Protein 3R9T (pdb70)

Secondary structure (DSSP, 8-state):
--SEEEEEETTEEEEEE--GGGTT-B-HHHHHHHHHHHHHHHH-TT--EEEEEESSSSEEE--B-HHHHHTT---S-TT-GGG-GGGTTT---SS-EEEEE-SEE-THHHHHHHHSSEEEEETT-EE--GGGGTT---TTTHHHHHHHHS-HHHHHHHHHH---EEHHHHHHHTSSSEEE-TT-HHHHHHHHHHHHHTS-HHHHHHHHHHHTTEETTEEGGGHHHHHHHHHHHHHHTTSSHHHHHHHHHHTTS-------/----SEEEEEETTEEEEEE--GGGTT-B-HHHHHHHHHHHHHHHH-TT--EEEEEESSSSEEE-SB-HHHHHTT---S-TT-GGG-GGGTTT---SS-EEEEE-SEEETHHHHHHHHSSEEEEETT-EEE-GGGGTT---TTTHHHHHHHHS-HHHHHHHHHH---EEHHHHHHHTSSSEEE-TT-HHHHHHHHHHHHHTS-HHHHHHHHHHHTTEETTEEGGGHHHHHHHHHHHHHHTTSHHHHHHHHHHHTTS-------/---SEEEEEETTEEEEEE--GGGTT-B-HHHHHHHHHHHHHHHH-TT--EEEEEESSSSEEE--B-HHHHHTT---SBTTBGGG-GGGTTT---SS-EEEEE-SEEETHHHHHHHHSSEEEEETT-EEE-GGGGGT---TTTHHHHHHHHS-HHHHHHHHHH---EEHHHHHHHTSSSEEE-TT-HHHHHHHHHHHHHTS-HHHHHHHHHHHHTEETTEEGGGHHHHHHHHHHHHHHTTSSHHHHHHH---S-------

Sequence (781 aa):
APGALAERRGNVMVITINRPEARNAINAAVSIGVGDALEEEAQHDPEVRAVVLTGAGDKSFCAGADLKAIARRENLYHPDHPEWGFAGYVRHFIDKPTIAAVNGTALGGGTELALASDLVVADERAQFGLPEVKRGLIAAAGGVFRIAEQLPRKVAMRRLLLTGEPLSAAAARDWGLINEVVEAGSVLDAALALASSAITVNAPLSVQASKRIAYGVDDGVVVGDEPGWDRTMREMRALLKSEDAKEGPRAFAEKREPVWQARTDAPGALAERRGNVMVITINRPEARNAINAAVSIGVGDALEEAQHDPEVRAVVLTGAGDKSFCAGADLKAIARRENLYHPDHPEWGFAGYVRHFIDDKPTIAAVNGTALGGGTELALASDLVVADEERAQFGLPEVKRGLIAAAGGVFRIAEQLPRKVAMMRLLLLTGEPLSAAAARDWGLINEVVEAGSVLDAALALASAITVNAPLSVQASKRIAYGVDDDGVVVGDEPGWDRTMREMRALLKSEDAKEGPRAFAEKREPVWQARDAPGALAERRGNVMVITINRPEARNAINAAVSIGVGDALEEAQHDPEVRAVVLTGAGDKSSFCAGADLKAIARRENLYHPDHPEWGFAGYVRHFIDDKPTIAAVNGTALGGGTELALASDLVVVADERAQFGLPEVKRGLIAAAGGVFRIAEQLPRRKVAMMRLLLTGEPLSAAAARDWGLINEVVEAGSVLDAALALASAITVNAPLSVQASKRRIAYGVDDGVVVGDEPGWDRTMRREMRALLKSEDAKEGPRAEKREPVWQAR

Nearest PDB structures (foldseek):
  3r9t-assembly1_C  TM=1.000E+00  e=2.496E-52  Mycobacterium avium subsp. paratuberculosis
  3r9s-assembly1_C  TM=9.989E-01  e=3.662E-51  Mycobacterium avium 104
  3r9s-assembly1_B  TM=9.797E-01  e=3.156E-49  Mycobacterium avium 104
  3r0o-assembly1_B  TM=9.856E-01  e=3.819E-45  Mycobacterium avium 104
  5zai-assembly1_A  TM=7.582E-01  e=9.234E-22  Metallosphaera sedula DSM 5348

Foldseek 3Di:
DAQWDWDDDFLEIEIEGEDVVQLSAFAQSQQQRQLVSLVVLQPDVSRQEYEQAYPDQAHRYQYHRLVCVLVVHHRHHPVCCCCPHSSQLFPDGLHAYEYLTRAEQEQRRLSNLLSGPAYEYEQRYKYAHLQVLLLAASLSCLVPSQVVQFPNVVSVCRRNVRDIDGPVRCCVRRSHPYYDHRPCSVVVRVVVSVVPSVDDSVVSSVVRCVVQVADPNGSPVCVVVNVVSVVVRVVSSPDPSNVQRSVQVVVVHHGDDDVD/DPDFQWDWDDDFQEIEIEGEPVVQLSAFAQRLQQRQLVNLVVLLPDVSHQEYEQAYPDQAHRYQYHRVVCVVVVHARHNVVCCCCPHSSQQFQDGLHAYEYLTRHEQELRNLSNLLSHPAYEYEQHYKYAHQQVLQQAASLSCLVPSQVVQFPNVVSVCRRVVRDIDGPVRCCVRRSHPYYDHRPCRVVVRVVVSVVRSVDDRVVSSVVVCVVQVDDPRGSVVCVVVNVVSVVVRVVRSVDPSSVQSVVQVVVVHRGDDDPD/DDQQWDWDDDFQEIEIEGEPVVLLSAFAQRQQQRQLVNQVCLQPDPSHQEYEQAYPDQAHRYQYHRVVCVLVVHHRHHPVCCCCPHSSQLFQDGLHAYEYLTRHEQEQRRLSNLLSHPAYEYEQRYKYAHQQVQLLAASLSCLVPSQVVQFPNVVSVCRRNVRDIDGPVRCCVRRSHPYYDHRPCRVVVRVVVSVVVSVDDRVVSSVVVCVVQVDDPSGSVVCVVVNVVSVVVRVVSCPDPSNNQRSVPPVDRGDDPVD

Solvent-accessible surface area: 28769 Å² total; per-residue (Å²): 130,86,3,10,84,60,66,112,41,64,55,5,18,13,0,27,0,31,45,63,146,31,120,0,10,0,26,23,44,0,0,67,18,1,0,71,8,2,57,52,0,39,126,45,111,121,0,43,0,0,0,1,10,6,18,56,92,82,5,0,0,26,6,31,16,58,61,3,38,84,180,91,74,92,28,72,12,86,110,50,73,98,22,16,24,0,0,9,4,88,14,56,3,26,9,2,9,0,0,0,0,11,3,29,0,40,4,3,0,1,4,1,5,7,30,1,3,0,0,0,0,1,97,110,2,75,1,0,2,23,25,2,52,65,0,11,3,2,30,10,0,0,0,19,27,0,22,82,10,7,31,51,1,18,0,0,71,7,2,0,1,3,80,73,34,52,0,45,30,0,82,93,49,0,6,2,29,56,38,24,131,43,59,34,6,67,104,16,0,41,67,6,0,61,19,1,10,94,1,0,7,44,0,3,30,3,1,5,63,4,23,54,10,5,42,108,62,65,36,50,62,21,75,65,9,14,83,29,2,103,121,17,38,180,66,9,78,162,10,104,1,7,98,18,2,16,112,1,96,88,98,99,97,146,32,108,45,113,49,58,153,107,72,73,6,8,83,59,81,94,102,66,56,8,9,2,0,23,0,28,42,68,149,29,136,0,9,0,24,26,48,0,0,67,17,0,0,61,8,2,67,93,0,41,134,31,107,120,0,34,0,0,0,1,10,6,19,57,83,164,8,0,0,23,4,29,12,134,55,0,72,86,158,97,66,88,28,70,10,76,112,45,75,93,26,15,24,0,0,9,3,64,20,41,4,29,10,2,9,0,0,0,0,12,4,31,0,38,5,3,0,1,4,0,3,6,29,1,3,0,0,0,0,2,95,112,3,76,0,0,1,45,31,2,83,38,2,33,5,2,31,9,0,0,0,18,24,0,21,105,15,8,31,51,2,17,0,0,78,9,2,0,0,3,54,77,24,61,0,57,28,0,91,82,58,0,3,1,15,47,51,22,139,54,62,41,7,43,103,19,0,32,61,14,0,59,18,0,12,92,1,0,6,46,0,2,29,1,0,6,61,4,11,44,14,4,50,151,48,69,30,65,61,16,50,63,7,10,83,32,2,95,117,14,37,192,68,6,118,89,13,47,2,26,67,25,6,69,49,1,174,84,60,96,110,82,44,106,47,130,53,69,165,71,82,10,13,73,56,88,102,98,63,60,8,12,3,0,19,0,28,55,74,114,34,145,0,9,0,30,31,50,0,0,62,21,2,0,69,8,2,63,85,0,39,134,29,120,114,0,25,0,0,0,2,9,6,18,54,96,77,4,0,0,21,3,50,15,63,74,17,46,83,76,96,54,98,32,78,9,83,109,55,72,101,23,15,25,1,0,8,4,91,14,49,2,23,10,0,8,0,0,0,0,12,4,38,0,38,5,3,0,1,4,1,5,7,28,1,3,0,0,0,0,2,96,118,2,76,1,0,2,43,27,2,81,34,0,35,5,3,30,8,1,0,0,20,25,0,28,104,15,10,32,47,4,19,0,0,81,11,2,0,0,4,54,76,22,59,1,47,29,0,84,92,63,0,7,2,30,74,37,22,128,48,60,37,6,52,95,18,0,27,61,11,0,59,18,0,17,94,2,0,8,45,0,0,21,1,0,6,57,4,14,47,11,5,41,114,54,51,36,69,62,18,40,63,7,14,81,34,2,78,87,14,41,175,70,8,112,92,11,44,1,10,49,19,9,54,147,25,91,112,112,82,41,106,45,126,56,70

CATH classification: 3.90.226.10 (+1 more: 1.10.12.10)

Radius of gyration: 26.63 Å; Cα contacts (8 Å, |Δi|>4): 1963; chains: 3; bounding box: 72×53×80 Å

B-factor: mean 31.73, std 10.94, range [11.43, 74.75]

Structure (mmCIF, N/CA/C/O backbone):
data_3R9T
#
_entry.id   3R9T
#
_cell.length_a   68.092
_cell.length_b   78.274
_cell.length_c   75.552
_cell.angle_alpha   90.000
_cell.angle_beta   115.130
_cell.angle_gamma   90.000
#
_symmetry.space_group_name_H-M   'P 1 21 1'
#
loop_
_entity.id
_entity.type
_entity.pdbx_description
1 polymer EchA1_1
2 non-polymer 'BENZOIC ACID'
3 water water
#
loop_
_atom_site.group_PDB
_atom_site.id
_atom_site.type_symbol
_atom_site.label_atom_id
_atom_site.label_alt_id
_atom_site.label_comp_id
_atom_site.label_asym_id
_atom_site.label_entity_id
_atom_site.label_seq_id
_atom_site.pdbx_PDB_ins_code
_atom_site.Cartn_x
_atom_site.Cartn_y
_atom_site.Cartn_z
_atom_site.occupancy
_atom_site.B_iso_or_equiv
_atom_site.auth_seq_id
_atom_site.auth_comp_id
_atom_site.auth_asym_id
_atom_site.auth_atom_id
_atom_site.pdbx_PDB_model_num
ATOM 1 N N . ALA A 1 8 ? 67.172 47.162 27.890 1.00 46.70 4 ALA A N 1
ATOM 2 C CA . ALA A 1 8 ? 66.693 47.441 29.281 1.00 46.24 4 ALA A CA 1
ATOM 3 C C . ALA A 1 8 ? 66.016 46.188 29.829 1.00 44.98 4 ALA A C 1
ATOM 4 O O . ALA A 1 8 ? 65.288 45.521 29.089 1.00 44.73 4 ALA A O 1
ATOM 6 N N . PRO A 1 9 ? 66.232 45.867 31.121 1.00 43.97 5 PRO A N 1
ATOM 7 C CA . PRO A 1 9 ? 65.638 44.635 31.659 1.00 42.50 5 PRO A CA 1
ATOM 8 C C . PRO A 1 9 ? 64.115 44.642 31.537 1.00 40.52 5 PRO A C 1
ATOM 9 O O . PRO A 1 9 ? 63.511 45.705 31.407 1.00 40.18 5 PRO A O 1
ATOM 13 N N . GLY A 1 10 ? 63.499 43.469 31.553 1.00 38.73 6 GLY A N 1
ATOM 14 C CA . GLY A 1 10 ? 62.048 43.391 31.394 1.00 37.19 6 GLY A CA 1
ATOM 15 C C . GLY A 1 10 ? 61.284 43.781 32.645 1.00 36.35 6 GLY A C 1
ATOM 16 O O . GLY A 1 10 ? 60.093 44.107 32.576 1.00 35.14 6 GLY A O 1
ATOM 17 N N . ALA A 1 11 ? 61.960 43.722 33.790 1.00 35.96 7 ALA A N 1
ATOM 18 C CA . ALA A 1 11 ? 61.415 44.244 35.038 1.00 35.75 7 ALA A CA 1
ATOM 19 C C . ALA A 1 11 ? 62.492 44.903 35.892 1.00 36.60 7 ALA A C 1
ATOM 20 O O . ALA A 1 11 ? 63.659 44.509 35.861 1.00 36.98 7 ALA A O 1
ATOM 22 N N . LEU A 1 12 ? 62.077 45.925 36.634 1.00 37.01 8 LEU A N 1
ATOM 23 C CA . LEU A 1 12 ? 62.922 46.593 37.616 1.00 38.09 8 LEU A CA 1
ATOM 24 C C . LEU A 1 12 ? 62.465 46.214 39.009 1.00 38.17 8 LEU A C 1
ATOM 25 O O . LEU A 1 12 ? 61.283 45.922 39.235 1.00 37.20 8 LEU A O 1
ATOM 30 N N . ALA A 1 13 ? 63.407 46.238 39.943 1.00 39.19 9 ALA A N 1
ATOM 31 C CA . ALA A 1 13 ? 63.119 45.993 41.349 1.00 39.53 9 ALA A CA 1
ATOM 32 C C . ALA A 1 13 ? 63.815 47.061 42.190 1.00 40.90 9 ALA A C 1
ATOM 33 O O . ALA A 1 13 ? 64.999 47.329 41.993 1.00 41.24 9 ALA A O 1
ATOM 35 N N . GLU A 1 14 ? 63.069 47.672 43.110 1.00 41.36 10 GLU A N 1
ATOM 36 C CA . GLU A 1 14 ? 63.604 48.670 44.046 1.00 42.89 10 GLU A CA 1
ATOM 37 C C . GLU A 1 14 ? 63.079 48.347 45.432 1.00 43.40 10 GLU A C 1
ATOM 38 O O . GLU A 1 14 ? 62.120 47.588 45.564 1.00 42.35 10 GLU A O 1
ATOM 40 N N . ARG A 1 15 ? 63.687 48.929 46.462 1.00 44.88 11 ARG A N 1
ATOM 41 C CA . ARG A 1 15 ? 63.150 48.807 47.814 1.00 45.74 11 ARG A CA 1
ATOM 42 C C . ARG A 1 15 ? 62.482 50.098 48.254 1.00 45.90 11 ARG A C 1
ATOM 43 O O . ARG A 1 15 ? 62.981 51.195 47.991 1.00 46.55 11 ARG A O 1
ATOM 51 N N . ARG A 1 16 ? 61.344 49.950 48.921 1.00 44.95 12 ARG A N 1
ATOM 52 C CA . ARG A 1 16 ? 60.672 51.064 49.571 1.00 45.16 12 ARG A CA 1
ATOM 53 C C . ARG A 1 16 ? 60.473 50.622 51.006 1.00 44.99 12 ARG A C 1
ATOM 54 O O . ARG A 1 16 ? 59.460 50.010 51.352 1.00 44.20 12 ARG A O 1
ATOM 56 N N . GLY A 1 17 ? 61.469 50.916 51.838 1.00 45.22 13 GLY A N 1
ATOM 57 C CA . GLY A 1 17 ? 61.534 50.338 53.178 1.00 44.93 13 GLY A CA 1
ATOM 58 C C . GLY A 1 17 ? 61.751 48.833 53.117 1.00 43.93 13 GLY A C 1
ATOM 59 O O . GLY A 1 17 ? 62.690 48.356 52.476 1.00 43.90 13 GLY A O 1
ATOM 60 N N . ASN A 1 18 ? 60.850 48.094 53.763 1.00 43.04 14 ASN A N 1
ATOM 61 C CA . ASN A 1 18 ? 60.905 46.635 53.826 1.00 42.09 14 ASN A CA 1
ATOM 62 C C . ASN A 1 18 ? 60.032 45.991 52.737 1.00 40.59 14 ASN A C 1
ATOM 63 O O . ASN A 1 18 ? 59.694 44.811 52.822 1.00 40.00 14 ASN A O 1
ATOM 68 N N . VAL A 1 19 ? 59.678 46.780 51.721 1.00 39.63 15 VAL A N 1
ATOM 69 C CA . VAL A 1 19 ? 58.851 46.316 50.604 1.00 38.14 15 VAL A CA 1
ATOM 70 C C . VAL A 1 19 ? 59.693 46.314 49.333 1.00 37.75 15 VAL A C 1
ATOM 71 O O . VAL A 1 19 ? 60.358 47.310 49.020 1.00 38.14 15 VAL A O 1
ATOM 75 N N . MET A 1 20 ? 59.689 45.192 48.619 1.00 36.56 16 MET A N 1
ATOM 76 C CA . MET A 1 20 ? 60.259 45.163 47.283 1.00 36.24 16 MET A CA 1
ATOM 77 C C . MET A 1 20 ? 59.193 45.507 46.259 1.00 34.87 16 MET A C 1
ATOM 78 O O . MET A 1 20 ? 58.157 44.831 46.176 1.00 34.00 16 MET A O 1
ATOM 83 N N . VAL A 1 21 ? 59.457 46.549 45.475 1.00 34.08 17 VAL A N 1
ATOM 84 C CA . VAL A 1 21 ? 58.546 46.952 44.412 1.00 32.78 17 VAL A CA 1
ATOM 85 C C . VAL A 1 21 ? 59.140 46.433 43.120 1.00 32.26 17 VAL A C 1
ATOM 86 O O . VAL A 1 21 ? 60.275 46.759 42.770 1.00 32.14 17 VAL A O 1
ATOM 90 N N . ILE A 1 22 ? 58.375 45.580 42.444 1.00 30.68 18 ILE A N 1
ATOM 91 C CA . ILE A 1 22 ? 58.757 45.037 41.150 1.00 30.40 18 ILE A CA 1
ATOM 92 C C . ILE A 1 22 ? 57.920 45.729 40.082 1.00 30.22 18 ILE A C 1
ATOM 93 O O . ILE A 1 22 ? 56.696 45.763 40.180 1.00 29.49 18 ILE A O 1
ATOM 98 N N . THR A 1 23 ? 58.580 46.266 39.062 1.00 30.23 19 THR A N 1
ATOM 99 C CA . THR A 1 23 ? 57.906 47.059 38.038 1.00 30.62 19 THR A CA 1
ATOM 100 C C . THR A 1 23 ? 58.137 46.453 36.664 1.00 30.10 19 THR A C 1
ATOM 101 O O . THR A 1 23 ? 59.273 46.378 36.188 1.00 29.42 19 THR A O 1
ATOM 105 N N . ILE A 1 24 ? 57.060 46.008 36.023 1.00 29.03 20 ILE A N 1
ATOM 106 C CA . ILE A 1 24 ? 57.173 45.494 34.664 1.00 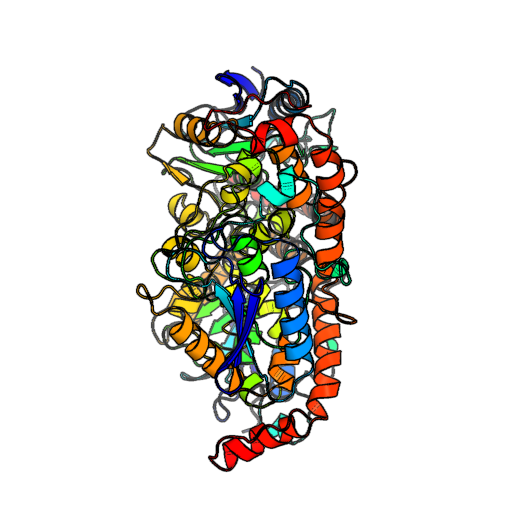28.76 20 ILE A CA 1
ATOM 107 C C . ILE A 1 24 ? 57.606 46.668 33.787 1.00 29.88 20 ILE A C 1
ATOM 108 O O . ILE A 1 24 ? 57.030 47.759 33.878 1.00 31.06 20 ILE A O 1
ATOM 113 N N . ASN A 1 25 ? 58.614 46.439 32.948 1.00 30.26 21 ASN A N 1
ATOM 114 C CA . ASN A 1 25 ? 59.338 47.534 32.281 1.00 31.47 21 ASN A CA 1
ATOM 115 C C . ASN A 1 25 ? 59.361 47.448 30.742 1.00 31.48 21 ASN A C 1
ATOM 116 O O . ASN A 1 25 ? 60.420 47.574 30.090 1.00 31.57 21 ASN A O 1
ATOM 121 N N . ARG A 1 26 ? 58.175 47.266 30.168 1.00 30.93 22 ARG A N 1
ATOM 122 C CA . ARG A 1 26 ? 57.996 47.299 28.718 1.00 31.66 22 ARG A CA 1
ATOM 123 C C . ARG A 1 26 ? 56.818 48.200 28.365 1.00 32.83 22 ARG A C 1
ATOM 124 O O . ARG A 1 26 ? 55.894 47.779 27.679 1.00 32.15 22 ARG A O 1
ATOM 132 N N . PRO A 1 27 ? 56.851 49.464 28.838 1.00 35.29 23 PRO A N 1
ATOM 133 C CA . PRO A 1 27 ? 55.719 50.361 28.649 1.00 36.51 23 PRO A CA 1
ATOM 134 C C . PRO A 1 27 ? 55.364 50.565 27.185 1.00 37.67 23 PRO A C 1
ATOM 135 O O . PRO A 1 27 ? 54.190 50.647 26.851 1.00 37.99 23 PRO A O 1
ATOM 139 N N . GLU A 1 28 ? 56.362 50.612 26.314 1.00 39.14 24 GLU A N 1
ATOM 140 C CA . GLU A 1 28 ? 56.106 50.729 24.873 1.00 39.84 24 GLU A CA 1
ATOM 141 C C . GLU A 1 28 ? 55.408 49.497 24.265 1.00 38.31 24 GLU A C 1
ATOM 142 O O . GLU A 1 28 ? 54.804 49.592 23.194 1.00 38.83 24 GLU A O 1
ATOM 148 N N . ALA A 1 29 ? 55.476 48.357 24.952 1.00 36.11 25 ALA A N 1
ATOM 149 C CA . ALA A 1 29 ? 54.753 47.153 24.540 1.00 34.37 25 ALA A CA 1
ATOM 150 C C . ALA A 1 29 ? 53.538 46.873 25.439 1.00 32.89 25 ALA A C 1
ATOM 151 O O . ALA A 1 29 ? 53.072 45.734 25.521 1.00 31.86 25 ALA A O 1
ATOM 153 N N . ARG A 1 30 ? 53.034 47.914 26.102 1.00 32.11 26 ARG A N 1
ATOM 154 C CA . ARG A 1 30 ? 51.891 47.820 27.022 1.00 31.84 26 ARG A CA 1
ATOM 155 C C . ARG A 1 30 ? 52.161 46.844 28.182 1.00 30.19 26 ARG A C 1
ATOM 156 O O . ARG A 1 30 ? 51.247 46.217 28.734 1.00 29.68 26 ARG A O 1
ATOM 164 N N . ASN A 1 31 ? 53.432 46.770 28.571 1.00 29.10 27 ASN A N 1
ATOM 165 C CA . ASN A 1 31 ? 53.915 45.860 29.602 1.00 27.82 27 ASN A CA 1
ATOM 166 C C . ASN A 1 31 ? 53.501 44.398 29.403 1.00 26.69 27 ASN A C 1
ATOM 167 O O . ASN A 1 31 ? 53.278 43.663 30.361 1.00 25.83 27 ASN A O 1
ATOM 172 N N 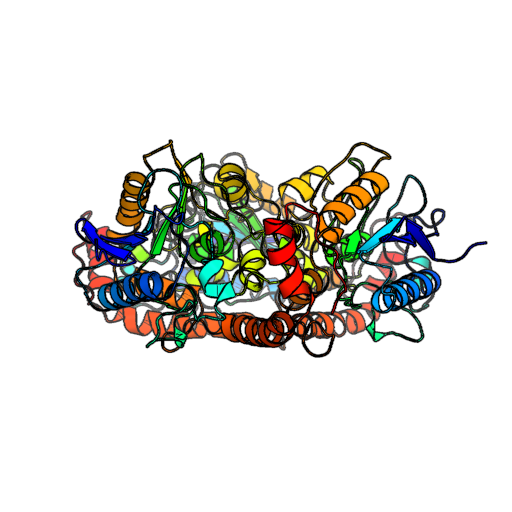. ALA A 1 32 ? 53.448 43.982 28.141 1.00 25.99 28 ALA A N 1
ATOM 173 C CA . ALA A 1 32 ? 53.165 42.590 27.791 1.00 25.00 28 ALA A CA 1
ATOM 174 C C . ALA A 1 32 ? 54.313 41.693 28.248 1.00 24.64 28 ALA A C 1
ATOM 175 O O . ALA A 1 32 ? 55.463 42.128 28.323 1.00 24.98 28 ALA A O 1
ATOM 177 N N . ILE A 1 33 ? 53.983 40.449 28.577 1.00 24.15 29 ILE A N 1
ATOM 178 C CA . ILE A 1 33 ? 54.934 39.516 29.166 1.00 24.28 29 ILE A CA 1
ATOM 179 C C . ILE A 1 33 ? 55.688 38.753 28.109 1.00 24.96 29 ILE A C 1
ATOM 180 O O . ILE A 1 33 ? 55.090 38.103 27.255 1.00 25.38 29 ILE A O 1
ATOM 185 N N . ASN A 1 34 ? 57.011 38.826 28.181 1.00 25.41 30 ASN A N 1
ATOM 186 C CA . ASN A 1 34 ? 57.875 37.922 27.428 1.00 25.78 30 ASN A CA 1
ATOM 187 C C . ASN A 1 34 ? 58.887 37.310 28.394 1.00 25.58 30 ASN A C 1
ATOM 188 O O . ASN A 1 34 ? 58.785 37.514 29.606 1.00 25.03 30 ASN A O 1
ATOM 193 N N . ALA A 1 35 ? 59.840 36.537 27.872 1.00 26.00 31 ALA A N 1
ATOM 194 C CA . ALA A 1 35 ? 60.854 35.888 28.712 1.00 26.49 31 ALA A CA 1
ATOM 195 C C . ALA A 1 35 ? 61.688 36.892 29.518 1.00 27.05 31 ALA A C 1
ATOM 196 O O . ALA A 1 35 ? 61.999 36.639 30.684 1.00 27.08 31 ALA A O 1
ATOM 198 N N . ALA A 1 36 ? 62.009 38.040 28.924 1.00 27.51 32 ALA A N 1
ATOM 199 C CA . ALA A 1 36 ? 62.716 39.111 29.652 1.00 28.13 32 ALA A CA 1
ATOM 200 C C . ALA A 1 36 ? 61.959 39.605 30.898 1.00 27.48 32 ALA A C 1
ATOM 201 O O . ALA A 1 36 ? 62.551 39.794 31.973 1.00 27.45 32 ALA A O 1
ATOM 203 N N . VAL A 1 37 ? 60.652 39.809 30.771 1.00 26.29 33 VAL A N 1
ATOM 204 C CA . VAL A 1 37 ? 59.858 40.148 31.956 1.00 25.71 33 VAL A CA 1
ATOM 205 C C . VAL A 1 37 ? 59.878 39.013 33.005 1.00 25.76 33 VAL A C 1
ATOM 206 O O . VAL A 1 37 ? 60.064 39.271 34.205 1.00 26.58 33 VAL A O 1
ATOM 210 N N . SER A 1 38 ? 59.697 37.769 32.558 1.00 25.28 34 SER A N 1
ATOM 211 C CA . SER A 1 38 ? 59.701 36.609 33.462 1.00 25.43 34 SER A CA 1
ATOM 212 C C . SER A 1 38 ? 61.002 36.492 34.236 1.00 26.12 34 SER A C 1
ATOM 213 O O . SER A 1 38 ? 61.003 36.153 35.419 1.00 26.24 34 SER A O 1
ATOM 216 N N . ILE A 1 39 ? 62.107 36.771 33.556 1.00 26.87 35 ILE A N 1
ATOM 217 C CA . ILE A 1 39 ? 63.412 36.722 34.195 1.00 27.83 35 ILE A CA 1
ATOM 218 C C . ILE A 1 39 ? 63.475 37.768 35.294 1.00 28.04 35 ILE A C 1
ATOM 219 O O . ILE A 1 39 ? 63.816 37.450 36.441 1.00 28.37 35 ILE A O 1
ATOM 224 N N . GLY A 1 40 ? 63.122 39.004 34.941 1.00 28.10 36 GLY A N 1
ATOM 225 C CA . GLY A 1 40 ? 63.148 40.129 35.883 1.00 28.75 36 GLY A CA 1
ATOM 226 C C . GLY A 1 40 ? 62.239 39.931 37.087 1.00 28.58 36 GLY A C 1
ATOM 227 O O . GLY A 1 40 ? 62.651 40.125 38.231 1.00 29.06 36 GLY A O 1
ATOM 228 N N . VAL A 1 41 ? 60.992 39.548 36.826 1.00 27.42 37 VAL A N 1
ATOM 229 C CA . VAL A 1 41 ? 60.011 39.329 37.893 1.00 26.73 37 VAL A CA 1
ATOM 230 C C . VAL A 1 41 ? 60.355 38.101 38.742 1.00 26.97 37 VAL A C 1
ATOM 231 O O . VAL A 1 41 ? 60.347 38.163 39.981 1.00 26.88 37 VAL A O 1
ATOM 235 N N . GLY A 1 42 ? 60.682 36.998 38.073 1.00 27.04 38 GLY A N 1
ATOM 236 C CA . GLY A 1 42 ? 60.957 35.744 38.767 1.00 27.82 38 GLY A CA 1
ATOM 237 C C . GLY A 1 42 ? 62.181 35.844 39.664 1.00 29.34 38 GLY A C 1
ATOM 238 O O . GLY A 1 42 ? 62.147 35.429 40.823 1.00 29.76 38 GLY A O 1
ATOM 239 N N . ASP A 1 43 ? 63.262 36.405 39.132 1.00 30.65 39 ASP A N 1
ATOM 240 C CA . ASP A 1 43 ? 64.472 36.634 39.927 1.00 32.03 39 ASP A CA 1
ATOM 241 C C . ASP A 1 43 ? 64.198 37.526 41.146 1.00 32.46 39 ASP A C 1
ATOM 242 O O . ASP A 1 43 ? 64.713 37.260 42.237 1.00 33.18 39 ASP A O 1
ATOM 247 N N . ALA A 1 44 ? 63.412 38.587 40.964 1.00 32.22 40 ALA A N 1
ATOM 248 C CA . ALA A 1 44 ? 63.099 39.500 42.074 1.00 32.66 40 ALA A CA 1
ATOM 249 C C . ALA A 1 44 ? 62.282 38.819 43.174 1.00 32.58 40 ALA A C 1
ATOM 250 O O . ALA A 1 44 ? 62.582 38.978 44.360 1.00 32.67 40 ALA A O 1
ATOM 252 N N . LEU A 1 45 ? 61.250 38.069 42.784 1.00 32.06 41 LEU A N 1
ATOM 253 C CA . LEU A 1 45 ? 60.466 37.265 43.737 1.00 32.18 41 LEU A CA 1
ATOM 254 C C . LEU A 1 45 ? 61.314 36.317 44.582 1.00 32.87 41 LEU A C 1
ATOM 255 O O . LEU A 1 45 ? 61.115 36.206 45.796 1.00 33.28 41 LEU A O 1
ATOM 260 N N . GLU A 1 46 ? 62.227 35.604 43.926 1.00 33.03 42 GLU A N 1
ATOM 261 C CA A GLU A 1 46 ? 63.064 34.648 44.643 0.50 33.84 42 GLU A CA 1
ATOM 262 C CA B GLU A 1 46 ? 63.171 34.683 44.574 0.50 33.81 42 GLU A CA 1
ATOM 263 C C . GLU A 1 46 ? 64.045 35.423 45.575 1.00 34.84 42 GLU A C 1
ATOM 264 O O . GLU A 1 46 ? 64.273 34.978 46.712 1.00 35.39 42 GLU A O 1
ATOM 275 N N . GLU A 1 47 ? 64.562 36.575 45.135 1.00 35.66 43 GLU A N 1
ATOM 276 C CA . GLU A 1 47 ? 65.380 37.457 46.001 1.00 37.03 43 GLU A CA 1
ATOM 277 C C . GLU A 1 47 ? 64.578 37.873 47.240 1.00 37.39 43 GLU A C 1
ATOM 278 O O . GLU A 1 47 ? 65.077 37.831 48.371 1.00 37.98 43 GLU A O 1
ATOM 280 N N . ALA A 1 48 ? 63.327 38.270 47.013 1.00 37.06 44 ALA A N 1
ATOM 281 C CA . ALA A 1 48 ? 62.416 38.625 48.105 1.00 37.19 44 ALA A CA 1
ATOM 282 C C . ALA A 1 48 ? 62.175 37.463 49.062 1.00 37.57 44 ALA A C 1
ATOM 283 O O . ALA A 1 48 ? 62.144 37.655 50.282 1.00 37.64 44 ALA A O 1
ATOM 285 N N . GLN A 1 49 ? 61.995 36.266 48.524 1.00 37.84 45 GLN A N 1
ATOM 286 C CA . GLN A 1 49 ? 61.759 35.110 49.375 1.00 38.70 45 GLN A CA 1
ATOM 287 C C . GLN A 1 49 ? 62.906 34.919 50.356 1.00 40.78 45 GLN A C 1
ATOM 288 O O . GLN A 1 49 ? 62.674 34.629 51.532 1.00 40.96 45 GLN A O 1
ATOM 294 N N . HIS A 1 50 ? 64.136 35.096 49.879 1.00 42.25 46 HIS A N 1
ATOM 295 C CA . HIS A 1 50 ? 65.307 34.761 50.694 1.00 44.55 46 HIS A CA 1
ATOM 296 C C . HIS A 1 50 ? 65.962 35.909 51.478 1.00 45.65 46 HIS A C 1
ATOM 297 O O . HIS A 1 50 ? 66.783 35.653 52.362 1.00 46.53 46 HIS A O 1
ATOM 304 N N . ASP A 1 51 ? 65.589 37.153 51.191 1.00 45.97 47 ASP A N 1
ATOM 305 C CA . ASP A 1 51 ? 66.123 38.305 51.923 1.00 47.33 47 ASP A CA 1
ATOM 306 C C . ASP A 1 51 ? 65.213 38.574 53.124 1.00 47.81 47 ASP A C 1
ATOM 307 O O . ASP A 1 51 ? 64.107 39.080 52.954 1.00 47.26 47 ASP A O 1
ATOM 312 N N . PRO A 1 52 ? 65.677 38.257 54.348 1.00 49.16 48 PRO A N 1
ATOM 313 C CA . PRO A 1 52 ? 64.763 38.382 55.489 1.00 49.30 48 PRO A CA 1
ATOM 314 C C . PRO A 1 52 ? 64.371 39.825 55.867 1.00 49.28 48 PRO A C 1
ATOM 315 O O . PRO A 1 52 ? 63.445 40.009 56.656 1.00 49.41 48 PRO A O 1
ATOM 319 N N . GLU A 1 53 ? 65.055 40.826 55.311 1.00 49.17 49 GLU A N 1
ATOM 320 C CA . GLU A 1 53 ? 64.649 42.233 55.466 1.00 48.94 49 GLU A CA 1
ATOM 321 C C . GLU A 1 53 ? 63.481 42.637 54.560 1.00 46.66 49 GLU A C 1
ATOM 322 O O . GLU A 1 53 ? 62.906 43.713 54.733 1.00 46.35 49 GLU A O 1
ATOM 328 N N . VAL A 1 54 ? 63.152 41.805 53.577 1.00 44.32 50 VAL A N 1
ATOM 329 C CA . VAL A 1 54 ? 62.003 42.071 52.717 1.00 42.34 50 VAL A CA 1
ATOM 330 C C . VAL A 1 54 ? 60.820 41.379 53.366 1.00 41.20 50 VAL A C 1
ATOM 331 O O . VAL A 1 54 ? 60.882 40.175 53.617 1.00 40.94 50 VAL A O 1
ATOM 335 N N . ARG A 1 55 ? 59.759 42.131 53.655 1.00 40.02 51 ARG A N 1
ATOM 336 C CA . ARG A 1 55 ? 58.578 41.570 54.316 1.00 39.23 51 ARG A CA 1
ATOM 337 C C . ARG A 1 55 ? 57.326 41.524 53.442 1.00 37.19 51 ARG A C 1
ATOM 338 O O . ARG A 1 55 ? 56.330 40.921 53.836 1.00 36.35 51 ARG A O 1
ATOM 346 N N . ALA A 1 56 ? 57.374 42.184 52.289 1.00 35.89 52 ALA A N 1
ATOM 347 C CA . ALA A 1 56 ? 56.270 42.169 51.331 1.00 34.20 52 ALA A CA 1
ATOM 348 C C . ALA A 1 56 ? 56.761 42.558 49.946 1.00 33.05 52 ALA A C 1
ATOM 349 O O . ALA A 1 56 ? 57.864 43.097 49.780 1.00 33.51 52 ALA A O 1
ATOM 351 N N . VAL A 1 57 ? 55.936 42.248 48.955 1.00 30.94 53 VAL A N 1
ATOM 352 C CA . VAL A 1 57 ? 56.251 42.507 47.569 1.00 29.90 53 VAL A CA 1
ATOM 353 C C . VAL A 1 57 ? 55.052 43.172 46.921 1.00 28.87 53 VAL A C 1
ATOM 354 O O . VAL A 1 57 ? 53.904 42.755 47.126 1.00 29.17 53 VAL A O 1
ATOM 358 N N . VAL A 1 58 ? 55.343 44.209 46.143 1.00 28.30 54 VAL A N 1
ATOM 359 C CA . VAL A 1 58 ? 54.364 44.873 45.303 1.00 27.93 54 VAL A CA 1
ATOM 360 C C . VAL A 1 58 ? 54.756 44.734 43.828 1.00 27.28 54 VAL A C 1
ATOM 361 O O . VAL A 1 58 ? 55.891 45.016 43.450 1.00 27.85 54 VAL A O 1
ATOM 365 N N . LEU A 1 59 ? 53.814 44.278 43.006 1.00 26.11 55 LEU A N 1
ATOM 366 C CA . LEU A 1 59 ? 54.012 44.155 41.558 1.00 25.93 55 LEU A CA 1
ATOM 367 C C . LEU A 1 59 ? 53.187 45.214 40.822 1.00 26.61 55 LEU A C 1
ATOM 368 O O . LEU A 1 59 ? 51.978 45.335 41.048 1.00 26.27 55 LEU A O 1
ATOM 373 N N . THR A 1 60 ? 53.833 45.993 39.963 1.00 26.95 56 THR A N 1
ATOM 374 C CA . THR A 1 60 ? 53.149 47.063 39.244 1.00 27.20 56 THR A CA 1
ATOM 375 C C . THR A 1 60 ? 53.738 47.163 37.852 1.00 26.73 56 THR A C 1
ATOM 376 O O . THR A 1 60 ? 54.708 46.474 37.534 1.00 26.66 56 THR A O 1
ATOM 380 N N . GLY A 1 61 ? 53.132 47.993 37.010 1.00 26.86 57 GLY A N 1
ATOM 381 C CA . GLY A 1 61 ? 53.634 48.217 35.654 1.00 27.43 57 GLY A CA 1
ATOM 382 C C . GLY A 1 61 ? 54.218 49.615 35.516 1.00 28.67 57 GLY A C 1
ATOM 383 O O . GLY A 1 61 ? 53.805 50.543 36.225 1.00 28.98 57 GLY A O 1
ATOM 384 N N . ALA A 1 62 ? 55.184 49.758 34.609 1.00 29.86 58 ALA A N 1
ATOM 385 C CA . ALA A 1 62 ? 55.733 51.075 34.264 1.00 31.52 58 ALA A CA 1
ATOM 386 C C . ALA A 1 62 ? 54.700 51.926 33.543 1.00 32.55 58 ALA A C 1
ATOM 387 O O . ALA A 1 62 ? 53.917 51.424 32.731 1.00 32.39 58 ALA A O 1
ATOM 389 N N . GLY A 1 63 ? 54.704 53.222 33.827 1.00 34.19 59 GLY A N 1
ATOM 390 C CA . GLY A 1 63 ? 53.831 54.134 33.115 1.00 35.25 59 GLY A CA 1
ATOM 391 C C . GLY A 1 63 ? 52.433 54.258 33.670 1.00 35.57 59 GLY A C 1
ATOM 392 O O . GLY A 1 63 ? 52.084 53.689 34.712 1.00 35.67 59 GLY A O 1
ATOM 393 N N . ASP A 1 64 ? 51.628 55.011 32.936 1.00 35.94 60 ASP A N 1
ATOM 394 C CA . ASP A 1 64 ? 50.341 55.435 33.419 1.00 35.93 60 ASP A CA 1
ATOM 395 C C . ASP A 1 64 ? 49.186 54.863 32.603 1.00 34.91 60 ASP A C 1
ATOM 396 O O . ASP A 1 64 ? 48.051 55.297 32.766 1.00 35.00 60 ASP A O 1
ATOM 401 N N . LYS A 1 65 ? 49.481 53.905 31.726 1.00 33.79 61 LYS A N 1
ATOM 402 C CA . LYS A 1 65 ? 48.496 53.388 30.774 1.00 33.17 61 LYS A CA 1
ATOM 403 C C . LYS A 1 65 ? 48.164 51.929 31.036 1.00 31.94 61 LYS A C 1
ATOM 404 O O . LYS A 1 65 ? 46.998 51.539 30.977 1.00 31.25 61 LYS A O 1
ATOM 406 N N . SER A 1 66 ? 49.197 51.131 31.307 1.00 31.13 62 SER A N 1
ATOM 407 C CA . SER A 1 66 ? 49.051 49.674 31.404 1.00 30.51 62 SER A CA 1
ATOM 408 C C . SER A 1 66 ? 49.783 49.037 32.587 1.00 29.24 62 SER A C 1
ATOM 409 O O . SER A 1 66 ? 50.944 49.317 32.857 1.00 29.46 62 SER A O 1
ATOM 412 N N . PHE A 1 67 ? 49.087 48.140 33.271 1.00 28.14 63 PHE A N 1
ATOM 413 C CA . PHE A 1 67 ? 49.716 47.264 34.256 1.00 26.93 63 PHE A CA 1
ATOM 414 C C . PHE A 1 67 ? 50.383 46.121 33.490 1.00 26.49 63 PHE A C 1
ATOM 415 O O . PHE A 1 67 ? 51.581 45.871 33.636 1.00 27.05 63 PHE A O 1
ATOM 423 N N . CYS A 1 68 ? 49.581 45.430 32.682 1.00 25.71 64 CYS A N 1
ATOM 424 C CA . CYS A 1 68 ? 50.058 44.390 31.783 1.00 25.87 64 CYS A CA 1
ATOM 425 C C . CYS A 1 68 ? 48.929 44.040 30.835 1.00 25.54 64 CYS A C 1
ATOM 426 O O . CYS A 1 68 ? 47.882 43.578 31.279 1.00 25.12 64 CYS A O 1
ATOM 429 N N . ALA A 1 69 ? 49.132 44.284 29.541 1.00 25.50 65 ALA A N 1
ATOM 430 C CA . ALA A 1 69 ? 48.087 44.029 28.539 1.00 25.78 65 ALA A CA 1
ATOM 431 C C . ALA A 1 69 ? 47.968 42.579 28.145 1.00 25.62 65 ALA A C 1
ATOM 432 O O . ALA A 1 69 ? 47.065 42.222 27.388 1.00 26.31 65 ALA A O 1
ATOM 434 N N . GLY A 1 70 ? 48.879 41.748 28.628 1.00 25.33 66 GLY A N 1
ATOM 435 C CA . GLY A 1 70 ? 48.775 40.326 28.406 1.00 25.04 66 GLY A CA 1
ATOM 436 C C . GLY A 1 70 ? 50.083 39.711 27.984 1.00 25.12 66 GLY A C 1
ATOM 437 O O . GLY A 1 70 ? 51.165 40.307 28.135 1.00 25.51 66 GLY A O 1
ATOM 438 N N . ALA A 1 71 ? 49.955 38.492 27.470 1.00 24.50 67 ALA A N 1
ATOM 439 C CA . ALA A 1 71 ? 51.055 37.735 26.877 1.00 24.95 67 ALA A CA 1
ATOM 440 C C . ALA A 1 71 ? 51.499 38.444 25.612 1.00 25.81 67 ALA A C 1
ATOM 441 O O . ALA A 1 71 ? 50.653 38.839 24.802 1.00 26.59 67 ALA A O 1
ATOM 443 N N . ASP A 1 72 ? 52.808 38.611 25.434 1.00 26.71 68 ASP A N 1
ATOM 444 C CA . ASP A 1 72 ? 53.317 39.297 24.239 1.00 28.24 68 ASP A CA 1
ATOM 445 C C . ASP A 1 72 ? 52.929 38.527 22.979 1.00 28.98 68 ASP A C 1
ATOM 446 O O . ASP A 1 72 ? 53.344 37.392 22.778 1.00 28.08 68 ASP A O 1
ATOM 451 N N . LEU A 1 73 ? 52.110 39.151 22.139 1.00 30.54 69 LEU A N 1
ATOM 452 C CA . LEU A 1 73 ? 51.531 38.458 20.986 1.00 31.53 69 LEU A CA 1
ATOM 453 C C . LEU A 1 73 ? 52.543 38.179 19.855 1.00 31.82 69 LEU A C 1
ATOM 454 O O . LEU A 1 73 ? 52.422 37.169 19.161 1.00 32.10 69 LEU A O 1
ATOM 459 N N . LYS A 1 74 ? 53.526 39.058 19.672 1.00 32.04 70 LYS A N 1
ATOM 460 C CA . LYS A 1 74 ? 54.614 38.800 18.712 1.00 32.14 70 LYS A CA 1
ATOM 461 C C . LYS A 1 74 ? 55.460 37.585 19.125 1.00 31.58 70 LYS A C 1
ATOM 462 O O . LYS A 1 74 ? 55.866 36.772 18.291 1.00 31.90 70 LYS A O 1
ATOM 464 N N . ALA A 1 75 ? 55.715 37.474 20.423 1.00 30.80 71 ALA A N 1
ATOM 465 C CA . ALA A 1 75 ? 56.437 36.345 20.987 1.00 30.33 71 ALA A CA 1
ATOM 466 C C . ALA A 1 75 ? 55.648 35.057 20.776 1.00 29.93 71 ALA A C 1
ATOM 467 O O . ALA A 1 75 ? 56.224 34.029 20.413 1.00 30.54 71 ALA A O 1
ATOM 469 N N . ILE A 1 76 ? 54.336 35.121 21.000 1.00 29.61 72 ILE A N 1
ATOM 470 C CA . ILE A 1 76 ? 53.458 33.968 20.775 1.00 29.74 72 ILE A CA 1
ATOM 471 C C . ILE A 1 76 ? 53.500 33.566 19.298 1.00 31.11 72 ILE A C 1
ATOM 472 O O . ILE A 1 76 ? 53.668 32.391 18.985 1.00 30.13 72 ILE A O 1
ATOM 477 N N . ALA A 1 77 ? 53.382 34.545 18.401 1.00 32.90 73 ALA A N 1
ATOM 478 C CA . ALA A 1 77 ? 53.452 34.289 16.946 1.00 34.19 73 ALA A CA 1
ATOM 479 C C . ALA A 1 77 ? 54.749 33.605 16.511 1.00 35.26 73 ALA A C 1
ATOM 480 O O . ALA A 1 77 ? 54.754 32.816 15.557 1.00 35.92 73 ALA A O 1
ATOM 482 N N . ARG A 1 78 ? 55.845 33.919 17.199 1.00 35.61 74 ARG A N 1
ATOM 483 C CA . ARG A 1 78 ? 57.136 33.266 16.957 1.00 36.46 74 ARG A CA 1
ATOM 484 C C . ARG A 1 78 ? 57.305 31.925 17.672 1.00 35.54 74 ARG A C 1
ATOM 485 O O . ARG A 1 78 ? 58.296 31.233 17.454 1.00 35.62 74 ARG A O 1
ATOM 493 N N . ARG A 1 79 ? 56.342 31.562 18.514 1.00 34.63 75 ARG A N 1
ATOM 494 C CA . ARG A 1 79 ? 56.439 30.358 19.341 1.00 34.18 75 ARG A CA 1
ATOM 495 C C . ARG A 1 79 ? 57.646 30.459 20.277 1.00 33.94 75 ARG A C 1
ATOM 496 O O . ARG A 1 79 ? 58.338 29.470 20.528 1.00 33.73 75 ARG A O 1
ATOM 498 N N . GLU A 1 80 ? 57.910 31.673 20.761 1.00 33.65 76 GLU A N 1
ATOM 499 C CA . GLU A 1 80 ? 58.909 31.897 21.808 1.00 33.86 76 GLU A CA 1
ATOM 500 C C . GLU A 1 80 ? 58.326 31.375 23.114 1.00 33.12 76 GLU A C 1
ATOM 501 O O . GLU A 1 80 ? 57.112 31.461 23.320 1.00 32.67 76 GLU A O 1
ATOM 507 N N . ASN A 1 81 ? 59.169 30.834 23.992 1.00 32.78 77 ASN A N 1
ATOM 508 C CA . ASN A 1 81 ? 58.757 30.596 25.380 1.00 32.59 77 ASN A CA 1
ATOM 509 C C . ASN A 1 81 ? 58.644 31.958 26.073 1.00 31.09 77 ASN A C 1
ATOM 510 O O . ASN A 1 81 ? 59.509 32.811 25.894 1.00 31.08 77 ASN A O 1
ATOM 515 N N . LEU A 1 82 ? 57.575 32.154 26.841 1.00 29.91 78 LEU A N 1
ATOM 516 C CA . LEU A 1 82 ? 57.302 33.416 27.544 1.00 29.16 78 LEU A CA 1
ATOM 517 C C . LEU A 1 82 ? 57.810 33.380 28.979 1.00 28.74 78 LEU A C 1
ATOM 518 O O . LEU A 1 82 ? 57.875 34.413 29.633 1.00 28.99 78 LEU A O 1
ATOM 523 N N . TYR A 1 83 ? 58.124 32.186 29.470 1.00 27.69 79 TYR A N 1
ATOM 524 C CA . TYR A 1 83 ? 58.522 31.994 30.852 1.00 27.55 79 TYR A CA 1
ATOM 525 C C . TYR A 1 83 ? 60.028 32.222 31.072 1.00 27.46 79 TYR A C 1
ATOM 526 O O . TYR A 1 83 ? 60.799 32.470 30.131 1.00 27.64 79 TYR A O 1
ATOM 535 N N . HIS A 1 84 ? 60.421 32.138 32.339 1.00 27.30 80 HIS A N 1
ATOM 536 C CA . HIS A 1 84 ? 61.819 32.300 32.761 1.00 28.04 80 HIS A CA 1
ATOM 537 C C . HIS A 1 84 ? 62.586 31.097 32.228 1.00 29.02 80 HIS A C 1
ATOM 538 O O . HIS A 1 84 ? 62.300 29.966 32.625 1.00 28.04 80 HIS A O 1
ATOM 545 N N . PRO A 1 85 ? 63.549 31.316 31.314 1.00 30.40 81 PRO A N 1
ATOM 546 C CA . PRO A 1 85 ? 64.234 30.163 30.727 1.00 31.41 81 PRO A CA 1
ATOM 547 C C . PRO A 1 85 ? 64.816 29.163 31.730 1.00 32.56 81 PRO A C 1
ATOM 548 O O . PRO A 1 85 ? 64.855 27.965 31.447 1.00 33.19 81 PRO A O 1
ATOM 552 N N . ASP A 1 86 ? 65.263 29.657 32.880 1.00 32.88 82 ASP A N 1
ATOM 553 C CA . ASP A 1 86 ? 65.903 28.824 33.898 1.00 34.14 82 ASP A CA 1
ATOM 554 C C . ASP A 1 86 ? 64.921 28.232 34.910 1.00 33.35 82 ASP A C 1
ATOM 555 O O . ASP A 1 86 ? 65.280 27.359 35.708 1.00 33.62 82 ASP A O 1
ATOM 560 N N . HIS A 1 87 ? 63.678 28.701 34.864 1.00 31.75 83 HIS A N 1
ATOM 561 C CA . HIS A 1 87 ? 62.686 28.338 35.861 1.00 31.47 83 HIS A CA 1
ATOM 562 C C . HIS A 1 87 ? 61.316 28.197 35.213 1.00 30.58 83 HIS A C 1
ATOM 563 O O . HIS A 1 87 ? 60.384 28.940 35.546 1.00 29.92 83 HIS A O 1
ATOM 570 N N . PRO A 1 88 ? 61.180 27.241 34.282 1.00 30.72 84 PRO A N 1
ATOM 571 C CA . PRO A 1 88 ? 59.858 27.032 33.679 1.00 29.89 84 PRO A CA 1
ATOM 572 C C . PRO A 1 88 ? 58.789 26.715 34.712 1.00 29.53 84 PRO A C 1
ATOM 573 O O . PRO A 1 88 ? 57.601 26.975 34.480 1.00 28.40 84 PRO A O 1
ATOM 577 N N . GLU A 1 89 ? 59.210 26.129 35.830 1.00 29.23 85 GLU A N 1
ATOM 578 C CA . GLU A 1 89 ? 58.277 25.725 36.876 1.00 29.27 85 GLU A CA 1
ATOM 579 C C . GLU A 1 89 ? 57.564 26.902 37.537 1.00 28.23 85 GLU A C 1
ATOM 580 O O . GLU A 1 89 ? 56.529 26.713 38.177 1.00 28.13 85 GLU A O 1
ATOM 586 N N . TRP A 1 90 ? 58.105 28.112 37.390 1.00 27.57 86 TRP A N 1
ATOM 587 C CA . TRP A 1 90 ? 57.438 29.299 37.925 1.00 26.83 86 TRP A CA 1
ATOM 588 C C . TRP A 1 90 ? 56.305 29.787 37.026 1.00 25.35 86 TRP A C 1
ATOM 589 O O . TRP A 1 90 ? 55.528 30.656 37.441 1.00 25.20 86 TRP A O 1
ATOM 600 N N . GLY A 1 91 ? 56.229 29.250 35.807 1.00 24.51 87 GLY A N 1
ATOM 601 C CA . GLY A 1 91 ? 55.176 29.616 34.862 1.00 23.54 87 GLY A CA 1
ATOM 602 C C . GLY A 1 91 ? 55.257 31.035 34.334 1.00 22.90 87 GLY A C 1
ATOM 603 O O . GLY A 1 91 ? 56.313 31.681 34.348 1.00 22.52 87 GLY A O 1
ATOM 604 N N . PHE A 1 92 ? 54.118 31.505 33.846 1.00 21.94 88 PHE A N 1
ATOM 605 C CA . PHE A 1 92 ? 54.002 32.791 33.194 1.00 21.87 88 PHE A CA 1
ATOM 606 C C . PHE A 1 92 ? 54.512 33.947 34.072 1.00 21.59 88 PHE A C 1
ATOM 607 O O . PHE A 1 92 ? 54.168 34.056 35.262 1.00 20.37 88 PHE A O 1
ATOM 615 N N . ALA A 1 93 ? 55.359 34.777 33.460 1.00 22.32 89 ALA A N 1
ATOM 616 C CA . ALA A 1 93 ? 55.930 35.979 34.083 1.00 22.51 89 ALA A CA 1
ATOM 617 C C . ALA A 1 93 ? 56.839 35.638 35.250 1.00 22.71 89 ALA A C 1
ATOM 618 O O . ALA A 1 93 ? 57.181 36.508 36.061 1.00 23.37 89 ALA A O 1
ATOM 620 N N . GLY A 1 94 ? 57.230 34.373 35.342 1.00 22.64 90 GLY A N 1
ATOM 621 C CA . GLY A 1 94 ? 57.982 33.888 36.489 1.00 22.75 90 GLY A CA 1
ATOM 622 C C . GLY A 1 94 ? 57.232 34.109 37.790 1.00 23.14 90 GLY A C 1
ATOM 623 O O . GLY A 1 94 ? 57.834 34.215 38.853 1.00 23.48 90 GLY A O 1
ATOM 624 N N . TYR A 1 95 ? 55.909 34.161 37.703 1.00 22.39 91 TYR A N 1
ATOM 625 C CA . TYR A 1 95 ? 55.069 34.659 38.796 1.00 22.06 91 TYR A CA 1
ATOM 626 C C . TYR A 1 95 ? 53.871 33.771 39.149 1.00 21.95 91 TYR A C 1
ATOM 627 O O . TYR A 1 95 ? 53.594 33.541 40.330 1.00 21.91 91 TYR A O 1
ATOM 636 N N . VAL A 1 96 ? 53.140 33.297 38.150 1.00 21.82 92 VAL A N 1
ATOM 637 C CA . VAL A 1 96 ? 51.831 32.677 38.417 1.00 21.44 92 VAL A CA 1
ATOM 638 C C . VAL A 1 96 ? 51.882 31.307 39.073 1.00 21.98 92 VAL A C 1
ATOM 639 O O . VAL A 1 96 ? 50.877 30.855 39.614 1.00 22.08 92 VAL A O 1
ATOM 643 N N . ARG A 1 97 ? 53.033 30.652 39.026 1.00 22.42 93 ARG A N 1
ATOM 644 C CA . ARG A 1 97 ? 53.235 29.389 39.724 1.00 23.54 93 ARG A CA 1
ATOM 645 C C . ARG A 1 97 ? 54.523 29.484 40.537 1.00 24.09 93 ARG A C 1
ATOM 646 O O . ARG A 1 97 ? 55.350 28.590 40.523 1.00 24.73 93 ARG A O 1
ATOM 654 N N . HIS A 1 98 ? 54.674 30.596 41.244 1.00 23.57 94 HIS A N 1
ATOM 655 C CA . HIS A 1 98 ? 55.886 30.891 41.995 1.00 24.54 94 HIS A CA 1
ATOM 656 C C . HIS A 1 98 ? 55.460 31.323 43.394 1.00 24.90 94 HIS A C 1
ATOM 657 O O . HIS A 1 98 ? 55.464 32.508 43.735 1.00 25.38 94 HIS A O 1
ATOM 664 N N . PHE A 1 99 ? 55.101 30.340 44.205 1.00 25.70 95 PHE A N 1
ATOM 665 C CA . PHE A 1 99 ? 54.650 30.620 45.556 1.00 26.19 95 PHE A CA 1
ATOM 666 C C . PHE A 1 99 ? 55.816 31.158 46.375 1.00 27.15 95 PHE A C 1
ATOM 667 O O . PHE A 1 99 ? 56.916 30.586 46.366 1.00 27.55 95 PHE A O 1
ATOM 675 N N . ILE A 1 100 ? 55.573 32.260 47.077 1.00 28.05 96 ILE A N 1
ATOM 676 C CA . ILE A 1 100 ? 56.474 32.689 48.144 1.00 29.16 96 ILE A CA 1
ATOM 677 C C . ILE A 1 100 ? 55.709 32.970 49.430 1.00 29.74 96 ILE A C 1
ATOM 678 O O . ILE A 1 100 ? 54.504 33.242 49.411 1.00 28.57 96 ILE A O 1
ATOM 683 N N . ASP A 1 101 ? 56.467 32.913 50.526 1.00 31.27 97 ASP A N 1
ATOM 684 C CA . ASP A 1 101 ? 56.000 33.066 51.911 1.00 32.72 97 ASP A CA 1
ATOM 685 C C . ASP A 1 101 ? 55.461 34.396 52.284 1.00 32.83 97 ASP A C 1
ATOM 686 O O . ASP A 1 101 ? 54.704 34.562 53.234 1.00 32.91 97 ASP A O 1
ATOM 691 N N . LYS A 1 102 ? 55.859 35.368 51.494 1.00 32.68 98 LYS A N 1
ATOM 692 C CA . LYS A 1 102 ? 55.689 36.703 51.917 1.00 32.57 98 LYS A CA 1
ATOM 693 C C . LYS A 1 102 ? 54.539 37.273 51.093 1.00 31.01 98 LYS A C 1
ATOM 694 O O . LYS A 1 102 ? 54.284 36.803 49.981 1.00 29.80 98 LYS A O 1
ATOM 700 N N . PRO A 1 103 ? 53.804 38.245 51.639 1.00 29.94 99 PRO A N 1
ATOM 701 C CA . PRO A 1 103 ? 52.637 38.746 50.922 1.00 28.68 99 PRO A CA 1
ATOM 702 C C . PRO A 1 103 ? 52.981 39.468 49.618 1.00 27.85 99 PRO A C 1
ATOM 703 O O . PRO A 1 103 ? 53.982 40.192 49.541 1.00 28.03 99 PRO A O 1
ATOM 707 N N . THR A 1 104 ? 52.146 39.227 48.609 1.00 26.32 100 THR A N 1
ATOM 708 C CA . THR A 1 104 ? 52.282 39.820 47.295 1.00 25.35 100 THR A CA 1
ATOM 709 C C . THR A 1 104 ? 51.026 40.640 47.014 1.00 24.76 100 THR A C 1
ATOM 710 O O . THR A 1 104 ? 49.879 40.189 47.254 1.00 23.76 100 THR A O 1
ATOM 714 N N . ILE A 1 105 ? 51.257 41.859 46.531 1.00 24.87 101 ILE A N 1
ATOM 715 C CA . ILE A 1 105 ? 50.205 42.826 46.252 1.00 24.98 101 ILE A CA 1
ATOM 716 C C . ILE A 1 105 ? 50.380 43.345 44.836 1.00 24.77 101 ILE A C 1
ATOM 717 O O . ILE A 1 105 ? 51.428 43.884 44.487 1.00 25.60 101 ILE A O 1
ATOM 722 N N . ALA A 1 106 ? 49.356 43.164 44.010 1.00 23.53 102 ALA A N 1
ATOM 723 C CA . ALA A 1 106 ? 49.391 43.674 42.658 1.00 23.05 102 ALA A CA 1
ATOM 724 C C . ALA A 1 106 ? 48.860 45.092 42.695 1.00 24.14 102 ALA A C 1
ATOM 725 O O . ALA A 1 106 ? 47.753 45.321 43.170 1.00 23.99 102 ALA A O 1
ATOM 727 N N . ALA A 1 107 ? 49.667 46.047 42.234 1.00 24.46 103 ALA A N 1
ATOM 728 C CA . ALA A 1 107 ? 49.266 47.438 42.179 1.00 24.77 103 ALA A CA 1
ATOM 729 C C . ALA A 1 107 ? 48.969 47.738 40.734 1.00 24.85 103 ALA A C 1
ATOM 730 O O . ALA A 1 107 ? 49.877 48.012 39.933 1.00 24.99 103 ALA A O 1
ATOM 732 N N . VAL A 1 108 ? 47.692 47.645 40.388 1.00 24.24 104 VAL A N 1
ATOM 733 C CA . VAL A 1 108 ? 47.284 47.672 38.999 1.00 23.94 104 VAL A CA 1
ATOM 734 C C . VAL A 1 108 ? 47.057 49.108 38.578 1.00 25.47 104 VAL A C 1
ATOM 735 O O . VAL A 1 108 ? 46.047 49.696 38.924 1.00 26.19 104 VAL A O 1
ATOM 739 N N . ASN A 1 109 ? 48.009 49.645 37.818 1.00 26.97 105 ASN A N 1
ATOM 740 C CA . ASN A 1 109 ? 48.037 51.055 37.423 1.00 28.45 105 ASN A CA 1
ATOM 741 C C . ASN A 1 109 ? 47.260 51.375 36.150 1.00 28.89 105 ASN A C 1
ATOM 742 O O . ASN A 1 109 ? 47.152 52.534 35.769 1.00 30.10 105 ASN A O 1
ATOM 747 N N . GLY A 1 110 ? 46.743 50.358 35.482 1.00 28.49 106 GLY A N 1
ATOM 748 C CA . GLY A 1 110 ? 45.989 50.570 34.259 1.00 28.88 106 GLY A CA 1
ATOM 749 C C . GLY A 1 110 ? 45.551 49.240 33.704 1.00 28.29 106 GLY A C 1
ATOM 750 O O . GLY A 1 110 ? 45.289 48.298 34.457 1.00 27.49 106 GLY A O 1
ATOM 751 N N . THR A 1 111 ? 45.514 49.160 32.381 1.00 28.13 107 THR A N 1
ATOM 752 C CA . THR A 1 111 ? 45.113 47.939 31.689 1.00 27.77 107 THR A CA 1
ATOM 753 C C . THR A 1 111 ? 45.723 46.661 32.276 1.00 26.22 107 THR A C 1
ATOM 754 O O . THR A 1 111 ? 46.944 46.539 32.410 1.00 25.60 107 THR A O 1
ATOM 758 N N . ALA A 1 112 ? 44.848 45.724 32.638 1.00 26.06 108 ALA A N 1
ATOM 759 C CA . ALA A 1 112 ? 45.242 44.425 33.196 1.00 25.27 108 ALA A CA 1
ATOM 760 C C . ALA A 1 112 ? 44.397 43.330 32.539 1.00 24.49 108 ALA A C 1
ATOM 761 O O . ALA A 1 112 ? 43.457 42.813 33.129 1.00 24.65 108 ALA A O 1
ATOM 763 N N . LEU A 1 113 ? 44.728 43.003 31.298 1.00 24.20 109 LEU A N 1
ATOM 764 C CA . LEU A 1 113 ? 43.912 42.076 30.495 1.00 23.83 109 LEU A CA 1
ATOM 765 C C . LEU A 1 113 ? 44.663 40.794 30.226 1.00 23.03 109 LEU A C 1
ATOM 766 O O . LEU A 1 113 ? 45.879 40.805 30.018 1.00 23.22 109 LEU A O 1
ATOM 771 N N . GLY A 1 114 ? 43.937 39.679 30.258 1.00 21.32 110 GLY A N 1
ATOM 772 C CA . GLY A 1 114 ? 44.502 38.384 29.922 1.00 20.51 110 GLY A CA 1
ATOM 773 C C . GLY A 1 114 ? 45.557 38.048 30.954 1.00 20.41 110 GLY A C 1
ATOM 774 O O . GLY A 1 114 ? 45.260 37.966 32.158 1.00 19.84 110 GLY A O 1
ATOM 775 N N . GLY A 1 115 ? 46.800 37.902 30.493 1.00 20.54 111 GLY A N 1
ATOM 776 C CA . GLY A 1 115 ? 47.938 37.700 31.387 1.00 20.53 111 GLY A CA 1
ATOM 777 C C . GLY A 1 115 ? 47.985 38.655 32.564 1.00 20.36 111 GLY A C 1
ATOM 778 O O . GLY A 1 115 ? 48.367 38.262 33.669 1.00 19.18 111 GLY A O 1
ATOM 779 N N . GLY A 1 116 ? 47.589 39.911 32.340 1.00 20.63 112 GLY A N 1
ATOM 780 C CA . GLY A 1 116 ? 47.567 40.907 33.403 1.00 20.62 112 GLY A CA 1
ATOM 781 C C . GLY A 1 116 ? 46.566 40.600 34.493 1.00 19.88 112 GLY A C 1
ATOM 782 O O . GLY A 1 116 ? 46.846 40.781 35.679 1.00 19.51 112 GLY A O 1
ATOM 783 N N . THR A 1 117 ? 45.386 40.129 34.103 1.00 19.31 113 THR A N 1
ATOM 784 C CA . THR A 1 117 ? 44.414 39.671 35.109 1.00 18.61 113 THR A CA 1
ATOM 785 C C . THR A 1 117 ? 44.929 38.407 35.803 1.00 18.04 113 THR A C 1
ATOM 786 O O . THR A 1 117 ? 44.753 38.228 37.010 1.00 17.33 113 THR A O 1
ATOM 790 N N . GLU A 1 118 ? 45.616 37.561 35.051 1.00 17.69 114 GLU A N 1
ATOM 791 C CA . GLU A 1 118 ? 46.225 36.360 35.643 1.00 17.58 114 GLU A CA 1
ATOM 792 C C . GLU A 1 118 ? 47.336 36.658 36.683 1.00 17.87 114 GLU A C 1
ATOM 793 O O . GLU A 1 118 ? 47.496 35.930 37.678 1.00 16.88 114 GLU A O 1
ATOM 799 N N . LEU A 1 119 ? 48.059 37.761 36.494 1.00 18.77 115 LEU A N 1
ATOM 800 C CA . LEU A 1 119 ? 48.991 38.219 37.521 1.00 18.56 115 LEU A CA 1
ATOM 801 C C . LEU A 1 119 ? 48.232 38.617 38.792 1.00 18.90 115 LEU A C 1
ATOM 802 O O . LEU A 1 119 ? 48.660 38.301 39.889 1.00 20.04 115 LEU A O 1
ATOM 807 N N . ALA A 1 120 ? 47.117 39.319 38.632 1.00 18.83 116 ALA A N 1
ATOM 808 C CA . ALA A 1 120 ? 46.288 39.719 39.763 1.00 18.76 116 ALA A CA 1
ATOM 809 C C . ALA A 1 120 ? 45.735 38.500 40.496 1.00 18.57 116 ALA A C 1
ATOM 810 O O . ALA A 1 120 ? 45.771 38.451 41.722 1.00 20.05 116 ALA A O 1
ATOM 812 N N . LEU A 1 121 ? 45.200 37.540 39.752 1.00 18.15 117 LEU A N 1
ATOM 813 C CA . LEU A 1 121 ? 44.717 36.276 40.322 1.00 17.32 117 LEU A CA 1
ATOM 814 C C . LEU A 1 121 ? 45.798 35.553 41.125 1.00 17.46 117 LEU A C 1
ATOM 815 O O . LEU A 1 121 ? 45.513 34.997 42.183 1.00 18.42 117 LEU A O 1
ATOM 820 N N . ALA A 1 122 ? 47.034 35.585 40.638 1.00 18.40 118 ALA A N 1
ATOM 821 C CA . ALA A 1 122 ? 48.158 34.920 41.320 1.00 18.96 118 ALA A CA 1
ATOM 822 C C . ALA A 1 122 ? 48.666 35.688 42.551 1.00 20.63 118 ALA A C 1
ATOM 823 O O . ALA A 1 122 ? 49.417 35.134 43.343 1.00 22.25 118 ALA A O 1
ATOM 825 N N . SER A 1 123 ? 48.273 36.955 42.706 1.00 20.91 119 SER A N 1
ATOM 826 C CA . SER A 1 123 ? 48.737 37.785 43.829 1.00 21.21 119 SER A CA 1
ATOM 827 C C . SER A 1 123 ? 47.855 37.531 45.046 1.00 21.34 119 SER A C 1
ATOM 828 O O . SER A 1 123 ? 46.716 37.122 44.905 1.00 20.86 119 SER A O 1
ATOM 831 N N . ASP A 1 124 ? 48.376 37.722 46.249 1.00 21.82 120 ASP A N 1
ATOM 832 C CA . ASP A 1 124 ? 47.523 37.614 47.440 1.00 22.29 120 ASP A CA 1
ATOM 833 C C . ASP A 1 124 ? 46.426 38.673 47.518 1.00 22.15 120 ASP A C 1
ATOM 834 O O . ASP A 1 124 ? 45.302 38.355 47.946 1.00 21.82 120 ASP A O 1
ATOM 839 N N . LEU A 1 125 ? 46.768 39.897 47.089 1.00 21.87 121 LEU A N 1
ATOM 840 C CA . LEU A 1 125 ? 45.938 41.106 47.222 1.00 22.05 121 LEU A CA 1
ATOM 841 C C . LEU A 1 125 ? 46.114 41.988 45.998 1.00 21.87 121 LEU A C 1
ATOM 842 O O . LEU A 1 125 ? 47.144 41.946 45.315 1.00 23.49 121 LEU A O 1
ATOM 847 N N . VAL A 1 126 ? 45.086 42.776 45.719 1.00 22.07 122 VAL A N 1
ATOM 848 C CA . VAL A 1 126 ? 45.084 43.647 44.558 1.00 22.94 122 VAL A CA 1
ATOM 849 C C . VAL A 1 126 ? 44.496 44.995 44.893 1.00 23.80 122 VAL A C 1
ATOM 850 O O . VAL A 1 126 ? 43.396 45.081 45.444 1.00 23.63 122 VAL A O 1
ATOM 854 N N . VAL A 1 127 ? 45.237 46.040 44.536 1.00 24.66 123 VAL A N 1
ATOM 855 C CA . VAL A 1 127 ? 44.772 47.407 44.607 1.00 25.82 123 VAL A CA 1
ATOM 856 C C . VAL A 1 127 ? 44.785 47.953 43.201 1.00 25.92 123 VAL A C 1
ATOM 857 O O . VAL A 1 127 ? 45.732 47.725 42.455 1.00 26.36 123 VAL A O 1
ATOM 861 N N . ALA A 1 128 ? 43.738 48.663 42.818 1.00 26.50 124 ALA A N 1
ATOM 862 C CA . ALA A 1 128 ? 43.661 49.117 41.442 1.00 27.10 124 ALA A CA 1
ATOM 863 C C . ALA A 1 128 ? 43.310 50.579 41.275 1.00 28.20 124 ALA A C 1
ATOM 864 O O . ALA A 1 128 ? 42.450 51.114 41.953 1.00 28.14 124 ALA A O 1
ATOM 866 N N . ASP A 1 129 ? 44.008 51.194 40.330 1.00 28.98 125 ASP A N 1
ATOM 867 C CA . ASP A 1 129 ? 43.664 52.486 39.764 1.00 30.00 125 ASP A CA 1
ATOM 868 C C . ASP A 1 129 ? 42.245 52.388 39.191 1.00 29.99 125 ASP A C 1
ATOM 869 O O . ASP A 1 129 ? 41.890 51.390 38.543 1.00 30.23 125 ASP A O 1
ATOM 874 N N . GLU A 1 130 ? 41.436 53.412 39.468 1.00 30.76 126 GLU A N 1
ATOM 875 C CA . GLU A 1 130 ? 40.050 53.508 38.997 1.00 31.12 126 GLU A CA 1
ATOM 876 C C . GLU A 1 130 ? 39.907 53.295 37.491 1.00 30.79 126 GLU A C 1
ATOM 877 O O . GLU A 1 130 ? 38.858 52.856 37.018 1.00 31.02 126 GLU A O 1
ATOM 883 N N . ARG A 1 131 ? 40.966 53.608 36.752 1.00 30.86 127 ARG A N 1
ATOM 884 C CA . ARG A 1 131 ? 40.976 53.462 35.305 1.00 31.00 127 ARG A CA 1
ATOM 885 C C . ARG A 1 131 ? 41.219 52.024 34.829 1.00 30.20 127 ARG A C 1
ATOM 886 O O . ARG A 1 131 ? 40.988 51.718 33.658 1.00 30.37 127 ARG A O 1
ATOM 894 N N . ALA A 1 132 ? 41.685 51.156 35.728 1.00 29.52 128 ALA A N 1
ATOM 895 C CA . ALA A 1 132 ? 42.055 49.783 35.347 1.00 29.27 128 ALA A CA 1
ATOM 896 C C . ALA A 1 132 ? 40.843 48.947 34.917 1.00 29.07 128 ALA A C 1
ATOM 897 O O . ALA A 1 132 ? 39.727 49.128 35.408 1.00 29.73 128 ALA A O 1
ATOM 899 N N . GLN A 1 133 ? 41.081 48.074 33.944 1.00 29.29 129 GLN A N 1
ATOM 900 C CA . GLN A 1 133 ? 40.107 47.120 33.448 1.00 29.55 129 GLN A CA 1
ATOM 901 C C . GLN A 1 133 ? 40.704 45.738 33.602 1.00 27.49 129 GLN A C 1
ATOM 902 O O . GLN A 1 133 ? 41.892 45.565 33.373 1.00 28.28 129 GLN A O 1
ATOM 908 N N . PHE A 1 134 ? 39.882 44.760 33.952 1.00 26.17 130 PHE A N 1
ATOM 909 C CA . PHE A 1 134 ? 40.317 43.372 34.094 1.00 23.82 130 PHE A CA 1
ATOM 910 C C . PHE A 1 134 ? 39.574 42.573 33.040 1.00 23.47 130 PHE A C 1
ATOM 911 O O . PHE A 1 134 ? 38.658 43.098 32.422 1.00 26.37 130 PHE A O 1
ATOM 919 N N . GLY A 1 135 ? 39.948 41.323 32.809 1.00 21.06 131 GLY A N 1
ATOM 920 C CA . GLY A 1 135 ? 39.254 40.508 31.809 1.00 19.79 131 GLY A CA 1
ATOM 921 C C . GLY A 1 135 ? 40.185 39.431 31.300 1.00 19.17 131 GLY A C 1
ATOM 922 O O . GLY A 1 135 ? 41.392 39.474 31.563 1.00 19.91 131 GLY A O 1
ATOM 923 N N . LEU A 1 136 ? 39.594 38.457 30.615 1.00 18.53 132 LEU A N 1
ATOM 924 C CA . LEU A 1 136 ? 40.291 37.323 30.021 1.00 18.24 132 LEU A CA 1
ATOM 925 C C . LEU A 1 136 ? 39.844 37.214 28.558 1.00 18.52 132 LEU A C 1
ATOM 926 O O . LEU A 1 136 ? 39.019 36.353 28.201 1.00 16.55 132 LEU A O 1
ATOM 931 N N . PRO A 1 137 ? 40.408 38.071 27.680 1.00 19.07 133 PRO A N 1
ATOM 932 C CA . PRO A 1 137 ? 39.956 38.102 26.275 1.00 19.98 133 PRO A CA 1
ATOM 933 C C . PRO A 1 137 ? 40.619 37.048 25.372 1.00 19.79 133 PRO A C 1
ATOM 934 O O . PRO A 1 137 ? 40.478 37.118 24.158 1.00 20.31 133 PRO A O 1
ATOM 938 N N . GLU A 1 138 ? 41.304 36.071 25.971 1.00 19.35 134 GLU A N 1
ATOM 939 C CA . GLU A 1 138 ? 42.038 35.053 25.219 1.00 19.14 134 GLU A CA 1
ATOM 940 C C . GLU A 1 138 ? 41.122 34.307 24.255 1.00 19.39 134 GLU A C 1
ATOM 941 O O . GLU A 1 138 ? 41.516 33.944 23.134 1.00 19.39 134 GLU A O 1
ATOM 947 N N . VAL A 1 139 ? 39.887 34.091 24.693 1.00 18.61 135 VAL A N 1
ATOM 948 C CA . VAL A 1 139 ? 38.891 33.416 23.851 1.00 19.00 135 VAL A CA 1
ATOM 949 C C . VAL A 1 139 ? 38.572 34.136 22.539 1.00 20.24 135 VAL A C 1
ATOM 950 O O . VAL A 1 139 ? 38.110 33.516 21.587 1.00 20.71 135 VAL A O 1
ATOM 954 N N . LYS A 1 140 ? 38.831 35.439 22.503 1.00 21.11 136 LYS A N 1
ATOM 955 C CA . LYS A 1 140 ? 38.646 36.253 21.303 1.00 23.43 136 LYS A CA 1
ATOM 956 C C . LYS A 1 140 ? 39.836 36.144 20.346 1.00 24.92 136 LYS A C 1
ATOM 957 O O . LYS A 1 140 ? 39.749 36.609 19.206 1.00 26.34 136 LYS A O 1
ATOM 963 N N . ARG A 1 141 ? 40.951 35.578 20.816 1.00 25.42 137 ARG A N 1
ATOM 964 C CA . ARG A 1 141 ? 42.163 35.443 19.992 1.00 26.44 137 ARG A CA 1
ATOM 965 C C . ARG A 1 141 ? 42.478 33.970 19.681 1.00 25.80 137 ARG A C 1
ATOM 966 O O . ARG A 1 141 ? 43.562 33.654 19.205 1.00 26.60 137 ARG A O 1
ATOM 974 N N . GLY A 1 142 ? 41.520 33.076 19.911 1.00 24.27 138 GLY A N 1
ATOM 975 C CA . GLY A 1 142 ? 41.715 31.652 19.658 1.00 23.70 138 GLY A CA 1
ATOM 976 C C . GLY A 1 142 ? 42.691 30.954 20.578 1.00 22.84 138 GLY A C 1
ATOM 977 O O . GLY A 1 142 ? 43.163 29.872 20.241 1.00 22.73 138 GLY A O 1
ATOM 978 N N . LEU A 1 143 ? 42.977 31.557 21.736 1.00 22.04 139 LEU A N 1
ATOM 979 C CA . LEU A 1 143 ? 43.822 30.949 22.779 1.00 20.71 139 LEU A CA 1
ATOM 980 C C . LEU A 1 143 ? 42.982 30.753 24.053 1.00 19.68 139 LEU A C 1
ATOM 981 O O . LEU A 1 143 ? 41.765 30.798 23.983 1.00 19.03 139 LEU A O 1
ATOM 986 N N . ILE A 1 144 ? 43.616 30.516 25.197 1.00 18.79 140 ILE A N 1
ATOM 987 C CA . ILE A 1 144 ? 42.908 30.432 26.498 1.00 18.26 140 ILE A CA 1
ATOM 988 C C . ILE A 1 144 ? 43.803 31.097 27.544 1.00 18.38 140 ILE A C 1
ATOM 989 O O . ILE A 1 144 ? 44.986 31.333 27.278 1.00 18.40 140 ILE A O 1
ATOM 994 N N . ALA A 1 145 ? 43.235 31.402 28.716 1.00 17.57 141 ALA A N 1
ATOM 995 C CA . ALA A 1 145 ? 43.966 31.947 29.854 1.00 17.22 141 ALA A CA 1
ATOM 996 C C . ALA A 1 145 ? 44.795 30.858 30.479 1.00 17.82 141 ALA A C 1
ATOM 997 O O . ALA A 1 145 ? 44.427 30.287 31.491 1.00 18.15 141 ALA A O 1
ATOM 999 N N . ALA A 1 146 ? 45.925 30.566 29.854 1.00 18.36 142 ALA A N 1
ATOM 1000 C CA . ALA A 1 146 ? 46.713 29.399 30.187 1.00 18.01 142 ALA A CA 1
ATOM 1001 C C . ALA A 1 146 ? 47.602 29.627 31.412 1.00 18.03 142 ALA A C 1
ATOM 1002 O O . ALA A 1 146 ? 48.155 28.670 31.976 1.00 20.17 142 ALA A O 1
ATOM 1004 N N . ALA A 1 147 ? 47.732 30.882 31.822 1.00 16.92 143 ALA A N 1
ATOM 1005 C CA . ALA A 1 147 ? 48.530 31.245 32.987 1.00 17.19 143 ALA A CA 1
ATOM 1006 C C . ALA A 1 147 ? 47.703 31.247 34.279 1.00 17.47 143 ALA A C 1
ATOM 1007 O O . ALA A 1 147 ? 47.870 32.134 35.156 1.00 17.91 143 ALA A O 1
ATOM 1009 N N . GLY A 1 148 ? 46.836 30.242 34.396 1.00 18.07 144 GLY A N 1
ATOM 1010 C CA . GLY A 1 148 ? 46.038 30.007 35.607 1.00 17.49 144 GLY A CA 1
ATOM 1011 C C . GLY A 1 148 ? 44.630 30.594 35.579 1.00 17.48 144 GLY A C 1
ATOM 1012 O O . GLY A 1 148 ? 43.794 30.196 36.390 1.00 16.98 144 GLY A O 1
ATOM 1013 N N . GLY A 1 149 ? 44.339 31.501 34.636 1.00 16.83 145 GLY A N 1
ATOM 1014 C CA . GLY A 1 149 ? 43.042 32.197 34.588 1.00 16.61 145 GLY A CA 1
ATOM 1015 C C . GLY A 1 149 ? 41.857 31.254 34.457 1.00 16.90 145 GLY A C 1
ATOM 1016 O O . GLY A 1 149 ? 40.844 31.447 35.140 1.00 15.71 145 GLY A O 1
ATOM 1017 N N . VAL A 1 150 ? 41.972 30.227 33.618 1.00 16.88 146 VAL A N 1
ATOM 1018 C CA . VAL A 1 150 ? 40.816 29.371 33.376 1.00 17.57 146 VAL A CA 1
ATOM 1019 C C . VAL A 1 150 ? 40.297 28.665 34.642 1.00 18.24 146 VAL A C 1
ATOM 1020 O O . VAL A 1 150 ? 39.080 28.538 34.822 1.00 19.17 146 VAL A O 1
ATOM 1024 N N . PHE A 1 151 ? 41.200 28.217 35.517 1.00 17.51 147 PHE A N 1
ATOM 1025 C CA . PHE A 1 151 ? 40.775 27.550 36.750 1.00 17.96 147 PHE A CA 1
ATOM 1026 C C . PHE A 1 151 ? 40.768 28.426 37.995 1.00 17.93 147 PHE A C 1
ATOM 1027 O O . PHE A 1 151 ? 40.122 28.069 38.999 1.00 19.63 147 PHE A O 1
ATOM 1035 N N . ARG A 1 152 ? 41.434 29.576 37.948 1.00 17.52 148 ARG A N 1
ATOM 1036 C CA . ARG A 1 152 ? 41.430 30.469 39.108 1.00 17.10 148 ARG A CA 1
ATOM 1037 C C . ARG A 1 152 ? 40.283 31.459 39.115 1.00 16.96 148 ARG A C 1
ATOM 1038 O O . ARG A 1 152 ? 39.886 31.903 40.186 1.00 18.44 148 ARG A O 1
ATOM 1046 N N . ILE A 1 153 ? 39.755 31.825 37.950 1.00 16.96 149 ILE A N 1
ATOM 1047 C CA . ILE A 1 153 ? 38.739 32.870 37.903 1.00 16.23 149 ILE A CA 1
ATOM 1048 C C . ILE A 1 153 ? 37.495 32.467 38.715 1.00 15.91 149 ILE A C 1
ATOM 1049 O O . ILE A 1 153 ? 36.986 33.306 39.486 1.00 16.71 149 ILE A O 1
ATOM 1054 N N . ALA A 1 154 ? 37.039 31.211 38.599 1.00 16.26 150 ALA A N 1
ATOM 1055 C CA . ALA A 1 154 ? 35.871 30.775 39.373 1.00 16.72 150 ALA A CA 1
ATOM 1056 C C . ALA A 1 154 ? 36.210 30.506 40.845 1.00 16.33 150 ALA A C 1
ATOM 1057 O O . ALA A 1 154 ? 35.324 30.350 41.667 1.00 17.10 150 ALA A O 1
ATOM 1059 N N . GLU A 1 155 ? 37.489 30.501 41.197 1.00 16.06 151 GLU A N 1
ATOM 1060 C CA . GLU A 1 155 ? 37.919 30.428 42.593 1.00 16.58 151 GLU A CA 1
ATOM 1061 C C . GLU A 1 155 ? 37.850 31.771 43.311 1.00 16.59 151 GLU A C 1
ATOM 1062 O O . GLU A 1 155 ? 37.858 31.818 44.537 1.00 18.40 151 GLU A O 1
ATOM 1068 N N . GLN A 1 156 ? 37.821 32.852 42.540 1.00 17.26 152 GLN A N 1
ATOM 1069 C CA . GLN A 1 156 ? 37.976 34.190 43.069 1.00 17.95 152 GLN A CA 1
ATOM 1070 C C . GLN A 1 156 ? 36.799 35.131 42.793 1.00 18.96 152 GLN A C 1
ATOM 1071 O O . GLN A 1 156 ? 36.746 36.222 43.358 1.00 21.00 152 GLN A O 1
ATOM 1077 N N . LEU A 1 157 ? 35.910 34.731 41.886 1.00 19.32 153 LEU A N 1
ATOM 1078 C CA . LEU A 1 157 ? 34.631 35.395 41.622 1.00 19.06 153 LEU A CA 1
ATOM 1079 C C . LEU A 1 157 ? 33.536 34.333 41.791 1.00 18.86 153 LEU A C 1
ATOM 1080 O O . LEU A 1 157 ? 33.825 33.129 41.664 1.00 19.23 153 LEU A O 1
ATOM 1085 N N . PRO A 1 158 ? 32.287 34.744 42.078 1.00 18.04 154 PRO A N 1
ATOM 1086 C CA . PRO A 1 158 ? 31.200 33.773 42.091 1.00 17.24 154 PRO A CA 1
ATOM 1087 C C . PRO A 1 158 ? 31.171 33.014 40.780 1.00 15.91 154 PRO A C 1
ATOM 1088 O O . PRO A 1 158 ? 31.424 33.630 39.766 1.00 15.25 154 PRO A O 1
ATOM 1092 N N . ARG A 1 159 ? 30.914 31.707 40.800 1.00 15.45 155 ARG A N 1
ATOM 1093 C CA . ARG A 1 159 ? 30.936 30.862 39.604 1.00 15.59 155 ARG A CA 1
ATOM 1094 C C . ARG A 1 159 ? 30.286 31.461 38.365 1.00 14.92 155 ARG A C 1
ATOM 1095 O O . ARG A 1 159 ? 30.927 31.536 37.322 1.00 13.78 155 ARG A O 1
ATOM 1103 N N . LYS A 1 160 ? 29.036 31.906 38.476 1.00 14.75 156 LYS A N 1
ATOM 1104 C CA . LYS A 1 160 ? 28.306 32.446 37.324 1.00 15.88 156 LYS A CA 1
ATOM 1105 C C . LYS A 1 160 ? 28.962 33.713 36.752 1.00 15.56 156 LYS A C 1
ATOM 1106 O O . LYS A 1 160 ? 29.081 33.864 35.539 1.00 15.04 156 LYS A O 1
ATOM 1112 N N . VAL A 1 161 ? 29.435 34.585 37.626 1.00 14.58 157 VAL A N 1
ATOM 1113 C CA . VAL A 1 161 ? 30.130 35.816 37.235 1.00 15.39 157 VAL A CA 1
ATOM 1114 C C . VAL A 1 161 ? 31.468 35.501 36.545 1.00 15.56 157 VAL A C 1
ATOM 1115 O O . VAL A 1 161 ? 31.786 36.058 35.478 1.00 16.04 157 VAL A O 1
ATOM 1119 N N . ALA A 1 162 ? 32.220 34.569 37.134 1.00 14.88 158 ALA A N 1
ATOM 1120 C CA . ALA A 1 162 ? 33.420 34.053 36.514 1.00 15.06 158 ALA A CA 1
ATOM 1121 C C . ALA A 1 162 ? 33.210 33.460 35.130 1.00 15.20 158 ALA A C 1
ATOM 1122 O O . ALA A 1 162 ? 34.003 33.697 34.207 1.00 15.28 158 ALA A O 1
ATOM 1124 N N . MET A 1 163 ? 32.165 32.658 34.992 1.00 15.68 159 MET A N 1
ATOM 1125 C CA . MET A 1 163 ? 31.931 31.968 33.736 1.00 16.49 159 MET A CA 1
ATOM 1126 C C . MET A 1 163 ? 31.575 32.983 32.648 1.00 16.52 159 MET A C 1
ATOM 1127 O O . MET A 1 163 ? 31.985 32.826 31.502 1.00 16.76 159 MET A O 1
ATOM 1132 N N . ARG A 1 164 ? 30.860 34.047 32.993 1.00 16.60 160 ARG A N 1
ATOM 1133 C CA A ARG A 1 164 ? 30.568 35.107 32.013 0.50 16.81 160 ARG A CA 1
ATOM 1134 C CA B ARG A 1 164 ? 30.586 35.063 31.998 0.50 16.22 160 ARG A CA 1
ATOM 1135 C C . ARG A 1 164 ? 31.871 35.745 31.523 1.00 16.19 160 ARG A C 1
ATOM 1136 O O . ARG A 1 164 ? 32.048 35.970 30.320 1.00 15.95 160 ARG A O 1
ATOM 1151 N N . LEU A 1 165 ? 32.773 36.040 32.449 1.00 16.13 161 LEU A N 1
ATOM 1152 C CA . LEU A 1 165 ? 34.056 36.643 32.093 1.00 17.14 161 LEU A CA 1
ATOM 1153 C C . LEU A 1 165 ? 34.858 35.730 31.181 1.00 15.97 161 LEU A C 1
ATOM 1154 O O . LEU A 1 165 ? 35.395 36.139 30.142 1.00 15.84 161 LEU A O 1
ATOM 1159 N N . LEU A 1 166 ? 34.912 34.464 31.569 1.00 15.90 162 LEU A N 1
ATOM 1160 C CA . LEU A 1 166 ? 35.702 33.488 30.863 1.00 16.67 162 LEU A CA 1
ATOM 1161 C C . LEU A 1 166 ? 35.195 33.226 29.451 1.00 16.50 162 LEU A C 1
ATOM 1162 O O . LEU A 1 166 ? 36.004 33.183 28.521 1.00 16.94 162 LEU A O 1
ATOM 1167 N N . LEU A 1 167 ? 33.886 33.067 29.276 1.00 15.93 163 LEU A N 1
ATOM 1168 C CA . LEU A 1 167 ? 33.337 32.637 28.010 1.00 17.14 163 LEU A CA 1
ATOM 1169 C C . LEU A 1 167 ? 33.061 33.798 27.057 1.00 18.14 163 LEU A C 1
ATOM 1170 O O . LEU A 1 167 ? 33.169 33.610 25.850 1.00 18.12 163 LEU A O 1
ATOM 1175 N N . THR A 1 168 ? 32.747 34.993 27.572 1.00 17.94 164 THR A N 1
ATOM 1176 C CA . THR A 1 168 ? 32.526 36.161 26.684 1.00 18.46 164 THR A CA 1
ATOM 1177 C C . THR A 1 168 ? 33.841 36.851 26.285 1.00 18.26 164 THR A C 1
ATOM 1178 O O . THR A 1 168 ? 33.931 37.451 25.217 1.00 19.19 164 THR A O 1
ATOM 1182 N N . GLY A 1 169 ? 34.849 36.776 27.151 1.00 18.11 165 GLY A N 1
ATOM 1183 C CA . GLY A 1 169 ? 36.086 37.520 26.977 1.00 19.01 165 GLY A CA 1
ATOM 1184 C C . GLY A 1 169 ? 35.928 39.025 27.193 1.00 20.06 165 GLY A C 1
ATOM 1185 O O . GLY A 1 169 ? 36.828 39.805 26.843 1.00 20.56 165 GLY A O 1
ATOM 1186 N N . GLU A 1 170 ? 34.786 39.451 27.743 1.00 20.97 166 GLU A N 1
ATOM 1187 C CA . GLU A 1 170 ? 34.520 40.891 27.966 1.00 22.90 166 GLU A CA 1
ATOM 1188 C C . GLU A 1 170 ? 35.054 41.385 29.306 1.00 24.08 166 GLU A C 1
ATOM 1189 O O . GLU A 1 170 ? 35.017 40.653 30.289 1.00 24.41 166 GLU A O 1
ATOM 1195 N N . PRO A 1 171 ? 35.558 42.634 29.347 1.00 26.02 167 PRO A N 1
ATOM 1196 C CA . PRO A 1 171 ? 36.186 43.113 30.567 1.00 26.59 167 PRO A CA 1
ATOM 1197 C C . PRO A 1 171 ? 35.239 43.552 31.684 1.00 27.45 167 PRO A C 1
ATOM 1198 O O . PRO A 1 171 ? 34.011 43.719 31.497 1.00 26.63 167 PRO A O 1
ATOM 1202 N N . LEU A 1 172 ? 35.871 43.747 32.836 1.00 28.46 168 LEU A N 1
ATOM 1203 C CA . LEU A 1 172 ? 35.243 44.144 34.070 1.00 29.28 168 LEU A CA 1
ATOM 1204 C C . LEU A 1 172 ? 35.949 45.409 34.544 1.00 29.39 168 LEU A C 1
ATOM 1205 O O . LEU A 1 172 ? 37.174 45.449 34.562 1.00 29.58 168 LEU A O 1
ATOM 1210 N N . SER A 1 173 ? 35.195 46.431 34.936 1.00 29.65 169 SER A N 1
ATOM 1211 C CA . SER A 1 173 ? 35.801 47.643 35.473 1.00 29.89 169 SER A CA 1
ATOM 1212 C C . SER A 1 173 ? 36.431 47.352 36.830 1.00 29.12 169 SER A C 1
ATOM 1213 O O . SER A 1 173 ? 36.045 46.388 37.514 1.00 28.25 169 SER A O 1
ATOM 1216 N N . ALA A 1 174 ? 37.377 48.201 37.226 1.00 28.28 170 ALA A N 1
ATOM 1217 C CA . ALA A 1 174 ? 37.987 48.101 38.554 1.00 26.95 170 ALA A CA 1
ATOM 1218 C C . ALA A 1 174 ? 36.916 48.169 39.635 1.00 26.52 170 ALA A C 1
ATOM 1219 O O . ALA A 1 174 ? 36.958 47.404 40.601 1.00 25.49 170 ALA A O 1
ATOM 1221 N N . ALA A 1 175 ? 35.939 49.058 39.468 1.00 26.24 171 ALA A N 1
ATOM 1222 C CA . ALA A 1 175 ? 34.882 49.185 40.472 1.00 26.49 171 ALA A CA 1
ATOM 1223 C C . ALA A 1 175 ? 34.062 47.901 40.585 1.00 25.54 171 ALA A C 1
ATOM 1224 O O . ALA A 1 175 ? 33.757 47.459 41.693 1.00 24.89 171 ALA A O 1
ATOM 1226 N N . ALA A 1 176 ? 33.721 47.288 39.453 1.00 24.90 172 ALA A N 1
ATOM 1227 C CA . ALA A 1 176 ? 32.928 46.060 39.469 1.00 24.69 172 ALA A CA 1
ATOM 1228 C C . ALA A 1 176 ? 33.707 44.901 40.094 1.00 23.38 172 ALA A C 1
ATOM 1229 O O . ALA A 1 176 ? 33.124 44.104 40.835 1.00 23.82 172 ALA A O 1
ATOM 1231 N N . ALA A 1 177 ? 35.007 44.824 39.794 1.00 23.02 173 ALA A N 1
ATOM 1232 C CA . ALA A 1 177 ? 35.892 43.799 40.360 1.00 21.73 173 ALA A CA 1
ATOM 1233 C C . ALA A 1 177 ? 35.941 43.954 41.866 1.00 22.11 173 ALA A C 1
ATOM 1234 O O . ALA A 1 177 ? 35.921 42.969 42.600 1.00 20.88 173 ALA A O 1
ATOM 1236 N N . ARG A 1 178 ? 36.005 45.199 42.327 1.00 22.11 174 ARG A N 1
ATOM 1237 C CA . ARG A 1 178 ? 36.042 45.485 43.766 1.00 23.26 174 ARG A CA 1
ATOM 1238 C C . ARG A 1 178 ? 34.689 45.127 44.401 1.00 23.30 174 ARG A C 1
ATOM 1239 O O . ARG A 1 178 ? 34.626 44.492 45.466 1.00 22.75 174 ARG A O 1
ATOM 1247 N N . ASP A 1 179 ? 33.595 45.470 43.732 1.00 23.41 175 ASP A N 1
ATOM 1248 C CA . ASP A 1 179 ? 32.274 45.115 44.258 1.00 24.26 175 ASP A CA 1
ATOM 1249 C C . ASP A 1 179 ? 32.091 43.605 44.466 1.00 23.24 175 ASP A C 1
ATOM 1250 O O . ASP A 1 179 ? 31.419 43.181 45.415 1.00 23.21 175 ASP A O 1
ATOM 1255 N N . TRP A 1 180 ? 32.676 42.791 43.590 1.00 22.02 176 TRP A N 1
ATOM 1256 C CA . TRP A 1 180 ? 32.585 41.318 43.749 1.00 21.75 176 TRP A CA 1
ATOM 1257 C C . TRP A 1 180 ? 33.598 40.716 44.719 1.00 21.80 176 TRP A C 1
ATOM 1258 O O . TRP A 1 180 ? 33.497 39.546 45.093 1.00 21.90 176 TRP A O 1
ATOM 1269 N N . GLY A 1 181 ? 34.570 41.514 45.121 1.00 22.10 177 GLY A N 1
ATOM 1270 C CA . GLY A 1 181 ? 35.639 41.038 45.967 1.00 21.90 177 GLY A CA 1
ATOM 1271 C C . GLY A 1 181 ? 36.763 40.342 45.225 1.00 21.28 177 GLY A C 1
ATOM 1272 O O . GLY A 1 181 ? 37.597 39.721 45.869 1.00 21.63 177 GLY A O 1
ATOM 1273 N N . LEU A 1 182 ? 36.843 40.495 43.903 1.00 20.34 178 LEU A N 1
ATOM 1274 C CA . LEU A 1 182 ? 38.004 40.015 43.151 1.00 20.70 178 LEU A CA 1
ATOM 1275 C C . LEU A 1 182 ? 39.277 40.810 43.455 1.00 20.97 178 LEU A C 1
ATOM 1276 O O . LEU A 1 182 ? 40.391 40.260 43.385 1.00 20.92 178 LEU A O 1
ATOM 1281 N N . ILE A 1 183 ? 39.111 42.114 43.698 1.00 20.53 179 ILE A N 1
ATOM 1282 C CA . ILE A 1 183 ? 40.193 42.957 44.177 1.00 21.58 179 ILE A CA 1
ATOM 1283 C C . ILE A 1 183 ? 39.804 43.610 45.483 1.00 22.75 179 ILE A C 1
ATOM 1284 O O . ILE A 1 183 ? 38.636 43.584 45.881 1.00 23.76 179 ILE A O 1
ATOM 1289 N N . ASN A 1 184 ? 40.809 44.164 46.158 1.00 23.60 180 ASN A N 1
ATOM 1290 C CA . ASN A 1 184 ? 40.629 44.759 47.493 1.00 24.76 180 ASN A CA 1
ATOM 1291 C C . ASN A 1 184 ? 40.206 46.211 47.527 1.00 26.58 180 ASN A C 1
ATOM 1292 O O . ASN A 1 184 ? 39.400 46.599 48.377 1.00 27.07 180 ASN A O 1
ATOM 1297 N N . GLU A 1 185 ? 40.749 47.024 46.633 1.00 27.77 181 GLU A N 1
ATOM 1298 C CA . GLU A 1 185 ? 40.384 48.430 46.636 1.00 29.48 181 GLU A CA 1
ATOM 1299 C C . GLU A 1 185 ? 40.617 49.118 45.318 1.00 28.68 181 GLU A C 1
ATOM 1300 O O . GLU A 1 185 ? 41.458 48.704 44.514 1.00 27.96 181 GLU A O 1
ATOM 1306 N N . VAL A 1 186 ? 39.837 50.168 45.111 1.00 28.94 182 VAL A N 1
ATOM 1307 C CA . VAL A 1 186 ? 39.955 51.028 43.946 1.00 29.62 182 VAL A CA 1
ATOM 1308 C C . VAL A 1 186 ? 40.367 52.407 44.440 1.00 30.81 182 VAL A C 1
ATOM 1309 O O . VAL A 1 186 ? 39.816 52.910 45.423 1.00 30.60 182 VAL A O 1
ATOM 1313 N N . VAL A 1 187 ? 41.344 53.006 43.772 1.00 31.28 183 VAL A N 1
ATOM 1314 C CA . VAL A 1 187 ? 41.912 54.267 44.234 1.00 33.19 183 VAL A CA 1
ATOM 1315 C C . VAL A 1 187 ? 41.992 55.282 43.107 1.00 34.32 183 VAL A C 1
ATOM 1316 O O . VAL A 1 187 ? 41.913 54.939 41.926 1.00 33.96 183 VAL A O 1
ATOM 1320 N N . GLU A 1 188 ? 42.143 56.541 43.505 1.00 36.55 184 GLU A N 1
ATOM 1321 C CA . GLU A 1 188 ? 42.283 57.664 42.586 1.00 38.26 184 GLU A CA 1
ATOM 1322 C C . GLU A 1 188 ? 43.412 57.447 41.578 1.00 37.81 184 GLU A C 1
ATOM 1323 O O . GLU A 1 188 ? 44.469 56.914 41.918 1.00 37.45 184 GLU A O 1
ATOM 1329 N N . ALA A 1 189 ? 43.167 57.878 40.343 1.00 37.76 185 ALA A N 1
ATOM 1330 C CA . ALA A 1 189 ? 44.142 57.783 39.265 1.00 37.43 185 ALA A CA 1
ATOM 1331 C C . ALA A 1 189 ? 45.522 58.242 39.723 1.00 37.45 185 ALA A C 1
ATOM 1332 O O . ALA A 1 189 ? 45.673 59.308 40.338 1.00 37.64 185 ALA A O 1
ATOM 1334 N N . GLY A 1 190 ? 46.520 57.417 39.427 1.00 36.50 186 GLY A N 1
ATOM 1335 C CA . GLY A 1 190 ? 47.912 57.709 39.758 1.00 36.72 186 GLY A CA 1
ATOM 1336 C C . GLY A 1 190 ? 48.412 57.299 41.133 1.00 36.47 186 GLY A C 1
ATOM 1337 O O . GLY A 1 190 ? 49.619 57.285 41.364 1.00 36.99 186 GLY A O 1
ATOM 1338 N N . SER A 1 191 ? 47.504 56.966 42.048 1.00 35.89 187 SER A N 1
ATOM 1339 C CA . SER A 1 191 ? 47.866 56.707 43.444 1.00 35.72 187 SER A CA 1
ATOM 1340 C C . SER A 1 191 ? 48.047 55.229 43.784 1.00 34.24 187 SER A C 1
ATOM 1341 O O . SER A 1 191 ? 48.236 54.889 44.952 1.00 34.44 187 SER A O 1
ATOM 1344 N N . VAL A 1 192 ? 48.014 54.346 42.786 1.00 33.17 188 VAL A N 1
ATOM 1345 C CA . VAL A 1 192 ? 47.962 52.905 43.089 1.00 31.69 188 VAL A CA 1
ATOM 1346 C C . VAL A 1 192 ? 49.205 52.396 43.826 1.00 31.53 188 VAL A C 1
ATOM 1347 O O . VAL A 1 192 ? 49.080 51.558 44.715 1.00 30.68 188 VAL A O 1
ATOM 1351 N N . LEU A 1 193 ? 50.392 52.910 43.494 1.00 32.39 189 LEU A N 1
ATOM 1352 C CA . LEU A 1 193 ? 51.602 52.462 44.187 1.00 33.12 189 LEU A CA 1
ATOM 1353 C C . LEU A 1 193 ? 51.570 52.884 45.653 1.00 34.27 189 LEU A C 1
ATOM 1354 O O . LEU A 1 193 ? 51.885 52.085 46.538 1.00 34.33 189 LEU A O 1
ATOM 1359 N N . ASP A 1 194 ? 51.193 54.133 45.913 1.00 35.38 190 ASP A N 1
ATOM 1360 C CA . ASP A 1 194 ? 51.057 54.596 47.300 1.00 36.47 190 ASP A CA 1
ATOM 1361 C C . ASP A 1 194 ? 50.026 53.777 48.075 1.00 35.58 190 ASP A C 1
ATOM 1362 O O . ASP A 1 194 ? 50.294 53.364 49.202 1.00 35.60 190 ASP A O 1
ATOM 1367 N N . ALA A 1 195 ? 48.872 53.520 47.465 1.00 34.58 191 ALA A N 1
ATOM 1368 C CA . ALA A 1 195 ? 47.862 52.639 48.068 1.00 33.75 191 ALA A CA 1
ATOM 1369 C C . ALA A 1 195 ? 48.407 51.236 48.393 1.00 32.47 191 ALA A C 1
ATOM 1370 O O . ALA A 1 195 ? 48.148 50.704 49.477 1.00 32.54 191 ALA A O 1
ATOM 1372 N N . ALA A 1 196 ? 49.143 50.640 47.455 1.00 31.49 192 ALA A N 1
ATOM 1373 C CA . ALA A 1 196 ? 49.738 49.308 47.661 1.00 30.75 192 ALA A CA 1
ATOM 1374 C C . ALA A 1 196 ? 50.746 49.288 48.801 1.00 31.26 192 ALA A C 1
ATOM 1375 O O . ALA A 1 196 ? 50.807 48.319 49.555 1.00 30.59 192 ALA A O 1
ATOM 1377 N N . LEU A 1 197 ? 51.552 50.343 48.908 1.00 32.00 193 LEU A N 1
ATOM 1378 C CA . LEU A 1 197 ? 52.540 50.436 49.981 1.00 32.69 193 LEU A CA 1
ATOM 1379 C C . LEU A 1 197 ? 51.846 50.584 51.337 1.00 32.85 193 LEU A C 1
ATOM 1380 O O . LEU A 1 197 ? 52.291 50.022 52.344 1.00 32.57 193 LEU A O 1
ATOM 1385 N N . ALA A 1 198 ? 50.740 51.319 51.349 1.00 32.90 194 ALA A N 1
ATOM 1386 C CA . ALA A 1 198 ? 49.946 51.480 52.564 1.00 33.23 194 ALA A CA 1
ATOM 1387 C C . ALA A 1 198 ? 49.377 50.138 53.033 1.00 32.59 194 ALA A C 1
ATOM 1388 O O . ALA A 1 198 ? 49.318 49.860 54.225 1.00 32.63 194 ALA A O 1
ATOM 1390 N N . LEU A 1 199 ? 48.962 49.307 52.085 1.00 31.94 195 LEU A N 1
ATOM 1391 C CA . LEU A 1 199 ? 48.392 48.005 52.412 1.00 31.44 195 LEU A CA 1
ATOM 1392 C C . LEU A 1 199 ? 49.504 47.068 52.890 1.00 31.51 195 LEU A C 1
ATOM 1393 O O . LEU A 1 199 ? 49.334 46.365 53.883 1.00 31.42 195 LEU A O 1
ATOM 1398 N N . ALA A 1 200 ? 50.649 47.094 52.209 1.00 32.02 196 ALA A N 1
ATOM 1399 C CA . ALA A 1 200 ? 51.833 46.374 52.671 1.00 32.74 196 ALA A CA 1
ATOM 1400 C C . ALA A 1 200 ? 52.136 46.689 54.134 1.00 34.26 196 ALA A C 1
ATOM 1401 O O . ALA A 1 200 ? 52.357 45.775 54.928 1.00 33.78 196 ALA A O 1
ATOM 1403 N N . SER A 1 201 ? 52.130 47.970 54.495 1.00 36.04 197 SER A N 1
ATOM 1404 C CA A SER A 1 201 ? 52.401 48.381 55.873 0.50 37.14 197 SER A CA 1
ATOM 1405 C CA B SER A 1 201 ? 52.430 48.340 55.875 0.50 37.20 197 SER A CA 1
ATOM 1406 C C . SER A 1 201 ? 51.380 47.808 56.848 1.00 37.03 197 SER A C 1
ATOM 1407 O O . SER A 1 201 ? 51.703 47.530 58.004 1.00 37.79 197 SER A O 1
ATOM 1412 N N . ALA A 1 202 ? 50.140 47.641 56.387 1.00 36.08 198 ALA A N 1
ATOM 1413 C CA . ALA A 1 202 ? 49.111 47.048 57.239 1.00 35.60 198 ALA A CA 1
ATOM 1414 C C . ALA A 1 202 ? 49.407 45.570 57.528 1.00 34.94 198 ALA A C 1
ATOM 1415 O O . ALA A 1 202 ? 48.866 45.003 58.470 1.00 35.17 198 ALA A O 1
ATOM 1417 N N . ILE A 1 203 ? 50.266 44.949 56.723 1.00 34.32 199 ILE A N 1
ATOM 1418 C CA . ILE A 1 203 ? 50.655 43.556 56.930 1.00 33.67 199 ILE A CA 1
ATOM 1419 C C . ILE A 1 203 ? 52.036 43.404 57.591 1.00 34.62 199 ILE A C 1
ATOM 1420 O O . ILE A 1 203 ? 52.213 42.552 58.455 1.00 35.07 199 ILE A O 1
ATOM 1425 N N . THR A 1 204 ? 53.010 44.215 57.186 1.00 35.17 200 THR A N 1
ATOM 1426 C CA . THR A 1 204 ? 54.407 43.974 57.584 1.00 35.78 200 THR A CA 1
ATOM 1427 C C . THR A 1 204 ? 54.680 44.284 59.054 1.00 36.91 200 THR A C 1
ATOM 1428 O O . THR A 1 204 ? 55.689 43.841 59.608 1.00 37.29 200 THR A O 1
ATOM 1432 N N . VAL A 1 205 ? 53.776 45.031 59.682 1.00 37.14 201 VAL A N 1
ATOM 1433 C CA . VAL A 1 205 ? 53.860 45.262 61.129 1.00 38.31 201 VAL A CA 1
ATOM 1434 C C . VAL A 1 205 ? 53.548 43.999 61.928 1.00 38.13 201 VAL A C 1
ATOM 1435 O O . VAL A 1 205 ? 53.844 43.936 63.119 1.00 38.85 201 VAL A O 1
ATOM 1439 N N . ASN A 1 206 ? 52.910 43.020 61.284 1.00 37.06 202 ASN A N 1
ATOM 1440 C CA . ASN A 1 206 ? 52.526 41.770 61.933 1.00 36.48 202 ASN A CA 1
ATOM 1441 C C . ASN A 1 206 ? 53.686 40.764 62.022 1.00 36.89 202 ASN A C 1
ATOM 1442 O O . ASN A 1 206 ? 54.725 40.924 61.366 1.00 37.07 202 ASN A O 1
ATOM 1447 N N . ALA A 1 207 ? 53.501 39.733 62.844 1.00 36.95 203 ALA A N 1
ATOM 1448 C CA . ALA A 1 207 ? 54.535 38.707 63.075 1.00 37.33 203 ALA A CA 1
ATOM 1449 C C . ALA A 1 207 ? 54.849 37.894 61.810 1.00 37.10 203 ALA A C 1
ATOM 1450 O O . ALA A 1 207 ? 53.956 37.224 61.274 1.00 35.72 203 ALA A O 1
ATOM 1452 N N . PRO A 1 208 ? 56.118 37.936 61.333 1.00 37.85 204 PRO A N 1
ATOM 1453 C CA . PRO A 1 208 ? 56.443 37.332 60.034 1.00 37.45 204 PRO A CA 1
ATOM 1454 C C . PRO A 1 208 ? 56.220 35.828 59.972 1.00 37.18 204 PRO A C 1
ATOM 1455 O O . PRO A 1 208 ? 55.773 35.322 58.944 1.00 36.90 204 PRO A O 1
ATOM 1459 N N . LEU A 1 209 ? 56.522 35.121 61.055 1.00 37.46 205 LEU A N 1
ATOM 1460 C CA . LEU A 1 209 ? 56.273 33.691 61.091 1.00 37.10 205 LEU A CA 1
ATOM 1461 C C . LEU A 1 209 ? 54.768 33.418 60.977 1.00 36.15 205 LEU A C 1
ATOM 1462 O O . LEU A 1 209 ? 54.366 32.505 60.270 1.00 35.70 205 LEU A O 1
ATOM 1467 N N . SER A 1 210 ? 53.948 34.228 61.644 1.00 36.00 206 SER A N 1
ATOM 1468 C CA . SER A 1 210 ? 52.486 34.079 61.590 1.00 35.36 206 SER A CA 1
ATOM 1469 C C . SER A 1 210 ? 51.931 34.302 60.191 1.00 34.52 206 SER A C 1
ATOM 1470 O O . SER A 1 210 ? 51.068 33.550 59.722 1.00 33.40 206 SER A O 1
ATOM 1473 N N . VAL A 1 211 ? 52.414 35.360 59.551 1.00 34.91 207 VAL A N 1
ATOM 1474 C CA . VAL A 1 211 ? 51.993 35.716 58.193 1.00 34.78 207 VAL A CA 1
ATOM 1475 C C . VAL A 1 211 ? 52.367 34.628 57.216 1.00 35.04 207 VAL A C 1
ATOM 1476 O O . VAL A 1 211 ? 51.556 34.210 56.389 1.00 35.19 207 VAL A O 1
ATOM 1480 N N . GLN A 1 212 ? 53.589 34.143 57.336 1.00 35.97 208 GLN A N 1
ATOM 1481 C CA . GLN A 1 212 ? 54.086 33.130 56.429 1.00 35.84 208 GLN A CA 1
ATOM 1482 C C . GLN A 1 212 ? 53.343 31.813 56.624 1.00 34.92 208 GLN A C 1
ATOM 1483 O O . GLN A 1 212 ? 52.956 31.167 55.649 1.00 34.63 208 GLN A O 1
ATOM 1489 N N . ALA A 1 213 ? 53.111 31.428 57.872 1.00 33.97 209 ALA A N 1
ATOM 1490 C CA . ALA A 1 213 ? 52.380 30.197 58.136 1.00 32.96 209 ALA A CA 1
ATOM 1491 C C . ALA A 1 213 ? 50.934 30.340 57.663 1.00 31.49 209 ALA A C 1
ATOM 1492 O O . ALA A 1 213 ? 50.360 29.405 57.096 1.00 30.54 209 ALA A O 1
ATOM 1494 N N . SER A 1 214 ? 50.351 31.516 57.867 1.00 30.46 210 SER A N 1
ATOM 1495 C CA . SER A 1 214 ? 48.955 31.737 57.469 1.00 30.38 210 SER A CA 1
ATOM 1496 C C . SER A 1 214 ? 48.808 31.552 55.949 1.00 30.21 210 SER A C 1
ATOM 1497 O O . SER A 1 214 ? 47.829 30.974 55.464 1.00 29.60 210 SER A O 1
ATOM 1500 N N . LYS A 1 215 ? 49.803 32.038 55.211 1.00 31.11 211 LYS A N 1
ATOM 1501 C CA . LYS A 1 215 ? 49.842 31.860 53.753 1.00 31.32 211 LYS A CA 1
ATOM 1502 C C . LYS A 1 215 ? 49.967 30.407 53.342 1.00 31.53 211 LYS A C 1
ATOM 1503 O O . LYS A 1 215 ? 49.228 29.949 52.479 1.00 31.72 211 LYS A O 1
ATOM 1509 N N . ARG A 1 216 ? 50.898 29.678 53.949 1.00 31.97 212 ARG A N 1
ATOM 1510 C CA . ARG A 1 216 ? 51.100 28.276 53.587 1.00 31.99 212 ARG A CA 1
ATOM 1511 C C . ARG A 1 216 ? 49.848 27.423 53.835 1.00 31.12 212 ARG A C 1
ATOM 1512 O O . ARG A 1 216 ? 49.513 26.551 53.036 1.00 31.39 212 ARG A O 1
ATOM 1520 N N . ILE A 1 217 ? 49.149 27.687 54.932 1.00 29.66 213 ILE A N 1
ATOM 1521 C CA . ILE A 1 217 ? 47.910 26.979 55.225 1.00 28.41 213 ILE A CA 1
ATOM 1522 C C . ILE A 1 217 ? 46.782 27.418 54.302 1.00 27.49 213 ILE A C 1
ATOM 1523 O O . ILE A 1 217 ? 46.061 26.574 53.779 1.00 27.11 213 ILE A O 1
ATOM 1528 N N . ALA A 1 218 ? 46.627 28.721 54.094 1.00 27.35 214 ALA A N 1
ATOM 1529 C CA . ALA A 1 218 ? 45.496 29.229 53.307 1.00 27.66 214 ALA A CA 1
ATOM 1530 C C . ALA A 1 218 ? 45.577 28.750 51.858 1.00 28.46 214 ALA A C 1
ATOM 1531 O O . ALA A 1 218 ? 44.547 28.510 51.230 1.00 28.92 214 ALA A O 1
ATOM 1533 N N . TYR A 1 219 ? 46.785 28.584 51.333 1.00 29.66 215 TYR A N 1
ATOM 1534 C CA . TYR A 1 219 ? 46.930 28.105 49.956 1.00 30.39 215 TYR A CA 1
ATOM 1535 C C . TYR A 1 219 ? 47.192 26.606 49.849 1.00 30.68 215 TYR A C 1
ATOM 1536 O O . TYR A 1 219 ? 47.338 26.089 48.743 1.00 30.95 215 TYR A O 1
ATOM 1545 N N . GLY A 1 220 ? 47.259 25.909 50.981 1.00 31.23 216 GLY A N 1
ATOM 1546 C CA . GLY A 1 220 ? 47.483 24.463 50.979 1.00 31.85 216 GLY A CA 1
ATOM 1547 C C . GLY A 1 220 ? 48.847 24.046 50.452 1.00 32.57 216 GLY A C 1
ATOM 1548 O O . GLY A 1 220 ? 48.941 23.153 49.609 1.00 32.32 216 GLY A O 1
ATOM 1549 N N . VAL A 1 221 ? 49.901 24.690 50.961 1.00 33.70 217 VAL A N 1
ATOM 1550 C CA . VAL A 1 221 ? 51.282 24.436 50.543 1.00 34.86 217 VAL A CA 1
ATOM 1551 C C . VAL A 1 221 ? 51.920 23.266 51.320 1.00 36.94 217 VAL A C 1
ATOM 1552 O O . VAL A 1 221 ? 52.005 23.293 52.554 1.00 36.95 217 VAL A O 1
ATOM 1556 N N . ASP A 1 222 ? 52.352 22.246 50.577 1.00 38.80 218 ASP A N 1
ATOM 1557 C CA . ASP A 1 222 ? 53.015 21.060 51.127 1.00 41.25 218 ASP A CA 1
ATOM 1558 C C . ASP A 1 222 ? 54.357 20.859 50.463 1.00 43.01 218 ASP A C 1
ATOM 1559 O O . ASP A 1 222 ? 54.436 20.790 49.235 1.00 43.12 218 ASP A O 1
ATOM 1564 N N . ASP A 1 223 ? 55.405 20.740 51.270 1.00 45.17 219 ASP A N 1
ATOM 1565 C CA . ASP A 1 223 ? 56.754 20.538 50.749 1.00 46.43 219 ASP A CA 1
ATOM 1566 C C . ASP A 1 223 ? 57.025 21.539 49.622 1.00 46.32 219 ASP A C 1
ATOM 1567 O O . ASP A 1 223 ? 57.545 21.172 48.567 1.00 46.67 219 ASP A O 1
ATOM 1569 N N . GLY A 1 224 ? 56.637 22.797 49.850 1.00 46.28 220 GLY A N 1
ATOM 1570 C CA . GLY A 1 224 ? 56.797 23.883 48.863 1.00 45.90 220 GLY A CA 1
ATOM 1571 C C . GLY A 1 224 ? 55.848 23.952 47.665 1.00 45.24 220 GLY A C 1
ATOM 1572 O O . GLY A 1 224 ? 55.903 24.910 46.886 1.00 44.98 220 GLY A O 1
ATOM 1573 N N . VAL A 1 225 ? 54.969 22.961 47.525 1.00 44.64 221 VAL A N 1
ATOM 1574 C CA . VAL A 1 225 ? 54.094 22.827 46.350 1.00 43.63 221 VAL A CA 1
ATOM 1575 C C . VAL A 1 225 ? 52.666 23.250 46.693 1.00 42.07 221 VAL A C 1
ATOM 1576 O O . VAL A 1 225 ? 52.118 22.779 47.689 1.00 42.08 221 VAL A O 1
ATOM 1580 N N . VAL A 1 226 ? 52.061 24.124 45.885 1.00 40.08 222 VAL A N 1
ATOM 1581 C CA . VAL A 1 226 ? 50.632 24.409 46.028 1.00 38.19 222 VAL A CA 1
ATOM 1582 C C . VAL A 1 226 ? 49.897 23.251 45.377 1.00 36.51 222 VAL A C 1
ATOM 1583 O O . VAL A 1 226 ? 49.532 23.289 44.197 1.00 35.57 222 VAL A O 1
ATOM 1587 N N . VAL A 1 227 ? 49.709 22.201 46.161 1.00 34.82 223 VAL A N 1
ATOM 1588 C CA . VAL A 1 227 ? 49.270 20.920 45.617 1.00 33.28 223 VAL A CA 1
ATOM 1589 C C . VAL A 1 227 ? 47.876 20.918 45.012 1.00 31.77 223 VAL A C 1
ATOM 1590 O O . VAL A 1 227 ? 47.642 20.203 44.042 1.00 31.42 223 VAL A O 1
ATOM 1594 N N . GLY A 1 228 ? 46.959 21.692 45.573 1.00 29.83 224 GLY A N 1
ATOM 1595 C CA . GLY A 1 228 ? 45.600 21.733 45.053 1.00 28.64 224 GLY A CA 1
ATOM 1596 C C . GLY A 1 228 ? 45.463 22.293 43.642 1.00 27.00 224 GLY A C 1
ATOM 1597 O O . GLY A 1 228 ? 44.411 22.142 43.026 1.00 26.83 224 GLY A O 1
ATOM 1598 N N . ASP A 1 229 ? 46.499 22.951 43.127 1.00 25.66 225 ASP A N 1
ATOM 1599 C CA . ASP A 1 229 ? 46.419 23.560 41.798 1.00 24.51 225 ASP A CA 1
ATOM 1600 C C . ASP A 1 229 ? 46.892 22.607 40.731 1.00 23.90 225 ASP A C 1
ATOM 1601 O O . ASP A 1 229 ? 46.744 22.889 39.555 1.00 23.50 225 ASP A O 1
ATOM 1606 N N . GLU A 1 230 ? 47.504 21.498 41.131 1.00 23.74 226 GLU A N 1
ATOM 1607 C CA . GLU A 1 230 ? 48.065 20.567 40.166 1.00 24.08 226 GLU A CA 1
ATOM 1608 C C . GLU A 1 230 ? 47.089 20.121 39.075 1.00 23.22 226 GLU A C 1
ATOM 1609 O O . GLU A 1 230 ? 47.450 20.199 37.909 1.00 22.49 226 GLU A O 1
ATOM 1615 N N . PRO A 1 231 ? 45.865 19.669 39.438 1.00 22.26 227 PRO A N 1
ATOM 1616 C CA . PRO A 1 231 ? 44.934 19.251 38.398 1.00 22.29 227 PRO A CA 1
ATOM 1617 C C . PRO A 1 231 ? 44.607 20.375 37.424 1.00 21.05 227 PRO A C 1
ATOM 1618 O O . PRO A 1 231 ? 44.564 20.130 36.222 1.00 21.04 227 PRO A O 1
ATOM 1622 N N . GLY A 1 232 ? 44.417 21.597 37.916 1.00 20.42 228 GLY A N 1
ATOM 1623 C CA . GLY A 1 232 ? 44.147 22.728 37.019 1.00 19.77 228 GLY A CA 1
ATOM 1624 C C . GLY A 1 232 ? 45.307 23.011 36.067 1.00 19.55 228 GLY A C 1
ATOM 1625 O O . GLY A 1 232 ? 45.106 23.218 34.871 1.00 19.46 228 GLY A O 1
ATOM 1626 N N . TRP A 1 233 ? 46.532 22.992 36.582 1.00 19.68 229 TRP A N 1
ATOM 1627 C CA . TRP A 1 233 ? 47.691 23.191 35.716 1.00 19.60 229 TRP A CA 1
ATOM 1628 C C . TRP A 1 233 ? 47.779 22.074 34.670 1.00 20.39 229 TRP A C 1
ATOM 1629 O O . TRP A 1 233 ? 48.051 22.326 33.494 1.00 21.13 229 TRP A O 1
ATOM 1640 N N . ASP A 1 234 ? 47.554 20.841 35.101 1.00 21.48 230 ASP A N 1
ATOM 1641 C CA . ASP A 1 234 ? 47.665 19.699 34.207 1.00 22.77 230 ASP A CA 1
ATOM 1642 C C . ASP A 1 234 ? 46.611 19.753 33.105 1.00 21.76 230 ASP A C 1
ATOM 1643 O O . ASP A 1 234 ? 46.955 19.522 31.945 1.00 22.36 230 ASP A O 1
ATOM 1648 N N . ARG A 1 235 ? 45.358 20.085 33.440 1.00 20.06 231 ARG A N 1
ATOM 1649 C CA . ARG A 1 235 ? 44.325 20.194 32.410 1.00 20.06 231 ARG A CA 1
ATOM 1650 C C . ARG A 1 235 ? 44.618 21.380 31.497 1.00 19.79 231 ARG A C 1
ATOM 1651 O O . ARG A 1 235 ? 44.477 21.278 30.280 1.00 20.34 231 ARG A O 1
ATOM 1659 N N . THR A 1 236 ? 45.052 22.495 32.077 1.00 19.26 232 THR A N 1
ATOM 1660 C CA . THR A 1 236 ? 45.382 23.669 31.283 1.00 19.58 232 THR A CA 1
ATOM 1661 C C . THR A 1 236 ? 46.480 23.361 30.264 1.00 20.52 232 THR A C 1
ATOM 1662 O O . THR A 1 236 ? 46.371 23.705 29.085 1.00 20.04 232 THR A O 1
ATOM 1666 N N . MET A 1 237 ? 47.528 22.713 30.739 1.00 22.09 233 MET A N 1
ATOM 1667 C CA . MET A 1 237 ? 48.679 22.397 29.905 1.00 24.11 233 MET A CA 1
ATOM 1668 C C . MET A 1 237 ? 48.290 21.447 28.768 1.00 24.57 233 MET A C 1
ATOM 1669 O O . MET A 1 237 ? 48.666 21.676 27.623 1.00 25.21 233 MET A O 1
ATOM 1674 N N . ARG A 1 238 ? 47.492 20.427 29.066 1.00 24.68 234 ARG A N 1
ATOM 1675 C CA . ARG A 1 238 ? 47.110 19.444 28.045 1.00 26.63 234 ARG A CA 1
ATOM 1676 C C . ARG A 1 238 ? 46.206 20.101 26.989 1.00 25.73 234 ARG A C 1
ATOM 1677 O O . ARG A 1 238 ? 46.377 19.879 25.791 1.00 25.93 234 ARG A O 1
ATOM 1685 N N . GLU A 1 239 ? 45.293 20.956 27.434 1.00 23.96 235 GLU A N 1
ATOM 1686 C CA . GLU A 1 239 ? 44.441 21.720 26.505 1.00 23.36 235 GLU A CA 1
ATOM 1687 C C . GLU A 1 239 ? 45.203 22.741 25.639 1.00 23.18 235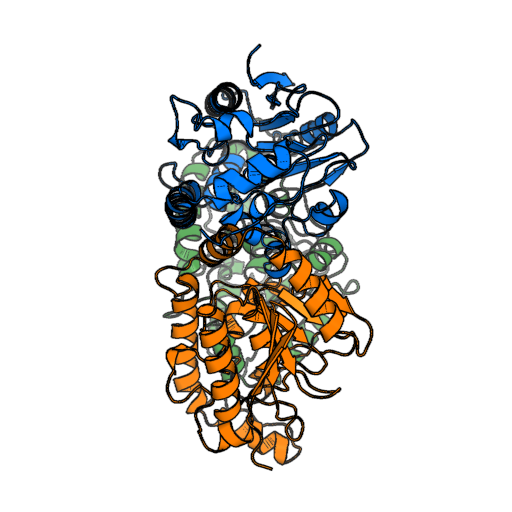 GLU A C 1
ATOM 1688 O O . GLU A 1 239 ? 44.922 22.875 24.447 1.00 24.24 235 GLU A O 1
ATOM 1694 N N . MET A 1 240 ? 46.142 23.472 26.239 1.00 22.74 236 MET A N 1
ATOM 1695 C CA . MET A 1 240 ? 46.863 24.522 25.537 1.00 23.88 236 MET A CA 1
ATOM 1696 C C . MET A 1 240 ? 47.693 23.903 24.422 1.00 25.42 236 MET A C 1
ATOM 1697 O O . MET A 1 240 ? 47.683 24.384 23.288 1.00 25.50 236 MET A O 1
ATOM 1702 N N . ARG A 1 241 ? 48.378 22.810 24.738 1.00 27.26 237 ARG A N 1
ATOM 1703 C CA . ARG A 1 241 ? 49.192 22.123 23.736 1.00 29.06 237 ARG A CA 1
ATOM 1704 C C . ARG A 1 241 ? 48.367 21.700 22.524 1.00 30.09 237 ARG A C 1
ATOM 1705 O O . ARG A 1 241 ? 48.823 21.845 21.387 1.00 31.32 237 ARG A O 1
ATOM 1713 N N . ALA A 1 242 ? 47.154 21.209 22.758 1.00 30.11 238 ALA A N 1
ATOM 1714 C CA . ALA A 1 242 ? 46.266 20.824 21.658 1.00 30.74 238 ALA A CA 1
ATOM 1715 C C . ALA A 1 242 ? 45.726 22.047 20.901 1.00 30.46 238 ALA A C 1
ATOM 1716 O O . ALA A 1 242 ? 45.587 22.018 19.672 1.00 31.41 238 ALA A O 1
ATOM 1718 N N . LEU A 1 243 ? 45.426 23.117 21.635 1.00 29.65 239 LEU A N 1
ATOM 1719 C CA . LEU A 1 243 ? 44.860 24.337 21.050 1.00 29.06 239 LEU A CA 1
ATOM 1720 C C . LEU A 1 243 ? 45.839 25.056 20.121 1.00 29.62 239 LEU A C 1
ATOM 1721 O O . LEU A 1 243 ? 45.457 25.533 19.046 1.00 29.92 239 LEU A O 1
ATOM 1726 N N . LEU A 1 244 ? 47.102 25.123 20.547 1.00 29.28 240 LEU A N 1
ATOM 1727 C CA . LEU A 1 244 ? 48.146 25.848 19.818 1.00 30.31 240 LEU A CA 1
ATOM 1728 C C . LEU A 1 244 ? 48.401 25.266 18.427 1.00 31.31 240 LEU A C 1
ATOM 1729 O O . LEU A 1 244 ? 48.967 25.944 17.577 1.00 32.16 240 LEU A O 1
ATOM 1734 N N . LYS A 1 245 ? 47.979 24.022 18.203 1.00 31.90 241 LYS A N 1
ATOM 1735 C CA . LYS A 1 245 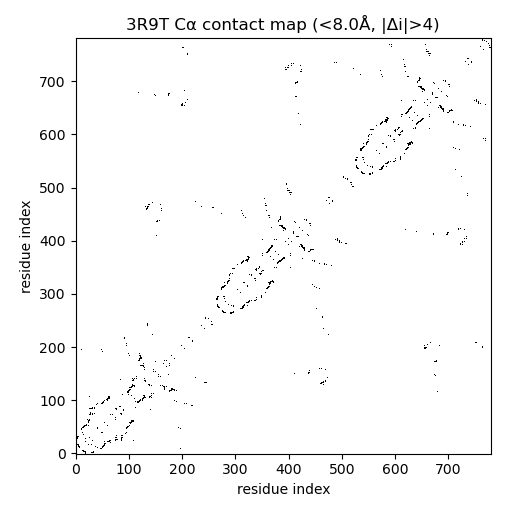? 48.110 23.360 16.893 1.00 32.95 241 LYS A CA 1
ATOM 1736 C C . LYS A 1 245 ? 46.994 23.683 15.896 1.00 32.17 241 LYS A C 1
ATOM 1737 O O . LYS A 1 245 ? 47.106 23.364 14.706 1.00 33.08 241 LYS A O 1
ATOM 1743 N N . SER A 1 246 ? 45.909 24.275 16.386 1.00 30.34 242 SER A N 1
ATOM 1744 C CA . SER A 1 246 ? 44.763 24.633 15.548 1.00 29.58 242 SER A CA 1
ATOM 1745 C C . SER A 1 246 ? 45.043 25.850 14.655 1.00 29.45 242 SER A C 1
ATOM 1746 O O . SER A 1 246 ? 45.822 26.718 15.015 1.00 29.58 242 SER A O 1
ATOM 1749 N N . GLU A 1 247 ? 44.389 25.917 13.499 1.00 29.65 243 GLU A N 1
ATOM 1750 C CA . GLU A 1 247 ? 44.435 27.124 12.659 1.00 29.95 243 GLU A CA 1
ATOM 1751 C C . GLU A 1 247 ? 43.819 28.330 13.365 1.00 28.91 243 GLU A C 1
ATOM 1752 O O . GLU A 1 247 ? 44.318 29.434 13.230 1.00 27.95 243 GLU A O 1
ATOM 1758 N N . ASP A 1 248 ? 42.751 28.116 14.130 1.00 28.20 244 ASP A N 1
ATOM 1759 C CA . ASP A 1 248 ? 42.096 29.205 14.854 1.00 27.87 244 ASP A CA 1
ATOM 1760 C C . ASP A 1 248 ? 43.047 29.945 15.810 1.00 27.53 244 ASP A C 1
ATOM 1761 O O . ASP A 1 248 ? 42.949 31.165 15.959 1.00 26.61 244 ASP A O 1
ATOM 1766 N N . ALA A 1 249 ? 43.970 29.213 16.433 1.00 27.93 245 ALA A N 1
ATOM 1767 C CA . ALA A 1 249 ? 44.956 29.809 17.346 1.00 28.62 245 ALA A CA 1
ATOM 1768 C C . ALA A 1 249 ? 45.959 30.721 16.639 1.00 29.78 245 ALA A C 1
ATOM 1769 O O . ALA A 1 249 ? 46.603 31.546 17.290 1.00 29.57 245 ALA A O 1
ATOM 1771 N N . LYS A 1 250 ? 46.106 30.549 15.322 1.00 30.92 246 LYS A N 1
ATOM 1772 C CA . LYS A 1 250 ? 46.915 31.456 14.500 1.00 32.14 246 LYS A CA 1
ATOM 1773 C C . LYS A 1 250 ? 46.073 32.574 13.874 1.00 32.13 246 LYS A C 1
ATOM 1774 O O . LYS A 1 250 ? 46.529 33.710 13.774 1.00 31.98 246 LYS A O 1
ATOM 1780 N N . GLU A 1 251 ? 44.855 32.244 13.455 1.00 32.17 247 GLU A N 1
ATOM 1781 C CA . GLU A 1 251 ? 43.904 33.223 12.912 1.00 33.08 247 GLU A CA 1
ATOM 1782 C C . GLU A 1 251 ? 43.545 34.318 13.927 1.00 33.22 247 GLU A C 1
ATOM 1783 O O . GLU A 1 251 ? 43.510 35.503 13.594 1.00 32.73 247 GLU A O 1
ATOM 1789 N N . GLY A 1 252 ? 43.293 33.930 15.168 1.00 33.48 248 GLY A N 1
ATOM 1790 C CA . GLY A 1 252 ? 42.900 34.901 16.177 1.00 34.19 248 GLY A CA 1
ATOM 1791 C C . GLY A 1 252 ? 43.884 36.048 16.319 1.00 35.21 248 GLY A C 1
ATOM 1792 O O . GLY A 1 252 ? 43.498 37.201 16.148 1.00 36.10 248 GLY A O 1
ATOM 1793 N N . PRO A 1 253 ? 45.159 35.742 16.631 1.00 36.35 249 PRO A N 1
ATOM 1794 C CA . PRO A 1 253 ? 46.164 36.794 16.749 1.00 37.54 249 PRO A CA 1
ATOM 1795 C C . PRO A 1 253 ? 46.496 37.474 15.421 1.00 39.34 249 PRO A C 1
ATOM 1796 O O . PRO A 1 253 ? 46.717 38.684 15.411 1.00 39.78 249 PRO A O 1
ATOM 1800 N N . ARG A 1 254 ? 46.518 36.723 14.317 1.00 40.95 250 ARG A N 1
ATOM 1801 C CA . ARG A 1 254 ? 46.691 37.327 12.984 1.00 42.73 250 ARG A CA 1
ATOM 1802 C C . ARG A 1 254 ? 45.623 38.398 12.744 1.00 43.83 250 ARG A C 1
ATOM 1803 O O . ARG A 1 254 ? 45.948 39.524 12.363 1.00 44.48 250 ARG A O 1
ATOM 1811 N N . ALA A 1 255 ? 44.360 38.042 12.989 1.00 44.70 251 ALA A N 1
ATOM 1812 C CA . ALA A 1 255 ? 43.222 38.961 12.828 1.00 45.97 251 ALA A CA 1
ATOM 1813 C C . ALA A 1 255 ? 43.309 40.213 13.716 1.00 46.92 251 ALA A C 1
ATOM 1814 O O . ALA A 1 255 ? 42.954 41.307 13.277 1.00 47.52 251 ALA A O 1
ATOM 1816 N N . PHE A 1 256 ? 43.772 40.048 14.955 1.00 47.60 252 PHE A N 1
ATOM 1817 C CA . PHE A 1 256 ? 43.922 41.178 15.888 1.00 48.66 252 PHE A CA 1
ATOM 1818 C C . PHE A 1 256 ? 45.054 42.106 15.427 1.00 49.58 252 PHE A C 1
ATOM 1819 O O . PHE A 1 256 ? 44.916 43.331 15.468 1.00 50.20 252 PHE A O 1
ATOM 1827 N N . ALA A 1 257 ? 46.159 41.510 14.979 1.00 50.02 253 ALA A N 1
ATOM 1828 C CA . ALA A 1 257 ? 47.261 42.249 14.350 1.00 50.91 253 ALA A CA 1
ATOM 1829 C C . ALA A 1 257 ? 46.841 42.973 13.060 1.00 52.04 253 ALA A C 1
ATOM 1830 O O . ALA A 1 257 ? 47.373 44.042 12.746 1.00 52.56 253 ALA A O 1
ATOM 1832 N N . GLU A 1 258 ? 45.895 42.387 12.324 1.00 52.53 254 GLU A N 1
ATOM 1833 C CA . GLU A 1 258 ? 45.438 42.929 11.032 1.00 53.64 254 GLU A CA 1
ATOM 1834 C C . GLU A 1 258 ? 44.215 43.851 11.139 1.00 54.04 254 GLU A C 1
ATOM 1835 O O . GLU A 1 258 ? 43.658 44.268 10.118 1.00 54.73 254 GLU A O 1
ATOM 1841 N N . LYS A 1 259 ? 43.814 44.169 12.370 1.00 53.50 255 LYS A N 1
ATOM 1842 C CA . LYS A 1 259 ? 42.670 45.054 12.645 1.00 53.64 255 LYS A CA 1
ATOM 1843 C C . LYS A 1 259 ? 41.387 44.636 11.911 1.00 53.63 255 LYS A C 1
ATOM 1844 O O . LYS A 1 259 ? 40.775 45.439 11.195 1.00 54.42 255 LYS A O 1
ATOM 1846 N N . ARG A 1 260 ? 40.986 43.381 12.108 1.00 52.53 256 ARG A N 1
ATOM 1847 C CA . ARG A 1 260 ? 39.801 42.816 11.445 1.00 52.40 256 ARG A CA 1
ATOM 1848 C C . ARG A 1 260 ? 39.122 41.725 12.282 1.00 50.90 256 ARG A C 1
ATOM 1849 O O . ARG A 1 260 ? 39.676 41.249 13.276 1.00 50.33 256 ARG A O 1
ATOM 1857 N N . GLU A 1 261 ? 37.919 41.342 11.858 1.00 50.16 257 GLU A N 1
ATOM 1858 C CA . GLU A 1 261 ? 37.174 40.244 12.477 1.00 48.67 257 GLU A CA 1
ATOM 1859 C C . GLU A 1 261 ? 37.845 38.914 12.109 1.00 46.62 257 GLU A C 1
ATOM 1860 O O . GLU A 1 261 ? 38.324 38.755 10.982 1.00 46.89 257 GLU A O 1
ATOM 1866 N N . PRO A 1 262 ? 37.896 37.964 13.060 1.00 43.62 258 PRO A N 1
ATOM 1867 C CA . PRO A 1 262 ? 38.372 36.622 12.738 1.00 41.97 258 PRO A CA 1
ATOM 1868 C C . PRO A 1 262 ? 37.320 35.755 12.053 1.00 41.00 258 PRO A C 1
ATOM 1869 O O . PRO A 1 262 ? 36.116 35.941 12.252 1.00 40.60 258 PRO A O 1
ATOM 1873 N N . VAL A 1 263 ? 37.799 34.803 11.261 1.00 39.58 259 VAL A N 1
ATOM 1874 C CA . VAL A 1 263 ? 36.963 33.759 10.683 1.00 38.88 259 VAL A CA 1
ATOM 1875 C C . VAL A 1 263 ? 37.357 32.411 11.277 1.00 37.11 259 VAL A C 1
ATOM 1876 O O . VAL A 1 263 ? 38.360 31.824 10.880 1.00 36.56 259 VAL A O 1
ATOM 1880 N N . TRP A 1 264 ? 36.567 31.922 12.227 1.00 35.10 260 TRP A N 1
ATOM 1881 C CA . TRP A 1 264 ? 36.862 30.645 12.864 1.00 33.54 260 TRP A CA 1
ATOM 1882 C C . TRP A 1 264 ? 36.422 29.442 12.027 1.00 34.34 260 TRP A C 1
ATOM 1883 O O . TRP A 1 264 ? 35.374 29.476 11.365 1.00 35.06 260 TRP A O 1
ATOM 1894 N N . GLN A 1 265 ? 37.212 28.371 12.124 1.00 34.50 261 GLN A N 1
ATOM 1895 C CA . GLN A 1 265 ? 36.940 27.076 11.472 1.00 35.50 261 GLN A CA 1
ATOM 1896 C C . GLN A 1 265 ? 36.645 25.933 12.432 1.00 35.25 261 GLN A C 1
ATOM 1897 O O . GLN A 1 265 ? 36.254 24.852 11.991 1.00 35.76 261 GLN A O 1
ATOM 1903 N N . ALA A 1 266 ? 36.848 26.153 13.731 1.00 34.25 262 ALA A N 1
ATOM 1904 C CA . ALA A 1 266 ? 36.703 25.091 14.715 1.00 34.24 262 ALA A CA 1
ATOM 1905 C C . ALA A 1 266 ? 37.784 24.050 14.457 1.00 34.60 262 ALA A C 1
ATOM 1906 O O . ALA A 1 266 ? 37.616 22.864 14.726 1.00 35.00 262 ALA A O 1
ATOM 1908 N N . ARG A 1 267 ? 38.908 24.531 13.935 1.00 34.94 263 ARG A N 1
ATOM 1909 C CA . ARG A 1 267 ? 40.073 23.705 13.695 1.00 35.15 263 ARG A CA 1
ATOM 1910 C C . ARG A 1 267 ? 41.299 24.602 13.581 1.00 34.98 263 ARG A C 1
ATOM 1911 O O . ARG A 1 267 ? 42.396 24.079 13.390 1.00 35.16 263 ARG A O 1
ATOM 1914 N N . THR B 1 6 ? -3.300 15.941 21.181 1.00 67.27 2 THR B N 1
ATOM 1915 C CA . THR B 1 6 ? -2.130 16.594 21.836 1.00 65.81 2 THR B CA 1
ATOM 1916 C C . THR B 1 6 ? -0.832 15.930 21.373 1.00 64.92 2 THR B C 1
ATOM 1917 O O . THR B 1 6 ? -0.353 16.213 20.273 1.00 65.09 2 THR B O 1
ATOM 1919 N N . ASP B 1 7 ? -0.270 15.050 22.198 1.00 63.81 3 ASP B N 1
ATOM 1920 C CA . ASP B 1 7 ? 0.958 14.340 21.844 1.00 62.59 3 ASP B CA 1
ATOM 1921 C C . ASP B 1 7 ? 2.144 15.265 21.549 1.00 60.75 3 ASP B C 1
ATOM 1922 O O . ASP B 1 7 ? 2.955 14.971 20.669 1.00 60.71 3 ASP B O 1
ATOM 1924 N N . ALA B 1 8 ? 2.247 16.371 22.282 1.00 58.81 4 ALA B N 1
ATOM 1925 C CA . ALA B 1 8 ? 3.403 17.254 22.161 1.00 56.63 4 ALA B CA 1
ATOM 1926 C C . ALA B 1 8 ? 4.507 16.726 23.063 1.00 54.31 4 ALA B C 1
ATOM 1927 O O . ALA B 1 8 ? 4.229 16.232 24.157 1.00 54.25 4 ALA B O 1
ATOM 1929 N N . PRO B 1 9 ? 5.762 16.826 22.610 1.00 51.79 5 PRO B N 1
ATOM 1930 C CA . PRO B 1 9 ? 6.880 16.305 23.372 1.00 49.63 5 PRO B CA 1
ATOM 1931 C C . PRO B 1 9 ? 7.153 17.136 24.611 1.00 47.03 5 PRO B C 1
ATOM 1932 O O . PRO B 1 9 ? 6.749 18.297 24.690 1.00 46.75 5 PRO B O 1
ATOM 1936 N N . GLY B 1 10 ? 7.829 16.520 25.571 1.00 44.26 6 GLY B N 1
ATOM 1937 C CA . GLY B 1 10 ? 8.122 17.155 26.844 1.00 41.79 6 GLY B CA 1
ATOM 1938 C C . GLY B 1 10 ? 9.009 18.373 26.712 1.00 39.46 6 GLY B C 1
ATOM 1939 O O . GLY B 1 10 ? 8.938 19.277 27.542 1.00 38.51 6 GLY B O 1
ATOM 1940 N N . ALA B 1 11 ? 9.852 18.391 25.683 1.00 37.41 7 ALA B N 1
ATOM 1941 C CA . ALA B 1 11 ? 10.690 19.544 25.394 1.00 36.11 7 ALA B CA 1
ATOM 1942 C C . ALA B 1 11 ? 10.824 19.714 23.892 1.00 35.95 7 ALA B C 1
ATOM 1943 O O . ALA B 1 11 ? 10.914 18.730 23.162 1.00 36.35 7 ALA B O 1
ATOM 1945 N N . LEU B 1 12 ? 10.832 20.963 23.443 1.00 35.45 8 LEU B N 1
ATOM 1946 C CA . LEU B 1 12 ? 11.051 21.300 22.039 1.00 35.99 8 LEU B CA 1
ATOM 1947 C C . LEU B 1 12 ? 12.493 21.752 21.865 1.00 35.13 8 LEU B C 1
ATOM 1948 O O . LEU B 1 12 ? 13.117 22.229 22.815 1.00 34.29 8 LEU B O 1
ATOM 1953 N N . ALA B 1 13 ? 13.029 21.575 20.663 1.00 35.17 9 ALA B N 1
ATOM 1954 C CA . ALA B 1 13 ? 14.321 22.147 20.312 1.00 35.27 9 ALA B CA 1
ATOM 1955 C C . ALA B 1 13 ? 14.154 22.887 19.003 1.00 36.59 9 ALA B C 1
ATOM 1956 O O . ALA B 1 13 ? 13.498 22.390 18.082 1.00 36.48 9 ALA B O 1
ATOM 1958 N N . GLU B 1 14 ? 14.711 24.092 18.951 1.00 36.95 10 GLU B N 1
ATOM 1959 C CA . GLU B 1 14 ? 14.656 24.930 17.765 1.00 39.00 10 GLU B CA 1
ATOM 1960 C C . GLU B 1 14 ? 15.996 25.649 17.629 1.00 39.01 10 GLU B C 1
ATOM 1961 O O . GLU B 1 14 ? 16.746 25.756 18.600 1.00 37.67 10 GLU B O 1
ATOM 1967 N N . ARG B 1 15 ? 16.309 26.110 16.426 1.00 40.28 11 ARG B N 1
ATOM 1968 C CA . ARG B 1 15 ? 17.582 26.781 16.175 1.00 40.88 11 ARG B CA 1
ATOM 1969 C C . ARG B 1 15 ? 17.343 28.249 15.852 1.00 41.04 11 ARG B C 1
ATOM 1970 O O . ARG B 1 15 ? 16.561 28.570 14.956 1.00 42.37 11 ARG B O 1
ATOM 1978 N N . ARG B 1 16 ? 17.991 29.136 16.605 1.00 39.94 12 ARG B N 1
ATOM 1979 C CA . ARG B 1 16 ? 18.031 30.555 16.269 1.00 39.75 12 ARG B CA 1
ATOM 1980 C C . ARG B 1 16 ? 19.452 30.808 15.818 1.00 38.95 12 ARG B C 1
ATOM 1981 O O . ARG B 1 16 ? 20.334 31.038 16.651 1.00 38.16 12 ARG B O 1
ATOM 1989 N N . GLY B 1 17 ? 19.692 30.748 14.513 1.00 38.59 13 GLY B N 1
ATOM 1990 C CA . GLY B 1 17 ? 21.054 30.861 13.995 1.00 37.82 13 GLY B CA 1
ATOM 1991 C C . GLY B 1 17 ? 21.931 29.749 14.552 1.00 36.48 13 GLY B C 1
ATOM 1992 O O . GLY B 1 17 ? 21.591 28.575 14.405 1.00 36.62 13 GLY B O 1
ATOM 1993 N N . ASN B 1 18 ? 23.029 30.111 15.227 1.00 34.76 14 ASN B N 1
ATOM 1994 C CA . ASN B 1 18 ? 23.949 29.119 15.822 1.00 33.15 14 ASN B CA 1
ATOM 1995 C C . ASN B 1 18 ? 23.671 28.752 17.288 1.00 31.69 14 ASN B C 1
ATOM 1996 O O . ASN B 1 18 ? 24.511 28.123 17.947 1.00 31.72 14 ASN B O 1
ATOM 2001 N N . VAL B 1 19 ? 22.497 29.150 17.780 1.00 30.59 15 VAL B N 1
ATOM 2002 C CA . VAL B 1 19 ? 22.059 28.831 19.141 1.00 28.96 15 VAL B CA 1
ATOM 2003 C C . VAL B 1 19 ? 20.935 27.830 19.054 1.00 28.63 15 VAL B C 1
ATOM 2004 O O . VAL B 1 19 ? 19.984 28.017 18.293 1.00 29.07 15 VAL B O 1
ATOM 2008 N N . MET B 1 20 ? 21.039 26.758 19.820 1.00 27.77 16 MET B N 1
ATOM 2009 C CA . MET B 1 20 ? 19.911 25.875 19.977 1.00 27.51 16 MET B CA 1
ATOM 2010 C C . MET B 1 20 ? 19.129 26.347 21.170 1.00 26.19 16 MET B C 1
ATOM 2011 O O . MET B 1 20 ? 19.687 26.495 22.262 1.00 25.70 16 MET B O 1
ATOM 2016 N N . VAL B 1 21 ? 17.837 26.556 20.963 1.00 25.06 17 VAL B N 1
ATOM 2017 C CA . VAL B 1 21 ? 16.935 26.904 22.043 1.00 24.83 17 VAL B CA 1
ATOM 2018 C C . VAL B 1 21 ? 16.108 25.672 22.402 1.00 24.74 17 VAL B C 1
ATOM 2019 O O . VAL B 1 21 ? 15.377 25.124 21.559 1.00 25.40 17 VAL B O 1
ATOM 2023 N N . ILE B 1 22 ? 16.237 25.246 23.656 1.00 23.76 18 ILE B N 1
ATOM 2024 C CA . ILE B 1 22 ? 15.497 24.110 24.200 1.00 23.11 18 ILE B CA 1
ATOM 2025 C C . ILE B 1 22 ? 14.403 24.626 25.128 1.00 23.46 18 ILE B C 1
ATOM 2026 O O . ILE B 1 22 ? 14.698 25.328 26.096 1.00 22.06 18 ILE B O 1
ATOM 2031 N N . THR B 1 23 ? 13.149 24.270 24.858 1.00 24.43 19 THR B N 1
ATOM 2032 C CA . THR B 1 23 ? 12.034 24.793 25.632 1.00 25.38 19 THR B CA 1
ATOM 2033 C C . THR B 1 23 ? 11.306 23.649 26.334 1.00 26.31 19 THR B C 1
ATOM 2034 O O . THR B 1 23 ? 10.814 22.723 25.672 1.00 27.01 19 THR B O 1
ATOM 2038 N N . ILE B 1 24 ? 11.243 23.700 27.663 1.00 26.02 20 ILE B N 1
ATOM 2039 C CA . ILE B 1 24 ? 10.476 22.712 28.405 1.00 26.43 20 ILE B CA 1
ATOM 2040 C C . ILE B 1 24 ? 9.020 22.994 28.040 1.00 27.95 20 ILE B C 1
ATOM 2041 O O . ILE B 1 24 ? 8.588 24.148 28.063 1.00 28.06 20 ILE B O 1
ATOM 2046 N N . ASN B 1 25 ? 8.284 21.938 27.704 1.00 29.17 21 ASN B N 1
ATOM 2047 C CA . ASN B 1 25 ? 6.987 22.057 27.052 1.00 30.85 21 ASN B CA 1
ATOM 2048 C C . ASN B 1 25 ? 5.856 21.379 27.840 1.00 31.73 21 ASN B C 1
ATOM 2049 O O . ASN B 1 25 ? 5.077 20.599 27.281 1.00 32.89 21 ASN B O 1
ATOM 2054 N N . ARG B 1 26 ? 5.762 21.679 29.136 1.00 31.76 22 ARG B N 1
ATOM 2055 C CA . ARG B 1 26 ? 4.612 21.230 29.945 1.00 32.91 22 ARG B CA 1
ATOM 2056 C C . ARG B 1 26 ? 3.987 22.352 30.764 1.00 33.57 22 ARG B C 1
ATOM 2057 O O . ARG B 1 26 ? 3.892 22.250 31.992 1.00 33.10 22 ARG B O 1
ATOM 2065 N N . PRO B 1 27 ? 3.538 23.423 30.093 1.00 34.97 23 PRO B N 1
ATOM 2066 C CA . PRO B 1 27 ? 3.019 24.542 30.865 1.00 36.17 23 PRO B CA 1
ATOM 2067 C C . PRO B 1 27 ? 1.782 24.179 31.687 1.00 37.99 23 PRO B C 1
ATOM 2068 O O . PRO B 1 27 ? 1.615 24.716 32.777 1.00 38.39 23 PRO B O 1
ATOM 2072 N N . GLU B 1 28 ? 0.955 23.254 31.194 1.00 39.73 24 GLU B N 1
ATOM 2073 C CA . GLU B 1 28 ? -0.200 22.757 31.961 1.00 41.24 24 GLU B CA 1
ATOM 2074 C C . GLU B 1 28 ? 0.201 22.169 33.325 1.00 40.62 24 GLU B C 1
ATOM 2075 O O . GLU B 1 28 ? -0.639 22.031 34.218 1.00 41.22 24 GLU B O 1
ATOM 2081 N N . ALA B 1 29 ? 1.477 21.808 33.470 1.00 39.19 25 ALA B N 1
ATOM 2082 C CA . ALA B 1 29 ? 2.002 21.286 34.732 1.00 38.54 25 ALA B CA 1
ATOM 2083 C C . ALA B 1 29 ? 3.155 22.135 35.279 1.00 37.11 25 ALA B C 1
ATOM 2084 O O . ALA B 1 29 ? 4.027 21.625 35.988 1.00 36.51 25 ALA B O 1
ATOM 2086 N N . ARG B 1 30 ? 3.153 23.423 34.941 1.00 36.23 26 ARG B N 1
ATOM 2087 C CA . ARG B 1 30 ? 4.165 24.376 35.422 1.00 34.85 26 ARG B CA 1
ATOM 2088 C C . ARG B 1 30 ? 5.579 23.962 35.039 1.00 32.60 26 ARG B C 1
ATOM 2089 O O . ARG B 1 30 ? 6.548 24.273 35.735 1.00 31.30 26 ARG B O 1
ATOM 2097 N N . ASN B 1 31 ? 5.670 23.271 33.907 1.00 31.45 27 ASN B N 1
ATOM 2098 C CA . ASN B 1 31 ? 6.933 22.848 33.325 1.00 29.84 27 ASN B CA 1
ATOM 2099 C C . ASN B 1 31 ? 7.746 21.994 34.286 1.00 29.07 27 ASN B C 1
ATOM 2100 O O . ASN B 1 31 ? 8.975 22.021 34.258 1.00 28.47 27 ASN B O 1
ATOM 2105 N N . ALA B 1 32 ? 7.047 21.217 35.114 1.00 28.95 28 ALA B N 1
ATOM 2106 C CA . ALA B 1 32 ? 7.687 20.280 36.025 1.00 28.97 28 ALA B CA 1
ATOM 2107 C C . ALA B 1 32 ? 8.373 19.167 35.245 1.00 28.89 28 ALA B C 1
ATOM 2108 O O . ALA B 1 32 ? 7.929 18.768 34.165 1.00 28.94 28 ALA B O 1
ATOM 2110 N N . ILE B 1 33 ? 9.469 18.675 35.803 1.00 28.56 29 ILE B N 1
ATOM 2111 C CA . ILE B 1 33 ? 10.275 17.660 35.136 1.00 28.67 29 ILE B CA 1
ATOM 2112 C C . ILE B 1 33 ? 9.721 16.264 35.339 1.00 29.52 29 ILE B C 1
ATOM 2113 O O . ILE B 1 33 ? 9.528 15.815 36.467 1.00 29.75 29 ILE B O 1
ATOM 2118 N N . ASN B 1 34 ? 9.498 15.579 34.223 1.00 30.06 30 ASN B N 1
ATOM 2119 C CA . ASN B 1 34 ? 9.284 14.141 34.218 1.00 30.43 30 ASN B CA 1
ATOM 2120 C C . ASN B 1 34 ? 10.179 13.487 33.149 1.00 30.34 30 ASN B C 1
ATOM 2121 O O . ASN B 1 34 ? 10.951 14.167 32.451 1.00 28.93 30 ASN B O 1
ATOM 2126 N N . ALA B 1 35 ? 10.056 12.169 33.007 1.00 31.01 31 ALA B N 1
ATOM 2127 C CA . ALA B 1 35 ? 10.852 11.425 32.018 1.00 31.10 31 ALA B CA 1
ATOM 2128 C C . ALA B 1 35 ? 10.735 11.948 30.573 1.00 30.90 31 ALA B C 1
ATOM 2129 O O . ALA B 1 35 ? 11.720 11.943 29.837 1.00 30.82 31 ALA B O 1
ATOM 2131 N N . ALA B 1 36 ? 9.542 12.384 30.169 1.00 31.00 32 ALA B N 1
ATOM 2132 C CA . ALA B 1 36 ? 9.330 12.929 28.823 1.00 30.61 32 ALA B CA 1
ATOM 2133 C C . ALA B 1 36 ? 10.129 14.230 28.581 1.00 29.53 32 ALA B C 1
ATOM 2134 O O . ALA B 1 36 ? 10.708 14.431 27.510 1.00 29.12 32 ALA B O 1
ATOM 2136 N N . VAL B 1 37 ? 10.156 15.107 29.582 1.00 28.23 33 VAL B N 1
ATOM 2137 C CA . VAL B 1 37 ? 10.957 16.325 29.507 1.00 27.13 33 VAL B CA 1
ATOM 2138 C C . VAL B 1 37 ? 12.439 15.942 29.424 1.00 26.02 33 VAL B C 1
ATOM 2139 O O . VAL B 1 37 ? 13.190 16.486 28.615 1.00 25.43 33 VAL B O 1
ATOM 2143 N N . SER B 1 38 ? 12.850 14.975 30.238 1.00 25.39 34 SER B N 1
ATOM 2144 C CA . SER B 1 38 ? 14.244 14.550 30.240 1.00 24.43 34 SER B CA 1
ATOM 2145 C C . SER B 1 38 ? 14.698 14.013 28.890 1.00 24.49 34 SER B C 1
ATOM 2146 O O . SER B 1 38 ? 15.836 14.216 28.485 1.00 23.29 34 SER B O 1
ATOM 2149 N N . ILE B 1 39 ? 13.800 13.334 28.191 1.00 25.18 35 ILE B N 1
ATOM 2150 C CA . ILE B 1 39 ? 14.100 12.830 26.855 1.00 25.43 35 ILE B CA 1
ATOM 2151 C C . ILE B 1 39 ? 14.343 13.965 25.880 1.00 25.06 35 ILE B C 1
ATOM 2152 O O . ILE B 1 39 ? 15.330 13.958 25.140 1.00 24.58 35 ILE B O 1
ATOM 2157 N N . GLY B 1 40 ? 13.443 14.938 25.891 1.00 24.45 36 GLY B N 1
ATOM 2158 C CA . GLY B 1 40 ? 13.538 16.082 25.000 1.00 24.59 36 GLY B CA 1
ATOM 2159 C C . GLY B 1 40 ? 14.780 16.915 25.234 1.00 23.54 36 GLY B C 1
ATOM 2160 O O . GLY B 1 40 ? 15.473 17.302 24.298 1.00 23.47 36 GLY B O 1
ATOM 2161 N N . VAL B 1 41 ? 15.048 17.207 26.498 1.00 22.88 37 VAL B N 1
ATOM 2162 C CA . VAL B 1 41 ? 16.176 18.052 26.860 1.00 21.94 37 VAL B CA 1
ATOM 2163 C C . VAL B 1 41 ? 17.511 17.329 26.621 1.00 21.55 37 VAL B C 1
ATOM 2164 O O . VAL B 1 41 ? 18.440 17.871 25.993 1.00 21.35 37 VAL B O 1
ATOM 2168 N N . GLY B 1 42 ? 17.595 16.097 27.111 1.00 21.69 38 GLY B N 1
ATOM 2169 C CA . GLY B 1 42 ? 18.797 15.297 26.993 1.00 22.24 38 GLY B CA 1
ATOM 2170 C C . GLY B 1 42 ? 19.177 15.024 25.550 1.00 23.07 38 GLY B C 1
ATOM 2171 O O . GLY B 1 42 ? 20.326 15.185 25.173 1.00 22.91 38 GLY B O 1
ATOM 2172 N N . ASP B 1 43 ? 18.224 14.619 24.719 1.00 24.51 39 ASP B N 1
ATOM 2173 C CA . ASP B 1 43 ? 18.547 14.374 23.308 1.00 25.40 39 ASP B CA 1
ATOM 2174 C C . ASP B 1 43 ? 19.013 15.656 22.586 1.00 25.43 39 ASP B C 1
ATOM 2175 O O . ASP B 1 43 ? 19.949 15.616 21.788 1.00 25.51 39 ASP B O 1
ATOM 2180 N N . ALA B 1 44 ? 18.364 16.783 22.881 1.00 25.44 40 ALA B N 1
ATOM 2181 C CA . ALA B 1 44 ? 18.705 18.079 22.269 1.00 25.90 40 ALA B CA 1
ATOM 2182 C C . ALA B 1 44 ? 20.106 18.523 22.679 1.00 25.57 40 ALA B C 1
ATOM 2183 O O . ALA B 1 44 ? 20.892 18.993 21.856 1.00 26.50 40 ALA B O 1
ATOM 2185 N N . LEU B 1 45 ? 20.439 18.365 23.954 1.00 25.15 41 LEU B N 1
ATOM 2186 C CA . LEU B 1 45 ? 21.808 18.645 24.395 1.00 24.87 41 LEU B CA 1
ATOM 2187 C C . LEU B 1 45 ? 22.833 17.777 23.674 1.00 25.29 41 LEU B C 1
ATOM 2188 O O . LEU B 1 45 ? 23.901 18.257 23.289 1.00 25.25 41 LEU B O 1
ATOM 2193 N N . GLU B 1 46 ? 22.521 16.497 23.505 1.00 25.57 42 GLU B N 1
ATOM 2194 C CA . GLU B 1 46 ? 23.436 15.578 22.828 1.00 26.66 42 GLU B CA 1
ATOM 2195 C C . GLU B 1 46 ? 23.628 16.017 21.371 1.00 27.42 42 GLU B C 1
ATOM 2196 O O . GLU B 1 46 ? 24.744 15.989 20.844 1.00 28.13 42 GLU B O 1
ATOM 2202 N N . GLU B 1 47 ? 22.549 16.481 20.746 1.00 27.91 43 GLU B N 1
ATOM 2203 C CA . GLU B 1 47 ? 22.582 16.948 19.355 1.00 29.18 43 GLU B CA 1
ATOM 2204 C C . GLU B 1 47 ? 23.413 18.215 19.275 1.00 28.53 43 GLU B C 1
ATOM 2205 O O . GLU B 1 47 ? 24.220 18.384 18.364 1.00 28.60 43 GLU B O 1
ATOM 2211 N N . ALA B 1 48 ? 23.235 19.086 20.260 1.00 27.38 44 ALA B N 1
ATOM 2212 C CA . ALA B 1 48 ? 23.975 20.342 20.306 1.00 27.40 44 ALA B CA 1
ATOM 2213 C C . ALA B 1 48 ? 25.469 20.050 20.405 1.00 27.68 44 ALA B C 1
ATOM 2214 O O . ALA B 1 48 ? 26.283 20.700 19.741 1.00 28.61 44 ALA B O 1
ATOM 2216 N N . GLN B 1 49 ? 25.827 19.074 21.237 1.00 27.88 45 GLN B N 1
ATOM 2217 C CA . GLN B 1 49 ? 27.220 18.710 21.425 1.00 28.64 45 GLN B CA 1
ATOM 2218 C C . GLN B 1 49 ? 27.818 18.276 20.095 1.00 30.99 45 GLN B C 1
ATOM 2219 O O . GLN B 1 49 ? 28.965 18.580 19.808 1.00 31.84 45 GLN B O 1
ATOM 2225 N N . HIS B 1 50 ? 27.039 17.574 19.283 1.00 32.99 46 HIS B N 1
ATOM 2226 C CA . HIS B 1 50 ? 27.608 16.915 18.107 1.00 35.34 46 HIS B CA 1
ATOM 2227 C C . HIS B 1 50 ? 27.514 17.699 16.816 1.00 36.39 46 HIS B C 1
ATOM 2228 O O . HIS B 1 50 ? 28.226 17.396 15.853 1.00 37.61 46 HIS B O 1
ATOM 2235 N N . ASP B 1 51 ? 26.659 18.711 16.802 1.00 36.75 47 ASP B N 1
ATOM 2236 C CA . ASP B 1 51 ? 26.463 19.527 15.622 1.00 37.81 47 ASP B CA 1
ATOM 2237 C C . ASP B 1 51 ? 27.451 20.698 15.691 1.00 38.09 47 ASP B C 1
ATOM 2238 O O . ASP B 1 51 ? 27.287 21.606 16.512 1.00 36.11 47 ASP B O 1
ATOM 2243 N N . PRO B 1 52 ? 28.488 20.695 14.829 1.00 39.47 48 PRO B N 1
ATOM 2244 C CA . PRO B 1 52 ? 29.391 21.838 14.928 1.00 39.70 48 PRO B CA 1
ATOM 2245 C C . PRO B 1 52 ? 28.769 23.161 14.433 1.00 39.42 48 PRO B C 1
ATOM 2246 O O . PRO B 1 52 ? 29.394 24.204 14.567 1.00 39.71 48 PRO B O 1
ATOM 2250 N N . GLU B 1 53 ? 27.561 23.148 13.877 1.00 39.62 49 GLU B N 1
ATOM 2251 C CA . GLU B 1 53 ? 26.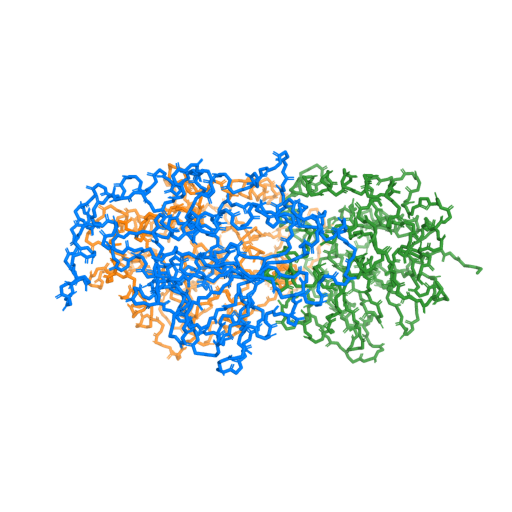896 24.422 13.583 1.00 39.24 49 GLU B CA 1
ATOM 2252 C C . GLU B 1 53 ? 26.271 25.056 14.840 1.00 37.02 49 GLU B C 1
ATOM 2253 O O . GLU B 1 53 ? 25.911 26.237 14.829 1.00 37.29 49 GLU B O 1
ATOM 2259 N N . VAL B 1 54 ? 26.115 24.265 15.902 1.00 34.32 50 VAL B N 1
ATOM 2260 C CA . VAL B 1 54 ? 25.627 24.781 17.190 1.00 31.75 50 VAL B CA 1
ATOM 2261 C C . VAL B 1 54 ? 26.787 25.312 18.049 1.00 29.93 50 VAL B C 1
ATOM 2262 O O . VAL B 1 54 ? 27.744 24.588 18.337 1.00 29.94 50 VAL B O 1
ATOM 2266 N N . ARG B 1 55 ? 26.686 26.576 18.461 1.00 28.70 51 ARG B N 1
ATOM 2267 C CA . ARG B 1 55 ? 27.733 27.252 19.241 1.00 27.00 51 ARG B CA 1
ATOM 2268 C C . ARG B 1 55 ? 27.348 27.548 20.693 1.00 25.59 51 ARG B C 1
ATOM 2269 O O . ARG B 1 55 ? 28.213 27.893 21.509 1.00 25.37 51 ARG B O 1
ATOM 2277 N N . ALA B 1 56 ? 26.059 27.463 20.989 1.00 23.91 52 ALA B N 1
ATOM 2278 C CA . ALA B 1 56 ? 25.542 27.732 22.333 1.00 22.75 52 ALA B CA 1
ATOM 2279 C C . ALA B 1 56 ? 24.143 27.142 22.468 1.00 21.98 52 ALA B C 1
ATOM 2280 O O . ALA B 1 56 ? 23.443 26.921 21.479 1.00 23.27 52 ALA B O 1
ATOM 2282 N N . VAL B 1 57 ? 23.747 26.896 23.710 1.00 20.37 53 VAL B N 1
ATOM 2283 C CA . VAL B 1 57 ? 22.447 26.365 24.025 1.00 20.78 53 VAL B CA 1
ATOM 2284 C C . VAL B 1 57 ? 21.770 27.246 25.043 1.00 20.53 53 VAL B C 1
ATOM 2285 O O . VAL B 1 57 ? 22.390 27.620 26.044 1.00 18.84 53 VAL B O 1
ATOM 2289 N N . VAL B 1 58 ? 20.503 27.566 24.781 1.00 20.60 54 VAL B N 1
ATOM 2290 C CA . VAL B 1 58 ? 19.620 28.229 25.744 1.00 19.76 54 VAL B CA 1
ATOM 2291 C C . VAL B 1 58 ? 18.487 27.292 26.150 1.00 20.52 54 VAL B C 1
ATOM 2292 O O . VAL B 1 58 ? 17.847 26.670 25.284 1.00 22.45 54 VAL B O 1
ATOM 2296 N N . LEU B 1 59 ? 18.262 27.201 27.464 1.00 19.62 55 LEU B N 1
ATOM 2297 C CA . LEU B 1 59 ? 17.199 26.393 28.061 1.00 19.92 55 LEU B CA 1
ATOM 2298 C C . LEU B 1 59 ? 16.174 27.345 28.665 1.00 20.20 55 LEU B C 1
ATOM 2299 O O . LEU B 1 59 ? 16.538 28.200 29.453 1.00 19.43 55 LEU B O 1
ATOM 2304 N N . THR B 1 60 ? 14.898 27.196 28.302 1.00 21.46 56 THR B N 1
ATOM 2305 C CA . THR B 1 60 ? 13.831 28.049 28.840 1.00 21.93 56 THR B CA 1
ATOM 2306 C C . THR B 1 60 ? 12.547 27.213 29.010 1.00 22.90 56 THR B C 1
ATOM 2307 O O . THR B 1 60 ? 12.520 26.011 28.689 1.00 23.04 56 THR B O 1
ATOM 2311 N N . GLY B 1 61 ? 11.504 27.843 29.540 1.00 23.19 57 GLY B N 1
ATOM 2312 C CA . GLY B 1 61 ? 10.236 27.181 29.783 1.00 24.30 57 GLY B CA 1
ATOM 2313 C C . GLY B 1 61 ? 9.172 27.814 28.914 1.00 25.41 57 GLY B C 1
ATOM 2314 O O . GLY B 1 61 ? 9.200 29.020 28.669 1.00 25.25 57 GLY B O 1
ATOM 2315 N N . ALA B 1 62 ? 8.227 26.998 28.463 1.00 26.64 58 ALA B N 1
ATOM 2316 C CA . ALA B 1 62 ? 7.120 27.476 27.649 1.00 27.50 58 ALA B CA 1
ATOM 2317 C C . ALA B 1 62 ? 6.192 28.343 28.483 1.00 28.44 58 ALA B C 1
ATOM 2318 O O . ALA B 1 62 ? 5.939 28.044 29.649 1.00 27.87 58 ALA B O 1
ATOM 2320 N N . GLY B 1 63 ? 5.673 29.411 27.882 1.00 29.69 59 GLY B N 1
ATOM 2321 C CA . GLY B 1 63 ? 4.675 30.254 28.550 1.00 30.84 59 GLY B CA 1
ATOM 2322 C C . GLY B 1 63 ? 5.256 31.363 29.412 1.00 30.56 59 GLY B C 1
ATOM 2323 O O . GLY B 1 63 ? 6.473 31.576 29.450 1.00 30.02 59 GLY B O 1
ATOM 2324 N N . ASP B 1 64 ? 4.379 32.057 30.137 1.00 31.49 60 ASP B N 1
ATOM 2325 C CA . ASP B 1 64 ? 4.762 33.307 30.803 1.00 32.00 60 ASP B CA 1
ATOM 2326 C C . ASP B 1 64 ? 4.808 33.257 32.334 1.00 31.52 60 ASP B C 1
ATOM 2327 O O . ASP B 1 64 ? 5.015 34.297 32.966 1.00 32.01 60 ASP B O 1
ATOM 2332 N N . LYS B 1 65 ? 4.628 32.081 32.938 1.00 30.80 61 LYS B N 1
ATOM 2333 C CA . LYS B 1 65 ? 4.609 32.007 34.404 1.00 30.35 61 LYS B CA 1
ATOM 2334 C C . LYS B 1 65 ? 5.692 31.114 34.970 1.00 28.95 61 LYS B C 1
ATOM 2335 O O . LYS B 1 65 ? 6.161 31.377 36.064 1.00 28.73 61 LYS B O 1
ATOM 2341 N N . SER B 1 66 ? 6.071 30.057 34.246 1.00 28.82 62 SER B N 1
ATOM 2342 C CA . SER B 1 66 ? 6.926 29.005 34.815 1.00 27.95 62 SER B CA 1
ATOM 2343 C C . SER B 1 66 ? 8.150 28.698 33.968 1.00 26.54 62 SER B C 1
ATOM 2344 O O . SER B 1 66 ? 8.009 28.392 32.801 1.00 26.89 62 SER B O 1
ATOM 2347 N N . PHE B 1 67 ? 9.343 28.721 34.567 1.00 25.19 63 PHE B N 1
ATOM 2348 C CA . PHE B 1 67 ? 10.538 28.154 33.923 1.00 24.09 63 PHE B CA 1
ATOM 2349 C C . PHE B 1 67 ? 10.501 26.648 34.177 1.00 24.43 63 PHE B C 1
ATOM 2350 O O . PHE B 1 67 ? 10.459 25.836 33.244 1.00 25.12 63 PHE B O 1
ATOM 2358 N N . CYS B 1 68 ? 10.509 26.304 35.460 1.00 24.86 64 CYS B N 1
ATOM 2359 C CA . CYS B 1 68 ? 10.363 24.933 35.909 1.00 25.62 64 CYS B CA 1
ATOM 2360 C C . CYS B 1 68 ? 10.030 24.959 37.392 1.00 26.25 64 CYS B C 1
ATOM 2361 O O . CYS B 1 68 ? 10.830 25.419 38.208 1.00 26.17 64 CYS B O 1
ATOM 2364 N N . ALA B 1 69 ? 8.829 24.490 37.724 1.00 27.20 65 ALA B N 1
ATOM 2365 C CA . ALA B 1 69 ? 8.335 24.493 39.105 1.00 28.55 65 ALA B CA 1
ATOM 2366 C C . ALA B 1 69 ? 9.026 23.448 39.983 1.00 28.89 65 ALA B C 1
ATOM 2367 O O . ALA B 1 69 ? 8.824 23.431 41.202 1.00 29.75 65 ALA B O 1
ATOM 2369 N N . GLY B 1 70 ? 9.814 22.575 39.356 1.00 28.83 66 GLY B N 1
ATOM 2370 C CA . GLY B 1 70 ? 10.561 21.534 40.051 1.00 28.74 66 GLY B CA 1
ATOM 2371 C C . GLY B 1 70 ? 10.305 20.147 39.489 1.00 29.32 66 GLY B C 1
ATOM 2372 O O . GLY B 1 70 ? 9.791 19.992 38.380 1.00 28.88 66 GLY B O 1
ATOM 2373 N N . ALA B 1 71 ? 10.678 19.133 40.261 1.00 29.67 67 ALA B N 1
ATOM 2374 C CA . ALA B 1 71 ? 10.366 17.749 39.920 1.00 30.86 67 ALA B CA 1
ATOM 2375 C C . ALA B 1 71 ? 8.847 17.553 39.949 1.00 32.51 67 ALA B C 1
ATOM 2376 O O . ALA B 1 71 ? 8.179 18.084 40.831 1.00 33.11 67 ALA B O 1
ATOM 2378 N N . ASP B 1 72 ? 8.305 16.807 38.988 1.00 33.73 68 ASP B N 1
ATOM 2379 C CA . ASP B 1 72 ? 6.860 16.563 38.927 1.00 35.70 68 ASP B CA 1
ATOM 2380 C C . ASP B 1 72 ? 6.439 15.715 40.130 1.00 37.16 68 ASP B C 1
ATOM 2381 O O . ASP B 1 72 ? 6.878 14.569 40.275 1.00 36.55 68 ASP B O 1
ATOM 2386 N N . LEU B 1 73 ? 5.590 16.274 40.986 1.00 39.04 69 LEU B N 1
ATOM 2387 C CA . LEU B 1 73 ? 5.227 15.615 42.249 1.00 41.16 69 LEU B CA 1
ATOM 2388 C C . LEU B 1 73 ? 4.385 14.340 42.070 1.00 42.80 69 LEU B C 1
ATOM 2389 O O . LEU B 1 73 ? 4.407 13.455 42.928 1.00 43.61 69 LEU B O 1
ATOM 2394 N N . LYS B 1 74 ? 3.659 14.248 40.958 1.00 44.10 70 LYS B N 1
ATOM 2395 C CA . LYS B 1 74 ? 2.810 13.091 40.678 1.00 45.64 70 LYS B CA 1
ATOM 2396 C C . LYS B 1 74 ? 3.662 11.910 40.227 1.00 45.91 70 LYS B C 1
ATOM 2397 O O . LYS B 1 74 ? 3.366 10.765 40.558 1.00 46.75 70 LYS B O 1
ATOM 2399 N N . ALA B 1 75 ? 4.725 12.205 39.478 1.00 45.41 71 ALA B N 1
ATOM 2400 C CA . ALA B 1 75 ? 5.711 11.199 39.087 1.00 45.32 71 ALA B CA 1
ATOM 2401 C C . ALA B 1 75 ? 6.473 10.682 40.306 1.00 45.33 71 ALA B C 1
ATOM 2402 O O . ALA B 1 75 ? 6.802 9.499 40.384 1.00 45.52 71 ALA B O 1
ATOM 2404 N N . ILE B 1 76 ? 6.754 11.568 41.258 1.00 44.72 72 ILE B N 1
ATOM 2405 C CA . ILE B 1 76 ? 7.454 11.158 42.468 1.00 44.94 72 ILE B CA 1
ATOM 2406 C C . ILE B 1 76 ? 6.552 10.193 43.239 1.00 46.41 72 ILE B C 1
ATOM 2407 O O . ILE B 1 76 ? 7.014 9.185 43.788 1.00 46.75 72 ILE B O 1
ATOM 2412 N N . ALA B 1 77 ? 5.260 10.508 43.226 1.00 47.54 73 ALA B N 1
ATOM 2413 C CA . ALA B 1 77 ? 4.248 9.758 43.967 1.00 49.35 73 ALA B CA 1
ATOM 2414 C C . ALA B 1 77 ? 4.093 8.354 43.392 1.00 50.74 73 ALA B C 1
ATOM 2415 O O . ALA B 1 77 ? 3.871 7.394 44.137 1.00 51.56 73 ALA B O 1
ATOM 2417 N N . ARG B 1 78 ? 4.230 8.239 42.069 1.00 51.39 74 ARG B N 1
ATOM 2418 C CA . ARG B 1 78 ? 4.226 6.933 41.388 1.00 52.81 74 ARG B CA 1
ATOM 2419 C C . ARG B 1 78 ? 5.534 6.154 41.620 1.00 52.39 74 ARG B C 1
ATOM 2420 O O . ARG B 1 78 ? 5.660 5.009 41.174 1.00 53.09 74 ARG B O 1
ATOM 2428 N N . ARG B 1 79 ? 6.491 6.775 42.319 1.00 51.64 75 ARG B N 1
ATOM 2429 C CA . ARG B 1 79 ? 7.839 6.222 42.541 1.00 51.04 75 ARG B CA 1
ATOM 2430 C C . ARG B 1 79 ? 8.474 5.934 41.180 1.00 50.44 75 ARG B C 1
ATOM 2431 O O . ARG B 1 79 ? 8.963 4.834 40.894 1.00 50.85 75 ARG B O 1
ATOM 2433 N N . GLU B 1 80 ? 8.441 6.980 40.361 1.00 49.36 76 GLU B N 1
ATOM 2434 C CA . GLU B 1 80 ? 8.718 6.944 38.930 1.00 48.78 76 GLU B CA 1
ATOM 2435 C C . GLU B 1 80 ? 10.022 7.685 38.689 1.00 46.81 76 GLU B C 1
ATOM 2436 O O . GLU B 1 80 ? 10.285 8.685 39.359 1.00 46.28 76 GLU B O 1
ATOM 2442 N N . ASN B 1 81 ? 10.845 7.211 37.756 1.00 45.38 77 ASN B N 1
ATOM 2443 C CA . ASN B 1 81 ? 12.121 7.884 37.502 1.00 43.40 77 ASN B CA 1
ATOM 2444 C C . ASN B 1 81 ? 11.864 9.153 36.718 1.00 41.33 77 ASN B C 1
ATOM 2445 O O . ASN B 1 81 ? 10.995 9.186 35.841 1.00 41.67 77 ASN B O 1
ATOM 2450 N N . LEU B 1 82 ? 12.626 10.191 37.034 1.00 38.55 78 LEU B N 1
ATOM 2451 C CA . LEU B 1 82 ? 12.434 11.495 36.409 1.00 36.50 78 LEU B CA 1
ATOM 2452 C C . LEU B 1 82 ? 13.388 11.689 35.252 1.00 34.42 78 LEU B C 1
ATOM 2453 O O . LEU B 1 82 ? 13.178 12.561 34.410 1.00 34.82 78 LEU B O 1
ATOM 2458 N N . TYR B 1 83 ? 14.404 10.837 35.195 1.00 31.89 79 TYR B N 1
ATOM 2459 C CA . TYR B 1 83 ? 15.513 11.005 34.278 1.00 29.73 79 TYR B CA 1
ATOM 2460 C C . TYR B 1 83 ? 15.212 10.468 32.883 1.00 27.69 79 TYR B C 1
ATOM 2461 O O . TYR B 1 83 ? 14.146 9.900 32.646 1.00 28.10 79 TYR B O 1
ATOM 2470 N N . HIS B 1 84 ? 16.133 10.710 31.954 1.00 25.33 80 HIS B N 1
ATOM 2471 C CA . HIS B 1 84 ? 16.023 10.166 30.597 1.00 24.32 80 HIS B CA 1
ATOM 2472 C C . HIS B 1 84 ? 16.113 8.656 30.747 1.00 24.27 80 HIS B C 1
ATOM 2473 O O . HIS B 1 84 ? 17.112 8.164 31.249 1.00 23.60 80 HIS B O 1
ATOM 2480 N N . PRO B 1 85 ? 15.072 7.918 30.323 1.00 24.53 81 PRO B N 1
ATOM 2481 C CA . PRO B 1 85 ? 15.117 6.476 30.622 1.00 25.63 81 PRO B CA 1
ATOM 2482 C C . PRO B 1 85 ? 16.312 5.709 30.050 1.00 25.97 81 PRO B C 1
ATOM 2483 O O . PRO B 1 85 ? 16.671 4.673 30.604 1.00 26.47 81 PRO B O 1
ATOM 2487 N N . ASP B 1 86 ? 16.899 6.187 28.956 1.00 25.69 82 ASP B N 1
ATOM 2488 C CA . ASP B 1 86 ? 18.073 5.527 28.367 1.00 26.55 82 ASP B CA 1
ATOM 2489 C C . ASP B 1 86 ? 19.423 6.096 28.778 1.00 26.52 82 ASP B C 1
ATOM 2490 O O . ASP B 1 86 ? 20.479 5.561 28.398 1.00 26.74 82 ASP B O 1
ATOM 2495 N N . HIS B 1 87 ? 19.377 7.162 29.572 1.00 25.99 83 HIS B N 1
ATOM 2496 C CA . HIS B 1 87 ? 20.572 7.883 29.973 1.00 25.74 83 HIS B CA 1
ATOM 2497 C C . HIS B 1 87 ? 20.475 8.295 31.437 1.00 25.53 83 HIS B C 1
ATOM 2498 O O . HIS B 1 87 ? 20.439 9.490 31.757 1.00 24.91 83 HIS B O 1
ATOM 2505 N N . PRO B 1 88 ? 20.449 7.305 32.352 1.00 26.23 84 PRO B N 1
ATOM 2506 C CA . PRO B 1 88 ? 20.393 7.659 33.757 1.00 26.16 84 PRO B CA 1
ATOM 2507 C C . PRO B 1 88 ? 21.596 8.514 34.174 1.00 25.94 84 PRO B C 1
ATOM 2508 O O . PRO B 1 88 ? 21.494 9.307 35.112 1.00 26.23 84 PRO B O 1
ATOM 2512 N N . GLU B 1 89 ? 22.712 8.351 33.464 1.00 26.41 85 GLU B N 1
ATOM 2513 C CA . GLU B 1 89 ? 23.956 9.037 33.796 1.00 25.77 85 GLU B CA 1
ATOM 2514 C C . GLU B 1 89 ? 23.843 10.548 33.599 1.00 24.70 85 GLU B C 1
ATOM 2515 O O . GLU B 1 89 ? 24.672 11.287 34.131 1.00 24.40 85 GLU B O 1
ATOM 2521 N N . TRP B 1 90 ? 22.833 11.014 32.859 1.00 23.51 86 TRP B N 1
ATOM 2522 C CA . TRP B 1 90 ? 22.649 12.468 32.663 1.00 22.86 86 TRP B CA 1
ATOM 2523 C C . TRP B 1 90 ? 21.872 13.144 33.795 1.00 22.04 86 TRP B C 1
ATOM 2524 O O . TRP B 1 90 ? 21.761 14.375 33.844 1.00 22.29 86 TRP B O 1
ATOM 2535 N N . GLY B 1 91 ? 21.308 12.333 34.684 1.00 22.12 87 GLY B N 1
ATOM 2536 C CA . GLY B 1 91 ? 20.532 12.832 35.806 1.00 21.61 87 GLY B CA 1
ATOM 2537 C C . GLY B 1 91 ? 19.234 13.535 35.453 1.00 20.94 87 GLY B C 1
ATOM 2538 O O . GLY B 1 91 ? 18.686 13.403 34.346 1.00 19.97 87 GLY B O 1
ATOM 2539 N N . PHE B 1 92 ? 18.776 14.318 36.422 1.00 21.08 88 PHE B N 1
ATOM 2540 C CA . PHE B 1 92 ? 17.515 15.050 36.381 1.00 21.31 88 PHE B CA 1
ATOM 2541 C C . PHE B 1 92 ? 17.395 15.907 35.134 1.00 20.86 88 PHE B C 1
ATOM 2542 O O . PHE B 1 92 ? 18.320 16.632 34.796 1.00 20.35 88 PHE B O 1
ATOM 2550 N N . ALA B 1 93 ? 16.276 15.751 34.426 1.00 20.75 89 ALA B N 1
ATOM 2551 C CA . ALA B 1 93 ? 15.937 16.514 33.213 1.00 20.20 89 ALA B CA 1
ATOM 2552 C C . ALA B 1 93 ? 16.849 16.188 32.034 1.00 19.76 89 ALA B C 1
ATOM 2553 O O . ALA B 1 93 ? 16.850 16.895 31.039 1.00 20.35 89 ALA B O 1
ATOM 2555 N N . GLY B 1 94 ? 17.629 15.115 32.151 1.00 19.22 90 GLY B N 1
ATOM 2556 C CA . GLY B 1 94 ? 18.667 14.815 31.167 1.00 19.57 90 GLY B CA 1
ATOM 2557 C C . GLY B 1 94 ? 19.708 15.910 31.069 1.00 18.60 90 GLY B C 1
ATOM 2558 O O . GLY B 1 94 ? 20.375 16.028 30.050 1.00 19.29 90 GLY B O 1
ATOM 2559 N N . TYR B 1 95 ? 19.876 16.670 32.150 1.00 17.93 91 TYR B N 1
ATOM 2560 C CA . TYR B 1 95 ? 20.571 17.964 32.101 1.00 16.99 91 TYR B CA 1
ATOM 2561 C C . TYR B 1 95 ? 21.621 18.186 33.188 1.00 16.83 91 TYR B C 1
ATOM 2562 O O . TYR B 1 95 ? 22.701 18.666 32.890 1.00 17.58 91 TYR B O 1
ATOM 2571 N N . VAL B 1 96 ? 21.295 17.864 34.441 1.00 17.46 92 VAL B N 1
ATOM 2572 C CA . VAL B 1 96 ? 22.127 18.307 35.583 1.00 17.66 92 VAL B CA 1
ATOM 2573 C C . VAL B 1 96 ? 23.458 17.573 35.751 1.00 18.09 92 VAL B C 1
ATOM 2574 O O . VAL B 1 96 ? 24.361 18.070 36.445 1.00 18.02 92 VAL B O 1
ATOM 2578 N N . ARG B 1 97 ? 23.574 16.396 35.138 1.00 18.77 93 ARG B N 1
ATOM 2579 C CA . ARG B 1 97 ? 24.836 15.650 35.066 1.00 19.23 93 ARG B CA 1
ATOM 2580 C C . ARG B 1 97 ? 25.154 15.330 33.605 1.00 18.97 93 ARG B C 1
ATOM 2581 O O . ARG B 1 97 ? 25.629 14.246 33.289 1.00 19.70 93 ARG B O 1
ATOM 2589 N N . HIS B 1 98 ? 24.887 16.289 32.726 1.00 17.69 94 HIS B N 1
ATOM 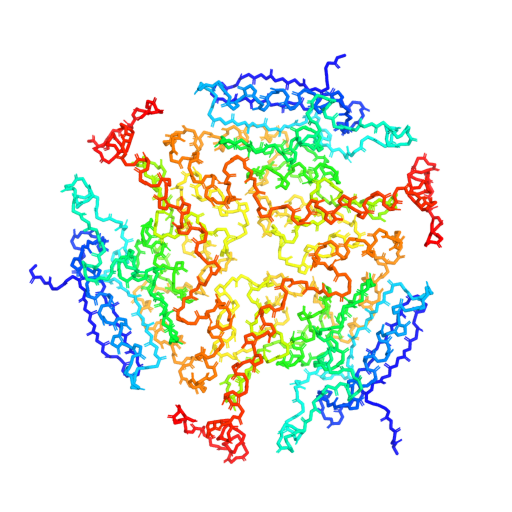2590 C CA . HIS B 1 98 ? 25.082 16.139 31.291 1.00 17.85 94 HIS B CA 1
ATOM 2591 C C . HIS B 1 98 ? 26.006 17.239 30.778 1.00 17.97 94 HIS B C 1
ATOM 2592 O O . HIS B 1 98 ? 25.566 18.207 30.178 1.00 17.96 94 HIS B O 1
ATOM 2599 N N . PHE B 1 99 ? 27.294 17.062 31.008 1.00 18.27 95 PHE B N 1
ATOM 2600 C CA . PHE B 1 99 ? 28.272 18.024 30.565 1.00 18.12 95 PHE B CA 1
ATOM 2601 C C . PHE B 1 99 ? 28.364 18.011 29.043 1.00 18.22 95 PHE B C 1
ATOM 2602 O O . PHE B 1 99 ? 28.524 16.947 28.412 1.00 19.73 95 PHE B O 1
ATOM 2610 N N . ILE B 1 100 ? 28.276 19.211 28.479 1.00 17.98 96 ILE B N 1
ATOM 2611 C CA . ILE B 1 100 ? 28.614 19.473 27.087 1.00 18.85 96 ILE B CA 1
ATOM 2612 C C . ILE B 1 100 ? 29.627 20.617 27.003 1.00 18.39 96 ILE B C 1
ATOM 2613 O O . ILE B 1 100 ? 29.677 21.499 27.865 1.00 17.53 96 ILE B O 1
ATOM 2618 N N . ASP B 1 101 ? 30.442 20.574 25.951 1.00 18.95 97 ASP B N 1
ATOM 2619 C CA A ASP B 1 101 ? 31.523 21.510 25.618 0.50 19.40 97 ASP B CA 1
ATOM 2620 C CA B ASP B 1 101 ? 31.503 21.581 25.918 0.50 18.98 97 ASP B CA 1
ATOM 2621 C C . ASP B 1 101 ? 31.067 22.919 25.287 1.00 18.77 97 ASP B C 1
ATOM 2622 O O . ASP B 1 101 ? 31.866 23.882 25.259 1.00 19.36 97 ASP B O 1
ATOM 2631 N N . LYS B 1 102 ? 29.799 23.026 24.907 1.00 18.37 98 LYS B N 1
ATOM 2632 C CA . LYS B 1 102 ? 29.257 24.294 24.445 1.00 18.87 98 LYS B CA 1
ATOM 2633 C C . LYS B 1 102 ? 28.539 25.020 25.574 1.00 17.76 98 LYS B C 1
ATOM 2634 O O . LYS B 1 102 ? 27.958 24.393 26.448 1.00 17.51 98 LYS B O 1
ATOM 2640 N N . PRO B 1 103 ? 28.592 26.352 25.566 1.00 18.11 99 PRO B N 1
ATOM 2641 C CA . PRO B 1 103 ? 27.956 27.104 26.628 1.00 17.99 99 PRO B CA 1
ATOM 2642 C C . PRO B 1 103 ? 26.449 26.889 26.721 1.00 17.59 99 PRO B C 1
ATOM 2643 O O . PRO B 1 103 ? 25.755 26.811 25.688 1.00 17.90 99 PRO B O 1
ATOM 2647 N N . THR B 1 104 ? 25.979 26.803 27.971 1.00 16.44 100 THR B N 1
ATOM 2648 C CA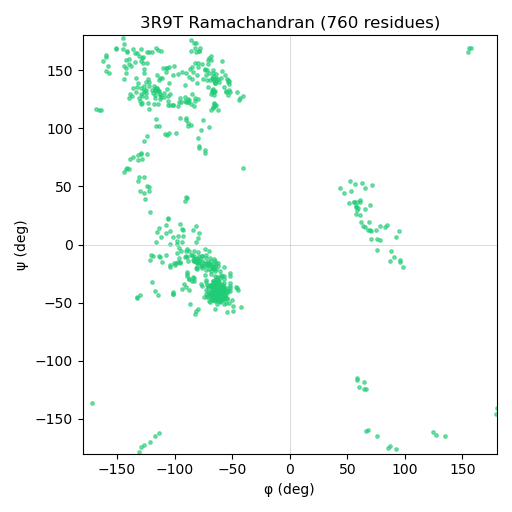 . THR B 1 104 ? 24.563 26.701 28.304 1.00 16.65 100 THR B CA 1
ATOM 2649 C C . THR B 1 104 ? 24.091 27.897 29.120 1.00 17.14 100 THR B C 1
ATOM 2650 O O . THR B 1 104 ? 24.752 28.314 30.054 1.00 16.40 100 THR B O 1
ATOM 2654 N N . ILE B 1 105 ? 22.945 28.448 28.737 1.00 16.85 101 ILE B N 1
ATOM 2655 C CA . ILE B 1 105 ? 22.376 29.607 29.370 1.00 16.99 101 ILE B CA 1
ATOM 2656 C C . ILE B 1 105 ? 20.944 29.266 29.704 1.00 16.84 101 ILE B C 1
ATOM 2657 O O . ILE B 1 105 ? 20.155 28.949 28.809 1.00 18.64 101 ILE B O 1
ATOM 2662 N N . ALA B 1 106 ? 20.599 29.344 30.978 1.00 16.43 102 ALA B N 1
ATOM 2663 C CA . ALA B 1 106 ? 19.226 29.211 31.417 1.00 16.89 102 ALA B CA 1
ATOM 2664 C C . ALA B 1 106 ? 18.499 30.543 31.263 1.00 17.86 102 ALA B C 1
ATOM 2665 O O . ALA B 1 106 ? 18.949 31.550 31.786 1.00 18.81 102 ALA B O 1
ATOM 2667 N N . ALA B 1 107 ? 17.400 30.549 30.518 1.00 18.08 103 ALA B N 1
ATOM 2668 C CA . ALA B 1 107 ? 16.605 31.734 30.354 1.00 18.61 103 ALA B CA 1
ATOM 2669 C C . ALA B 1 107 ? 15.345 31.532 31.176 1.00 19.21 103 ALA B C 1
ATOM 2670 O O . ALA B 1 107 ? 14.383 30.881 30.723 1.00 20.41 103 ALA B O 1
ATOM 2672 N N . VAL B 1 108 ? 15.402 32.042 32.401 1.00 19.06 104 VAL B N 1
ATOM 2673 C CA . VAL B 1 108 ? 14.393 31.798 33.416 1.00 19.26 104 VAL B CA 1
ATOM 2674 C C . VAL B 1 108 ? 13.244 32.787 33.282 1.00 20.84 104 VAL B C 1
ATOM 2675 O O . VAL B 1 108 ? 13.360 33.967 33.646 1.00 21.78 104 VAL B O 1
ATOM 2679 N N . ASN B 1 109 ? 12.150 32.274 32.718 1.00 22.82 105 ASN B N 1
ATOM 2680 C CA . ASN B 1 109 ? 10.997 33.077 32.341 1.00 25.18 105 ASN B CA 1
ATOM 2681 C C . ASN B 1 109 ? 9.976 33.240 33.469 1.00 26.15 105 ASN B C 1
ATOM 2682 O O . ASN B 1 109 ? 9.075 34.069 33.385 1.00 28.45 105 ASN B O 1
ATOM 2687 N N . GLY B 1 110 ? 10.095 32.437 34.517 1.00 26.01 106 GLY B N 1
ATOM 2688 C CA . GLY B 1 110 ? 9.223 32.585 35.680 1.00 26.27 106 GLY B CA 1
ATOM 2689 C C . GLY B 1 110 ? 9.670 31.695 36.819 1.00 26.27 106 GLY B C 1
ATOM 2690 O O . GLY B 1 110 ? 10.864 31.592 37.084 1.00 25.66 106 GLY B O 1
ATOM 2691 N N . THR B 1 111 ? 8.723 31.035 37.477 1.00 26.61 107 THR B N 1
ATOM 2692 C CA . THR B 1 111 ? 9.026 30.234 38.658 1.00 26.58 107 THR B CA 1
ATOM 2693 C C . THR B 1 111 ? 10.139 29.246 38.371 1.00 25.56 107 THR B C 1
ATOM 2694 O O . THR B 1 111 ? 10.096 28.555 37.358 1.00 26.10 107 THR B O 1
ATOM 2698 N N . ALA B 1 112 ? 11.117 29.185 39.268 1.00 24.57 108 ALA B N 1
ATOM 2699 C CA . ALA B 1 112 ? 12.255 28.292 39.119 1.00 24.40 108 ALA B CA 1
ATOM 2700 C C . ALA B 1 112 ? 12.632 27.725 40.477 1.00 24.56 108 ALA B C 1
ATOM 2701 O O . ALA B 1 112 ? 13.705 28.002 41.004 1.00 25.59 108 ALA B O 1
ATOM 2703 N N . LEU B 1 113 ? 11.724 26.934 41.031 1.00 25.56 109 LEU B N 1
ATOM 2704 C CA . LEU B 1 113 ? 11.866 26.381 42.374 1.00 25.26 109 LEU B CA 1
ATOM 2705 C C . LEU B 1 113 ? 12.315 24.918 42.337 1.00 24.47 109 LEU B C 1
ATOM 2706 O O . LEU B 1 113 ? 11.955 24.134 41.423 1.00 25.53 109 LEU B O 1
ATOM 2711 N N . GLY B 1 114 ? 13.108 24.564 43.345 1.00 23.10 110 GLY B N 1
ATOM 2712 C CA . GLY B 1 114 ? 13.586 23.212 43.509 1.00 21.88 110 GLY B CA 1
ATOM 2713 C C . GLY B 1 114 ? 14.365 22.806 42.269 1.00 21.63 110 GLY B C 1
ATOM 2714 O O . GLY B 1 114 ? 15.393 23.402 41.945 1.00 21.49 110 GLY B O 1
ATOM 2715 N N . GLY B 1 115 ? 13.853 21.804 41.561 1.00 21.23 111 GLY B N 1
ATOM 2716 C CA . GLY B 1 115 ? 14.402 21.382 40.271 1.00 20.80 111 GLY B CA 1
ATOM 2717 C C . GLY B 1 115 ? 14.725 22.527 39.323 1.00 20.31 111 GLY B C 1
ATOM 2718 O O . GLY B 1 115 ? 15.747 22.487 38.652 1.00 20.55 111 GLY B O 1
ATOM 2719 N N . GLY B 1 116 ? 13.892 23.565 39.267 1.00 20.38 112 GLY B N 1
ATOM 2720 C CA . GLY B 1 116 ? 14.175 24.718 38.411 1.00 19.60 112 GLY B CA 1
ATOM 2721 C C . GLY B 1 116 ? 15.444 25.462 38.777 1.00 18.27 112 GLY B C 1
ATOM 2722 O O . GLY B 1 116 ? 16.213 25.898 37.920 1.00 17.10 112 GLY B O 1
ATOM 2723 N N . THR B 1 117 ? 15.651 25.635 40.072 1.00 18.25 113 THR B N 1
ATOM 2724 C CA . THR B 1 117 ? 16.872 26.234 40.571 1.00 17.73 113 THR B CA 1
ATOM 2725 C C . THR B 1 117 ? 18.073 25.318 40.292 1.00 16.69 113 THR B C 1
ATOM 2726 O O . THR B 1 117 ? 19.168 25.789 39.998 1.00 16.49 113 THR B O 1
ATOM 2730 N N . GLU B 1 118 ? 17.855 24.007 40.357 1.00 17.04 114 GLU B N 1
ATOM 2731 C CA . GLU B 1 118 ? 18.917 23.039 40.077 1.00 16.61 114 GLU B CA 1
ATOM 2732 C C . GLU B 1 118 ? 19.301 23.075 38.591 1.00 15.94 114 GLU B C 1
ATOM 2733 O O . GLU B 1 118 ? 20.463 22.906 38.246 1.00 16.66 114 GLU B O 1
ATOM 2739 N N . LEU B 1 119 ? 18.340 23.293 37.708 1.00 16.48 115 LEU B N 1
ATOM 2740 C CA . LEU B 1 119 ? 18.674 23.527 36.296 1.00 16.60 115 LEU B CA 1
ATOM 2741 C C . LEU B 1 119 ? 19.547 24.777 36.116 1.00 16.62 115 LEU B C 1
ATOM 2742 O O . LEU B 1 119 ? 20.485 24.768 35.326 1.00 17.55 115 LEU B O 1
ATOM 2747 N N . ALA B 1 120 ? 19.238 25.850 36.841 1.00 16.54 116 ALA B N 1
ATOM 2748 C CA . ALA B 1 120 ? 20.035 27.085 36.812 1.00 16.91 116 ALA B CA 1
ATOM 2749 C C . ALA B 1 120 ? 21.458 26.823 37.293 1.00 16.24 116 ALA B C 1
ATOM 2750 O O . ALA B 1 120 ? 22.427 27.229 36.646 1.00 16.76 116 ALA B O 1
ATOM 2752 N N . LEU B 1 121 ? 21.580 26.112 38.409 1.00 15.08 117 LEU B N 1
ATOM 2753 C CA . LEU B 1 121 ? 22.888 25.766 38.964 1.00 15.20 117 LEU B CA 1
ATOM 2754 C C . LEU B 1 121 ? 23.715 24.950 37.977 1.00 15.84 117 LEU B C 1
ATOM 2755 O O . LEU B 1 121 ? 24.901 25.174 37.841 1.00 16.57 117 LEU B O 1
ATOM 2760 N N . ALA B 1 122 ? 23.068 24.054 37.253 1.00 15.54 118 ALA B N 1
ATOM 2761 C CA . ALA B 1 122 ? 23.736 23.174 36.307 1.00 15.81 118 ALA B CA 1
ATOM 2762 C C . ALA B 1 122 ? 24.124 23.905 35.008 1.00 16.01 118 ALA B C 1
ATOM 2763 O O . ALA B 1 122 ? 24.948 23.418 34.236 1.00 16.98 118 ALA B O 1
ATOM 2765 N N . SER B 1 123 ? 23.506 25.051 34.742 1.00 15.35 119 SER B N 1
ATOM 2766 C CA . SER B 1 123 ? 23.825 25.863 33.557 1.00 15.04 119 SER B CA 1
ATOM 2767 C C . SER B 1 123 ? 25.099 26.706 33.748 1.00 14.71 119 SER B C 1
ATOM 2768 O O . SER B 1 123 ? 25.438 27.065 34.878 1.00 15.31 119 SER B O 1
ATOM 2771 N N . ASP B 1 124 ? 25.768 27.091 32.653 1.00 14.55 120 ASP B N 1
ATOM 2772 C CA . ASP B 1 124 ? 26.922 27.959 32.777 1.00 14.90 120 ASP B CA 1
ATOM 2773 C C . ASP B 1 124 ? 26.555 29.373 33.233 1.00 14.27 120 ASP B C 1
ATOM 2774 O O . ASP B 1 124 ? 27.267 29.968 34.052 1.00 14.73 120 ASP B O 1
ATOM 2779 N N . LEU B 1 125 ? 25.453 29.888 32.680 1.00 14.88 121 LEU B N 1
ATOM 2780 C CA . LEU B 1 125 ? 25.001 31.275 32.862 1.00 15.00 121 LEU B CA 1
ATOM 2781 C C . LEU B 1 125 ? 23.488 31.269 33.029 1.00 15.12 121 LEU B C 1
ATOM 2782 O O . LEU B 1 125 ? 22.790 30.357 32.570 1.00 15.70 121 LEU B O 1
ATOM 2787 N N . VAL B 1 126 ? 22.988 32.298 33.695 1.00 14.84 122 VAL B N 1
ATOM 2788 C CA . VAL B 1 126 ? 21.546 32.476 33.922 1.00 15.70 122 VAL B CA 1
ATOM 2789 C C . VAL B 1 126 ? 21.107 33.927 33.699 1.00 16.19 122 VAL B C 1
ATOM 2790 O O . VAL B 1 126 ? 21.652 34.839 34.302 1.00 15.54 122 VAL B O 1
ATOM 2794 N N . VAL B 1 127 ? 20.088 34.093 32.863 1.00 17.18 123 VAL B N 1
ATOM 2795 C CA . VAL B 1 127 ? 19.361 35.350 32.709 1.00 18.81 123 VAL B CA 1
ATOM 2796 C C . VAL B 1 127 ? 17.931 35.109 33.216 1.00 18.81 123 VAL B C 1
ATOM 2797 O O . VAL B 1 127 ? 17.307 34.107 32.845 1.00 19.21 123 VAL B O 1
ATOM 2801 N N . ALA B 1 128 ? 17.416 36.000 34.064 1.00 19.25 124 ALA B N 1
ATOM 2802 C CA . ALA B 1 128 ? 16.087 35.810 34.648 1.00 19.99 124 ALA B CA 1
ATOM 2803 C C . ALA B 1 128 ? 15.167 36.999 34.438 1.00 21.21 124 ALA B C 1
ATOM 2804 O O . ALA B 1 128 ? 15.567 38.138 34.618 1.00 20.92 124 ALA B O 1
ATOM 2806 N N . ASP B 1 129 ? 13.927 36.695 34.074 1.00 22.75 125 ASP B N 1
ATOM 2807 C CA . ASP B 1 129 ? 12.798 37.612 34.175 1.00 24.83 125 ASP B CA 1
ATOM 2808 C C . ASP B 1 129 ? 12.731 38.153 35.618 1.00 25.43 125 ASP B C 1
ATOM 2809 O O . ASP B 1 129 ? 12.914 37.397 36.578 1.00 26.01 125 ASP B O 1
ATOM 2814 N N . GLU B 1 130 ? 12.468 39.452 35.764 1.00 26.91 126 GLU B N 1
ATOM 2815 C CA A GLU B 1 130 ? 12.395 40.123 37.071 0.50 27.54 126 GLU B CA 1
ATOM 2816 C CA B GLU B 1 130 ? 12.430 40.076 37.083 0.50 27.60 126 GLU B CA 1
ATOM 2817 C C . GLU B 1 130 ? 11.411 39.418 38.005 1.00 28.02 126 GLU B C 1
ATOM 2818 O O . GLU B 1 130 ? 11.545 39.494 39.219 1.00 28.51 126 GLU B O 1
ATOM 2829 N N . ARG B 1 131 ? 10.417 38.745 37.424 1.00 28.02 127 ARG B N 1
ATOM 2830 C CA . ARG B 1 131 ? 9.393 38.042 38.200 1.00 28.47 127 ARG B CA 1
ATOM 2831 C C . ARG B 1 131 ? 9.825 36.674 38.737 1.00 27.68 127 ARG B C 1
ATOM 2832 O O . ARG B 1 131 ? 9.139 36.088 39.580 1.00 27.58 127 ARG B O 1
ATOM 2840 N N . ALA B 1 132 ? 10.938 36.153 38.234 1.00 26.58 128 ALA B N 1
ATOM 2841 C CA . ALA B 1 132 ? 11.367 34.798 38.592 1.00 25.93 128 ALA B CA 1
ATOM 2842 C C . ALA B 1 132 ? 11.699 34.700 40.060 1.00 25.64 128 ALA B C 1
ATOM 2843 O O . ALA B 1 132 ? 12.219 35.637 40.651 1.00 25.75 128 ALA B O 1
ATOM 2845 N N . GLN B 1 133 ? 11.364 33.549 40.625 1.00 25.94 129 GLN B N 1
ATOM 2846 C CA . GLN B 1 133 ? 11.672 33.193 41.993 1.00 26.62 129 GLN B CA 1
ATOM 2847 C C . GLN B 1 133 ? 12.490 31.893 42.005 1.00 25.06 129 GLN B C 1
ATOM 2848 O O . GLN B 1 133 ? 12.181 30.939 41.283 1.00 25.54 129 GLN B O 1
ATOM 2854 N N . PHE B 1 134 ? 13.534 31.870 42.826 1.00 23.53 130 PHE B N 1
ATOM 2855 C CA . PHE B 1 134 ? 14.409 30.715 42.967 1.00 22.32 130 PHE B CA 1
ATOM 2856 C C . PHE B 1 134 ? 14.264 30.149 44.365 1.00 22.03 130 PHE B C 1
ATOM 2857 O O . PHE B 1 134 ? 13.669 30.787 45.233 1.00 22.69 130 PHE B O 1
ATOM 2865 N N . GLY B 1 135 ? 14.792 28.949 44.573 1.00 20.86 131 GLY B N 1
ATOM 2866 C CA . GLY B 1 135 ? 14.789 28.348 45.916 1.00 20.04 131 GLY B CA 1
ATOM 2867 C C . GLY B 1 135 ? 14.859 26.841 45.865 1.00 19.80 131 GLY B C 1
ATOM 2868 O O . GLY B 1 135 ? 14.716 26.235 44.789 1.00 19.38 131 GLY B O 1
ATOM 2869 N N . LEU B 1 136 ? 15.093 26.247 47.034 1.00 19.50 132 LEU B N 1
ATOM 2870 C CA . LEU B 1 136 ? 15.175 24.787 47.205 1.00 19.77 132 LEU B CA 1
ATOM 2871 C C . LEU B 1 136 ? 14.252 24.367 48.351 1.00 21.35 132 LEU B C 1
ATOM 2872 O O . LEU B 1 136 ? 14.706 24.072 49.460 1.00 22.14 132 LEU B O 1
ATOM 2877 N N . PRO B 1 137 ? 12.945 24.312 48.071 1.00 22.55 133 PRO B N 1
ATOM 2878 C CA . PRO B 1 137 ? 11.941 24.010 49.087 1.00 24.03 133 PRO B CA 1
ATOM 2879 C C . PRO B 1 137 ? 11.788 22.532 49.429 1.00 24.76 133 PRO B C 1
ATOM 2880 O O . PRO B 1 137 ? 10.904 22.183 50.220 1.00 25.38 133 PRO B O 1
ATOM 2884 N N . GLU B 1 138 ? 12.644 21.676 48.867 1.00 24.48 134 GLU B N 1
ATOM 2885 C CA . GLU B 1 138 ? 12.524 20.223 49.044 1.00 24.97 134 GLU B CA 1
ATOM 2886 C C . GLU B 1 138 ? 12.416 19.790 50.507 1.00 25.67 134 GLU B C 1
ATOM 2887 O O . GLU B 1 138 ? 11.686 18.842 50.850 1.00 27.04 134 GLU B O 1
ATOM 2893 N N . VAL B 1 139 ? 13.158 20.480 51.366 1.00 25.26 135 VAL B N 1
ATOM 2894 C CA . VAL B 1 139 ? 13.206 20.133 52.779 1.00 26.60 135 VAL B CA 1
ATOM 2895 C C . VAL B 1 139 ? 11.866 20.337 53.494 1.00 27.99 135 VAL B C 1
ATOM 2896 O O . VAL B 1 139 ? 11.680 19.861 54.621 1.00 28.49 135 VAL B O 1
ATOM 2900 N N . LYS B 1 140 ? 10.936 21.030 52.841 1.00 28.52 136 LYS B N 1
ATOM 2901 C CA . LYS B 1 140 ? 9.595 21.223 53.398 1.00 30.43 136 LYS B CA 1
ATOM 2902 C C . LYS B 1 140 ? 8.668 20.023 53.132 1.00 31.81 136 LYS B C 1
ATOM 2903 O O . LYS B 1 140 ? 7.588 19.927 53.735 1.00 32.47 136 LYS B O 1
ATOM 2909 N N . ARG B 1 141 ? 9.094 19.118 52.242 1.00 32.10 137 ARG B N 1
ATOM 2910 C CA . ARG B 1 141 ? 8.286 17.964 51.821 1.00 33.04 137 ARG B CA 1
ATOM 2911 C C . ARG B 1 141 ? 8.897 16.598 52.195 1.00 33.31 137 ARG B C 1
ATOM 2912 O O . ARG B 1 141 ? 8.330 15.552 51.870 1.00 34.39 137 ARG B O 1
ATOM 2914 N N . GLY B 1 142 ? 10.034 16.598 52.887 1.00 32.44 138 GLY B N 1
ATOM 2915 C CA . GLY B 1 142 ? 10.639 15.352 53.375 1.00 32.20 138 GLY B CA 1
ATOM 2916 C C . GLY B 1 142 ? 11.661 14.700 52.458 1.00 31.17 138 GLY B C 1
ATOM 2917 O O . GLY B 1 142 ? 12.176 13.613 52.758 1.00 31.52 138 GLY B O 1
ATOM 2918 N N . LEU B 1 143 ? 11.987 15.400 51.372 1.00 29.89 139 LEU B N 1
ATOM 2919 C CA . LEU B 1 143 ? 13.002 14.994 50.410 1.00 28.38 139 LEU B CA 1
ATOM 2920 C C . LEU B 1 143 ? 14.165 15.986 50.472 1.00 26.67 139 LEU B C 1
ATOM 2921 O O . LEU B 1 143 ? 14.298 16.723 51.439 1.00 25.97 139 LEU B O 1
ATOM 2923 N N . ILE B 1 144 ? 14.997 16.002 49.436 1.00 24.55 140 ILE B N 1
ATOM 2924 C CA . ILE B 1 144 ? 16.114 16.957 49.351 1.00 23.14 140 ILE B CA 1
ATOM 2925 C C . ILE B 1 144 ? 16.304 17.360 47.900 1.00 21.87 140 ILE B C 1
ATOM 2926 O O . ILE B 1 144 ? 15.708 16.757 47.011 1.00 22.11 140 ILE B O 1
ATOM 2931 N N . ALA B 1 145 ? 17.119 18.397 47.685 1.00 20.67 141 ALA B N 1
ATOM 2932 C CA . ALA B 1 145 ? 17.500 18.836 46.346 1.00 20.12 141 ALA B CA 1
ATOM 2933 C C . ALA B 1 145 ? 18.492 17.832 45.778 1.00 19.75 141 ALA B C 1
ATOM 2934 O O . ALA B 1 145 ? 19.707 18.047 45.807 1.00 20.35 141 ALA B O 1
ATOM 2936 N N . ALA B 1 146 ? 17.934 16.733 45.262 1.00 19.99 142 ALA B N 1
ATOM 2937 C CA . ALA B 1 146 ? 18.693 15.569 44.824 1.00 20.31 142 ALA B CA 1
ATOM 2938 C C . ALA B 1 146 ? 19.313 15.750 43.446 1.00 20.30 142 ALA B C 1
ATOM 2939 O O . ALA B 1 146 ? 20.198 14.981 43.073 1.00 22.00 142 ALA B O 1
ATOM 2941 N N . ALA B 1 147 ? 18.851 16.752 42.697 1.00 19.90 143 ALA B N 1
ATOM 2942 C CA . ALA B 1 147 ? 19.359 17.045 41.355 1.00 18.77 143 ALA B CA 1
ATOM 2943 C C . ALA B 1 147 ? 20.548 18.026 41.357 1.00 18.50 143 ALA B C 1
ATOM 2944 O O . ALA B 1 147 ? 20.673 18.872 40.461 1.00 18.81 143 ALA B O 1
ATOM 2946 N N . GLY B 1 148 ? 21.448 17.851 42.325 1.00 18.24 144 GLY B N 1
ATOM 2947 C CA . GLY B 1 148 ? 22.655 18.666 42.445 1.00 18.57 144 GLY B CA 1
ATOM 2948 C C . GLY B 1 148 ? 22.567 19.851 43.401 1.00 18.84 144 GLY B C 1
ATOM 2949 O O . GLY B 1 148 ? 23.597 20.447 43.742 1.00 19.80 144 GLY B O 1
ATOM 2950 N N . GLY B 1 149 ? 21.369 20.224 43.833 1.00 18.80 145 GLY B N 1
ATOM 2951 C CA . GLY B 1 149 ? 21.220 21.490 44.563 1.00 19.06 145 GLY B CA 1
ATOM 2952 C C . GLY B 1 149 ? 21.926 21.470 45.914 1.00 19.27 145 GLY B C 1
ATOM 2953 O O . GLY B 1 149 ? 22.512 22.461 46.345 1.00 18.77 145 GLY B O 1
ATOM 2954 N N . VAL B 1 150 ? 21.882 20.337 46.596 1.00 19.96 146 VAL B N 1
ATOM 2955 C CA . VAL B 1 150 ? 22.440 20.272 47.956 1.00 21.45 146 VAL B CA 1
ATOM 2956 C C . VAL B 1 150 ? 23.942 20.553 47.992 1.00 21.43 146 VAL B C 1
ATOM 2957 O O . VAL B 1 150 ? 24.419 21.200 48.926 1.00 23.54 146 VAL B O 1
ATOM 2961 N N . PHE B 1 151 ? 24.690 20.081 46.999 1.00 20.04 147 PHE B N 1
ATOM 2962 C CA . PHE B 1 151 ? 26.113 20.369 46.974 1.00 20.03 147 PHE B CA 1
ATOM 2963 C C . PHE B 1 151 ? 26.550 21.491 46.032 1.00 19.46 147 PHE B C 1
ATOM 2964 O O . PHE B 1 151 ? 27.670 21.982 46.175 1.00 21.21 147 PHE B O 1
ATOM 2972 N N . ARG B 1 152 ? 25.712 21.915 45.084 1.00 17.85 148 ARG B N 1
ATOM 2973 C CA . ARG B 1 152 ? 26.112 23.021 44.220 1.00 17.63 148 ARG B CA 1
ATOM 2974 C C . ARG B 1 152 ? 25.735 24.371 44.784 1.00 17.67 148 ARG B C 1
ATOM 2975 O O . ARG B 1 152 ? 26.363 25.354 44.411 1.00 17.20 148 ARG B O 1
ATOM 2983 N N . ILE B 1 153 ? 24.732 24.438 45.665 1.00 17.84 149 ILE B N 1
ATOM 2984 C CA . ILE B 1 153 ? 24.246 25.750 46.096 1.00 18.16 149 ILE B CA 1
ATOM 2985 C C . ILE B 1 153 ? 25.368 26.497 46.846 1.00 17.16 149 ILE B C 1
ATOM 2986 O O . ILE B 1 153 ? 25.602 27.696 46.585 1.00 16.41 149 ILE B O 1
ATOM 2991 N N . ALA B 1 154 ? 26.113 25.791 47.693 1.00 18.31 150 ALA B N 1
ATOM 2992 C CA . ALA B 1 154 ? 27.189 26.435 48.435 1.00 19.18 150 ALA B CA 1
ATOM 2993 C C . ALA B 1 154 ? 28.445 26.635 47.608 1.00 18.74 150 ALA B C 1
ATOM 2994 O O . ALA B 1 154 ? 29.369 27.323 48.045 1.00 19.80 150 ALA B O 1
ATOM 2996 N N . GLU B 1 155 ? 28.481 26.033 46.431 1.00 18.44 151 GLU B N 1
ATOM 2997 C CA . GLU B 1 155 ? 29.558 26.279 45.470 1.00 18.25 151 GLU B CA 1
ATOM 2998 C C . GLU B 1 155 ? 29.369 27.566 44.662 1.00 18.16 151 GLU B C 1
ATOM 2999 O O . GLU B 1 155 ? 30.335 28.102 44.104 1.00 19.78 151 GLU B O 1
ATOM 3005 N N . GLN B 1 156 ? 28.135 28.049 44.597 1.00 17.70 152 GLN B N 1
ATOM 3006 C CA . GLN B 1 156 ? 27.804 29.172 43.726 1.00 17.88 152 GLN B CA 1
ATOM 3007 C C . GLN B 1 156 ? 27.281 30.412 44.430 1.00 19.54 152 GLN B C 1
ATOM 3008 O O . GLN B 1 156 ? 27.132 31.450 43.799 1.00 21.37 152 GLN B O 1
ATOM 3014 N N . LEU B 1 157 ? 26.988 30.284 45.718 1.00 19.98 153 LEU B N 1
ATOM 3015 C CA . LEU B 1 157 ? 26.560 31.374 46.574 1.00 20.09 153 LEU B CA 1
ATOM 3016 C C . LEU B 1 157 ? 27.467 31.376 47.792 1.00 19.45 153 LEU B C 1
ATOM 3017 O O . LEU B 1 157 ? 28.032 30.337 48.132 1.00 18.96 153 LEU B O 1
ATOM 3022 N N . PRO B 1 158 ? 27.615 32.521 48.472 1.00 18.27 154 PRO B N 1
ATOM 3023 C CA . PRO B 1 158 ? 28.384 32.514 49.708 1.00 18.91 154 PRO B CA 1
ATOM 3024 C C . PRO B 1 158 ? 27.866 31.453 50.658 1.00 19.07 154 PRO B C 1
ATOM 3025 O O . PRO B 1 158 ? 26.667 31.222 50.777 1.00 19.50 154 PRO B O 1
ATOM 3029 N N . ARG B 1 159 ? 28.784 30.798 51.332 1.00 18.80 155 ARG B N 1
ATOM 3030 C CA . ARG B 1 159 ? 28.422 29.658 52.135 1.00 19.35 155 ARG B CA 1
ATOM 3031 C C . ARG B 1 159 ? 27.244 29.905 53.071 1.00 18.90 155 ARG B C 1
ATOM 3032 O O . ARG B 1 159 ? 26.298 29.127 53.073 1.00 18.12 155 ARG B O 1
ATOM 3040 N N . LYS B 1 160 ? 27.294 30.949 53.880 1.00 19.44 156 LYS B N 1
ATOM 3041 C CA . LYS B 1 160 ? 26.200 31.191 54.821 1.00 19.78 156 LYS B CA 1
ATOM 3042 C C . LYS B 1 160 ? 24.870 31.476 54.114 1.00 19.61 156 LYS B C 1
ATOM 3043 O O . LYS B 1 160 ? 23.822 31.022 54.559 1.00 19.23 156 LYS B O 1
ATOM 3049 N N . VAL B 1 161 ? 24.914 32.220 53.016 1.00 18.93 157 VAL B N 1
ATOM 3050 C CA . VAL B 1 161 ? 23.713 32.519 52.246 1.00 19.21 157 VAL B CA 1
ATOM 3051 C C . VAL B 1 161 ? 23.122 31.218 51.650 1.00 18.77 157 VAL B C 1
ATOM 3052 O O . VAL B 1 161 ? 21.891 31.010 51.682 1.00 19.36 157 VAL B O 1
ATOM 3056 N N . ALA B 1 162 ? 23.991 30.357 51.110 1.00 17.41 158 ALA B N 1
ATOM 3057 C CA . ALA B 1 162 ? 23.584 29.068 50.564 1.00 17.54 158 ALA B CA 1
ATOM 3058 C C . ALA B 1 162 ? 22.943 28.187 51.625 1.00 17.65 158 ALA B C 1
ATOM 3059 O O . ALA B 1 162 ? 21.898 27.565 51.398 1.00 17.13 158 ALA B O 1
ATOM 3061 N N . MET B 1 163 ? 23.561 28.138 52.798 1.00 18.25 159 MET B N 1
ATOM 3062 C CA A MET B 1 163 ? 23.064 27.290 53.872 0.50 18.80 159 MET B CA 1
ATOM 3063 C CA B MET B 1 163 ? 23.053 27.292 53.867 0.50 18.84 159 MET B CA 1
ATOM 3064 C C . MET B 1 163 ? 21.689 27.766 54.346 1.00 18.93 159 MET B C 1
ATOM 3065 O O . MET B 1 163 ? 20.828 26.954 54.644 1.00 19.35 159 MET B O 1
ATOM 3074 N N . ARG B 1 164 ? 21.465 29.074 54.406 1.00 18.42 160 ARG B N 1
ATOM 3075 C CA . ARG B 1 164 ? 20.140 29.555 54.828 1.00 19.43 160 ARG B CA 1
ATOM 3076 C C . ARG B 1 164 ? 19.073 29.093 53.828 1.00 19.39 160 ARG B C 1
ATOM 3077 O O . ARG B 1 164 ? 18.005 28.608 54.197 1.00 19.77 160 ARG B O 1
ATOM 3085 N N . LEU B 1 165 ? 19.368 29.247 52.546 1.00 18.76 161 LEU B N 1
ATOM 3086 C CA A LEU B 1 165 ? 18.447 28.827 51.503 0.50 19.05 161 LEU B CA 1
ATOM 3087 C CA B LEU B 1 165 ? 18.436 28.796 51.493 0.50 19.09 161 LEU B CA 1
ATOM 3088 C C . LEU B 1 165 ? 18.169 27.306 51.581 1.00 19.18 161 LEU B C 1
ATOM 3089 O O . LEU B 1 165 ? 17.021 26.855 51.469 1.00 20.67 161 LEU B O 1
ATOM 3098 N N . LEU B 1 166 ? 19.218 26.530 51.797 1.00 18.80 162 LEU B N 1
ATOM 3099 C CA . LEU B 1 166 ? 19.120 25.074 51.786 1.00 19.25 162 LEU B CA 1
ATOM 3100 C C . LEU B 1 166 ? 18.314 24.574 52.981 1.00 20.12 162 LEU B C 1
ATOM 3101 O O . LEU B 1 166 ? 17.468 23.697 52.826 1.00 21.24 162 LEU B O 1
ATOM 3106 N N . LEU B 1 167 ? 18.588 25.125 54.163 1.00 20.15 163 LEU B N 1
ATOM 3107 C CA . LEU B 1 167 ? 17.989 24.627 55.406 1.00 20.92 163 LEU B CA 1
ATOM 3108 C C . LEU B 1 167 ? 16.604 25.201 55.703 1.00 21.66 163 LEU B C 1
ATOM 3109 O O . LEU B 1 167 ? 15.793 24.514 56.328 1.00 21.51 163 LEU B O 1
ATOM 3114 N N . THR B 1 168 ? 16.330 26.446 55.288 1.00 20.92 164 THR B N 1
ATOM 3115 C CA . THR B 1 168 ? 14.992 27.021 55.474 1.00 21.91 164 THR B CA 1
ATOM 3116 C C . THR B 1 168 ? 14.023 26.598 54.369 1.00 22.10 164 THR B C 1
ATOM 3117 O O . THR B 1 168 ? 12.821 26.479 54.615 1.00 22.94 164 THR B O 1
ATOM 3121 N N . GLY B 1 169 ? 14.539 26.389 53.157 1.00 21.28 165 GLY B N 1
ATOM 3122 C CA . GLY B 1 169 ? 13.684 26.087 52.018 1.00 21.12 165 GLY B CA 1
ATOM 3123 C C . GLY B 1 169 ? 12.929 27.301 51.495 1.00 22.01 165 GLY B C 1
ATOM 3124 O O . GLY B 1 169 ? 12.022 27.163 50.671 1.00 22.41 165 GLY B O 1
ATOM 3125 N N . GLU B 1 170 ? 13.318 28.493 51.935 1.00 22.27 166 GLU B N 1
ATOM 3126 C CA . GLU B 1 170 ? 12.606 29.707 51.562 1.00 23.40 166 GLU B CA 1
ATOM 3127 C C . GLU B 1 170 ? 13.125 30.259 50.247 1.00 23.53 166 GLU B C 1
ATOM 3128 O O . GLU B 1 170 ? 14.283 30.067 49.912 1.00 22.80 166 GLU B O 1
ATOM 3134 N N . PRO B 1 171 ? 12.264 30.953 49.498 1.00 24.28 167 PRO B N 1
ATOM 3135 C CA . PRO B 1 171 ? 12.631 31.389 48.157 1.00 24.20 167 PRO B CA 1
ATOM 3136 C C . PRO B 1 171 ? 13.525 32.639 48.136 1.00 24.34 167 PRO B C 1
ATOM 3137 O O . PRO B 1 171 ? 13.657 33.362 49.131 1.00 23.86 167 PRO B O 1
ATOM 3141 N N . LEU B 1 172 ? 14.091 32.890 46.963 1.00 24.65 168 LEU B N 1
ATOM 3142 C CA . LEU B 1 172 ? 15.054 33.958 46.714 1.00 25.04 168 LEU B CA 1
ATOM 3143 C C . LEU B 1 172 ? 14.535 34.714 45.486 1.00 24.42 168 LEU B C 1
ATOM 3144 O O . LEU B 1 172 ? 14.187 34.072 44.490 1.00 25.02 168 LEU B O 1
ATOM 3149 N N . SER B 1 173 ? 14.436 36.048 45.545 1.00 23.58 169 SER B N 1
ATOM 3150 C CA . SER B 1 173 ? 14.053 36.821 44.352 1.00 22.87 169 SER B CA 1
ATOM 3151 C C . SER B 1 173 ? 15.131 36.793 43.276 1.00 21.21 169 SER B C 1
ATOM 3152 O O . SER B 1 173 ? 16.293 36.509 43.539 1.00 20.23 169 SER B O 1
ATOM 3155 N N . ALA B 1 174 ? 14.744 37.139 42.061 1.00 21.32 170 ALA B N 1
ATOM 3156 C CA . ALA B 1 174 ? 15.708 37.252 40.967 1.00 20.28 170 ALA B CA 1
ATOM 3157 C C . ALA B 1 174 ? 16.765 38.297 41.299 1.00 19.66 170 ALA B C 1
ATOM 3158 O O . ALA B 1 174 ? 17.952 38.075 41.097 1.00 19.17 170 ALA B O 1
ATOM 3160 N N . ALA B 1 175 ? 16.336 39.410 41.864 1.00 19.91 171 ALA B N 1
ATOM 3161 C CA . ALA B 1 175 ? 17.262 40.449 42.247 1.00 19.63 171 ALA B CA 1
ATOM 3162 C C . ALA B 1 175 ? 18.280 39.964 43.286 1.00 19.56 171 ALA B C 1
ATOM 3163 O O . ALA B 1 175 ? 19.466 40.226 43.154 1.00 19.50 171 ALA B O 1
ATOM 3165 N N . ALA B 1 176 ? 17.810 39.260 44.312 1.00 19.41 172 ALA B N 1
ATOM 3166 C CA . ALA B 1 176 ? 18.721 38.772 45.359 1.00 20.18 172 ALA B CA 1
ATOM 3167 C C . ALA B 1 176 ? 19.676 37.724 44.767 1.00 19.22 172 ALA B C 1
ATOM 3168 O O . ALA B 1 176 ? 20.869 37.698 45.100 1.00 19.59 172 ALA B O 1
ATOM 3170 N N . ALA B 1 177 ? 19.150 36.875 43.888 1.00 19.49 173 ALA B N 1
ATOM 3171 C CA . ALA B 1 177 ? 19.990 35.888 43.204 1.00 19.34 173 ALA B CA 1
ATOM 3172 C C . ALA B 1 177 ? 21.080 36.580 42.418 1.00 19.66 173 ALA B C 1
ATOM 3173 O O . ALA B 1 177 ? 22.239 36.159 42.454 1.00 19.13 173 ALA B O 1
ATOM 3175 N N . ARG B 1 178 ? 20.729 37.660 41.728 1.00 19.48 174 ARG B N 1
ATOM 3176 C CA . ARG B 1 178 ? 21.714 38.405 40.964 1.00 19.82 174 ARG B CA 1
ATOM 3177 C C . ARG B 1 178 ? 22.731 39.084 41.873 1.00 20.17 174 ARG B C 1
ATOM 3178 O O . ARG B 1 178 ? 23.916 39.092 41.565 1.00 20.53 174 ARG B O 1
ATOM 3186 N N . ASP B 1 179 ? 22.279 39.643 42.990 1.00 19.81 175 ASP B N 1
ATOM 3187 C CA . ASP B 1 179 ? 23.178 40.337 43.909 1.00 20.53 175 ASP B CA 1
ATOM 3188 C C . ASP B 1 179 ? 24.256 39.425 44.463 1.00 21.22 175 ASP B C 1
ATOM 3189 O O . ASP B 1 179 ? 25.376 39.874 44.722 1.00 23.11 175 ASP B O 1
ATOM 3194 N N . TRP B 1 180 ? 23.913 38.168 44.690 1.00 21.64 176 TRP B N 1
ATOM 3195 C CA . TRP B 1 180 ? 24.843 37.233 45.322 1.00 23.00 176 TRP B CA 1
ATOM 3196 C C . TRP B 1 180 ? 25.802 36.654 44.284 1.00 24.12 176 TRP B C 1
ATOM 3197 O O . TRP B 1 180 ? 26.827 36.061 44.627 1.00 25.09 176 TRP B O 1
ATOM 3208 N N . GLY B 1 181 ? 25.477 36.843 43.010 1.00 24.53 177 GLY B N 1
ATOM 3209 C CA . GLY B 1 181 ? 26.340 36.368 41.912 1.00 24.81 177 GLY B CA 1
ATOM 3210 C C . GLY B 1 181 ? 25.923 35.010 41.402 1.00 24.06 177 GLY B C 1
ATOM 3211 O O . GLY B 1 181 ? 26.602 34.357 40.602 1.00 24.34 177 GLY B O 1
ATOM 3212 N N . LEU B 1 182 ? 24.755 34.599 41.836 1.00 23.99 178 LEU B N 1
ATOM 3213 C CA . LEU B 1 182 ? 24.159 33.352 41.389 1.00 23.98 178 LEU B CA 1
ATOM 3214 C C . LEU B 1 182 ? 23.495 33.260 39.989 1.00 23.47 178 LEU B C 1
ATOM 3215 O O . LEU B 1 182 ? 23.388 32.172 39.379 1.00 24.42 178 LEU B O 1
ATOM 3220 N N . ILE B 1 183 ? 22.899 34.353 39.563 1.00 21.02 179 ILE B N 1
ATOM 3221 C CA . ILE B 1 183 ? 22.470 34.501 38.184 1.00 20.06 179 ILE B CA 1
ATOM 3222 C C . ILE B 1 183 ? 23.241 35.702 37.689 1.00 18.78 179 ILE B C 1
ATOM 3223 O O . ILE B 1 183 ? 23.814 36.466 38.492 1.00 19.72 179 ILE B O 1
ATOM 3228 N N . ASN B 1 184 ? 23.251 35.871 36.371 1.00 17.29 180 ASN B N 1
ATOM 3229 C CA . ASN B 1 184 ? 24.027 36.929 35.727 1.00 17.08 180 ASN B CA 1
ATOM 3230 C C . ASN B 1 184 ? 23.313 38.247 35.523 1.00 18.08 180 ASN B C 1
ATOM 3231 O O . ASN B 1 184 ? 23.948 39.316 35.632 1.00 18.75 180 ASN B O 1
ATOM 3236 N N . GLU B 1 185 ? 22.024 38.171 35.216 1.00 18.92 181 GLU B N 1
ATOM 3237 C CA . GLU B 1 185 ? 21.293 39.366 34.867 1.00 20.92 181 GLU B CA 1
ATOM 3238 C C . GLU B 1 185 ? 19.783 39.204 35.034 1.00 20.22 181 GLU B C 1
ATOM 3239 O O . GLU B 1 185 ? 19.238 38.106 34.946 1.00 18.54 181 GLU B O 1
ATOM 3245 N N . VAL B 1 186 ? 19.146 40.327 35.349 1.00 20.26 182 VAL B N 1
ATOM 3246 C CA . VAL B 1 186 ? 17.722 40.414 35.558 1.00 20.93 182 VAL B CA 1
ATOM 3247 C C . VAL B 1 186 ? 17.207 41.315 34.467 1.00 22.16 182 VAL B C 1
ATOM 3248 O O . VAL B 1 186 ? 17.783 42.388 34.230 1.00 22.85 182 VAL B O 1
ATOM 3252 N N . VAL B 1 187 ? 16.140 40.879 33.808 1.00 23.24 183 VAL B N 1
ATOM 3253 C CA . VAL B 1 187 ? 15.609 41.611 32.681 1.00 25.21 183 VAL B CA 1
ATOM 3254 C C . VAL B 1 187 ? 14.124 41.882 32.821 1.00 26.57 183 VAL B C 1
ATOM 3255 O O . VAL B 1 187 ? 13.415 41.243 33.597 1.00 25.91 183 VAL B O 1
ATOM 3259 N N . GLU B 1 188 ? 13.673 42.864 32.056 1.00 28.78 184 GLU B N 1
ATOM 3260 C CA . GLU B 1 188 ? 12.270 43.202 32.035 1.00 30.74 184 GLU B CA 1
ATOM 3261 C C . GLU B 1 188 ? 11.377 42.022 31.712 1.00 30.04 184 GLU B C 1
ATOM 3262 O O . GLU B 1 188 ? 11.704 41.181 30.871 1.00 30.26 184 GLU B O 1
ATOM 3268 N N . ALA B 1 189 ? 10.235 42.001 32.389 1.00 30.65 185 ALA B N 1
ATOM 3269 C CA . ALA B 1 189 ? 9.201 41.008 32.193 1.00 30.99 185 ALA B CA 1
ATOM 3270 C C . ALA B 1 189 ? 8.977 40.746 30.709 1.00 31.27 185 ALA B C 1
ATOM 3271 O O . ALA B 1 189 ? 8.756 41.675 29.928 1.00 31.86 185 ALA B O 1
ATOM 3273 N N . GLY B 1 190 ? 9.063 39.468 30.350 1.00 30.71 186 GLY B N 1
ATOM 3274 C CA . GLY B 1 190 ? 8.804 38.974 28.996 1.00 30.98 186 GLY B CA 1
ATOM 3275 C C . GLY B 1 190 ? 9.967 38.964 28.012 1.00 30.54 186 GLY B C 1
ATOM 3276 O O . GLY B 1 190 ? 9.818 38.458 26.891 1.00 30.86 186 GLY B O 1
ATOM 3277 N N . SER B 1 191 ? 11.117 39.512 28.408 1.00 29.35 187 SER B N 1
ATOM 3278 C CA . SER B 1 191 ? 12.256 39.681 27.478 1.00 28.83 187 SER B CA 1
ATOM 3279 C C . SER B 1 191 ? 13.375 38.650 27.687 1.00 26.93 187 SER B C 1
ATOM 3280 O O . SER B 1 191 ? 14.466 38.791 27.115 1.00 26.37 187 SER B O 1
ATOM 3283 N N . VAL B 1 192 ? 13.115 37.610 28.480 1.00 25.62 188 VAL B N 1
ATOM 3284 C CA . VAL B 1 192 ? 14.212 36.718 28.910 1.00 24.57 188 VAL B CA 1
ATOM 3285 C C . VAL B 1 192 ? 14.860 35.937 27.758 1.00 23.38 188 VAL B C 1
ATOM 3286 O O . VAL B 1 192 ? 16.081 35.788 27.732 1.00 23.06 188 VAL B O 1
ATOM 3290 N N . LEU B 1 193 ? 14.079 35.492 26.777 1.00 23.85 189 LEU B N 1
ATOM 3291 C CA . LEU B 1 193 ? 14.681 34.774 25.656 1.00 23.53 189 LEU B CA 1
ATOM 3292 C C . LEU B 1 193 ? 15.575 35.673 24.807 1.00 24.28 189 LEU B C 1
ATOM 3293 O O . LEU B 1 193 ? 16.707 35.295 24.469 1.00 23.08 189 LEU B O 1
ATOM 3298 N N . ASP B 1 194 ? 15.072 36.853 24.445 1.00 25.66 190 ASP B N 1
ATOM 3299 C CA . ASP B 1 194 ? 15.886 37.800 23.685 1.00 26.77 190 ASP B CA 1
ATOM 3300 C C . ASP B 1 194 ? 17.181 38.167 24.408 1.00 25.86 190 ASP B C 1
ATOM 3301 O O . ASP B 1 194 ? 18.244 38.223 23.786 1.00 25.47 190 ASP B O 1
ATOM 3306 N N . ALA B 1 195 ? 17.085 38.395 25.718 1.00 24.83 191 ALA B N 1
ATOM 3307 C CA . ALA B 1 195 ? 18.252 38.730 26.526 1.00 23.78 191 ALA B CA 1
ATOM 3308 C C . ALA B 1 195 ? 19.246 37.576 26.540 1.00 22.62 191 ALA B C 1
ATOM 3309 O O . ALA B 1 195 ? 20.465 37.783 26.443 1.00 22.80 191 ALA B O 1
ATOM 3311 N N . ALA B 1 196 ? 18.737 36.353 26.647 1.00 21.70 192 ALA B N 1
ATOM 3312 C CA . ALA B 1 196 ? 19.617 35.181 26.649 1.00 21.25 192 ALA B CA 1
ATOM 3313 C C . ALA B 1 196 ? 20.301 34.972 25.294 1.00 21.33 192 ALA B C 1
ATOM 3314 O O . ALA B 1 196 ? 21.455 34.580 25.236 1.00 20.71 192 ALA B O 1
ATOM 3316 N N . LEU B 1 197 ? 19.582 35.190 24.203 1.00 21.78 193 LEU B N 1
ATOM 3317 C CA . LEU B 1 197 ? 20.187 35.103 22.873 1.00 22.59 193 LEU B CA 1
ATOM 3318 C C . LEU B 1 197 ? 21.273 36.168 22.683 1.00 23.52 193 LEU B C 1
ATOM 3319 O O . LEU B 1 197 ? 22.284 35.921 22.012 1.00 23.44 193 LEU B O 1
ATOM 3324 N N . ALA B 1 198 ? 21.075 37.349 23.270 1.00 23.97 194 ALA B N 1
ATOM 3325 C CA . ALA B 1 198 ? 22.089 38.399 23.191 1.00 24.50 194 ALA B CA 1
ATOM 3326 C C . ALA B 1 198 ? 23.358 37.990 23.963 1.00 23.98 194 ALA B C 1
ATOM 3327 O O . ALA B 1 198 ? 24.483 38.211 23.498 1.00 24.13 194 ALA B O 1
ATOM 3329 N N . LEU B 1 199 ? 23.170 37.405 25.146 1.00 23.57 195 LEU B N 1
ATOM 3330 C CA . LEU B 1 199 ? 24.302 36.883 25.914 1.00 23.37 195 LEU B CA 1
ATOM 3331 C C . LEU B 1 199 ? 24.990 35.746 25.138 1.00 22.86 195 LEU B C 1
ATOM 3332 O O . LEU B 1 199 ? 26.223 35.686 25.064 1.00 23.00 195 LEU B O 1
ATOM 3337 N N . ALA B 1 200 ? 24.205 34.850 24.546 1.00 21.80 196 ALA B N 1
ATOM 3338 C CA . ALA B 1 200 ? 24.779 33.793 23.717 1.00 22.26 196 ALA B CA 1
ATOM 3339 C C . ALA B 1 200 ? 25.666 34.383 22.621 1.00 23.34 196 ALA B C 1
ATOM 3340 O O . ALA B 1 200 ? 26.770 33.875 22.354 1.00 22.63 196 ALA B O 1
ATOM 3342 N N . SER B 1 201 ? 25.186 35.471 22.014 1.00 23.85 197 SER B N 1
ATOM 3343 C CA . SER B 1 201 ? 25.927 36.139 20.940 1.00 24.98 197 SER B CA 1
ATOM 3344 C C . SER B 1 201 ? 27.271 36.682 21.417 1.00 24.05 197 SER B C 1
ATOM 3345 O O . SER B 1 201 ? 28.226 36.672 20.648 1.00 25.41 197 SER B O 1
ATOM 3348 N N . ALA B 1 202 ? 27.368 37.081 22.690 1.00 23.07 198 ALA B N 1
ATOM 3349 C CA . ALA B 1 202 ? 28.627 37.562 23.281 1.00 22.33 198 ALA B CA 1
ATOM 3350 C C . ALA B 1 202 ? 29.678 36.467 23.444 1.00 21.24 198 ALA B C 1
ATOM 3351 O O . ALA B 1 202 ? 30.852 36.775 23.643 1.00 21.40 198 ALA B O 1
ATOM 3353 N N . ILE B 1 203 ? 29.244 35.206 23.381 1.00 20.45 199 ILE B N 1
ATOM 3354 C CA . ILE B 1 203 ? 30.113 34.033 23.478 1.00 20.39 199 ILE B CA 1
ATOM 3355 C C . ILE B 1 203 ? 30.387 33.433 22.111 1.00 21.31 199 ILE B C 1
ATOM 3356 O O . ILE B 1 203 ? 31.528 33.085 21.825 1.00 22.48 199 ILE B O 1
ATOM 3361 N N . THR B 1 204 ? 29.363 33.333 21.255 1.00 21.23 200 THR B N 1
ATOM 3362 C CA . THR B 1 204 ? 29.504 32.604 19.992 1.00 21.93 200 THR B CA 1
ATOM 3363 C C . THR B 1 204 ? 30.361 33.346 18.973 1.00 22.70 200 THR B C 1
ATOM 3364 O O . THR B 1 204 ? 30.816 32.734 18.000 1.00 23.81 200 THR B O 1
ATOM 3368 N N . VAL B 1 205 ? 30.591 34.642 19.184 1.00 22.71 201 VAL B N 1
ATOM 3369 C CA . VAL B 1 205 ? 31.540 35.370 18.336 1.00 23.51 201 VAL B CA 1
ATOM 3370 C C . VAL B 1 205 ? 32.980 34.956 18.619 1.00 23.29 201 VAL B C 1
ATOM 3371 O O . VAL B 1 205 ? 33.868 35.244 17.812 1.00 24.57 201 VAL B O 1
ATOM 3375 N N . ASN B 1 206 ? 33.203 34.279 19.753 1.00 22.32 202 ASN B N 1
ATOM 3376 C CA . ASN B 1 206 ? 34.550 33.878 20.172 1.00 21.82 202 ASN B CA 1
ATOM 3377 C C . ASN B 1 206 ? 34.965 32.553 19.552 1.00 22.49 202 ASN B C 1
ATOM 3378 O O . ASN B 1 206 ? 34.136 31.841 18.974 1.00 22.46 202 ASN B O 1
ATOM 3383 N N . ALA B 1 207 ? 36.255 32.244 19.654 1.00 22.25 203 ALA B N 1
ATOM 3384 C CA . ALA B 1 207 ? 36.819 31.049 19.035 1.00 22.38 203 ALA B CA 1
ATOM 3385 C C . ALA B 1 207 ? 36.250 29.802 19.690 1.00 21.79 203 ALA B C 1
ATOM 3386 O O . ALA B 1 207 ? 36.358 29.660 20.899 1.00 20.44 203 ALA B O 1
ATOM 3388 N N . PRO B 1 208 ? 35.602 28.920 18.899 1.00 21.91 204 PRO B N 1
ATOM 3389 C CA . PRO B 1 208 ? 34.915 27.754 19.480 1.00 21.40 204 PRO B CA 1
ATOM 3390 C C . PRO B 1 208 ? 35.817 26.834 20.282 1.00 21.41 204 PRO B C 1
ATOM 3391 O O . PRO B 1 208 ? 35.441 26.380 21.352 1.00 21.65 204 PRO B O 1
ATOM 3395 N N . LEU B 1 209 ? 36.988 26.521 19.755 1.00 21.31 205 LEU B N 1
ATOM 3396 C CA . LEU B 1 209 ? 37.872 25.616 20.482 1.00 21.34 205 LEU B CA 1
ATOM 3397 C C . LEU B 1 209 ? 38.356 26.207 21.808 1.00 20.76 205 LEU B C 1
ATOM 3398 O O . LEU B 1 209 ? 38.589 25.473 22.769 1.00 20.01 205 LEU B O 1
ATOM 3403 N N . SER B 1 210 ? 38.506 27.526 21.850 1.00 20.86 206 SER B N 1
ATOM 3404 C CA . SER B 1 210 ? 38.904 28.226 23.073 1.00 20.25 206 SER B CA 1
ATOM 3405 C C . SER B 1 210 ? 37.789 28.186 24.106 1.00 19.56 206 SER B C 1
ATOM 3406 O O . SER B 1 210 ? 38.036 27.984 25.286 1.00 18.47 206 SER B O 1
ATOM 3409 N N . VAL B 1 211 ? 36.553 28.398 23.668 1.00 19.36 207 VAL B N 1
ATOM 3410 C CA . VAL B 1 211 ? 35.394 28.398 24.594 1.00 19.40 207 VAL B CA 1
ATOM 3411 C C . VAL B 1 211 ? 35.209 26.993 25.201 1.00 19.08 207 VAL B C 1
ATOM 3412 O O . VAL B 1 211 ? 35.018 26.828 26.422 1.00 19.22 207 VAL B O 1
ATOM 3416 N N . GLN B 1 212 ? 35.297 25.996 24.324 1.00 20.00 208 GLN B N 1
ATOM 3417 C CA . GLN B 1 212 ? 35.148 24.576 24.676 1.00 20.28 208 GLN B CA 1
ATOM 3418 C C . GLN B 1 212 ? 36.236 24.145 25.646 1.00 19.94 208 GLN B C 1
ATOM 3419 O O . GLN B 1 212 ? 35.946 23.546 26.691 1.00 20.34 208 GLN B O 1
ATOM 3425 N N . ALA B 1 213 ? 37.479 24.497 25.331 1.00 19.90 209 ALA B N 1
ATOM 3426 C CA . ALA B 1 213 ? 38.599 24.157 26.200 1.00 18.90 209 ALA B CA 1
ATOM 3427 C C . ALA B 1 213 ? 38.481 24.864 27.551 1.00 18.14 209 ALA B C 1
ATOM 3428 O O . ALA B 1 213 ? 38.776 24.286 28.605 1.00 16.84 209 ALA B O 1
ATOM 3430 N N . SER B 1 214 ? 38.059 26.131 27.526 1.00 18.01 210 SER B N 1
ATOM 3431 C CA . SER B 1 214 ? 37.896 26.902 28.762 1.00 17.22 210 SER B CA 1
ATOM 3432 C C . SER B 1 214 ? 36.853 26.269 29.665 1.00 17.47 210 SER B C 1
ATOM 3433 O O . SER B 1 214 ? 37.051 26.169 30.872 1.00 16.55 210 SER B O 1
ATOM 3436 N N . LYS B 1 215 ? 35.753 25.811 29.078 1.00 17.74 211 LYS B N 1
ATOM 3437 C CA . LYS B 1 215 ? 34.737 25.088 29.857 1.00 18.87 211 LYS B CA 1
ATOM 3438 C C . LYS B 1 215 ? 35.265 23.818 30.482 1.00 19.12 211 LYS B C 1
ATOM 3439 O O . LYS B 1 215 ? 35.026 23.568 31.657 1.00 19.73 211 LYS B O 1
ATOM 3445 N N . ARG B 1 216 ? 35.976 23.003 29.714 1.00 18.26 212 ARG B N 1
ATOM 3446 C CA . ARG B 1 216 ? 36.470 21.742 30.246 1.00 19.72 212 ARG B CA 1
ATOM 3447 C C . ARG B 1 216 ? 37.402 22.002 31.420 1.00 19.50 212 ARG B C 1
ATOM 3448 O O . ARG B 1 216 ? 37.317 21.307 32.433 1.00 21.28 212 ARG B O 1
ATOM 3456 N N . ILE B 1 217 ? 38.274 23.005 31.312 1.00 18.48 213 ILE B N 1
ATOM 3457 C CA . ILE B 1 217 ? 39.221 23.249 32.390 1.00 17.49 213 ILE B CA 1
ATOM 3458 C C . ILE B 1 217 ? 38.513 23.829 33.615 1.00 16.36 213 ILE B C 1
ATOM 3459 O O . ILE B 1 217 ? 38.770 23.399 34.726 1.00 17.11 213 ILE B O 1
ATOM 3464 N N . ALA B 1 218 ? 37.613 24.790 33.413 1.00 16.70 214 ALA B N 1
ATOM 3465 C CA . ALA B 1 218 ? 36.930 25.492 34.518 1.00 17.13 214 ALA B CA 1
ATOM 3466 C C . ALA B 1 218 ? 36.088 24.554 35.359 1.00 18.15 214 ALA B C 1
ATOM 3467 O O . ALA B 1 218 ? 35.904 24.787 36.553 1.00 20.01 214 ALA B O 1
ATOM 3469 N N . TYR B 1 219 ? 35.538 23.523 34.731 1.00 17.79 215 TYR B N 1
ATOM 3470 C CA . TYR B 1 219 ? 34.741 22.538 35.475 1.00 18.54 215 TYR B CA 1
ATOM 3471 C C . TYR B 1 219 ? 35.523 21.274 35.843 1.00 19.87 215 TYR B C 1
ATOM 3472 O O . TYR B 1 219 ? 34.949 20.377 36.432 1.00 21.13 215 TYR B O 1
ATOM 3481 N N . GLY B 1 220 ? 36.813 21.197 35.533 1.00 19.74 216 GLY B N 1
ATOM 3482 C CA . GLY B 1 220 ? 37.595 20.009 35.899 1.00 20.70 216 GLY B CA 1
ATOM 3483 C C . GLY B 1 220 ? 37.101 18.744 35.240 1.00 21.34 216 GLY B C 1
ATOM 3484 O O . GLY B 1 220 ? 36.880 17.743 35.896 1.00 22.09 216 GLY B O 1
ATOM 3485 N N . VAL B 1 221 ? 36.969 18.784 33.921 1.00 21.47 217 VAL B N 1
ATOM 3486 C CA . VAL B 1 221 ? 36.396 17.684 33.169 1.00 22.56 217 VAL B CA 1
ATOM 3487 C C . VAL B 1 221 ? 37.470 16.780 32.609 1.00 24.18 217 VAL B C 1
ATOM 3488 O O . VAL B 1 221 ? 38.368 17.229 31.895 1.00 24.68 217 VAL B O 1
ATOM 3492 N N . ASP B 1 222 ? 37.365 15.508 32.978 1.00 25.21 218 ASP B N 1
ATOM 3493 C CA . ASP B 1 222 ? 38.131 14.434 32.369 1.00 27.03 218 ASP B CA 1
ATOM 3494 C C . ASP B 1 222 ? 37.138 13.477 31.696 1.00 27.83 218 ASP B C 1
ATOM 3495 O O . ASP B 1 222 ? 36.176 13.023 32.320 1.00 28.03 218 ASP B O 1
ATOM 3500 N N . ASP B 1 223 ? 37.361 13.217 30.413 1.00 28.81 219 ASP B N 1
ATOM 3501 C CA A ASP B 1 223 ? 36.523 12.299 29.630 0.50 29.66 219 ASP B CA 1
ATOM 3502 C CA B ASP B 1 223 ? 36.523 12.297 29.639 0.50 29.74 219 ASP B CA 1
ATOM 3503 C C . ASP B 1 223 ? 35.019 12.560 29.793 1.00 29.17 219 ASP B C 1
ATOM 3504 O O . ASP B 1 223 ? 34.237 11.643 30.059 1.00 29.23 219 ASP B O 1
ATOM 3513 N N . GLY B 1 224 ? 34.605 13.813 29.638 1.00 28.90 220 GLY B N 1
ATOM 3514 C CA . GLY B 1 224 ? 33.180 14.142 29.695 1.00 28.61 220 GLY B CA 1
ATOM 3515 C C . GLY B 1 224 ? 32.528 14.162 31.069 1.00 28.23 220 GLY B C 1
ATOM 3516 O O . GLY B 1 224 ? 31.321 14.359 31.160 1.00 28.63 220 GLY B O 1
ATOM 3517 N N . VAL B 1 225 ? 33.310 13.974 32.133 1.00 27.93 221 VAL B N 1
ATOM 3518 C CA . VAL B 1 225 ? 32.786 13.960 33.504 1.00 27.19 221 VAL B CA 1
ATOM 3519 C C . VAL B 1 225 ? 33.362 15.105 34.333 1.00 25.65 221 VAL B C 1
ATOM 3520 O O . VAL B 1 225 ? 34.566 15.320 34.329 1.00 25.43 221 VAL B O 1
ATOM 3524 N N . VAL B 1 226 ? 32.495 15.819 35.046 1.00 24.12 222 VAL B N 1
ATOM 3525 C CA . VAL B 1 226 ? 32.911 16.824 36.019 1.00 23.30 222 VAL B CA 1
ATOM 3526 C C . VAL B 1 226 ? 33.369 16.045 37.260 1.00 24.19 222 VAL B C 1
ATOM 3527 O O . VAL B 1 226 ? 32.569 15.633 38.099 1.00 22.46 222 VAL B O 1
ATOM 3531 N N . VAL B 1 227 ? 34.682 15.882 37.369 1.00 25.25 223 VAL B N 1
ATOM 3532 C CA . VAL B 1 227 ? 35.301 15.010 38.368 1.00 26.72 223 VAL B CA 1
ATOM 3533 C C . VAL B 1 227 ? 34.951 15.384 39.793 1.00 25.74 223 VAL B C 1
ATOM 3534 O O . VAL B 1 227 ? 34.667 14.515 40.633 1.00 26.77 223 VAL B O 1
ATOM 3538 N N . GLY B 1 228 ? 34.995 16.678 40.063 1.00 25.33 224 GLY B N 1
ATOM 3539 C CA . GLY B 1 228 ? 34.788 17.188 41.408 1.00 25.32 224 GLY B CA 1
ATOM 3540 C C . GLY B 1 228 ? 33.384 16.992 41.954 1.00 24.64 224 GLY B C 1
ATOM 3541 O O . GLY B 1 228 ? 33.189 17.036 43.171 1.00 25.27 224 GLY B O 1
ATOM 3542 N N . ASP B 1 229 ? 32.403 16.772 41.071 1.00 23.11 225 ASP B N 1
ATOM 3543 C CA . ASP B 1 229 ? 31.018 16.544 41.505 1.00 22.58 225 ASP B CA 1
ATOM 3544 C C . ASP B 1 229 ? 30.718 15.116 41.963 1.00 22.90 225 ASP B C 1
ATOM 3545 O O . ASP B 1 229 ? 29.673 14.865 42.586 1.00 21.75 225 ASP B O 1
ATOM 3550 N N . GLU B 1 230 ? 31.607 14.180 41.656 1.00 23.73 226 GLU B N 1
ATOM 3551 C CA . GLU B 1 230 ? 31.310 12.770 41.890 1.00 26.10 226 GLU B CA 1
ATOM 3552 C C . GLU B 1 230 ? 31.034 12.438 43.366 1.00 25.93 226 GLU B C 1
ATOM 3553 O O . GLU B 1 230 ? 30.063 11.740 43.661 1.00 26.52 226 GLU B O 1
ATOM 3559 N N . PRO B 1 231 ? 31.823 13.001 44.296 1.00 25.24 227 PRO B N 1
ATOM 3560 C CA . PRO B 1 231 ? 31.511 12.736 45.702 1.00 25.36 227 PRO B CA 1
ATOM 3561 C C . PRO B 1 231 ? 30.159 13.310 46.118 1.00 24.07 227 PRO B C 1
ATOM 3562 O O . PRO B 1 231 ? 29.443 12.671 46.874 1.00 25.27 227 PRO B O 1
ATOM 3566 N N . GLY B 1 232 ? 29.826 14.490 45.612 1.00 23.00 228 GLY B N 1
ATOM 3567 C CA . GLY B 1 232 ? 28.518 15.094 45.851 1.00 22.02 228 GLY B CA 1
ATOM 3568 C C . GLY B 1 232 ? 27.377 14.235 45.358 1.00 21.66 228 GLY B C 1
ATOM 3569 O O . GLY B 1 232 ? 26.392 14.045 46.075 1.00 21.08 228 GLY B O 1
ATOM 3570 N N . TRP B 1 233 ? 27.499 13.725 44.131 1.00 21.60 229 TRP B N 1
ATOM 3571 C CA . TRP B 1 233 ? 26.479 12.824 43.592 1.00 21.92 229 TRP B CA 1
ATOM 3572 C C . TRP B 1 233 ? 26.360 11.559 44.424 1.00 23.05 229 TRP B C 1
ATOM 3573 O O . TRP B 1 233 ? 25.256 11.106 44.720 1.00 24.25 229 TRP B O 1
ATOM 3584 N N . ASP B 1 234 ? 27.502 10.968 44.752 1.00 23.66 230 ASP B N 1
ATOM 3585 C CA . ASP B 1 234 ? 27.537 9.755 45.562 1.00 25.19 230 ASP B CA 1
ATOM 3586 C C . ASP B 1 234 ? 26.857 9.964 46.922 1.00 24.71 230 ASP B C 1
ATOM 3587 O O . ASP B 1 234 ? 26.032 9.136 47.329 1.00 24.72 230 ASP B O 1
ATOM 3592 N N . ARG B 1 235 ? 27.184 11.070 47.605 1.00 24.09 231 ARG B N 1
ATOM 3593 C CA . ARG B 1 235 ? 26.562 11.390 48.918 1.00 24.07 231 ARG B CA 1
ATOM 3594 C C . ARG B 1 235 ? 25.083 11.658 48.789 1.00 23.61 231 ARG B C 1
ATOM 3595 O O . ARG B 1 235 ? 24.304 11.217 49.618 1.00 24.52 231 ARG B O 1
ATOM 3603 N N . THR B 1 236 ? 24.690 12.364 47.735 1.00 23.28 232 THR B N 1
ATOM 3604 C CA . THR B 1 236 ? 23.273 12.628 47.481 1.00 23.26 232 THR B CA 1
ATOM 3605 C C . THR B 1 236 ? 22.474 11.341 47.266 1.00 24.78 232 THR B C 1
ATOM 3606 O O . THR B 1 236 ? 21.410 11.149 47.863 1.00 24.23 232 THR B O 1
ATOM 3610 N N . MET B 1 237 ? 23.014 10.450 46.438 1.00 26.22 233 MET B N 1
ATOM 3611 C CA . MET B 1 237 ? 22.364 9.172 46.141 1.00 28.73 233 MET B CA 1
ATOM 3612 C C . MET B 1 237 ? 22.210 8.330 47.421 1.00 29.15 233 MET B C 1
ATOM 3613 O O . MET B 1 237 ? 21.152 7.766 47.680 1.00 29.41 233 MET B O 1
ATOM 3618 N N . ARG B 1 238 ? 23.266 8.275 48.224 1.00 29.74 234 ARG B N 1
ATOM 3619 C CA . ARG B 1 238 ? 23.262 7.565 49.515 1.00 31.11 234 ARG B CA 1
ATOM 3620 C C . ARG B 1 238 ? 22.160 8.073 50.453 1.00 30.84 234 ARG B C 1
ATOM 3621 O O . ARG B 1 238 ? 21.430 7.281 51.058 1.00 31.28 234 ARG B O 1
ATOM 3629 N N . GLU B 1 239 ? 22.038 9.394 50.553 1.00 29.68 235 GLU B N 1
ATOM 3630 C CA . GLU B 1 239 ? 21.074 10.003 51.465 1.00 29.82 235 GLU B CA 1
ATOM 3631 C C . GLU B 1 239 ? 19.651 9.822 50.939 1.00 30.25 235 GLU B C 1
ATOM 3632 O O . GLU B 1 239 ? 18.748 9.550 51.721 1.00 30.06 235 GLU B O 1
ATOM 3638 N N . MET B 1 240 ? 19.460 9.941 49.622 1.00 30.90 236 MET B N 1
ATOM 3639 C CA . MET B 1 240 ? 18.117 9.832 49.032 1.00 32.60 236 MET B CA 1
ATOM 3640 C C . MET B 1 240 ? 17.531 8.450 49.202 1.00 34.73 236 MET B C 1
ATOM 3641 O O . MET B 1 240 ? 16.331 8.298 49.449 1.00 35.43 236 MET B O 1
ATOM 3646 N N . ARG B 1 241 ? 18.382 7.446 49.039 1.00 36.51 237 ARG B N 1
ATOM 3647 C CA . ARG B 1 241 ? 17.971 6.070 49.229 1.00 38.55 237 ARG B CA 1
ATOM 3648 C C . ARG B 1 241 ? 17.338 5.885 50.611 1.00 39.53 237 ARG B C 1
ATOM 3649 O O . ARG B 1 241 ? 16.258 5.301 50.726 1.00 40.39 237 ARG B O 1
ATOM 3657 N N . ALA B 1 242 ? 17.989 6.414 51.645 1.00 39.46 238 ALA B N 1
ATOM 3658 C CA . ALA B 1 242 ? 17.449 6.349 53.007 1.00 40.03 238 ALA B CA 1
ATOM 3659 C C . ALA B 1 242 ? 16.179 7.188 53.156 1.00 40.12 238 ALA B C 1
ATOM 3660 O O . ALA B 1 242 ? 15.184 6.718 53.712 1.00 40.97 238 ALA B O 1
ATOM 3662 N N . LEU B 1 243 ? 16.212 8.422 52.651 1.00 39.07 239 LEU B N 1
ATOM 3663 C CA . LEU B 1 243 ? 15.067 9.344 52.764 1.00 39.01 239 LEU B CA 1
ATOM 3664 C C . LEU B 1 243 ? 13.810 8.881 52.045 1.00 40.56 239 LEU B C 1
ATOM 3665 O O . LEU B 1 243 ? 12.697 9.040 52.557 1.00 41.01 239 LEU B O 1
ATOM 3670 N N . LEU B 1 244 ? 13.983 8.345 50.843 1.00 41.67 240 LEU B N 1
ATOM 3671 C CA . LEU B 1 244 ? 12.854 7.837 50.076 1.00 43.25 240 LEU B CA 1
ATOM 3672 C C . LEU B 1 244 ? 12.201 6.650 50.802 1.00 44.83 240 LEU B C 1
ATOM 3673 O O . LEU B 1 244 ? 11.082 6.274 50.466 1.00 46.02 240 LEU B O 1
ATOM 3678 N N . LYS B 1 245 ? 12.892 6.064 51.785 1.00 45.70 241 LYS B N 1
ATOM 3679 C CA . LYS B 1 245 ? 12.334 4.965 52.597 1.00 46.94 241 LYS B CA 1
ATOM 3680 C C . LYS B 1 245 ? 11.662 5.423 53.900 1.00 47.15 241 LYS B C 1
ATOM 3681 O O . LYS B 1 245 ? 11.177 4.590 54.675 1.00 48.50 241 LYS B O 1
ATOM 3683 N N . SER B 1 246 ? 11.611 6.734 54.126 1.00 45.62 242 SER B N 1
ATOM 3684 C CA . SER B 1 246 ? 11.179 7.282 55.411 1.00 45.32 242 SER B CA 1
ATOM 3685 C C . SER B 1 246 ? 9.683 7.541 55.468 1.00 45.34 242 SER B C 1
ATOM 3686 O O . SER B 1 246 ? 9.051 7.888 54.467 1.00 45.02 242 SER B O 1
ATOM 3689 N N . GLU B 1 247 ? 9.131 7.379 56.665 1.00 45.51 243 GLU B N 1
ATOM 3690 C CA . GLU B 1 247 ? 7.751 7.760 56.934 1.00 45.45 243 GLU B CA 1
ATOM 3691 C C . GLU B 1 247 ? 7.517 9.253 56.644 1.00 44.17 243 GLU B C 1
ATOM 3692 O O . GLU B 1 247 ? 6.480 9.619 56.096 1.00 43.65 243 GLU B O 1
ATOM 3694 N N . ASP B 1 248 ? 8.480 10.110 56.985 1.00 42.94 244 ASP B N 1
ATOM 3695 C CA . ASP B 1 248 ? 8.312 11.563 56.791 1.00 42.03 244 ASP B CA 1
ATOM 3696 C C . ASP B 1 248 ? 8.184 11.982 55.322 1.00 41.67 244 ASP B C 1
ATOM 3697 O O . ASP B 1 248 ? 7.512 12.968 55.012 1.00 41.48 244 ASP B O 1
ATOM 3702 N N . ALA B 1 249 ? 8.831 11.238 54.430 1.00 41.87 245 ALA B N 1
ATOM 3703 C CA . ALA B 1 249 ? 8.747 11.510 52.994 1.00 41.97 245 ALA B CA 1
ATOM 3704 C C . ALA B 1 249 ? 7.344 11.203 52.478 1.00 43.19 245 ALA B C 1
ATOM 3705 O O . ALA B 1 249 ? 6.936 11.713 51.436 1.00 42.85 245 ALA B O 1
ATOM 3707 N N . LYS B 1 250 ? 6.626 10.346 53.201 1.00 44.81 246 LYS B N 1
ATOM 3708 C CA . LYS B 1 250 ? 5.195 10.152 52.974 1.00 46.11 246 LYS B CA 1
ATOM 3709 C C . LYS B 1 250 ? 4.368 11.321 53.507 1.00 46.75 246 LYS B C 1
ATOM 3710 O O . LYS B 1 250 ? 3.459 11.804 52.825 1.00 47.08 246 LYS B O 1
ATOM 3712 N N . GLU B 1 251 ? 4.675 11.773 54.719 1.00 47.09 247 GLU B N 1
ATOM 3713 C CA . GLU B 1 251 ? 3.854 12.786 55.388 1.00 47.91 247 GLU B CA 1
ATOM 3714 C C . GLU B 1 251 ? 3.850 14.136 54.666 1.00 47.92 247 GLU B C 1
ATOM 3715 O O . GLU B 1 251 ? 2.815 14.800 54.593 1.00 48.21 247 GLU B O 1
ATOM 3721 N N . GLY B 1 252 ? 5.003 14.541 54.144 1.00 47.73 248 GLY B N 1
ATOM 3722 C CA . GLY B 1 252 ? 5.121 15.829 53.456 1.00 47.88 248 GLY B CA 1
ATOM 3723 C C . GLY B 1 252 ? 4.040 16.053 52.404 1.00 49.03 248 GLY B C 1
ATOM 3724 O O . GLY B 1 252 ? 3.310 17.043 52.466 1.00 49.05 248 GLY B O 1
ATOM 3725 N N . PRO B 1 253 ? 3.939 15.143 51.420 1.00 50.36 249 PRO B N 1
ATOM 3726 C CA . PRO B 1 253 ? 2.877 15.210 50.411 1.00 51.62 249 PRO B CA 1
ATOM 3727 C C . PRO B 1 253 ? 1.462 15.017 50.963 1.00 53.88 249 PRO B C 1
ATOM 3728 O O . PRO B 1 253 ? 0.538 15.731 50.557 1.00 54.30 249 PRO B O 1
ATOM 3732 N N . ARG B 1 254 ? 1.300 14.064 51.877 1.00 55.66 250 ARG B N 1
ATOM 3733 C CA . ARG B 1 254 ? -0.005 13.801 52.484 1.00 57.68 250 ARG B CA 1
ATOM 3734 C C . ARG B 1 254 ? -0.540 15.050 53.198 1.00 58.73 250 ARG B C 1
ATOM 3735 O O . ARG B 1 254 ? -1.716 15.394 53.064 1.00 59.71 250 ARG B O 1
ATOM 3737 N N . ALA B 1 255 ? 0.329 15.727 53.943 1.00 58.85 251 ALA B N 1
ATOM 3738 C CA . ALA B 1 255 ? -0.046 16.946 54.675 1.00 59.58 251 ALA B CA 1
ATOM 3739 C C . ALA B 1 255 ? -0.408 18.119 53.769 1.00 59.51 251 ALA B C 1
ATOM 3740 O O . ALA B 1 255 ? -1.369 18.846 54.039 1.00 60.24 251 ALA B O 1
ATOM 3742 N N . PHE B 1 256 ? 0.374 18.309 52.712 1.00 58.52 252 PHE B N 1
ATOM 3743 C CA . PHE B 1 256 ? 0.156 19.417 51.803 1.00 57.76 252 PHE B CA 1
ATOM 3744 C C . PHE B 1 256 ? -1.226 19.292 51.171 1.00 60.68 252 PHE B C 1
ATOM 3745 O O . PHE B 1 256 ? -1.990 20.260 51.104 1.00 61.62 252 PHE B O 1
ATOM 3753 N N . ALA B 1 257 ? -1.521 18.081 50.704 1.00 62.64 253 ALA B N 1
ATOM 3754 C CA . ALA B 1 257 ? -2.813 17.755 50.109 1.00 64.49 253 ALA B CA 1
ATOM 3755 C C . ALA B 1 257 ? -3.952 17.932 51.103 1.00 66.29 253 ALA B C 1
ATOM 3756 O O . ALA B 1 257 ? -5.018 18.439 50.749 1.00 67.23 253 ALA B O 1
ATOM 3758 N N . GLU B 1 258 ? -3.722 17.524 52.347 1.00 66.77 254 GLU B N 1
ATOM 3759 C CA . GLU B 1 258 ? -4.765 17.599 53.364 1.00 68.14 254 GLU B CA 1
ATOM 3760 C C . GLU B 1 258 ? -4.869 19.001 53.959 1.00 68.50 254 GLU B C 1
ATOM 3761 O O . GLU B 1 258 ? -5.676 19.235 54.861 1.00 69.87 254 GLU B O 1
ATOM 3763 N N . LYS B 1 259 ? -4.059 19.927 53.450 1.00 67.76 255 LYS B N 1
ATOM 3764 C CA . LYS B 1 259 ? -4.085 21.318 53.891 1.00 67.81 255 LYS B CA 1
ATOM 3765 C C . LYS B 1 259 ? -3.942 21.405 55.410 1.00 68.13 255 LYS B C 1
ATOM 3766 O O . LYS B 1 259 ? -4.688 22.118 56.086 1.00 69.05 255 LYS B O 1
ATOM 3768 N N . ARG B 1 260 ? -2.983 20.646 55.925 1.00 67.03 256 ARG B N 1
ATOM 3769 C CA . ARG B 1 260 ? -2.611 20.684 57.334 1.00 66.78 256 ARG B CA 1
ATOM 3770 C C . ARG B 1 260 ? -1.097 20.731 57.392 1.00 64.39 256 ARG B C 1
ATOM 3771 O O . ARG B 1 260 ? -0.416 20.338 56.440 1.00 63.24 256 ARG B O 1
ATOM 3779 N N . GLU B 1 261 ? -0.573 21.232 58.501 1.00 63.03 257 GLU B N 1
ATOM 3780 C CA . GLU B 1 261 ? 0.861 21.217 58.716 1.00 60.75 257 GLU B CA 1
ATOM 3781 C C . GLU B 1 261 ? 1.265 19.756 58.862 1.00 59.29 257 GLU B C 1
ATOM 3782 O O . GLU B 1 261 ? 0.515 18.965 59.447 1.00 60.19 257 GLU B O 1
ATOM 3784 N N . PRO B 1 262 ? 2.437 19.380 58.317 1.00 56.35 258 PRO B N 1
ATOM 3785 C CA . PRO B 1 262 ? 2.877 18.008 58.496 1.00 55.08 258 PRO B CA 1
ATOM 3786 C C . PRO B 1 262 ? 3.285 17.781 59.939 1.00 54.21 258 PRO B C 1
ATOM 3787 O O . PRO B 1 262 ? 3.641 18.731 60.641 1.00 54.04 258 PRO B O 1
ATOM 3791 N N . VAL B 1 263 ? 3.222 16.532 60.376 1.00 53.11 259 VAL B N 1
ATOM 3792 C CA . VAL B 1 263 ? 3.684 16.177 61.704 1.00 52.28 259 VAL B CA 1
ATOM 3793 C C . VAL B 1 263 ? 4.850 15.236 61.489 1.00 50.23 259 VAL B C 1
ATOM 3794 O O . VAL B 1 263 ? 4.665 14.068 61.150 1.00 50.13 259 VAL B O 1
ATOM 3798 N N . TRP B 1 264 ? 6.059 15.766 61.637 1.00 47.91 260 TRP B N 1
ATOM 3799 C CA . TRP B 1 264 ? 7.259 15.003 61.330 1.00 45.85 260 TRP B CA 1
ATOM 3800 C C . TRP B 1 264 ? 7.608 14.061 62.481 1.00 46.42 260 TRP B C 1
ATOM 3801 O O . TRP B 1 264 ? 7.505 14.437 63.655 1.00 47.14 260 TRP B O 1
ATOM 3812 N N . GLN B 1 265 ? 8.015 12.841 62.138 1.00 45.86 261 GLN B N 1
ATOM 3813 C CA . GLN B 1 265 ? 8.433 11.845 63.132 1.00 46.53 261 GLN B CA 1
ATOM 3814 C C . GLN B 1 265 ? 9.940 11.645 63.225 1.00 45.92 261 GLN B C 1
ATOM 3815 O O . GLN B 1 265 ? 10.425 11.114 64.224 1.00 46.51 261 GLN B O 1
ATOM 3821 N N . ALA B 1 266 ? 10.677 12.053 62.194 1.00 44.53 262 ALA B N 1
ATOM 3822 C CA . ALA B 1 266 ? 12.120 11.802 62.117 1.00 43.82 262 ALA B CA 1
ATOM 3823 C C . ALA B 1 266 ? 12.440 10.324 61.906 1.00 44.11 262 ALA B C 1
ATOM 3824 O O . ALA B 1 266 ? 13.440 9.811 62.410 1.00 44.13 262 ALA B O 1
ATOM 3826 N N . ARG B 1 267 ? 11.570 9.658 61.159 1.00 44.20 263 ARG B N 1
ATOM 3827 C CA . ARG B 1 267 ? 11.781 8.296 60.701 1.00 44.75 263 ARG B CA 1
ATOM 3828 C C . ARG B 1 267 ? 11.036 8.167 59.385 1.00 44.49 263 ARG B C 1
ATOM 3829 O O . ARG B 1 267 ? 10.447 9.164 58.934 1.00 44.23 263 ARG B O 1
ATOM 3832 N N . ASP C 1 7 ? 32.610 32.436 89.393 1.00 57.61 3 ASP C N 1
ATOM 3833 C CA . ASP C 1 7 ? 32.142 31.325 90.275 1.00 58.24 3 ASP C CA 1
ATOM 3834 C C . ASP C 1 7 ? 31.040 30.506 89.608 1.00 56.90 3 ASP C C 1
ATOM 3835 O O . ASP C 1 7 ? 30.116 30.046 90.282 1.00 57.87 3 ASP C O 1
ATOM 3837 N N . ALA C 1 8 ? 31.144 30.309 88.297 1.00 54.58 4 ALA C N 1
ATOM 3838 C CA . ALA C 1 8 ? 30.051 29.715 87.525 1.00 52.69 4 ALA C CA 1
ATOM 3839 C C . ALA C 1 8 ? 30.570 28.761 86.454 1.00 50.68 4 ALA C C 1
ATOM 3840 O O . ALA C 1 8 ? 31.763 28.756 86.161 1.00 50.27 4 ALA C O 1
ATOM 3842 N N . PRO C 1 9 ? 29.671 27.945 85.865 1.00 49.07 5 PRO C N 1
ATOM 3843 C CA . PRO C 1 9 ? 30.094 27.018 84.817 1.00 47.31 5 PRO C CA 1
ATOM 3844 C C . PRO C 1 9 ? 30.613 27.775 83.599 1.00 45.18 5 PRO C C 1
ATOM 3845 O O . PRO C 1 9 ? 30.124 28.865 83.307 1.00 44.50 5 PRO C O 1
ATOM 3849 N N . GLY C 1 10 ? 31.603 27.211 82.909 1.00 43.56 6 GLY C N 1
ATOM 3850 C CA . GLY C 1 10 ? 32.171 27.835 81.712 1.00 41.75 6 GLY C CA 1
ATOM 3851 C C . GLY C 1 10 ? 31.186 28.106 80.584 1.00 39.66 6 GLY C C 1
ATOM 3852 O O . GLY C 1 10 ? 31.301 29.120 79.897 1.00 38.94 6 GLY C O 1
ATOM 3853 N N . ALA C 1 11 ? 30.236 27.200 80.367 1.00 38.73 7 ALA C N 1
ATOM 3854 C CA . ALA C 1 11 ? 29.109 27.489 79.476 1.00 37.54 7 ALA C CA 1
ATOM 3855 C C . ALA C 1 11 ? 27.806 26.903 80.000 1.00 37.90 7 ALA C C 1
ATOM 3856 O O . ALA C 1 11 ? 27.802 25.897 80.711 1.00 38.73 7 ALA C O 1
ATOM 3858 N N . LEU C 1 12 ? 26.704 27.551 79.645 1.00 37.57 8 LEU C N 1
ATOM 3859 C CA . LEU C 1 12 ? 25.371 27.103 80.037 1.00 38.12 8 LEU C CA 1
ATOM 3860 C C . LEU C 1 12 ? 24.667 26.454 78.856 1.00 37.38 8 LEU C C 1
ATOM 3861 O O . LEU C 1 12 ? 24.965 26.770 77.711 1.00 36.48 8 LEU C O 1
ATOM 3866 N N . ALA C 1 13 ? 23.744 25.543 79.141 1.00 37.76 9 ALA C N 1
ATOM 3867 C CA . ALA C 1 13 ? 22.876 24.982 78.113 1.00 37.36 9 ALA C CA 1
ATOM 3868 C C . ALA C 1 13 ? 21.460 25.053 78.617 1.00 38.21 9 ALA C C 1
ATOM 3869 O O . ALA C 1 13 ? 21.163 24.571 79.715 1.00 39.15 9 ALA C O 1
ATOM 3871 N N . GLU C 1 14 ? 20.583 25.659 77.831 1.00 37.95 10 GLU C N 1
ATOM 3872 C CA . GLU C 1 14 ? 19.175 25.657 78.175 1.00 39.26 10 GLU C CA 1
ATOM 3873 C C . GLU C 1 14 ? 18.305 25.444 76.956 1.00 38.37 10 GLU C C 1
ATOM 3874 O O . GLU C 1 14 ? 18.723 25.685 75.821 1.00 37.02 10 GLU C O 1
ATOM 3880 N N . ARG C 1 15 ? 17.078 25.005 77.208 1.00 38.86 11 ARG C N 1
ATOM 3881 C CA . ARG C 1 15 ? 16.083 24.855 76.150 1.00 38.49 11 ARG C CA 1
ATOM 3882 C C . ARG C 1 15 ? 15.232 26.100 75.958 1.00 37.81 11 ARG C C 1
ATOM 3883 O O . ARG C 1 15 ? 14.811 26.738 76.922 1.00 38.08 11 ARG C O 1
ATOM 3891 N N . ARG C 1 16 ? 15.004 26.451 74.700 1.00 36.10 12 ARG C N 1
ATOM 3892 C CA . ARG C 1 16 ? 13.946 27.382 74.330 1.00 36.17 12 ARG C CA 1
ATOM 3893 C C . ARG C 1 16 ? 13.106 26.626 73.319 1.00 35.52 12 ARG C C 1
ATOM 3894 O O . ARG C 1 16 ? 13.423 26.599 72.128 1.00 34.30 12 ARG C O 1
ATOM 3902 N N . GLY C 1 17 ? 12.062 25.962 73.803 1.00 36.32 13 GLY C N 1
ATOM 3903 C CA . GLY C 1 17 ? 11.249 25.116 72.942 1.00 36.22 13 GLY C CA 1
ATOM 3904 C C . GLY C 1 17 ? 12.092 23.965 72.424 1.00 35.76 13 GLY C C 1
ATOM 3905 O O . GLY C 1 17 ? 12.718 23.241 73.209 1.00 35.96 13 GLY C O 1
ATOM 3906 N N . ASN C 1 18 ? 12.151 23.819 71.103 1.00 34.80 14 ASN C N 1
ATOM 3907 C CA . ASN C 1 18 ? 12.944 22.745 70.501 1.00 34.35 14 ASN C CA 1
ATOM 3908 C C . ASN C 1 18 ? 14.376 23.180 70.115 1.00 33.34 14 ASN C C 1
ATOM 3909 O O . ASN C 1 18 ? 15.076 22.466 69.382 1.00 32.93 14 ASN C O 1
ATOM 3914 N N . VAL C 1 19 ? 14.795 24.343 70.621 1.00 32.70 15 VAL C N 1
ATOM 3915 C CA . VAL C 1 19 ? 16.154 24.865 70.415 1.00 31.91 15 VAL C CA 1
ATOM 3916 C C . VAL C 1 19 ? 16.969 24.735 71.695 1.00 32.40 15 VAL C C 1
ATOM 3917 O O . VAL C 1 19 ? 16.479 25.050 72.779 1.00 33.28 15 VAL C O 1
ATOM 3921 N N . MET C 1 20 ? 18.196 24.240 71.574 1.00 32.10 16 MET C N 1
ATOM 3922 C CA . MET C 1 20 ? 19.151 24.349 72.665 1.00 33.01 16 MET C CA 1
ATOM 3923 C C . MET C 1 20 ? 20.019 25.578 72.462 1.00 32.52 16 MET C C 1
ATOM 3924 O O . MET C 1 20 ? 20.701 25.721 71.436 1.00 31.61 16 MET C O 1
ATOM 3929 N N . VAL C 1 21 ? 19.991 26.447 73.467 1.00 32.71 17 VAL C N 1
ATOM 3930 C CA . VAL C 1 21 ? 20.831 27.626 73.519 1.00 32.49 17 VAL C CA 1
ATOM 3931 C C . VAL C 1 21 ? 22.004 27.352 74.448 1.00 33.12 17 VAL C C 1
ATOM 3932 O O . VAL C 1 21 ? 21.826 27.061 75.631 1.00 33.83 17 VAL C O 1
ATOM 3936 N N . ILE C 1 22 ? 23.195 27.442 73.870 1.00 32.48 18 ILE C N 1
ATOM 3937 C CA . ILE C 1 22 ? 24.453 27.258 74.562 1.00 32.96 18 ILE C CA 1
ATOM 3938 C C . ILE C 1 22 ? 25.069 28.635 74.717 1.00 33.24 18 ILE C C 1
ATOM 3939 O O . ILE C 1 22 ? 25.335 29.314 73.725 1.00 31.95 18 ILE C O 1
ATOM 3944 N N . THR C 1 23 ? 25.295 29.037 75.962 1.00 34.08 19 THR C N 1
ATOM 3945 C CA . THR C 1 23 ? 25.825 30.356 76.274 1.00 34.93 19 THR C CA 1
ATOM 3946 C C . THR C 1 23 ? 27.207 30.237 76.904 1.00 35.49 19 THR C C 1
ATOM 3947 O O . THR C 1 23 ? 27.367 29.601 77.949 1.00 36.64 19 THR C O 1
ATOM 3951 N N . ILE C 1 24 ? 28.194 30.858 76.264 1.00 34.92 20 ILE C N 1
ATOM 3952 C CA . ILE C 1 24 ? 29.523 31.004 76.840 1.00 35.50 20 ILE C CA 1
ATOM 3953 C C . ILE C 1 24 ? 29.361 31.919 78.052 1.00 36.58 20 ILE C C 1
ATOM 3954 O O . ILE C 1 24 ? 28.761 32.989 77.953 1.00 36.48 20 ILE C O 1
ATOM 3959 N N . ASN C 1 25 ? 29.881 31.488 79.196 1.00 37.69 21 ASN C N 1
ATOM 3960 C CA . ASN C 1 25 ? 29.534 32.120 80.468 1.00 39.04 21 ASN C CA 1
ATOM 3961 C C . ASN C 1 25 ? 30.748 32.665 81.250 1.00 40.41 21 ASN C C 1
ATOM 3962 O O . ASN C 1 25 ? 30.865 32.462 82.461 1.00 41.38 21 ASN C O 1
ATOM 3967 N N . ARG C 1 26 ? 31.640 33.365 80.546 1.00 40.64 22 ARG C N 1
ATOM 3968 C CA . ARG C 1 26 ? 32.793 34.031 81.166 1.00 42.22 22 ARG C CA 1
ATOM 3969 C C . ARG C 1 26 ? 32.822 35.504 80.768 1.00 42.69 22 ARG C C 1
ATOM 3970 O O . ARG C 1 26 ? 33.810 35.965 80.197 1.00 42.25 22 ARG C O 1
ATOM 3978 N N . PRO C 1 27 ? 31.740 36.254 81.067 1.00 43.99 23 PRO C N 1
ATOM 3979 C CA . PRO C 1 27 ? 31.702 37.629 80.563 1.00 44.63 23 PRO C CA 1
ATOM 3980 C C . PRO C 1 27 ? 32.802 38.545 81.128 1.00 46.22 23 PRO C C 1
ATOM 3981 O O . PRO C 1 27 ? 33.221 39.478 80.439 1.00 45.91 23 PRO C O 1
ATOM 3985 N N . GLU C 1 28 ? 33.270 38.274 82.350 1.00 48.14 24 GLU C N 1
ATOM 3986 C CA . GLU C 1 28 ? 34.408 39.009 82.935 1.00 49.63 24 GLU C CA 1
ATOM 3987 C C . GLU C 1 28 ? 35.727 38.785 82.180 1.00 49.38 24 GLU C C 1
ATOM 3988 O O . GLU C 1 28 ? 36.638 39.612 82.266 1.00 50.13 24 GLU C O 1
ATOM 3990 N N . ALA C 1 29 ? 35.826 37.675 81.448 1.00 48.42 25 ALA C N 1
ATOM 3991 C CA . ALA C 1 29 ? 36.988 37.400 80.595 1.00 47.91 25 ALA C CA 1
ATOM 3992 C C . ALA C 1 29 ? 36.650 37.599 79.109 1.00 46.59 25 ALA C C 1
ATOM 3993 O O . ALA C 1 29 ? 37.336 37.067 78.233 1.00 45.65 25 ALA C O 1
ATOM 3995 N N . ARG C 1 30 ? 35.598 38.381 78.852 1.00 46.32 26 ARG C N 1
ATOM 3996 C CA . ARG C 1 30 ? 35.100 38.677 77.496 1.00 45.45 26 ARG C CA 1
ATOM 3997 C C . ARG C 1 30 ? 34.733 37.399 76.730 1.00 43.24 26 ARG C C 1
ATOM 3998 O O . ARG C 1 30 ? 34.849 37.318 75.499 1.00 41.58 26 ARG C O 1
ATOM 4006 N N . ASN C 1 31 ? 34.271 36.415 77.502 1.00 42.52 27 ASN C N 1
ATOM 4007 C CA . ASN C 1 31 ? 33.830 35.113 77.002 1.00 41.16 27 ASN C CA 1
ATOM 4008 C C . ASN C 1 31 ? 34.887 34.373 76.184 1.00 40.07 27 ASN C C 1
ATOM 4009 O O . ASN C 1 31 ? 34.583 33.663 75.220 1.00 38.46 27 ASN C O 1
ATOM 4014 N N . ALA C 1 32 ? 36.134 34.533 76.617 1.00 40.18 28 ALA C N 1
ATOM 4015 C CA . ALA C 1 32 ? 37.266 33.863 75.999 1.00 39.82 28 ALA C CA 1
ATOM 4016 C C . ALA C 1 32 ? 37.244 32.376 76.321 1.00 39.67 28 ALA C C 1
ATOM 4017 O O . ALA C 1 32 ? 36.769 31.953 77.377 1.00 40.24 28 ALA C O 1
ATOM 4019 N N . ILE C 1 33 ? 37.785 31.593 75.400 1.00 38.99 29 ILE C N 1
ATOM 4020 C CA . ILE C 1 33 ? 37.694 30.144 75.467 1.00 39.06 29 ILE C CA 1
ATOM 4021 C C . ILE C 1 33 ? 38.840 29.532 76.281 1.00 40.60 29 ILE C C 1
ATOM 4022 O O . ILE C 1 33 ? 40.017 29.770 75.990 1.00 40.70 29 ILE C O 1
ATOM 4027 N N . ASN C 1 34 ? 38.482 28.782 77.323 1.00 41.96 30 ASN C N 1
ATOM 4028 C CA . ASN C 1 34 ? 39.417 27.871 77.999 1.00 43.35 30 ASN C CA 1
ATOM 4029 C C . ASN C 1 34 ? 38.805 26.464 78.064 1.00 43.52 30 ASN C C 1
ATOM 4030 O O . ASN C 1 34 ? 37.753 26.214 77.459 1.00 42.61 30 ASN C O 1
ATOM 4035 N N . ALA C 1 35 ? 39.463 25.552 78.777 1.00 44.63 31 ALA C N 1
ATOM 4036 C CA . ALA C 1 35 ? 39.002 24.167 78.854 1.00 44.70 31 ALA C CA 1
ATOM 4037 C C . ALA C 1 35 ? 37.600 24.057 79.469 1.00 44.71 31 ALA C C 1
ATOM 4038 O O . ALA C 1 35 ? 36.781 23.254 79.011 1.00 43.97 31 ALA C O 1
ATOM 4040 N N . ALA C 1 36 ? 37.323 24.873 80.489 1.00 45.23 32 ALA C N 1
ATOM 4041 C CA . ALA C 1 36 ? 36.001 24.883 81.137 1.00 45.16 32 ALA C CA 1
ATOM 4042 C C . ALA C 1 36 ? 34.864 25.188 80.145 1.00 43.43 32 ALA C C 1
ATOM 4043 O O . ALA C 1 36 ? 33.825 24.529 80.170 1.00 42.88 32 ALA C O 1
ATOM 4045 N N . VAL C 1 37 ? 35.070 26.180 79.280 1.00 42.20 33 VAL C N 1
ATOM 4046 C CA . VAL C 1 37 ? 34.100 26.498 78.220 1.00 40.71 33 VAL C CA 1
ATOM 4047 C C . VAL C 1 37 ? 33.993 25.336 77.230 1.00 39.73 33 VAL C C 1
ATOM 4048 O O . VAL C 1 37 ? 32.884 24.903 76.893 1.00 38.89 33 VAL C O 1
ATOM 4052 N N . SER C 1 38 ? 35.140 24.818 76.792 1.00 39.17 34 SER C N 1
ATOM 4053 C CA . SER C 1 38 ? 35.154 23.735 75.808 1.00 38.35 34 SER C CA 1
ATOM 4054 C C . SER C 1 38 ? 34.404 22.497 76.298 1.00 38.79 34 SER C C 1
ATOM 4055 O O . SER C 1 38 ? 33.741 21.819 75.511 1.00 38.08 34 SER C O 1
ATOM 4058 N N . ILE C 1 39 ? 34.495 22.215 77.595 1.00 39.86 35 ILE C N 1
ATOM 4059 C CA . ILE C 1 39 ? 33.815 21.057 78.168 1.00 40.51 35 ILE C CA 1
ATOM 4060 C C . ILE C 1 39 ? 32.309 21.263 78.097 1.00 39.78 35 ILE C C 1
ATOM 4061 O O . ILE C 1 39 ? 31.564 20.380 77.663 1.00 39.70 35 ILE C O 1
ATOM 4066 N N . GLY C 1 40 ? 31.879 22.448 78.517 1.00 39.27 36 GLY C N 1
ATOM 4067 C CA . GLY C 1 40 ? 30.460 22.795 78.556 1.00 38.83 36 GLY C CA 1
ATOM 4068 C C . GLY C 1 40 ? 29.821 22.842 77.178 1.00 37.12 36 GLY C C 1
ATOM 4069 O O . GLY C 1 40 ? 28.727 22.314 76.976 1.00 36.73 36 GLY C O 1
ATOM 4070 N N . VAL C 1 41 ? 30.507 23.478 76.234 1.00 35.94 37 VAL C N 1
ATOM 4071 C CA . VAL C 1 41 ? 29.993 23.623 74.870 1.00 34.27 37 VAL C CA 1
ATOM 4072 C C . VAL C 1 41 ? 29.980 22.277 74.188 1.00 34.09 37 VAL C C 1
ATOM 4073 O O . VAL C 1 41 ? 28.978 21.868 73.603 1.00 33.70 37 VAL C O 1
ATOM 4077 N N . GLY C 1 42 ? 31.105 21.589 74.273 1.00 34.50 38 GLY C N 1
ATOM 4078 C CA . GLY C 1 42 ? 31.239 20.285 73.662 1.00 34.65 38 GLY C CA 1
ATOM 4079 C C . GLY C 1 42 ? 30.182 19.341 74.182 1.00 35.44 38 GLY C C 1
ATOM 4080 O O . GLY C 1 42 ? 29.491 18.710 73.398 1.00 34.85 38 GLY C O 1
ATOM 4081 N N . ASP C 1 43 ? 30.040 19.237 75.504 1.00 36.70 39 ASP C N 1
ATOM 4082 C CA . ASP C 1 43 ? 29.044 18.316 76.070 1.00 37.87 39 ASP C CA 1
ATOM 4083 C C . ASP C 1 43 ? 27.615 18.672 75.639 1.00 37.23 39 ASP C C 1
ATOM 4084 O O . ASP C 1 43 ? 26.820 17.792 75.316 1.00 37.66 39 ASP C O 1
ATOM 4089 N N . ALA C 1 44 ? 27.291 19.958 75.641 1.00 37.14 40 ALA C N 1
ATOM 4090 C CA . ALA C 1 44 ? 25.963 20.408 75.220 1.00 36.68 40 ALA C CA 1
ATOM 4091 C C . ALA C 1 44 ? 25.687 20.088 73.740 1.00 35.84 40 ALA C C 1
ATOM 4092 O O . ALA C 1 44 ? 24.580 19.683 73.384 1.00 35.26 40 ALA C O 1
ATOM 4094 N N . LEU C 1 45 ? 26.691 20.256 72.883 1.00 35.28 41 LEU C N 1
ATOM 4095 C CA . LEU C 1 45 ? 26.538 19.881 71.469 1.00 34.91 41 LEU C CA 1
ATOM 4096 C C . LEU C 1 45 ? 26.278 18.393 71.292 1.00 35.59 41 LEU C C 1
ATOM 4097 O O . LEU C 1 45 ? 25.464 17.998 70.460 1.00 34.27 41 LEU C O 1
ATOM 4102 N N . GLU C 1 46 ? 26.998 17.566 72.042 1.00 36.90 42 GLU C N 1
ATOM 4103 C CA . GLU C 1 46 ? 26.881 16.126 71.859 1.00 38.24 42 GLU C CA 1
ATOM 4104 C C . GLU C 1 46 ? 25.508 15.679 72.386 1.00 38.44 42 GLU C C 1
ATOM 4105 O O . GLU C 1 46 ? 24.867 14.810 71.799 1.00 38.34 42 GLU C O 1
ATOM 4111 N N . GLU C 1 47 ? 25.039 16.320 73.455 1.00 39.00 43 GLU C N 1
ATOM 4112 C CA . GLU C 1 47 ? 23.696 16.068 73.985 1.00 39.82 43 GLU C CA 1
ATOM 4113 C C . GLU C 1 47 ? 22.627 16.491 72.977 1.00 38.38 43 GLU C C 1
ATOM 4114 O O . GLU C 1 47 ? 21.631 15.785 72.783 1.00 37.96 43 GLU C O 1
ATOM 4120 N N . ALA C 1 48 ? 22.845 17.643 72.343 1.00 36.95 44 ALA C N 1
ATOM 4121 C CA . ALA C 1 48 ? 21.932 18.156 71.311 1.00 35.83 44 ALA C CA 1
ATOM 4122 C C . ALA C 1 48 ? 21.790 17.164 70.165 1.00 35.51 44 ALA C C 1
ATOM 4123 O O . ALA C 1 48 ? 20.678 16.904 69.693 1.00 35.02 44 ALA C O 1
ATOM 4125 N N . GLN C 1 49 ? 22.919 16.602 69.740 1.00 35.79 45 GLN C N 1
ATOM 4126 C CA . GLN C 1 49 ? 22.958 15.662 68.616 1.00 36.38 45 GLN C CA 1
ATOM 4127 C C . GLN C 1 49 ? 22.036 14.454 68.812 1.00 37.71 45 GLN C C 1
ATOM 4128 O O . GLN C 1 49 ? 21.399 14.000 67.863 1.00 37.45 45 GLN C O 1
ATOM 4134 N N . HIS C 1 50 ? 21.975 13.939 70.037 1.00 39.21 46 HIS C N 1
ATOM 4135 C CA . HIS C 1 50 ? 21.253 12.695 70.313 1.00 40.94 46 HIS C CA 1
ATOM 4136 C C . HIS C 1 50 ? 19.894 12.899 70.991 1.00 41.54 46 HIS C C 1
ATOM 4137 O O . HIS C 1 50 ? 19.193 11.927 71.266 1.00 42.45 46 HIS C O 1
ATOM 4144 N N . ASP C 1 51 ? 19.527 14.155 71.247 1.00 41.37 47 ASP C N 1
ATOM 4145 C CA . ASP C 1 51 ? 18.243 14.478 71.878 1.00 42.21 47 ASP C CA 1
ATOM 4146 C C . ASP C 1 51 ? 17.207 14.810 70.814 1.00 41.83 47 ASP C C 1
ATOM 4147 O O . ASP C 1 51 ? 17.274 15.867 70.184 1.00 40.42 47 ASP C O 1
ATOM 4152 N N . PRO C 1 52 ? 16.229 13.911 70.624 1.00 43.01 48 PRO C N 1
ATOM 4153 C CA . PRO C 1 52 ? 15.221 14.062 69.581 1.00 42.79 48 PRO C CA 1
ATOM 4154 C C . PRO C 1 52 ? 14.317 15.270 69.766 1.00 42.37 48 PRO C C 1
ATOM 4155 O O . PRO C 1 52 ? 13.709 15.726 68.806 1.00 42.02 48 PRO C O 1
ATOM 4159 N N . GLU C 1 53 ? 14.224 15.777 70.988 1.00 42.59 49 GLU C N 1
ATOM 4160 C CA . GLU C 1 53 ? 13.463 16.994 71.241 1.00 42.18 49 GLU C CA 1
ATOM 4161 C C . GLU C 1 53 ? 14.174 18.259 70.749 1.00 39.89 49 GLU C C 1
ATOM 4162 O O . GLU C 1 53 ? 13.553 19.314 70.640 1.00 39.64 49 GLU C O 1
ATOM 4168 N N . VAL C 1 54 ? 15.469 18.153 70.470 1.00 37.76 50 VAL C N 1
ATOM 4169 C CA . VAL C 1 54 ? 16.255 19.286 70.011 1.00 35.71 50 VAL C CA 1
ATOM 4170 C C . VAL C 1 54 ? 16.355 19.256 68.499 1.00 34.12 50 VAL C C 1
ATOM 4171 O O . VAL C 1 54 ? 16.880 18.308 67.936 1.00 34.04 50 VAL C O 1
ATOM 4175 N N . ARG C 1 55 ? 15.850 20.299 67.852 1.00 32.71 51 ARG C N 1
ATOM 4176 C CA . ARG C 1 55 ? 15.930 20.411 66.406 1.00 31.70 51 ARG C CA 1
ATOM 4177 C C . ARG C 1 55 ? 16.917 21.455 65.906 1.00 29.95 51 ARG C C 1
ATOM 4178 O O . ARG C 1 55 ? 17.160 21.523 64.706 1.00 27.98 51 ARG C O 1
ATOM 4186 N N . ALA C 1 56 ? 17.469 22.272 66.800 1.00 29.25 52 ALA C N 1
ATOM 4187 C CA . ALA C 1 56 ? 18.464 23.263 66.401 1.00 28.03 52 ALA C CA 1
ATOM 4188 C C . ALA C 1 56 ? 19.261 23.693 67.603 1.00 28.13 52 ALA C C 1
ATOM 4189 O O . ALA C 1 56 ? 18.827 23.501 68.746 1.00 27.58 52 ALA C O 1
ATOM 4191 N N . VAL C 1 57 ? 20.424 24.269 67.327 1.00 27.79 53 VAL C N 1
ATOM 4192 C CA . VAL C 1 57 ? 21.329 24.747 68.358 1.00 28.32 53 VAL C CA 1
ATOM 4193 C C . VAL C 1 57 ? 21.670 26.211 68.088 1.00 28.15 53 VAL C C 1
ATOM 4194 O O . VAL C 1 57 ? 22.018 26.589 66.962 1.00 27.63 53 VAL C O 1
ATOM 4198 N N . VAL C 1 58 ? 21.560 27.034 69.126 1.00 28.20 54 VAL C N 1
ATOM 4199 C CA . VAL C 1 58 ? 22.046 28.407 69.079 1.00 27.98 54 VAL C CA 1
ATOM 4200 C C . VAL C 1 58 ? 23.203 28.574 70.054 1.00 28.54 54 VAL C C 1
ATOM 4201 O O . VAL C 1 58 ? 23.113 28.158 71.211 1.00 29.47 54 VAL C O 1
ATOM 4205 N N . LEU C 1 59 ? 24.272 29.205 69.576 1.00 27.83 55 LEU C N 1
ATOM 4206 C CA . LEU C 1 59 ? 25.470 29.498 70.366 1.00 28.56 55 LEU C CA 1
ATOM 4207 C C . LEU C 1 59 ? 25.572 31.016 70.542 1.00 29.24 55 LEU C C 1
ATOM 4208 O O . LEU C 1 59 ? 25.476 31.771 69.573 1.00 28.84 55 LEU C O 1
ATOM 4213 N N . THR C 1 60 ? 25.757 31.458 71.779 1.00 30.49 56 THR C N 1
ATOM 4214 C CA . THR C 1 60 ? 25.809 32.888 72.089 1.00 31.16 56 THR C CA 1
ATOM 4215 C C . THR C 1 60 ? 26.703 33.108 73.305 1.00 32.39 56 THR C C 1
ATOM 4216 O O . THR C 1 60 ? 27.106 32.143 73.957 1.00 32.22 56 THR C O 1
ATOM 4220 N N . GLY C 1 61 ? 27.035 34.370 73.571 1.00 33.35 57 GLY C N 1
ATOM 4221 C CA . GLY C 1 61 ? 27.829 34.746 74.749 1.00 34.75 57 GLY C CA 1
ATOM 4222 C C . GLY C 1 61 ? 26.996 35.449 75.806 1.00 36.26 57 GLY C C 1
ATOM 4223 O O . GLY C 1 61 ? 26.030 36.148 75.487 1.00 35.58 57 GLY C O 1
ATOM 4224 N N . ALA C 1 62 ? 27.377 35.252 77.066 1.00 37.72 58 ALA C N 1
ATOM 4225 C CA . ALA C 1 62 ? 26.741 35.917 78.191 1.00 40.09 58 ALA C CA 1
ATOM 4226 C C . ALA C 1 62 ? 26.997 37.414 78.155 1.00 41.41 58 ALA C C 1
ATOM 4227 O O . ALA C 1 62 ? 28.134 37.869 77.974 1.00 41.33 58 ALA C O 1
ATOM 4229 N N . GLY C 1 63 ? 25.923 38.171 78.327 1.00 43.06 59 GLY C N 1
ATOM 4230 C CA . GLY C 1 63 ? 26.023 39.606 78.513 1.00 44.55 59 GLY C CA 1
ATOM 4231 C C . GLY C 1 63 ? 25.918 40.392 77.229 1.00 44.62 59 GLY C C 1
ATOM 4232 O O . GLY C 1 63 ? 25.702 39.838 76.150 1.00 43.38 59 GLY C O 1
ATOM 4233 N N . ASP C 1 64 ? 26.097 41.698 77.366 1.00 46.10 60 ASP C N 1
ATOM 4234 C CA . ASP C 1 64 ? 25.809 42.646 76.296 1.00 46.35 60 ASP C CA 1
ATOM 4235 C C . ASP C 1 64 ? 27.051 43.142 75.544 1.00 45.68 60 ASP C C 1
ATOM 4236 O O . ASP C 1 64 ? 26.938 44.032 74.702 1.00 45.70 60 ASP C O 1
ATOM 4241 N N . LYS C 1 65 ? 28.221 42.574 75.831 1.00 45.14 61 LYS C N 1
ATOM 4242 C CA . LYS C 1 65 ? 29.487 43.147 75.351 1.00 44.66 61 LYS C CA 1
ATOM 4243 C C . LYS C 1 65 ? 30.268 42.247 74.399 1.00 42.80 61 LYS C C 1
ATOM 4244 O O . LYS C 1 65 ? 30.842 42.726 73.415 1.00 42.60 61 LYS C O 1
ATOM 4246 N N . SER C 1 66 ? 30.282 40.950 74.687 1.00 41.44 62 SER C N 1
ATOM 4247 C CA A SER C 1 66 ? 31.150 40.021 73.978 0.50 40.10 62 SER C CA 1
ATOM 4248 C CA B SER C 1 66 ? 31.169 40.019 73.985 0.50 40.19 62 SER C CA 1
ATOM 4249 C C . SER C 1 66 ? 30.452 38.714 73.652 1.00 38.63 62 SER C C 1
ATOM 4250 O O . SER C 1 66 ? 29.796 38.125 74.502 1.00 38.43 62 SER C O 1
ATOM 4255 N N . PHE C 1 67 ? 30.591 38.275 72.407 1.00 36.37 63 PHE C N 1
ATOM 4256 C CA . PHE C 1 67 ? 30.211 36.922 72.025 1.00 34.60 63 PHE C CA 1
ATOM 4257 C C . PHE C 1 67 ? 31.370 36.010 72.435 1.00 34.63 63 PHE C C 1
ATOM 4258 O O . PHE C 1 67 ? 31.198 35.066 73.222 1.00 34.84 63 PHE C O 1
ATOM 4266 N N . CYS C 1 68 ? 32.553 36.330 71.904 1.00 34.06 64 CYS C N 1
ATOM 4267 C CA . CYS C 1 68 ? 33.796 35.636 72.234 1.00 34.32 64 CYS C CA 1
ATOM 4268 C C . CYS C 1 68 ? 35.033 36.414 71.758 1.00 34.52 64 CYS C C 1
ATOM 4269 O O . CYS C 1 68 ? 35.257 36.568 70.566 1.00 33.52 64 CYS C O 1
ATOM 4272 N N . ALA C 1 69 ? 35.851 36.866 72.702 1.00 35.39 65 ALA C N 1
ATOM 4273 C CA . ALA C 1 69 ? 37.052 37.641 72.388 1.00 36.14 65 ALA C CA 1
ATOM 4274 C C . ALA C 1 69 ? 38.199 36.780 71.851 1.00 36.31 65 ALA C C 1
ATOM 4275 O O . ALA C 1 69 ? 39.210 37.312 71.391 1.00 36.85 65 ALA C O 1
ATOM 4277 N N . GLY C 1 70 ? 38.044 35.460 71.922 1.00 36.50 66 GLY C N 1
ATOM 4278 C CA . GLY C 1 70 ? 39.004 34.521 71.336 1.00 36.56 66 GLY C CA 1
ATOM 4279 C C . GLY C 1 70 ? 39.533 33.514 72.340 1.00 37.43 66 GLY C C 1
ATOM 4280 O O . GLY C 1 70 ? 38.930 33.280 73.391 1.00 37.28 66 GLY C O 1
ATOM 4281 N N . ALA C 1 71 ? 40.664 32.907 71.998 1.00 38.05 67 ALA C N 1
ATOM 4282 C CA . ALA C 1 71 ? 41.364 32.011 72.902 1.00 39.40 67 ALA C CA 1
ATOM 4283 C C . ALA C 1 71 ? 41.747 32.787 74.160 1.00 41.51 67 ALA C C 1
ATOM 4284 O O . ALA C 1 71 ? 42.084 33.972 74.089 1.00 41.87 67 ALA C O 1
ATOM 4286 N N . ASP C 1 72 ? 41.680 32.122 75.309 1.00 43.40 68 ASP C N 1
ATOM 4287 C CA . ASP C 1 72 ? 42.051 32.761 76.570 1.00 45.89 68 ASP C CA 1
ATOM 4288 C C . ASP C 1 72 ? 43.570 32.836 76.593 1.00 47.84 68 ASP C C 1
ATOM 4289 O O . ASP C 1 72 ? 44.247 31.815 76.737 1.00 48.19 68 ASP C O 1
ATOM 4294 N N . LEU C 1 73 ? 44.098 34.042 76.420 1.00 49.94 69 LEU C N 1
ATOM 4295 C CA . LEU C 1 73 ? 45.540 34.219 76.261 1.00 52.15 69 LEU C CA 1
ATOM 4296 C C . LEU C 1 73 ? 46.276 34.024 77.586 1.00 55.28 69 LEU C C 1
ATOM 4297 O O . LEU C 1 73 ? 47.452 33.669 77.595 1.00 55.76 69 LEU C O 1
ATOM 4299 N N . LYS C 1 74 ? 45.584 34.259 78.698 1.00 58.19 70 LYS C N 1
ATOM 4300 C CA . LYS C 1 74 ? 46.138 33.970 80.022 1.00 61.41 70 LYS C CA 1
ATOM 4301 C C . LYS C 1 74 ? 46.372 32.463 80.162 1.00 63.13 70 LYS C C 1
ATOM 4302 O O . LYS C 1 74 ? 47.435 32.031 80.614 1.00 64.35 70 LYS C O 1
ATOM 4304 N N . ALA C 1 75 ? 45.376 31.673 79.764 1.00 63.98 71 ALA C N 1
ATOM 4305 C CA . ALA C 1 75 ? 45.505 30.213 79.732 1.00 65.24 71 ALA C CA 1
ATOM 4306 C C . ALA C 1 75 ? 46.524 29.765 78.679 1.00 65.91 71 ALA C C 1
ATOM 4307 O O . ALA C 1 75 ? 47.186 28.739 78.844 1.00 66.70 71 ALA C O 1
ATOM 4309 N N . ILE C 1 76 ? 46.637 30.538 77.599 1.00 66.20 72 ILE C N 1
ATOM 4310 C CA . ILE C 1 76 ? 47.650 30.314 76.562 1.00 66.59 72 ILE C CA 1
ATOM 4311 C C . ILE C 1 76 ? 49.064 30.597 77.073 1.00 68.45 72 ILE C C 1
ATOM 4312 O O . ILE C 1 76 ? 49.987 29.815 76.833 1.00 68.86 72 ILE C O 1
ATOM 4314 N N . ALA C 1 77 ? 49.223 31.726 77.756 1.00 69.65 73 ALA C N 1
ATOM 4315 C CA . ALA C 1 77 ? 50.489 32.070 78.396 1.00 71.37 73 ALA C CA 1
ATOM 4316 C C . ALA C 1 77 ? 50.880 30.964 79.370 1.00 72.62 73 ALA C C 1
ATOM 4317 O O . ALA C 1 77 ? 52.014 30.480 79.356 1.00 73.43 73 ALA C O 1
ATOM 4319 N N . ARG C 1 78 ? 49.912 30.549 80.187 1.00 72.88 74 ARG C N 1
ATOM 4320 C CA . ARG C 1 78 ? 50.136 29.612 81.298 1.00 74.05 74 ARG C CA 1
ATOM 4321 C C . ARG C 1 78 ? 50.185 28.112 80.937 1.00 73.71 74 ARG C C 1
ATOM 4322 O O . ARG C 1 78 ? 50.067 27.259 81.824 1.00 74.57 74 ARG C O 1
ATOM 4324 N N . ARG C 1 79 ? 50.352 27.802 79.649 1.00 72.39 75 ARG C N 1
ATOM 4325 C CA . ARG C 1 79 ? 50.561 26.423 79.153 1.00 71.92 75 ARG C CA 1
ATOM 4326 C C . ARG C 1 79 ? 49.346 25.476 79.229 1.00 70.99 75 ARG C C 1
ATOM 4327 O O . ARG C 1 79 ? 49.471 24.293 78.906 1.00 71.10 75 ARG C O 1
ATOM 4329 N N . GLU C 1 80 ? 48.186 25.990 79.633 1.00 69.90 76 GLU C N 1
ATOM 4330 C CA . GLU C 1 80 ? 46.970 25.177 79.765 1.00 68.66 76 GLU C CA 1
ATOM 4331 C C . GLU C 1 80 ? 46.285 24.947 78.413 1.00 66.22 76 GLU C C 1
ATOM 4332 O O . GLU C 1 80 ? 45.985 25.904 77.696 1.00 65.26 76 GLU C O 1
ATOM 4334 N N . ASN C 1 81 ? 46.047 23.678 78.072 1.00 64.74 77 ASN C N 1
ATOM 4335 C CA . ASN C 1 81 ? 45.288 23.318 76.868 1.00 62.23 77 ASN C CA 1
ATOM 4336 C C . ASN C 1 81 ? 43.889 23.930 76.921 1.00 60.17 77 ASN C C 1
ATOM 4337 O O . ASN C 1 81 ? 43.325 24.106 78.004 1.00 60.58 77 ASN C O 1
ATOM 4342 N N . LEU C 1 82 ? 43.336 24.246 75.751 1.00 57.21 78 LEU C N 1
ATOM 4343 C CA . LEU C 1 82 ? 42.059 24.963 75.657 1.00 55.22 78 LEU C CA 1
ATOM 4344 C C . LEU C 1 82 ? 40.870 24.087 75.274 1.00 53.34 78 LEU C C 1
ATOM 4345 O O . LEU C 1 82 ? 39.723 24.486 75.470 1.00 52.97 78 LEU C O 1
ATOM 4350 N N . TYR C 1 83 ? 41.148 22.905 74.731 1.00 51.82 79 TYR C N 1
ATOM 4351 C CA . TYR C 1 83 ? 40.104 21.985 74.275 1.00 50.30 79 TYR C CA 1
ATOM 4352 C C . TYR C 1 83 ? 39.483 21.142 75.405 1.00 49.92 79 TYR C C 1
ATOM 4353 O O . TYR C 1 83 ? 39.926 21.182 76.558 1.00 50.33 79 TYR C O 1
ATOM 4362 N N . HIS C 1 84 ? 38.437 20.400 75.056 1.00 48.38 80 HIS C N 1
ATOM 4363 C CA . HIS C 1 84 ? 37.792 19.455 75.970 1.00 48.47 80 HIS C CA 1
ATOM 4364 C C . HIS C 1 84 ? 38.767 18.308 76.280 1.00 49.22 80 HIS C C 1
ATOM 4365 O O . HIS C 1 84 ? 39.146 17.572 75.367 1.00 48.52 80 HIS C O 1
ATOM 4372 N N . PRO C 1 85 ? 39.163 18.129 77.562 1.00 50.48 81 PRO C N 1
ATOM 4373 C CA . PRO C 1 85 ? 40.263 17.179 77.798 1.00 51.59 81 PRO C CA 1
ATOM 4374 C C . PRO C 1 85 ? 39.981 15.740 77.345 1.00 51.77 81 PRO C C 1
ATOM 4375 O O . PRO C 1 85 ? 40.914 15.019 76.987 1.00 52.20 81 PRO C O 1
ATOM 4379 N N . ASP C 1 86 ? 38.711 15.341 77.353 1.00 51.53 82 ASP C N 1
ATOM 4380 C CA . ASP C 1 86 ? 38.303 14.000 76.916 1.00 51.85 82 ASP C CA 1
ATOM 4381 C C . ASP C 1 86 ? 37.965 13.908 75.432 1.00 50.45 82 ASP C C 1
ATOM 4382 O O . ASP C 1 86 ? 37.703 12.814 74.927 1.00 50.54 82 ASP C O 1
ATOM 4387 N N . HIS C 1 87 ? 37.961 15.048 74.745 1.00 49.21 83 HIS C N 1
ATOM 4388 C CA . HIS C 1 87 ? 37.586 15.107 73.332 1.00 47.95 83 HIS C CA 1
ATOM 4389 C C . HIS C 1 87 ? 38.452 16.112 72.579 1.00 46.93 83 HIS C C 1
ATOM 4390 O O . HIS C 1 87 ? 37.951 17.126 72.078 1.00 45.94 83 HIS C O 1
ATOM 4397 N N . PRO C 1 88 ? 39.763 15.829 72.487 1.00 47.20 84 PRO C N 1
ATOM 4398 C CA . PRO C 1 88 ? 40.640 16.700 71.713 1.00 46.22 84 PRO C CA 1
ATOM 4399 C C . PRO C 1 88 ? 40.187 16.838 70.260 1.00 44.52 84 PRO C C 1
ATOM 4400 O O . PRO C 1 88 ? 40.412 17.879 69.641 1.00 43.75 84 PRO C O 1
ATOM 4404 N N . GLU C 1 89 ? 39.550 15.794 69.732 1.00 43.74 85 GLU C N 1
ATOM 4405 C CA . GLU C 1 89 ? 39.126 15.770 68.331 1.00 42.13 85 GLU C CA 1
ATOM 4406 C C . GLU C 1 89 ? 37.989 16.765 68.012 1.00 40.12 85 GLU C C 1
ATOM 4407 O O . GLU C 1 89 ? 37.722 17.044 66.832 1.00 39.09 85 GLU C O 1
ATOM 4413 N N . TRP C 1 90 ? 37.332 17.308 69.040 1.00 38.90 86 TRP C N 1
ATOM 4414 C CA . TRP C 1 90 ? 36.293 18.326 68.815 1.00 37.14 86 TRP C CA 1
ATOM 4415 C C . TRP C 1 90 ? 36.893 19.693 68.584 1.00 35.83 86 TRP C C 1
ATOM 4416 O O . TRP C 1 90 ? 36.206 20.608 68.130 1.00 34.81 86 TRP C O 1
ATOM 4427 N N . GLY C 1 91 ? 38.161 19.841 68.942 1.00 35.49 87 GLY C N 1
ATOM 4428 C CA . GLY C 1 91 ? 38.880 21.073 68.689 1.00 34.68 87 GLY C CA 1
ATOM 4429 C C . GLY C 1 91 ? 38.502 22.192 69.638 1.00 34.28 87 GLY C C 1
ATOM 4430 O O . GLY C 1 91 ? 37.887 21.976 70.689 1.00 34.33 87 GLY C O 1
ATOM 4431 N N . PHE C 1 92 ? 38.894 23.393 69.234 1.00 33.20 88 PHE C N 1
ATOM 4432 C CA . PHE C 1 92 ? 38.694 24.621 69.984 1.00 33.07 88 PHE C CA 1
ATOM 4433 C C . PHE C 1 92 ? 37.241 24.808 70.406 1.00 32.69 88 PHE C C 1
ATOM 4434 O O . PHE C 1 92 ? 36.300 24.659 69.608 1.00 31.87 88 PHE C O 1
ATOM 4442 N N . ALA C 1 93 ? 37.091 25.111 71.691 1.00 33.23 89 ALA C N 1
ATOM 4443 C CA . ALA C 1 93 ? 35.795 25.363 72.318 1.00 33.06 89 ALA C CA 1
ATOM 4444 C C . ALA C 1 93 ? 34.858 24.158 72.307 1.00 32.72 89 ALA C C 1
ATOM 4445 O O . ALA C 1 93 ? 33.665 24.309 72.563 1.00 32.94 89 ALA C O 1
ATOM 4447 N N . GLY C 1 94 ? 35.395 22.963 72.055 1.00 32.61 90 GLY C N 1
ATOM 4448 C CA . GLY C 1 94 ? 34.568 21.768 71.883 1.00 32.56 90 GLY C CA 1
ATOM 4449 C C . GLY C 1 94 ? 33.619 21.877 70.701 1.00 31.48 90 GLY C C 1
ATOM 4450 O O . GLY C 1 94 ? 32.651 21.123 70.614 1.00 31.42 90 GLY C O 1
ATOM 4451 N N . TYR C 1 95 ? 33.926 22.798 69.781 1.00 30.33 91 TYR C N 1
ATOM 4452 C CA . TYR C 1 95 ? 32.959 23.307 68.804 1.00 29.30 91 TYR C CA 1
ATOM 4453 C C . TYR C 1 95 ? 33.447 23.288 67.345 1.00 28.24 91 TYR C C 1
ATOM 4454 O O . TYR C 1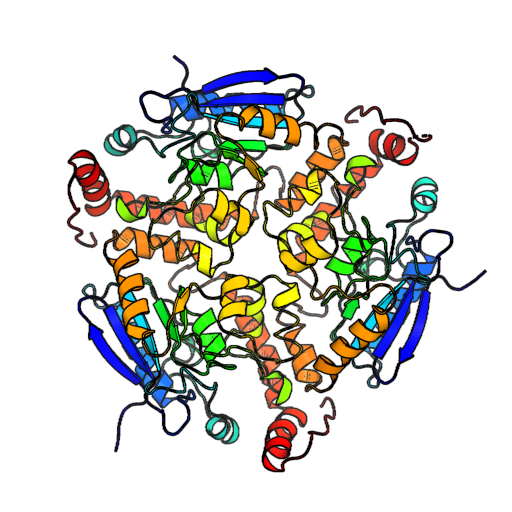 95 ? 32.681 22.923 66.450 1.00 26.65 91 TYR C O 1
ATOM 4463 N N . VAL C 1 96 ? 34.692 23.693 67.087 1.00 28.48 92 VAL C N 1
ATOM 4464 C CA . VAL C 1 96 ? 35.088 23.983 65.692 1.00 27.59 92 VAL C CA 1
ATOM 4465 C C . VAL C 1 96 ? 35.360 22.752 64.819 1.00 27.90 92 VAL C C 1
ATOM 4466 O O . VAL C 1 96 ? 35.371 22.864 63.590 1.00 27.17 92 VAL C O 1
ATOM 4470 N N . ARG C 1 97 ? 35.582 21.597 65.448 1.00 28.79 93 ARG C N 1
ATOM 4471 C CA . ARG C 1 97 ? 35.696 20.327 64.735 1.00 29.44 93 ARG C CA 1
ATOM 4472 C C . ARG C 1 97 ? 34.722 19.313 65.336 1.00 29.80 93 ARG C C 1
ATOM 4473 O O . ARG C 1 97 ? 35.055 18.144 65.578 1.00 30.79 93 ARG C O 1
ATOM 4481 N N . HIS C 1 98 ? 33.506 19.787 65.575 1.00 29.41 94 HIS C N 1
ATOM 4482 C CA . HIS C 1 98 ? 32.491 18.998 66.240 1.00 29.56 94 HIS C CA 1
ATOM 4483 C C . HIS C 1 98 ? 31.236 19.040 65.392 1.00 28.38 94 HIS C C 1
ATOM 4484 O O . HIS C 1 98 ? 30.266 19.728 65.714 1.00 28.24 94 HIS C O 1
ATOM 4491 N N . PHE C 1 99 ? 31.267 18.314 64.281 1.00 27.83 95 PHE C N 1
ATOM 4492 C CA . PHE C 1 99 ? 30.117 18.292 63.392 1.00 27.41 95 PHE C CA 1
ATOM 4493 C C . PHE C 1 99 ? 28.915 17.635 64.063 1.00 27.76 95 PHE C C 1
ATOM 4494 O O . PHE C 1 99 ? 29.038 16.548 64.639 1.00 28.19 95 PHE C O 1
ATOM 4502 N N . ILE C 1 100 ? 27.765 18.309 63.974 1.00 27.52 96 ILE C N 1
ATOM 4503 C CA . ILE C 1 100 ? 26.468 17.715 64.303 1.00 28.05 96 ILE C CA 1
ATOM 4504 C C . ILE C 1 100 ? 25.482 17.883 63.143 1.00 27.38 96 ILE C C 1
ATOM 4505 O O . ILE C 1 100 ? 25.560 18.851 62.409 1.00 26.27 96 ILE C O 1
ATOM 4510 N N . ASP C 1 101 ? 24.580 16.911 62.980 1.00 27.93 97 ASP C N 1
ATOM 4511 C CA A ASP C 1 101 ? 23.494 16.853 61.975 0.50 27.53 97 ASP C CA 1
ATOM 4512 C CA B ASP C 1 101 ? 23.675 17.008 61.829 0.50 27.27 97 ASP C CA 1
ATOM 4513 C C . ASP C 1 101 ? 22.505 17.985 62.037 1.00 27.05 97 ASP C C 1
ATOM 4514 O O . ASP C 1 101 ? 21.768 18.236 61.096 1.00 27.31 97 ASP C O 1
ATOM 4523 N N . LYS C 1 102 ? 22.378 18.567 63.221 1.00 27.00 98 LYS C N 1
ATOM 4524 C CA . LYS C 1 102 ? 21.322 19.538 63.465 1.00 26.70 98 LYS C CA 1
ATOM 4525 C C . LYS C 1 102 ? 21.858 20.934 63.198 1.00 25.49 98 LYS C C 1
ATOM 4526 O O . LYS C 1 102 ? 23.042 21.178 63.370 1.00 23.82 98 LYS C O 1
ATOM 4532 N N . PRO C 1 103 ? 20.996 21.851 62.742 1.00 24.88 99 PRO C N 1
ATOM 4533 C CA . PRO C 1 103 ? 21.501 23.191 62.414 1.00 24.40 99 PRO C CA 1
ATOM 4534 C C . PRO C 1 103 ? 22.044 23.963 63.626 1.00 24.69 99 PRO C C 1
ATOM 4535 O O . PRO C 1 103 ? 21.484 23.870 64.730 1.00 24.87 99 PRO C O 1
ATOM 4539 N N . THR C 1 104 ? 23.149 24.681 63.398 1.00 24.15 100 THR C N 1
ATOM 4540 C CA . THR C 1 104 ? 23.803 25.524 64.402 1.00 24.39 100 THR C CA 1
ATOM 4541 C C . THR C 1 104 ? 23.814 26.992 63.963 1.00 23.92 100 THR C C 1
ATOM 4542 O O . THR C 1 104 ? 24.192 27.303 62.820 1.00 22.75 100 THR C O 1
ATOM 4546 N N . ILE C 1 105 ? 23.382 27.881 64.869 1.00 23.61 101 ILE C N 1
ATOM 4547 C CA . ILE C 1 105 ? 23.289 29.317 64.581 1.00 23.94 101 ILE C CA 1
ATOM 4548 C C . ILE C 1 105 ? 24.129 30.037 65.620 1.00 24.40 101 ILE C C 1
ATOM 4549 O O . ILE C 1 105 ? 23.899 29.889 66.816 1.00 25.31 101 ILE C O 1
ATOM 4554 N N . ALA C 1 106 ? 25.114 30.803 65.165 1.00 23.81 102 ALA C N 1
ATOM 4555 C CA . ALA C 1 106 ? 25.845 31.675 66.070 1.00 24.02 102 ALA C CA 1
ATOM 4556 C C . ALA C 1 106 ? 25.035 32.965 66.224 1.00 24.77 102 ALA C C 1
ATOM 4557 O O . ALA C 1 106 ? 24.717 33.637 65.239 1.00 24.99 102 ALA C O 1
ATOM 4559 N N . ALA C 1 107 ? 24.625 33.254 67.456 1.00 25.92 103 ALA C N 1
ATOM 4560 C CA . ALA C 1 107 ? 23.977 34.529 67.795 1.00 26.63 103 ALA C CA 1
ATOM 4561 C C . ALA C 1 107 ? 25.033 35.440 68.407 1.00 27.18 103 ALA C C 1
ATOM 4562 O O . ALA C 1 107 ? 25.319 35.377 69.616 1.00 27.77 103 ALA C O 1
ATOM 4564 N N . VAL C 1 108 ? 25.603 36.289 67.558 1.00 26.81 104 VAL C N 1
ATOM 4565 C CA . VAL C 1 108 ? 26.769 37.084 67.900 1.00 27.60 104 VAL C CA 1
ATOM 4566 C C . VAL C 1 108 ? 26.308 38.394 68.536 1.00 29.68 104 VAL C C 1
ATOM 4567 O O . VAL C 1 108 ? 25.865 39.322 67.864 1.00 29.64 104 VAL C O 1
ATOM 4571 N N . ASN C 1 109 ? 26.417 38.432 69.860 1.00 31.99 105 ASN C N 1
ATOM 4572 C CA . ASN C 1 109 ? 25.898 39.525 70.672 1.00 34.19 105 ASN C CA 1
ATOM 4573 C C . ASN C 1 109 ? 26.875 40.679 70.907 1.00 35.61 105 ASN C C 1
ATOM 4574 O O . ASN C 1 109 ? 26.504 41.687 71.507 1.00 36.76 105 ASN C O 1
ATOM 4579 N N . GLY C 1 110 ? 28.108 40.542 70.428 1.00 36.00 106 GLY C N 1
ATOM 4580 C CA . GLY C 1 110 ? 29.125 41.572 70.614 1.00 37.00 106 GLY C CA 1
ATOM 4581 C C . GLY C 1 110 ? 30.424 41.140 69.966 1.00 36.95 106 GLY C C 1
ATOM 4582 O O . GLY C 1 110 ? 30.404 40.537 68.892 1.00 35.78 106 GLY C O 1
ATOM 4583 N N . THR C 1 111 ? 31.550 41.429 70.618 1.00 37.59 107 THR C N 1
ATOM 4584 C CA . THR C 1 111 ? 32.871 41.128 70.052 1.00 37.26 107 THR C CA 1
ATOM 4585 C C . THR C 1 111 ? 33.022 39.668 69.681 1.00 35.78 107 THR C C 1
ATOM 4586 O O . THR C 1 111 ? 32.723 38.785 70.480 1.00 36.03 107 THR C O 1
ATOM 4590 N N . ALA C 1 112 ? 33.514 39.428 68.472 1.00 34.14 108 ALA C N 1
ATOM 4591 C CA . ALA C 1 112 ? 33.711 38.082 67.963 1.00 32.66 108 ALA C CA 1
ATOM 4592 C C . ALA C 1 112 ? 35.033 38.063 67.225 1.00 32.04 108 ALA C C 1
ATOM 4593 O O . ALA C 1 112 ? 35.071 38.059 65.999 1.00 30.67 108 ALA C O 1
ATOM 4595 N N . LEU C 1 113 ? 36.121 38.092 67.982 1.00 32.42 109 LEU C N 1
ATOM 4596 C CA . LEU C 1 113 ? 37.453 38.202 67.401 1.00 32.22 109 LEU C CA 1
ATOM 4597 C C . LEU C 1 113 ? 38.273 36.947 67.596 1.00 32.04 109 LEU C C 1
ATOM 4598 O O . LEU C 1 113 ? 38.228 36.315 68.659 1.00 32.99 109 LEU C O 1
ATOM 4603 N N . GLY C 1 114 ? 39.058 36.634 66.568 1.00 30.76 110 GLY C N 1
ATOM 4604 C CA . GLY C 1 114 ? 39.915 35.461 66.548 1.00 30.45 110 GLY C CA 1
ATOM 4605 C C . GLY C 1 114 ? 39.079 34.217 66.741 1.00 29.76 110 GLY C C 1
ATOM 4606 O O . GLY C 1 114 ? 38.238 33.895 65.912 1.00 28.83 110 GLY C O 1
ATOM 4607 N N . GLY C 1 115 ? 39.294 33.529 67.854 1.00 29.93 111 GLY C N 1
ATOM 4608 C CA . GLY C 1 115 ? 38.480 32.376 68.211 1.00 29.48 111 GLY C CA 1
ATOM 4609 C C . GLY C 1 115 ? 36.990 32.613 68.048 1.00 29.01 111 GLY C C 1
ATOM 4610 O O . GLY C 1 115 ? 36.262 31.719 67.630 1.00 28.10 111 GLY C O 1
ATOM 4611 N N . GLY C 1 116 ? 36.535 33.819 68.375 1.00 29.25 112 GLY C N 1
ATOM 4612 C CA . GLY C 1 116 ? 35.124 34.178 68.225 1.00 28.59 112 GLY C CA 1
ATOM 4613 C C . GLY C 1 116 ? 34.628 34.139 66.792 1.00 27.60 112 GLY C C 1
ATOM 4614 O O . GLY C 1 116 ? 33.526 33.672 66.514 1.00 27.51 112 GLY C O 1
ATOM 4615 N N . THR C 1 117 ? 35.439 34.647 65.876 1.00 26.89 113 THR C N 1
ATOM 4616 C CA . THR C 1 117 ? 35.106 34.602 64.456 1.00 26.08 113 THR C CA 1
ATOM 4617 C C . THR C 1 117 ? 35.186 33.152 63.992 1.00 25.53 113 THR C C 1
ATOM 4618 O O . THR C 1 117 ? 34.391 32.715 63.154 1.00 25.94 113 THR C O 1
ATOM 4622 N N . GLU C 1 118 ? 36.125 32.398 64.563 1.00 25.76 114 GLU C N 1
ATOM 4623 C CA . GLU C 1 118 ? 36.264 30.993 64.207 1.00 25.30 114 GLU C CA 1
ATOM 4624 C C . GLU C 1 118 ? 35.043 30.162 64.653 1.00 24.79 114 GLU C C 1
ATOM 4625 O O . GLU C 1 118 ? 34.688 29.183 63.982 1.00 24.49 114 GLU C O 1
ATOM 4631 N N . LEU C 1 119 ? 34.395 30.548 65.757 1.00 24.76 115 LEU C N 1
ATOM 4632 C CA . LEU C 1 119 ? 33.129 29.920 66.141 1.00 24.71 115 LEU C CA 1
ATOM 4633 C C . LEU C 1 119 ? 32.019 30.227 65.124 1.00 24.26 115 LEU C C 1
ATOM 4634 O O . LEU C 1 119 ? 31.229 29.346 64.803 1.00 24.24 115 LEU C O 1
ATOM 4639 N N . ALA C 1 120 ? 31.969 31.465 64.629 1.00 24.04 116 ALA C N 1
ATOM 4640 C CA . ALA C 1 120 ? 31.018 31.849 63.574 1.00 23.01 116 ALA C CA 1
ATOM 4641 C C . ALA C 1 120 ? 31.258 31.025 62.298 1.00 22.59 116 ALA C C 1
ATOM 4642 O O . ALA C 1 120 ? 30.319 30.465 61.721 1.00 22.54 116 ALA C O 1
ATOM 4644 N N . LEU C 1 121 ? 32.523 30.955 61.875 1.00 22.56 117 LEU C N 1
ATOM 4645 C CA . LEU C 1 121 ? 32.940 30.147 60.716 1.00 22.32 117 LEU C CA 1
ATOM 4646 C C . LEU C 1 121 ? 32.478 28.691 60.841 1.00 22.14 117 LEU C C 1
ATOM 4647 O O . LEU C 1 121 ? 32.017 28.094 59.865 1.00 22.27 117 LEU C O 1
ATOM 4652 N N . ALA C 1 122 ? 32.571 28.148 62.052 1.00 22.63 118 ALA C N 1
ATOM 4653 C CA . ALA C 1 122 ? 32.204 26.754 62.335 1.00 23.13 118 ALA C CA 1
ATOM 4654 C C . ALA C 1 122 ? 30.690 26.520 62.410 1.00 23.29 118 ALA C C 1
ATOM 4655 O O . ALA C 1 122 ? 30.222 25.385 62.284 1.00 24.99 118 ALA C O 1
ATOM 4657 N N . SER C 1 123 ? 29.932 27.597 62.585 1.00 23.25 119 SER C N 1
ATOM 4658 C CA . SER C 1 123 ? 28.472 27.538 62.659 1.00 22.40 119 SER C CA 1
ATOM 4659 C C . SER C 1 123 ? 27.852 27.498 61.255 1.00 21.08 119 SER C C 1
ATOM 4660 O O . SER C 1 123 ? 28.456 27.967 60.281 1.00 20.55 119 SER C O 1
ATOM 4663 N N . ASP C 1 124 ? 26.641 26.967 61.142 1.00 20.42 120 ASP C N 1
ATOM 4664 C CA . ASP C 1 124 ? 25.970 26.943 59.834 1.00 20.86 120 ASP C CA 1
ATOM 4665 C C . ASP C 1 124 ? 25.523 28.328 59.385 1.00 20.90 120 ASP C C 1
ATOM 4666 O O . ASP C 1 124 ? 25.635 28.697 58.215 1.00 20.68 120 ASP C O 1
ATOM 4671 N N . LEU C 1 125 ? 25.005 29.065 60.346 1.00 21.50 121 LEU C N 1
ATOM 4672 C CA . LEU C 1 125 ? 24.376 30.346 60.137 1.00 21.73 121 LEU C CA 1
ATOM 4673 C C . LEU C 1 125 ? 24.814 31.296 61.240 1.00 22.02 121 LEU C C 1
ATOM 4674 O O . LEU C 1 125 ? 25.194 30.870 62.330 1.00 22.77 121 LEU C O 1
ATOM 4679 N N . VAL C 1 126 ? 24.789 32.584 60.932 1.00 22.31 122 VAL C N 1
ATOM 4680 C CA . VAL C 1 126 ? 25.224 33.625 61.862 1.00 23.30 122 VAL C CA 1
ATOM 4681 C C . VAL C 1 126 ? 24.286 34.822 61.786 1.00 23.90 122 VAL C C 1
ATOM 4682 O O . VAL C 1 126 ? 24.003 35.348 60.719 1.00 22.31 122 VAL C O 1
ATOM 4686 N N . VAL C 1 127 ? 23.774 35.216 62.940 1.00 25.39 123 VAL C N 1
ATOM 4687 C CA A VAL C 1 127 ? 22.990 36.434 63.085 0.50 26.42 123 VAL C CA 1
ATOM 4688 C CA B VAL C 1 127 ? 23.003 36.439 63.066 0.50 26.42 123 VAL C CA 1
ATOM 4689 C C . VAL C 1 127 ? 23.763 37.296 64.082 1.00 27.21 123 VAL C C 1
ATOM 4690 O O . VAL C 1 127 ? 24.291 36.779 65.074 1.00 27.14 123 VAL C O 1
ATOM 4697 N N . ALA C 1 128 ? 23.862 38.593 63.813 1.00 27.97 124 ALA C N 1
ATOM 4698 C CA . ALA C 1 128 ? 24.737 39.454 64.595 1.00 29.16 124 ALA C CA 1
ATOM 4699 C C . ALA C 1 128 ? 24.093 40.761 65.030 1.00 31.05 124 ALA C C 1
ATOM 4700 O O . ALA C 1 128 ? 23.333 41.384 64.286 1.00 29.79 124 ALA C O 1
ATOM 4702 N N . ASP C 1 129 ? 24.444 41.170 66.246 1.00 33.17 125 ASP C N 1
ATOM 4703 C CA . ASP C 1 129 ? 24.113 42.480 66.788 1.00 35.60 125 ASP C CA 1
ATOM 4704 C C . ASP C 1 129 ? 24.858 43.503 65.924 1.00 36.40 125 ASP C C 1
ATOM 4705 O O . ASP C 1 129 ? 25.996 43.262 65.527 1.00 36.14 125 ASP C O 1
ATOM 4710 N N . GLU C 1 130 ? 24.205 44.614 65.593 1.00 37.85 126 GLU C N 1
ATOM 4711 C CA . GLU C 1 130 ? 24.838 45.685 64.799 1.00 38.81 126 GLU C CA 1
ATOM 4712 C C . GLU C 1 130 ? 26.196 46.157 65.351 1.00 39.07 126 GLU C C 1
ATOM 4713 O O . GLU C 1 130 ? 27.036 46.659 64.600 1.00 38.74 126 GLU C O 1
ATOM 4719 N N . ARG C 1 131 ? 26.426 45.971 66.646 1.00 39.01 127 ARG C N 1
ATOM 4720 C CA . ARG C 1 131 ? 27.672 46.421 67.264 1.00 39.64 127 ARG C CA 1
ATOM 4721 C C . ARG C 1 131 ? 28.819 45.387 67.143 1.00 38.52 127 ARG C C 1
ATOM 4722 O O . ARG C 1 131 ? 29.976 45.697 67.442 1.00 38.48 127 ARG C O 1
ATOM 4730 N N . ALA C 1 132 ? 28.495 44.179 66.679 1.00 37.25 128 ALA C N 1
ATOM 4731 C CA . ALA C 1 132 ? 29.465 43.078 66.586 1.00 36.31 128 ALA C CA 1
ATOM 4732 C C . ALA C 1 132 ? 30.625 43.394 65.630 1.00 36.05 128 ALA C C 1
ATOM 4733 O O . ALA C 1 132 ? 30.431 44.048 64.609 1.00 36.25 128 ALA C O 1
ATOM 4735 N N . GLN C 1 133 ? 31.827 42.945 65.994 1.00 36.10 129 GLN C N 1
ATOM 4736 C CA . GLN C 1 133 ? 33.013 43.007 65.131 1.00 35.79 129 GLN C CA 1
ATOM 4737 C C . GLN C 1 133 ? 33.524 41.599 64.951 1.00 34.05 129 GLN C C 1
ATOM 4738 O O . GLN C 1 133 ? 33.592 40.840 65.918 1.00 33.93 129 GLN C O 1
ATOM 4744 N N . PHE C 1 134 ? 33.944 41.295 63.731 1.00 32.01 130 PHE C N 1
ATOM 4745 C CA . PHE C 1 134 ? 34.604 40.041 63.391 1.00 30.59 130 PHE C CA 1
ATOM 4746 C C . PHE C 1 134 ? 36.068 40.341 63.039 1.00 30.45 130 PHE C C 1
ATOM 4747 O O . PHE C 1 134 ? 36.451 41.511 62.891 1.00 31.45 130 PHE C O 1
ATOM 4755 N N . GLY C 1 135 ? 36.890 39.299 62.973 1.00 29.39 131 GLY C N 1
ATOM 4756 C CA . GLY C 1 135 ? 38.289 39.446 62.601 1.00 28.90 131 GLY C CA 1
ATOM 4757 C C . GLY C 1 135 ? 39.171 38.320 63.082 1.00 28.19 131 GLY C C 1
ATOM 4758 O O . GLY C 1 135 ? 38.771 37.506 63.917 1.00 28.02 131 GLY C O 1
ATOM 4759 N N . LEU C 1 136 ? 40.394 38.307 62.561 1.00 27.50 132 LEU C N 1
ATOM 4760 C CA . LEU C 1 136 ? 41.371 37.272 62.865 1.00 27.97 132 LEU C CA 1
ATOM 4761 C C . LEU C 1 136 ? 42.700 37.946 63.208 1.00 28.97 132 LEU C C 1
ATOM 4762 O O . LEU C 1 136 ? 43.652 37.901 62.429 1.00 28.62 132 LEU C O 1
ATOM 4767 N N . PRO C 1 137 ? 42.772 38.571 64.392 1.00 30.42 133 PRO C N 1
ATOM 4768 C CA . PRO C 1 137 ? 43.983 39.316 64.765 1.00 31.47 133 PRO C CA 1
ATOM 4769 C C . PRO C 1 137 ? 45.166 38.470 65.270 1.00 32.59 133 PRO C C 1
ATOM 4770 O O . PRO C 1 137 ? 46.144 39.036 65.769 1.00 33.71 133 PRO C O 1
ATOM 4774 N N . GLU C 1 138 ? 45.088 37.148 65.141 1.00 32.41 134 GLU C N 1
ATOM 4775 C CA . GLU C 1 138 ? 46.151 36.262 65.619 1.00 33.27 134 GLU C CA 1
ATOM 4776 C C . GLU C 1 138 ? 47.539 36.653 65.114 1.00 34.29 134 GLU C C 1
ATOM 4777 O O . GLU C 1 138 ? 48.517 36.532 65.853 1.00 35.00 134 GLU C O 1
ATOM 4783 N N . VAL C 1 139 ? 47.616 37.142 63.875 1.00 33.97 135 VAL C N 1
ATOM 4784 C CA . VAL C 1 139 ? 48.899 37.533 63.268 1.00 34.68 135 VAL C CA 1
ATOM 4785 C C . VAL C 1 139 ? 49.614 38.675 63.996 1.00 35.93 135 VAL C C 1
ATOM 4786 O O . VAL C 1 139 ? 50.846 38.790 63.936 1.00 36.02 135 VAL C O 1
ATOM 4790 N N . LYS C 1 140 ? 48.838 39.524 64.658 1.00 36.34 136 LYS C N 1
ATOM 4791 C CA . LYS C 1 140 ? 49.390 40.613 65.464 1.00 38.42 136 LYS C CA 1
ATOM 4792 C C . LYS C 1 140 ? 50.040 40.135 66.771 1.00 39.23 136 LYS C C 1
ATOM 4793 O O . LYS C 1 140 ? 50.868 40.847 67.350 1.00 40.26 136 LYS C O 1
ATOM 4799 N N . ARG C 1 141 ? 49.650 38.947 67.233 1.00 38.78 137 ARG C N 1
ATOM 4800 C CA . ARG C 1 141 ? 50.059 38.435 68.540 1.00 39.44 137 ARG C CA 1
ATOM 4801 C C . ARG C 1 141 ? 51.075 37.305 68.409 1.00 39.48 137 ARG C C 1
ATOM 4802 O O . ARG C 1 141 ? 51.392 36.632 69.384 1.00 40.20 137 ARG C O 1
ATOM 4804 N N . GLY C 1 142 ? 51.587 37.093 67.201 1.00 38.54 138 GLY C N 1
ATOM 4805 C CA . GLY C 1 142 ? 52.607 36.085 66.978 1.00 38.89 138 GLY C CA 1
ATOM 4806 C C . GLY C 1 142 ? 52.086 34.668 66.904 1.00 38.32 138 GLY C C 1
ATOM 4807 O O . GLY C 1 142 ? 52.866 33.716 66.970 1.00 39.12 138 GLY C O 1
ATOM 4808 N N . LEU C 1 143 ? 50.774 34.537 66.718 1.00 37.68 139 LEU C N 1
ATOM 4809 C CA . LEU C 1 143 ? 50.090 33.249 66.639 1.00 36.70 139 LEU C CA 1
ATOM 4810 C C . LEU C 1 143 ? 49.377 33.149 65.289 1.00 34.95 139 LEU C C 1
ATOM 4811 O O . LEU C 1 143 ? 49.592 33.984 64.412 1.00 34.62 139 LEU C O 1
ATOM 4816 N N . ILE C 1 144 ? 48.536 32.134 65.121 1.00 33.48 140 ILE C N 1
ATOM 4817 C CA . ILE C 1 144 ? 47.694 32.026 63.928 1.00 32.48 140 ILE C CA 1
ATOM 4818 C C . ILE C 1 144 ? 46.281 31.621 64.329 1.00 31.83 140 ILE C C 1
ATOM 4819 O O . ILE C 1 144 ? 46.040 31.241 65.473 1.00 31.87 140 ILE C O 1
ATOM 4824 N N . ALA C 1 145 ? 45.347 31.718 63.390 1.00 30.92 141 ALA C N 1
ATOM 4825 C CA . ALA C 1 145 ? 43.983 31.266 63.638 1.00 30.16 141 ALA C CA 1
ATOM 4826 C C . ALA C 1 145 ? 43.923 29.742 63.508 1.00 29.85 141 ALA C C 1
ATOM 4827 O O . ALA C 1 145 ? 43.527 29.205 62.473 1.00 28.70 141 ALA C O 1
ATOM 4829 N N . ALA C 1 146 ? 44.288 29.059 64.587 1.00 29.76 142 ALA C N 1
ATOM 4830 C CA . ALA C 1 146 ? 44.475 27.613 64.570 1.00 29.87 142 ALA C CA 1
ATOM 4831 C C . ALA C 1 146 ? 43.181 26.824 64.747 1.00 29.24 142 ALA C C 1
ATOM 4832 O O . ALA C 1 146 ? 43.177 25.601 64.573 1.00 30.03 142 ALA C O 1
ATOM 4834 N N . ALA C 1 147 ? 42.100 27.533 65.089 1.00 28.43 143 ALA C N 1
ATOM 4835 C CA . ALA C 1 147 ? 40.760 26.966 65.270 1.00 27.86 143 ALA C CA 1
ATOM 4836 C C . ALA C 1 147 ? 39.919 26.994 63.982 1.00 26.63 143 ALA C C 1
ATOM 4837 O O . ALA C 1 147 ? 38.693 27.198 64.013 1.00 26.92 143 ALA C O 1
ATOM 4839 N N . GLY C 1 148 ? 40.586 26.760 62.853 1.00 26.48 144 GLY C N 1
ATOM 4840 C CA . GLY C 1 148 ? 39.925 26.670 61.554 1.00 25.68 144 GLY C CA 1
ATOM 4841 C C . GLY C 1 148 ? 39.972 27.936 60.712 1.00 25.28 144 GLY C C 1
ATOM 4842 O O . GLY C 1 148 ? 39.791 27.874 59.491 1.00 24.54 144 GLY C O 1
ATOM 4843 N N . GLY C 1 149 ? 40.227 29.080 61.344 1.00 24.96 145 GLY C N 1
ATOM 4844 C CA . GLY C 1 149 ? 40.158 30.369 60.659 1.00 24.92 145 GLY C CA 1
ATOM 4845 C C . GLY C 1 149 ? 41.031 30.491 59.420 1.00 24.75 145 GLY C C 1
ATOM 4846 O O . GLY C 1 149 ? 40.595 31.019 58.387 1.00 23.35 145 GLY C O 1
ATOM 4847 N N . VAL C 1 150 ? 42.268 30.010 59.515 1.00 25.20 146 VAL C N 1
ATOM 4848 C CA . VAL C 1 150 ? 43.227 30.154 58.417 1.00 25.60 146 VAL C CA 1
ATOM 4849 C C . VAL C 1 150 ? 42.756 29.489 57.117 1.00 25.54 146 VAL C C 1
ATOM 4850 O O . VAL C 1 150 ? 42.991 30.040 56.036 1.00 25.70 146 VAL C O 1
ATOM 4854 N N . PHE C 1 151 ? 42.114 28.320 57.197 1.00 24.84 147 PHE C N 1
ATOM 4855 C CA . PHE C 1 151 ? 41.611 27.683 55.973 1.00 24.38 147 PHE C CA 1
ATOM 4856 C C . PHE C 1 151 ? 40.137 27.873 55.672 1.00 23.66 147 PHE C C 1
ATOM 4857 O O . PHE C 1 151 ? 39.730 27.633 54.528 1.00 24.17 147 PHE C O 1
ATOM 4865 N N . ARG C 1 152 ? 39.343 28.277 56.662 1.00 22.95 148 ARG C N 1
ATOM 4866 C CA . ARG C 1 152 ? 37.913 28.481 56.456 1.00 22.00 148 ARG C CA 1
ATOM 4867 C C . ARG C 1 152 ? 37.582 29.887 56.001 1.00 21.33 148 ARG C C 1
ATOM 4868 O O . ARG C 1 152 ? 36.577 30.070 55.328 1.00 21.26 148 ARG C O 1
ATOM 4876 N N . ILE C 1 153 ? 38.418 30.877 56.309 1.00 21.86 149 ILE C N 1
ATOM 4877 C CA . ILE C 1 153 ? 38.042 32.259 55.976 1.00 21.68 149 ILE C CA 1
ATOM 4878 C C . ILE C 1 153 ? 37.865 32.437 54.462 1.00 21.14 149 ILE C C 1
ATOM 4879 O O . ILE C 1 153 ? 36.869 32.994 54.020 1.00 20.54 149 ILE C O 1
ATOM 4884 N N . ALA C 1 154 ? 38.783 31.895 53.665 1.00 21.19 150 ALA C N 1
ATOM 4885 C CA . ALA C 1 154 ? 38.682 31.982 52.206 1.00 21.26 150 ALA C CA 1
ATOM 4886 C C . ALA C 1 154 ? 37.584 31.093 51.594 1.00 20.23 150 ALA C C 1
ATOM 4887 O O . ALA C 1 154 ? 37.264 31.225 50.419 1.00 21.04 150 ALA C O 1
ATOM 4889 N N . GLU C 1 155 ? 37.027 30.189 52.395 1.00 19.41 151 GLU C N 1
ATOM 4890 C CA . GLU C 1 155 ? 35.901 29.367 51.994 1.00 19.49 151 GLU C CA 1
ATOM 4891 C C . GLU C 1 155 ? 34.590 30.115 52.132 1.00 19.70 151 GLU C C 1
ATOM 4892 O O . GLU C 1 155 ? 33.607 29.717 51.510 1.00 21.07 151 GLU C O 1
ATOM 4898 N N . GLN C 1 156 ? 34.571 31.172 52.951 1.00 20.77 152 GLN C N 1
ATOM 4899 C CA . GLN C 1 156 ? 33.306 31.852 53.312 1.00 21.07 152 GLN C CA 1
ATOM 4900 C C . GLN C 1 156 ? 33.227 33.319 52.929 1.00 21.42 152 GLN C C 1
ATOM 4901 O O . GLN C 1 156 ? 32.150 33.919 53.010 1.00 21.87 152 GLN C O 1
ATOM 4907 N N . LEU C 1 157 ? 34.360 33.865 52.486 1.00 20.61 153 LEU C N 1
ATOM 4908 C CA . LEU C 1 157 ? 34.460 35.193 51.884 1.00 20.56 153 LEU C CA 1
ATOM 4909 C C . LEU C 1 157 ? 35.170 35.073 50.537 1.00 20.13 153 LEU C C 1
ATOM 4910 O O . LEU C 1 157 ? 35.918 34.125 50.311 1.00 20.06 153 LEU C O 1
ATOM 4915 N N . PRO C 1 158 ? 35.031 36.077 49.662 1.00 19.40 154 PRO C N 1
ATOM 4916 C CA . PRO C 1 158 ? 35.808 36.083 48.433 1.00 19.56 154 PRO C CA 1
ATOM 4917 C C . PRO C 1 158 ? 37.281 36.009 48.778 1.00 19.50 154 PRO C C 1
ATOM 4918 O O . PRO C 1 158 ? 37.721 36.549 49.793 1.00 19.00 154 PRO C O 1
ATOM 4922 N N . ARG C 1 159 ? 38.039 35.337 47.942 1.00 19.15 155 ARG C N 1
ATOM 4923 C CA A ARG C 1 159 ? 39.416 35.014 48.257 0.50 20.49 155 ARG C CA 1
ATOM 4924 C CA B ARG C 1 159 ? 39.427 35.022 48.234 0.50 20.55 155 ARG C CA 1
ATOM 4925 C C . ARG C 1 159 ? 40.239 36.251 48.652 1.00 20.57 155 ARG C C 1
ATOM 4926 O O . ARG C 1 159 ? 40.919 36.244 49.676 1.00 19.95 155 ARG C O 1
ATOM 4941 N N . LYS C 1 160 ? 40.185 37.301 47.847 1.00 20.75 156 LYS C N 1
ATOM 4942 C CA . LYS C 1 160 ? 40.973 38.500 48.152 1.00 21.95 156 LYS C CA 1
ATOM 4943 C C . LYS C 1 160 ? 40.557 39.175 49.447 1.00 22.23 156 LYS C C 1
ATOM 4944 O O . LYS C 1 160 ? 41.413 39.610 50.212 1.00 22.43 156 LYS C O 1
ATOM 4950 N N . VAL C 1 161 ? 39.253 39.283 49.677 1.00 21.67 157 VAL C N 1
ATOM 4951 C CA . VAL C 1 161 ? 38.719 39.872 50.908 1.00 22.26 157 VAL C CA 1
ATOM 4952 C C . VAL C 1 161 ? 39.157 39.058 52.127 1.00 21.85 157 VAL C C 1
ATOM 4953 O O . VAL C 1 161 ? 39.595 39.610 53.140 1.00 22.21 157 VAL C O 1
ATOM 4957 N N . ALA C 1 162 ? 39.083 37.737 51.992 1.00 21.25 158 ALA C N 1
ATOM 4958 C CA . ALA C 1 162 ? 39.534 36.828 53.031 1.00 21.33 158 ALA C CA 1
ATOM 4959 C C . ALA C 1 162 ? 41.011 37.000 53.337 1.00 22.50 158 ALA C C 1
ATOM 4960 O O . ALA C 1 162 ? 41.404 37.019 54.501 1.00 23.42 158 ALA C O 1
ATOM 4962 N N . MET C 1 163 ? 41.835 37.082 52.298 1.00 22.67 159 MET C N 1
ATOM 4963 C CA A MET C 1 163 ? 43.283 37.199 52.476 0.50 23.92 159 MET C CA 1
ATOM 4964 C CA B MET C 1 163 ? 43.274 37.193 52.496 0.50 24.04 159 MET C CA 1
ATOM 4965 C C . MET C 1 163 ? 43.634 38.524 53.148 1.00 24.54 159 MET C C 1
ATOM 4966 O O . MET C 1 163 ? 44.580 38.599 53.946 1.00 24.98 159 MET C O 1
ATOM 4975 N N . ARG C 1 164 ? 42.885 39.576 52.841 1.00 24.27 160 ARG C N 1
ATOM 4976 C CA . ARG C 1 164 ? 43.185 40.845 53.485 1.00 25.82 160 ARG C CA 1
ATOM 4977 C C . ARG C 1 164 ? 42.934 40.735 54.984 1.00 25.90 160 ARG C C 1
ATOM 4978 O O . ARG C 1 164 ? 43.752 41.193 55.792 1.00 25.95 160 ARG C O 1
ATOM 4986 N N . LEU C 1 165 ? 41.815 40.123 55.354 1.00 24.96 161 LEU C N 1
ATOM 4987 C CA . LEU C 1 165 ? 41.468 39.938 56.762 1.00 26.39 161 LEU C CA 1
ATOM 4988 C C . LEU C 1 165 ? 42.517 39.089 57.474 1.00 26.46 161 LEU C C 1
ATOM 4989 O O . LEU C 1 165 ? 42.981 39.429 58.572 1.00 27.54 161 LEU C O 1
ATOM 4994 N N . LEU C 1 166 ? 42.907 38.003 56.825 1.00 25.62 162 LEU C N 1
ATOM 4995 C CA . LEU C 1 166 ? 43.867 37.068 57.376 1.00 25.93 162 LEU C CA 1
ATOM 4996 C C . LEU C 1 166 ? 45.248 37.674 57.586 1.00 27.12 162 LEU C C 1
ATOM 4997 O O . LEU C 1 166 ? 45.860 37.438 58.620 1.00 27.61 162 LEU C O 1
ATOM 5002 N N . LEU C 1 167 ? 45.752 38.423 56.608 1.00 27.37 163 LEU C N 1
ATOM 5003 C CA . LEU C 1 167 ? 47.135 38.915 56.675 1.00 28.21 163 LEU C CA 1
ATOM 5004 C C . LEU C 1 167 ? 47.284 40.259 57.409 1.00 29.04 163 LEU C C 1
ATOM 5005 O O . LEU C 1 167 ? 48.331 40.515 58.018 1.00 29.06 163 LEU C O 1
ATOM 5010 N N . THR C 1 168 ? 46.261 41.112 57.373 1.00 29.09 164 THR C N 1
ATOM 5011 C CA . THR C 1 168 ? 46.339 42.389 58.101 1.00 30.08 164 THR C CA 1
ATOM 5012 C C . THR C 1 168 ? 45.953 42.223 59.575 1.00 30.51 164 THR C C 1
ATOM 5013 O O . THR C 1 168 ? 46.405 42.985 60.426 1.00 31.11 164 THR C O 1
ATOM 5017 N N . GLY C 1 169 ? 45.101 41.242 59.870 1.00 30.19 165 GLY C N 1
ATOM 5018 C CA . GLY C 1 169 ? 44.523 41.084 61.224 1.00 30.74 165 GLY C CA 1
ATOM 5019 C C . GLY C 1 169 ? 43.520 42.155 61.634 1.00 31.22 165 GLY C C 1
ATOM 5020 O O . GLY C 1 169 ? 43.146 42.246 62.809 1.00 32.09 165 GLY C O 1
ATOM 5021 N N . GLU C 1 170 ? 43.072 42.954 60.670 1.00 31.37 166 GLU C N 1
ATOM 5022 C CA . GLU C 1 170 ? 42.167 44.070 60.922 1.00 32.46 166 GLU C CA 1
ATOM 5023 C C . GLU C 1 170 ? 40.724 43.593 60.966 1.00 32.25 166 GLU C C 1
ATOM 5024 O O . GLU C 1 170 ? 40.379 42.617 60.304 1.00 30.89 166 GLU C O 1
ATOM 5030 N N . PRO C 1 171 ? 39.886 44.253 61.783 1.00 33.13 167 PRO C N 1
ATOM 5031 C CA . PRO C 1 171 ? 38.518 43.768 61.906 1.00 32.82 167 PRO C CA 1
ATOM 5032 C C . PRO C 1 171 ? 37.560 44.130 60.769 1.00 32.39 167 PRO C C 1
ATOM 5033 O O . PRO C 1 171 ? 37.840 44.984 59.926 1.00 32.59 167 PRO C O 1
ATOM 5037 N N . LEU C 1 172 ? 36.428 43.441 60.784 1.00 31.88 168 LEU C N 1
ATOM 5038 C CA . LEU C 1 172 ? 35.383 43.551 59.788 1.00 31.49 168 LEU C CA 1
ATOM 5039 C C . LEU C 1 172 ? 34.117 43.879 60.548 1.00 31.38 168 LEU C C 1
ATOM 5040 O O . LEU C 1 172 ? 33.811 43.212 61.530 1.00 31.89 168 LEU C O 1
ATOM 5045 N N . SER C 1 173 ? 33.383 44.904 60.126 1.00 31.51 169 SER C N 1
ATOM 5046 C CA . SER C 1 173 ? 32.137 45.256 60.815 1.00 32.12 169 SER C CA 1
ATOM 5047 C C . SER C 1 173 ? 31.046 44.205 60.570 1.00 30.76 169 SER C C 1
ATOM 5048 O O . SER C 1 173 ? 31.123 43.438 59.606 1.00 29.57 169 SER C O 1
ATOM 5051 N N . ALA C 1 174 ? 30.032 44.181 61.438 1.00 30.08 170 ALA C N 1
ATOM 5052 C CA . ALA C 1 174 ? 28.856 43.316 61.239 1.00 29.48 170 ALA C CA 1
ATOM 5053 C C . ALA C 1 174 ? 28.184 43.614 59.892 1.00 29.02 170 ALA C C 1
ATOM 5054 O O . ALA C 1 174 ? 27.849 42.693 59.128 1.00 28.54 170 ALA C O 1
ATOM 5056 N N . ALA C 1 175 ? 28.021 44.900 59.579 1.00 29.89 171 ALA C N 1
ATOM 5057 C CA . ALA C 1 175 ? 27.417 45.309 58.305 1.00 29.71 171 ALA C CA 1
ATOM 5058 C C . ALA C 1 175 ? 28.224 44.817 57.103 1.00 28.82 171 ALA C C 1
ATOM 5059 O O . ALA C 1 175 ? 27.651 44.317 56.125 1.00 28.36 171 ALA C O 1
ATOM 5061 N N . ALA C 1 176 ? 29.546 44.947 57.173 1.00 28.74 172 ALA C N 1
ATOM 5062 C CA . ALA C 1 176 ? 30.412 44.463 56.088 1.00 28.40 172 ALA C CA 1
ATOM 5063 C C . ALA C 1 176 ? 30.379 42.937 55.939 1.00 27.24 172 ALA C C 1
ATOM 5064 O O . ALA C 1 176 ? 30.322 42.433 54.817 1.00 27.15 172 ALA C O 1
ATOM 5066 N N . ALA C 1 177 ? 30.417 42.207 57.054 1.00 26.93 173 ALA C N 1
ATOM 5067 C CA . ALA C 1 177 ? 30.271 40.741 57.024 1.00 25.84 173 ALA C CA 1
ATOM 5068 C C . ALA C 1 177 ? 28.955 40.324 56.351 1.00 25.50 173 ALA C C 1
ATOM 5069 O O . ALA C 1 177 ? 28.915 39.380 55.546 1.00 24.53 173 ALA C O 1
ATOM 5071 N N . ARG C 1 178 ? 27.883 41.038 56.690 1.00 25.79 174 ARG C N 1
ATOM 5072 C CA . ARG C 1 178 ? 26.569 40.770 56.111 1.00 26.41 174 ARG C CA 1
ATOM 5073 C C . ARG C 1 178 ? 26.562 41.074 54.614 1.00 26.22 174 ARG C C 1
ATOM 5074 O O . ARG C 1 178 ? 26.093 40.265 53.813 1.00 25.30 174 ARG C O 1
ATOM 5082 N N . ASP C 1 179 ? 27.111 42.211 54.221 1.00 26.49 175 ASP C N 1
ATOM 5083 C CA . ASP C 1 179 ? 27.160 42.555 52.794 1.00 26.93 175 ASP C CA 1
ATOM 5084 C C . ASP C 1 179 ? 27.912 41.541 51.923 1.00 25.56 175 ASP C C 1
ATOM 5085 O O . ASP C 1 179 ? 27.544 41.333 50.763 1.00 25.53 175 ASP C O 1
ATOM 5090 N N . TRP C 1 180 ? 28.961 40.935 52.488 1.00 24.56 176 TRP C N 1
ATOM 5091 C CA . TRP C 1 180 ? 29.786 39.933 51.792 1.00 24.11 176 TRP C CA 1
ATOM 5092 C C . TRP C 1 180 ? 29.131 38.549 51.838 1.00 23.64 176 TRP C C 1
ATOM 5093 O O . TRP C 1 180 ? 29.524 37.642 51.106 1.00 23.42 176 TRP C O 1
ATOM 5104 N N . GLY C 1 181 ? 28.148 38.383 52.717 1.00 23.09 177 GLY C N 1
ATOM 5105 C CA . GLY C 1 181 ? 27.469 37.086 52.882 1.00 22.84 177 GLY C CA 1
ATOM 5106 C C . GLY C 1 181 ? 28.183 36.116 53.815 1.00 22.07 177 GLY C C 1
ATOM 5107 O O . GLY C 1 181 ? 27.901 34.910 53.817 1.00 21.05 177 GLY C O 1
ATOM 5108 N N . LEU C 1 182 ? 29.099 36.641 54.622 1.00 22.33 178 LEU C N 1
ATOM 5109 C CA . LEU C 1 182 ? 29.762 35.864 55.676 1.00 22.77 178 LEU C CA 1
ATOM 5110 C C . LEU C 1 182 ? 28.825 35.545 56.842 1.00 23.09 178 LEU C C 1
ATOM 5111 O O . LEU C 1 182 ? 28.959 34.510 57.490 1.00 24.02 178 LEU C O 1
ATOM 5116 N N . ILE C 1 183 ? 27.923 36.477 57.142 1.00 23.70 179 ILE C N 1
ATOM 5117 C CA . ILE C 1 183 ? 26.848 36.256 58.109 1.00 22.95 179 ILE C CA 1
ATOM 5118 C C . ILE C 1 183 ? 25.508 36.540 57.429 1.00 22.64 179 ILE C C 1
ATOM 5119 O O . ILE C 1 183 ? 25.462 37.161 56.358 1.00 22.99 179 ILE C O 1
ATOM 5124 N N . ASN C 1 184 ? 24.423 36.104 58.062 1.00 22.05 180 ASN C N 1
ATOM 5125 C CA . ASN C 1 184 ? 23.106 36.093 57.421 1.00 21.98 180 ASN C CA 1
ATOM 5126 C C . ASN C 1 184 ? 22.277 37.345 57.645 1.00 23.68 180 ASN C C 1
ATOM 5127 O O . ASN C 1 184 ? 21.506 37.737 56.769 1.00 24.40 180 ASN C O 1
ATOM 5132 N N . GLU C 1 185 ? 22.416 37.953 58.823 1.00 25.72 181 GLU C N 1
ATOM 5133 C CA . GLU C 1 185 ? 21.576 39.088 59.208 1.00 27.30 181 GLU C CA 1
ATOM 5134 C C . GLU C 1 185 ? 22.268 39.929 60.286 1.00 27.87 181 GLU C C 1
ATOM 5135 O O . GLU C 1 185 ? 23.048 39.414 61.111 1.00 25.96 181 GLU C O 1
ATOM 5141 N N . VAL C 1 186 ? 21.995 41.233 60.234 1.00 29.19 182 VAL C N 1
ATOM 5142 C CA . VAL C 1 186 ? 22.370 42.171 61.287 1.00 30.63 182 VAL C CA 1
ATOM 5143 C C . VAL C 1 186 ? 21.081 42.717 61.881 1.00 32.04 182 VAL C C 1
ATOM 5144 O O . VAL C 1 186 ? 20.150 43.081 61.151 1.00 31.06 182 VAL C O 1
ATOM 5148 N N . VAL C 1 187 ? 21.035 42.762 63.208 1.00 33.75 183 VAL C N 1
ATOM 5149 C CA . VAL C 1 187 ? 19.834 43.186 63.923 1.00 35.78 183 VAL C CA 1
ATOM 5150 C C . VAL C 1 187 ? 20.170 44.261 64.935 1.00 37.87 183 VAL C C 1
ATOM 5151 O O . VAL C 1 187 ? 21.337 44.503 65.241 1.00 38.21 183 VAL C O 1
ATOM 5155 N N . GLU C 1 188 ? 19.132 44.894 65.463 1.00 40.18 184 GLU C N 1
ATOM 5156 C CA . GLU C 1 188 ? 19.326 46.007 66.367 1.00 42.43 184 GLU C CA 1
ATOM 5157 C C . GLU C 1 188 ? 19.896 45.520 67.699 1.00 42.61 184 GLU C C 1
ATOM 5158 O O . GLU C 1 188 ? 19.631 44.388 68.134 1.00 41.88 184 GLU C O 1
ATOM 5164 N N . ALA C 1 189 ? 20.711 46.380 68.303 1.00 43.50 185 ALA C N 1
ATOM 5165 C CA . ALA C 1 189 ? 21.352 46.126 69.588 1.00 43.99 185 ALA C CA 1
ATOM 5166 C C . ALA C 1 189 ? 20.415 45.444 70.572 1.00 44.33 185 ALA C C 1
ATOM 5167 O O . ALA C 1 189 ? 19.295 45.908 70.799 1.00 45.27 185 ALA C O 1
ATOM 5169 N N . GLY C 1 190 ? 20.883 44.338 71.142 1.00 43.61 186 GLY C N 1
ATOM 5170 C CA . GLY C 1 190 ? 20.165 43.638 72.205 1.00 43.69 186 GLY C CA 1
ATOM 5171 C C . GLY C 1 190 ? 19.200 42.545 71.775 1.00 42.40 186 GLY C C 1
ATOM 5172 O O . GLY C 1 190 ? 18.733 41.780 72.621 1.00 42.80 186 GLY C O 1
ATOM 5173 N N . SER C 1 191 ? 18.896 42.442 70.482 1.00 40.56 187 SER C N 1
ATOM 5174 C CA . SER C 1 191 ? 17.854 41.508 70.046 1.00 39.15 187 SER C CA 1
ATOM 5175 C C . SER C 1 191 ? 18.382 40.252 69.314 1.00 36.87 187 SER C C 1
ATOM 5176 O O . SER C 1 191 ? 17.602 39.533 68.686 1.00 35.74 187 SER C O 1
ATOM 5179 N N . VAL C 1 192 ? 19.680 39.965 69.443 1.00 35.54 188 VAL C N 1
ATOM 5180 C CA . VAL C 1 192 ? 20.320 38.934 68.607 1.00 34.03 188 VAL C CA 1
ATOM 5181 C C . VAL C 1 192 ? 19.819 37.523 68.925 1.00 33.28 188 VAL C C 1
ATOM 5182 O O . VAL C 1 192 ? 19.648 36.711 68.006 1.00 31.93 188 VAL C O 1
ATOM 5186 N N . LEU C 1 193 ? 19.568 37.228 70.203 1.00 33.46 189 LEU C N 1
ATOM 5187 C CA . LEU C 1 193 ? 19.087 35.892 70.567 1.00 32.96 189 LEU C CA 1
ATOM 5188 C C . LEU C 1 193 ? 17.680 35.644 70.015 1.00 32.73 189 LEU C C 1
ATOM 5189 O O . LEU C 1 193 ? 17.421 34.580 69.471 1.00 31.28 189 LEU C O 1
ATOM 5194 N N . ASP C 1 194 ? 16.778 36.616 70.133 1.00 33.84 190 ASP C N 1
ATOM 5195 C CA . ASP C 1 194 ? 15.432 36.460 69.571 1.00 34.24 190 ASP C CA 1
ATOM 5196 C C . ASP C 1 194 ? 15.463 36.328 68.036 1.00 32.99 190 ASP C C 1
ATOM 5197 O O . ASP C 1 194 ? 14.670 35.594 67.448 1.00 32.44 190 ASP C O 1
ATOM 5202 N N . ALA C 1 195 ? 16.379 37.033 67.390 1.00 32.37 191 ALA C N 1
ATOM 5203 C CA . ALA C 1 195 ? 16.534 36.919 65.941 1.00 31.13 191 ALA C CA 1
ATOM 5204 C C . ALA C 1 195 ? 17.045 35.523 65.542 1.00 29.80 191 ALA C C 1
ATOM 5205 O O . ALA C 1 195 ? 16.588 34.957 64.553 1.00 29.68 191 ALA C O 1
ATOM 5207 N N . ALA C 1 196 ? 18.011 34.992 66.294 1.00 29.15 192 ALA C N 1
ATOM 5208 C CA . ALA C 1 196 ? 18.527 33.631 66.065 1.00 28.33 192 ALA C CA 1
ATOM 5209 C C . ALA C 1 196 ? 17.432 32.595 66.253 1.00 27.98 192 ALA C C 1
ATOM 5210 O O . ALA C 1 196 ? 17.346 31.612 65.513 1.00 28.10 192 ALA C O 1
ATOM 5212 N N . LEU C 1 197 ? 16.599 32.811 67.260 1.00 27.79 193 LEU C N 1
ATOM 5213 C CA . LEU C 1 197 ? 15.533 31.866 67.555 1.00 28.08 193 LEU C CA 1
ATOM 5214 C C . LEU C 1 197 ? 14.482 31.886 66.442 1.00 27.96 193 LEU C C 1
ATOM 5215 O O . LEU C 1 197 ? 13.922 30.844 66.089 1.00 28.56 193 LEU C O 1
ATOM 5220 N N . ALA C 1 198 ? 14.250 33.066 65.870 1.00 28.52 194 ALA C N 1
ATOM 5221 C CA . ALA C 1 198 ? 13.361 33.206 64.713 1.00 28.42 194 ALA C CA 1
ATOM 5222 C C . ALA C 1 198 ? 13.921 32.476 63.495 1.00 27.70 194 ALA C C 1
ATOM 5223 O O . ALA C 1 198 ? 13.178 31.849 62.739 1.00 28.11 194 ALA C O 1
ATOM 5225 N N . LEU C 1 199 ? 15.230 32.570 63.303 1.00 27.30 195 LEU C N 1
ATOM 5226 C CA . LEU C 1 199 ? 15.884 31.883 62.196 1.00 26.91 195 LEU C CA 1
ATOM 5227 C C . LEU C 1 199 ? 15.800 30.369 62.431 1.00 26.68 195 LEU C C 1
ATOM 5228 O O . LEU C 1 199 ? 15.525 29.600 61.511 1.00 25.91 195 LEU C O 1
ATOM 5233 N N . ALA C 1 200 ? 15.999 29.946 63.678 1.00 27.56 196 ALA C N 1
ATOM 5234 C CA . ALA C 1 200 ? 15.860 28.526 64.023 1.00 27.97 196 ALA C CA 1
ATOM 5235 C C . ALA C 1 200 ? 14.464 28.020 63.652 1.00 28.18 196 ALA C C 1
ATOM 5236 O O . ALA C 1 200 ? 14.321 26.955 63.049 1.00 27.18 196 ALA C O 1
ATOM 5238 N N . SER C 1 201 ? 13.432 28.797 63.968 1.00 29.18 197 SER C N 1
ATOM 5239 C CA . SER C 1 201 ? 12.064 28.368 63.661 1.00 30.14 197 SER C CA 1
ATOM 5240 C C . SER C 1 201 ? 11.769 28.245 62.153 1.00 29.27 197 SER C C 1
ATOM 5241 O O . SER C 1 201 ? 10.918 27.441 61.765 1.00 29.17 197 SER C O 1
ATOM 5244 N N . ALA C 1 202 ? 12.481 29.004 61.313 1.00 27.78 198 ALA C N 1
ATOM 5245 C CA . ALA C 1 202 ? 12.343 28.892 59.853 1.00 26.88 198 ALA C CA 1
ATOM 5246 C C . ALA C 1 202 ? 12.941 27.584 59.327 1.00 25.61 198 ALA C C 1
ATOM 5247 O O . ALA C 1 202 ? 12.675 27.192 58.198 1.00 25.29 198 ALA C O 1
ATOM 5249 N N . ILE C 1 203 ? 13.767 26.923 60.140 1.00 25.38 199 ILE C N 1
ATOM 5250 C CA . ILE C 1 203 ? 14.389 25.652 59.752 1.00 24.97 199 ILE C CA 1
ATOM 5251 C C . ILE C 1 203 ? 13.659 24.476 60.393 1.00 25.50 199 ILE C C 1
ATOM 5252 O O . ILE C 1 203 ? 13.432 23.457 59.748 1.00 25.65 199 ILE C O 1
ATOM 5257 N N . THR C 1 204 ? 13.310 24.625 61.669 1.00 26.65 200 THR C N 1
ATOM 5258 C CA . THR C 1 204 ? 12.784 23.511 62.458 1.00 27.47 200 THR C CA 1
ATOM 5259 C C . THR C 1 204 ? 11.379 23.086 62.064 1.00 28.37 200 THR C C 1
ATOM 5260 O O . THR C 1 204 ? 10.947 22.001 62.443 1.00 29.68 200 THR C O 1
ATOM 5264 N N . VAL C 1 205 ? 10.667 23.934 61.323 1.00 28.40 201 VAL C N 1
ATOM 5265 C CA . VAL C 1 205 ? 9.377 23.547 60.736 1.00 29.03 201 VAL C CA 1
ATOM 5266 C C . VAL C 1 205 ? 9.529 22.542 59.590 1.00 28.62 201 VAL C C 1
ATOM 5267 O O . VAL C 1 205 ? 8.570 21.868 59.213 1.00 29.22 201 VAL C O 1
ATOM 5271 N N . ASN C 1 206 ? 10.737 22.441 59.047 1.00 27.49 202 ASN C N 1
ATOM 5272 C CA . ASN C 1 206 ? 11.018 21.529 57.945 1.00 27.30 202 ASN C CA 1
ATOM 5273 C C . ASN C 1 206 ? 11.279 20.081 58.400 1.00 27.96 202 ASN C C 1
ATOM 5274 O O . ASN C 1 206 ? 11.416 19.802 59.610 1.00 29.03 202 ASN C O 1
ATOM 5279 N N . ALA C 1 207 ? 11.316 19.162 57.433 1.00 28.09 203 ALA C N 1
ATOM 5280 C CA . ALA C 1 207 ? 11.481 17.733 57.737 1.00 28.41 203 ALA C CA 1
ATOM 5281 C C . ALA C 1 207 ? 12.869 17.464 58.354 1.00 28.11 203 ALA C C 1
ATOM 5282 O O . ALA C 1 207 ? 13.886 17.774 57.727 1.00 26.93 203 ALA C O 1
ATOM 5284 N N . PRO C 1 208 ? 12.928 16.910 59.588 1.00 28.63 204 PRO C N 1
ATOM 5285 C CA . PRO C 1 208 ? 14.245 16.773 60.217 1.00 28.42 204 PRO C CA 1
ATOM 5286 C C . PRO C 1 208 ? 15.276 15.956 59.460 1.00 27.66 204 PRO C C 1
ATOM 5287 O O . PRO C 1 208 ? 16.452 16.326 59.461 1.00 27.36 204 PRO C O 1
ATOM 5291 N N . LEU C 1 209 ? 14.857 14.856 58.841 1.00 27.60 205 LEU C N 1
ATOM 5292 C CA . LEU C 1 209 ? 15.804 13.984 58.147 1.00 27.25 205 LEU C CA 1
ATOM 5293 C C . LEU C 1 209 ? 16.267 14.688 56.861 1.00 26.34 205 LEU C C 1
ATOM 5294 O O . LEU C 1 209 ? 17.385 14.480 56.412 1.00 25.93 205 LEU C O 1
ATOM 5299 N N . SER C 1 210 ? 15.404 15.520 56.278 1.00 26.07 206 SER C N 1
ATOM 5300 C CA . SER C 1 210 ? 15.773 16.316 55.097 1.00 25.95 206 SER C CA 1
ATOM 5301 C C . SER C 1 210 ? 16.863 17.324 55.458 1.00 25.75 206 SER C C 1
ATOM 5302 O O . SER C 1 210 ? 17.860 17.483 54.736 1.00 24.93 206 SER C O 1
ATOM 5305 N N . VAL C 1 211 ? 16.664 18.000 56.586 1.00 26.71 207 VAL C N 1
ATOM 5306 C CA . VAL C 1 211 ? 17.600 19.030 57.040 1.00 26.76 207 VAL C CA 1
ATOM 5307 C C . VAL C 1 211 ? 18.934 18.410 57.375 1.00 27.05 207 VAL C C 1
ATOM 5308 O O . VAL C 1 211 ? 20.004 18.915 56.977 1.00 27.28 207 VAL C O 1
ATOM 5312 N N . GLN C 1 212 ? 18.847 17.305 58.105 1.00 27.71 208 GLN C N 1
ATOM 5313 C CA . GLN C 1 212 ? 20.012 16.563 58.533 1.00 27.74 208 GLN C CA 1
ATOM 5314 C C . GLN C 1 212 ? 20.803 16.012 57.330 1.00 27.07 208 GLN C C 1
ATOM 5315 O O . GLN C 1 212 ? 22.034 16.163 57.265 1.00 26.74 208 GLN C O 1
ATOM 5321 N N . ALA C 1 213 ? 20.116 15.420 56.358 1.00 26.03 209 ALA C N 1
ATOM 5322 C CA . ALA C 1 213 ? 20.820 14.927 55.157 1.00 25.20 209 ALA C CA 1
ATOM 5323 C C . ALA C 1 213 ? 21.446 16.064 54.340 1.00 24.04 209 ALA C C 1
ATOM 5324 O O . ALA C 1 213 ? 22.536 15.928 53.789 1.00 23.29 209 ALA C O 1
ATOM 5326 N N . SER C 1 214 ? 20.734 17.178 54.234 1.00 23.63 210 SER C N 1
ATOM 5327 C CA . SER C 1 214 ? 21.218 18.311 53.434 1.00 23.24 210 SER C CA 1
ATOM 5328 C C . SER C 1 214 ? 22.507 18.833 54.022 1.00 24.25 210 SER C C 1
ATOM 5329 O O . SER C 1 214 ? 23.453 19.134 53.314 1.00 23.56 210 SER C O 1
ATOM 5332 N N . LYS C 1 215 ? 22.545 18.915 55.337 1.00 25.43 211 LYS C N 1
ATOM 5333 C CA . LYS C 1 215 ? 23.736 19.351 55.998 1.00 26.43 211 LYS C CA 1
ATOM 5334 C C . LYS C 1 215 ? 24.900 18.391 55.749 1.00 26.84 211 LYS C C 1
ATOM 5335 O O . LYS C 1 215 ? 25.993 18.831 55.409 1.00 26.51 211 LYS C O 1
ATOM 5341 N N . ARG C 1 216 ? 24.690 17.086 55.876 1.00 27.30 212 ARG C N 1
ATOM 5342 C CA A ARG C 1 216 ? 25.777 16.135 55.617 0.50 27.74 212 ARG C CA 1
ATOM 5343 C CA B ARG C 1 216 ? 25.779 16.148 55.630 0.50 27.71 212 ARG C CA 1
ATOM 5344 C C . ARG C 1 216 ? 26.300 16.232 54.200 1.00 26.69 212 ARG C C 1
ATOM 5345 O O . ARG C 1 216 ? 27.502 16.161 53.973 1.00 27.61 212 ARG C O 1
ATOM 5360 N N . ILE C 1 217 ? 25.408 16.375 53.232 1.00 24.54 213 ILE C N 1
ATOM 5361 C CA . ILE C 1 217 ? 25.865 16.438 51.851 1.00 23.51 213 ILE C CA 1
ATOM 5362 C C . ILE C 1 217 ? 26.620 17.730 51.595 1.00 23.49 213 ILE C C 1
ATOM 5363 O O . ILE C 1 217 ? 27.675 17.725 50.941 1.00 24.17 213 ILE C O 1
ATOM 5368 N N . ALA C 1 218 ? 26.082 18.829 52.116 1.00 23.10 214 ALA C N 1
ATOM 5369 C CA . ALA C 1 218 ? 26.628 20.160 51.838 1.00 23.53 214 ALA C CA 1
ATOM 5370 C C . ALA C 1 218 ? 28.022 20.329 52.422 1.00 24.49 214 ALA C C 1
ATOM 5371 O O . ALA C 1 218 ? 28.842 21.013 51.833 1.00 25.21 214 ALA C O 1
ATOM 5373 N N . TYR C 1 219 ? 28.293 19.699 53.562 1.00 26.15 215 TYR C N 1
ATOM 5374 C CA . TYR C 1 219 ? 29.652 19.732 54.131 1.00 26.95 215 TYR C CA 1
ATOM 5375 C C . TYR C 1 219 ? 30.557 18.552 53.755 1.00 27.47 215 TYR C C 1
ATOM 5376 O O . TYR C 1 219 ? 31.742 18.554 54.102 1.00 28.84 215 TYR C O 1
ATOM 5385 N N . GLY C 1 220 ? 30.025 17.560 53.049 1.00 27.07 216 GLY C N 1
ATOM 5386 C CA . GLY C 1 220 ? 30.843 16.431 52.594 1.00 27.63 216 GLY C CA 1
ATOM 5387 C C . GLY C 1 220 ? 31.242 15.529 53.750 1.00 28.38 216 GLY C C 1
ATOM 5388 O O . GLY C 1 220 ? 32.420 15.200 53.935 1.00 28.58 216 GLY C O 1
ATOM 5389 N N . VAL C 1 221 ? 30.239 15.132 54.519 1.00 29.13 217 VAL C N 1
ATOM 5390 C CA . VAL C 1 221 ? 30.431 14.309 55.704 1.00 30.60 217 VAL C CA 1
ATOM 5391 C C . VAL C 1 221 ? 30.229 12.827 55.425 1.00 33.06 217 VAL C C 1
ATOM 5392 O O . VAL C 1 221 ? 29.195 12.419 54.900 1.00 32.78 217 VAL C O 1
ATOM 5396 N N . ASP C 1 222 ? 31.241 12.041 55.787 1.00 35.84 218 ASP C N 1
ATOM 5397 C CA . ASP C 1 222 ? 31.219 10.586 55.682 1.00 39.09 218 ASP C CA 1
ATOM 5398 C C . ASP C 1 222 ? 31.655 10.043 57.031 1.00 41.69 218 ASP C C 1
ATOM 5399 O O . ASP C 1 222 ? 32.745 10.380 57.496 1.00 42.41 218 ASP C O 1
ATOM 5404 N N . ASP C 1 223 ? 30.849 9.212 57.674 1.00 44.33 219 ASP C N 1
ATOM 5405 C CA . ASP C 1 223 ? 31.283 8.636 58.956 1.00 46.22 219 ASP C CA 1
ATOM 5406 C C . ASP C 1 223 ? 31.523 9.745 59.990 1.00 46.55 219 ASP C C 1
ATOM 5407 O O . ASP C 1 223 ? 32.480 9.703 60.769 1.00 47.45 219 ASP C O 1
ATOM 5409 N N . GLY C 1 224 ? 30.653 10.749 59.946 1.00 46.03 220 GLY C N 1
ATOM 5410 C CA . GLY C 1 224 ? 30.553 11.777 60.982 1.00 45.85 220 GLY C CA 1
ATOM 5411 C C . GLY C 1 224 ? 31.610 12.864 60.914 1.00 45.22 220 GLY C C 1
ATOM 5412 O O . GLY C 1 224 ? 31.660 13.744 61.779 1.00 45.26 220 GLY C O 1
ATOM 5413 N N . VAL C 1 225 ? 32.446 12.813 59.881 1.00 44.46 221 VAL C N 1
ATOM 5414 C CA . VAL C 1 225 ? 33.587 13.707 59.757 1.00 43.46 221 VAL C CA 1
ATOM 5415 C C . VAL C 1 225 ? 33.574 14.462 58.442 1.00 41.74 221 VAL C C 1
ATOM 5416 O O . VAL C 1 225 ? 33.274 13.899 57.392 1.00 41.71 221 VAL C O 1
ATOM 5418 N N . VAL C 1 226 ? 33.931 15.738 58.521 1.00 39.99 222 VAL C N 1
ATOM 5419 C CA . VAL C 1 226 ? 34.061 16.590 57.358 1.00 38.31 222 VAL C CA 1
ATOM 5420 C C . VAL C 1 226 ? 35.418 16.256 56.754 1.00 37.54 222 VAL C C 1
ATOM 5421 O O . VAL C 1 226 ? 36.441 16.818 57.142 1.00 37.40 222 VAL C O 1
ATOM 5425 N N . VAL C 1 227 ? 35.424 15.306 55.824 1.00 36.58 223 VAL C N 1
ATOM 5426 C CA . VAL C 1 227 ? 36.674 14.787 55.276 1.00 35.70 223 VAL C CA 1
ATOM 5427 C C . VAL C 1 227 ? 37.485 15.849 54.526 1.00 34.68 223 VAL C C 1
ATOM 5428 O O . VAL C 1 227 ? 38.718 15.818 54.572 1.00 34.98 223 VAL C O 1
ATOM 5432 N N . GLY C 1 228 ? 36.811 16.793 53.867 1.00 32.89 224 GLY C N 1
ATOM 5433 C CA . GLY C 1 228 ? 37.501 17.845 53.099 1.00 31.49 224 GLY C CA 1
ATOM 5434 C C . GLY C 1 228 ? 38.313 18.819 53.942 1.00 30.29 224 GLY C C 1
ATOM 5435 O O . GLY C 1 228 ? 39.197 19.516 53.430 1.00 29.79 224 GLY C O 1
ATOM 5436 N N . ASP C 1 229 ? 38.001 18.872 55.237 1.00 28.99 225 ASP C N 1
ATOM 5437 C CA . ASP C 1 229 ? 38.722 19.719 56.195 1.00 28.22 225 ASP C CA 1
ATOM 5438 C C . ASP C 1 229 ? 40.011 19.094 56.728 1.00 28.15 225 ASP C C 1
ATOM 5439 O O . ASP C 1 229 ? 40.811 19.790 57.342 1.00 26.88 225 ASP C O 1
ATOM 5444 N N . GLU C 1 230 ? 40.210 17.795 56.531 1.00 28.39 226 GLU C N 1
ATOM 5445 C CA . GLU C 1 230 ? 41.365 17.114 57.136 1.00 29.09 226 GLU C CA 1
ATOM 5446 C C . GLU C 1 230 ? 42.739 17.711 56.734 1.00 28.91 226 GLU C C 1
ATOM 5447 O O . GLU C 1 230 ? 43.577 17.933 57.597 1.00 28.95 226 GLU C O 1
ATOM 5449 N N . PRO C 1 231 ? 42.968 18.006 55.440 1.00 28.10 227 PRO C N 1
ATOM 5450 C CA . PRO C 1 231 ? 44.250 18.641 55.086 1.00 28.36 227 PRO C CA 1
ATOM 5451 C C . PRO C 1 231 ? 44.483 19.993 55.780 1.00 27.85 227 PRO C C 1
ATOM 5452 O O . PRO C 1 231 ? 45.584 20.251 56.250 1.00 28.28 227 PRO C O 1
ATOM 5456 N N . GLY C 1 232 ? 43.449 20.828 55.855 1.00 26.97 228 GLY C N 1
ATOM 5457 C CA . GLY C 1 232 ? 43.537 22.112 56.552 1.00 26.66 228 GLY C CA 1
ATOM 5458 C C . GLY C 1 232 ? 43.906 21.962 58.022 1.00 26.97 228 GLY C C 1
ATOM 5459 O O . GLY C 1 232 ? 44.748 22.701 58.539 1.00 27.34 228 GLY C O 1
ATOM 5460 N N . TRP C 1 233 ? 43.274 21.006 58.696 1.00 27.21 229 TRP C N 1
ATOM 5461 C CA . TRP C 1 233 ? 43.569 20.766 60.115 1.00 28.07 229 TRP C CA 1
ATOM 5462 C C . TRP C 1 233 ? 44.987 20.242 60.292 1.00 29.56 229 TRP C C 1
ATOM 5463 O O . TRP C 1 233 ? 45.698 20.654 61.204 1.00 29.92 229 TRP C O 1
ATOM 5474 N N . ASP C 1 234 ? 45.387 19.331 59.411 1.00 30.34 230 ASP C N 1
ATOM 5475 C CA . ASP C 1 234 ? 46.722 18.739 59.473 1.00 31.78 230 ASP C CA 1
ATOM 5476 C C . ASP C 1 234 ? 47.801 19.799 59.252 1.00 31.67 230 ASP C C 1
ATOM 5477 O O . ASP C 1 234 ? 48.779 19.842 59.995 1.00 32.38 230 ASP C O 1
ATOM 5482 N N . ARG C 1 235 ? 47.595 20.677 58.270 1.00 30.61 231 ARG C N 1
ATOM 5483 C CA . ARG C 1 235 ? 48.545 21.757 57.984 1.00 30.95 231 ARG C CA 1
ATOM 5484 C C . ARG C 1 235 ? 48.568 22.771 59.123 1.00 30.85 231 ARG C C 1
ATOM 5485 O O . ARG C 1 235 ? 49.622 23.276 59.493 1.00 31.72 231 ARG C O 1
ATOM 5493 N N . THR C 1 236 ? 47.396 23.071 59.669 1.00 30.54 232 THR C N 1
ATOM 5494 C CA . THR C 1 236 ? 47.296 24.009 60.782 1.00 31.14 232 THR C CA 1
ATOM 5495 C C . THR C 1 236 ? 48.083 23.476 61.984 1.00 33.42 232 THR C C 1
ATOM 5496 O O . THR C 1 236 ? 48.893 24.196 62.583 1.00 33.73 232 THR C O 1
ATOM 5500 N N . MET C 1 237 ? 47.843 22.207 62.307 1.00 35.68 233 MET C N 1
ATOM 5501 C CA . MET C 1 237 ? 48.495 21.541 63.445 1.00 38.53 233 MET C CA 1
ATOM 5502 C C . MET C 1 237 ? 50.018 21.550 63.304 1.00 39.76 233 MET C C 1
ATOM 5503 O O . MET C 1 237 ? 50.721 21.857 64.271 1.00 40.44 233 MET C O 1
ATOM 5508 N N . ARG C 1 238 ? 50.525 21.247 62.108 1.00 40.02 234 ARG C N 1
ATOM 5509 C CA A ARG C 1 238 ? 51.980 21.236 61.887 0.50 41.14 234 ARG C CA 1
ATOM 5510 C CA B ARG C 1 238 ? 51.972 21.247 61.891 0.50 41.14 234 ARG C CA 1
ATOM 5511 C C . ARG C 1 238 ? 52.584 22.645 61.987 1.00 41.08 234 ARG C C 1
ATOM 5512 O O . ARG C 1 238 ? 53.662 22.806 62.561 1.00 41.76 234 ARG C O 1
ATOM 5527 N N . GLU C 1 239 ? 51.904 23.652 61.436 1.00 39.66 235 GLU C N 1
ATOM 5528 C CA . GLU C 1 239 ? 52.411 25.025 61.529 1.00 39.62 235 GLU C CA 1
ATOM 5529 C C . GLU C 1 239 ? 52.350 25.506 62.977 1.00 40.46 235 GLU C C 1
ATOM 5530 O O . GLU C 1 239 ? 53.311 26.085 63.487 1.00 41.48 235 GLU C O 1
ATOM 5536 N N . MET C 1 240 ? 51.232 25.239 63.641 1.00 40.86 236 MET C N 1
ATOM 5537 C CA . MET C 1 240 ? 51.016 25.717 65.007 1.00 42.39 236 MET C CA 1
ATOM 5538 C C . MET C 1 240 ? 52.030 25.105 65.963 1.00 44.67 236 MET C C 1
ATOM 5539 O O . MET C 1 240 ? 52.561 25.792 66.846 1.00 45.28 236 MET C O 1
ATOM 5544 N N . ARG C 1 241 ? 52.318 23.825 65.778 1.00 46.20 237 ARG C N 1
ATOM 5545 C CA . ARG C 1 241 ? 53.275 23.162 66.648 1.00 48.80 237 ARG C CA 1
ATOM 5546 C C . ARG C 1 241 ? 54.635 23.836 66.521 1.00 49.40 237 ARG C C 1
ATOM 5547 O O . ARG C 1 241 ? 55.285 24.141 67.524 1.00 50.58 237 ARG C O 1
ATOM 5555 N N . ALA C 1 242 ? 55.039 24.077 65.278 1.00 48.88 238 ALA C N 1
ATOM 5556 C CA . ALA C 1 242 ? 56.292 24.758 64.977 1.00 49.66 238 ALA C CA 1
ATOM 5557 C C . ALA C 1 242 ? 56.302 26.203 65.475 1.00 50.02 238 ALA C C 1
ATOM 5558 O O . ALA C 1 242 ? 57.302 26.665 66.026 1.00 50.81 238 ALA C O 1
ATOM 5560 N N . LEU C 1 243 ? 55.194 26.913 65.281 1.00 49.27 239 LEU C N 1
ATOM 5561 C CA . LEU C 1 243 ? 55.107 28.316 65.688 1.00 49.77 239 LEU C CA 1
ATOM 5562 C C . LEU C 1 243 ? 55.232 28.522 67.209 1.00 50.94 239 LEU C C 1
ATOM 5563 O O . LEU C 1 243 ? 55.905 29.456 67.645 1.00 51.64 239 LEU C O 1
ATOM 5568 N N . LEU C 1 244 ? 54.596 27.655 68.002 1.00 51.46 240 LEU C N 1
ATOM 5569 C CA . LEU C 1 244 ? 54.611 27.770 69.478 1.00 52.84 240 LEU C CA 1
ATOM 5570 C C . LEU C 1 244 ? 56.008 27.644 70.099 1.00 54.48 240 LEU C C 1
ATOM 5571 O O . LEU C 1 244 ? 56.204 27.997 71.260 1.00 55.32 240 LEU C O 1
ATOM 5576 N N . LYS C 1 245 ? 56.969 27.142 69.327 1.00 55.07 241 LYS C N 1
ATOM 5577 C CA . LYS C 1 245 ? 58.360 27.061 69.774 1.00 56.53 241 LYS C CA 1
ATOM 5578 C C . LYS C 1 245 ? 59.165 28.320 69.439 1.00 56.78 241 LYS C C 1
ATOM 5579 O O . LYS C 1 245 ? 60.287 28.483 69.923 1.00 58.03 241 LYS C O 1
ATOM 5581 N N . SER C 1 246 ? 58.602 29.199 68.613 1.00 55.36 242 SER C N 1
ATOM 5582 C CA . SER C 1 246 ? 59.289 30.426 68.217 1.00 55.32 242 SER C CA 1
ATOM 5583 C C . SER C 1 246 ? 59.325 31.440 69.359 1.00 55.76 242 SER C C 1
ATOM 5584 O O . SER C 1 246 ? 58.423 31.477 70.199 1.00 55.65 242 SER C O 1
ATOM 5587 N N . GLU C 1 247 ? 60.371 32.261 69.379 1.00 56.14 243 GLU C N 1
ATOM 5588 C CA . GLU C 1 247 ? 60.462 33.382 70.321 1.00 56.51 243 GLU C CA 1
ATOM 5589 C C . GLU C 1 247 ? 59.349 34.424 70.102 1.00 55.09 243 GLU C C 1
ATOM 5590 O O . GLU C 1 247 ? 58.842 35.001 71.068 1.00 55.08 243 GLU C O 1
ATOM 5592 N N . ASP C 1 248 ? 58.962 34.644 68.842 1.00 53.46 244 ASP C N 1
ATOM 5593 C CA . ASP C 1 248 ? 57.921 35.625 68.493 1.00 52.25 244 ASP C CA 1
ATOM 5594 C C . ASP C 1 248 ? 56.556 35.254 69.096 1.00 51.68 244 ASP C C 1
ATOM 5595 O O . ASP C 1 248 ? 55.760 36.129 69.445 1.00 51.20 244 ASP C O 1
ATOM 5600 N N . ALA C 1 249 ? 56.302 33.955 69.231 1.00 51.63 245 ALA C N 1
ATOM 5601 C CA . ALA C 1 249 ? 55.046 33.459 69.804 1.00 51.51 245 ALA C CA 1
ATOM 5602 C C . ALA C 1 249 ? 54.934 33.731 71.307 1.00 52.89 245 ALA C C 1
ATOM 5603 O O . ALA C 1 249 ? 53.832 33.702 71.860 1.00 52.58 245 ALA C O 1
ATOM 5605 N N . LYS C 1 250 ? 56.079 33.958 71.953 1.00 54.44 246 LYS C N 1
ATOM 5606 C CA . LYS C 1 250 ? 56.146 34.399 73.351 1.00 55.96 246 LYS C CA 1
ATOM 5607 C C . LYS C 1 250 ? 56.060 35.927 73.434 1.00 56.58 246 LYS C C 1
ATOM 5608 O O . LYS C 1 250 ? 55.255 36.480 74.193 1.00 56.80 246 LYS C O 1
ATOM 5610 N N . GLU C 1 251 ? 56.909 36.583 72.642 1.00 57.03 247 GLU C N 1
ATOM 5611 C CA . GLU C 1 251 ? 56.982 38.046 72.535 1.00 57.67 247 GLU C CA 1
ATOM 5612 C C . GLU C 1 251 ? 55.634 38.701 72.256 1.00 57.40 247 GLU C C 1
ATOM 5613 O O . GLU C 1 251 ? 55.333 39.762 72.806 1.00 57.80 247 GLU C O 1
ATOM 5619 N N . GLY C 1 252 ? 54.833 38.076 71.399 1.00 56.84 248 GLY C N 1
ATOM 5620 C CA . GLY C 1 252 ? 53.558 38.657 70.982 1.00 56.72 248 GLY C CA 1
ATOM 5621 C C . GLY C 1 252 ? 52.498 38.824 72.064 1.00 57.66 248 GLY C C 1
ATOM 5622 O O . GLY C 1 252 ? 51.966 39.924 72.245 1.00 57.95 248 GLY C O 1
ATOM 5623 N N . PRO C 1 253 ? 52.154 37.728 72.763 1.00 58.45 249 PRO C N 1
ATOM 5624 C CA . PRO C 1 253 ? 51.206 37.720 73.873 1.00 59.07 249 PRO C CA 1
ATOM 5625 C C . PRO C 1 253 ? 51.618 38.596 75.042 1.00 60.77 249 PRO C C 1
ATOM 5626 O O . PRO C 1 253 ? 50.784 39.290 75.633 1.00 60.89 249 PRO C O 1
ATOM 5630 N N . ARG C 1 254 ? 52.897 38.545 75.380 1.00 62.00 250 ARG C N 1
ATOM 5631 C CA . ARG C 1 254 ? 53.395 39.322 76.496 1.00 63.62 250 ARG C CA 1
ATOM 5632 C C . ARG C 1 254 ? 53.255 40.823 76.204 1.00 62.98 250 ARG C C 1
ATOM 5633 O O . ARG C 1 254 ? 52.811 41.586 77.069 1.00 63.98 250 ARG C O 1
ATOM 5641 N N . ALA C 1 255 ? 53.595 41.235 74.983 1.00 61.33 251 ALA C N 1
ATOM 5642 C CA . ALA C 1 255 ? 53.489 42.639 74.565 1.00 60.92 251 ALA C CA 1
ATOM 5643 C C . ALA C 1 255 ? 52.031 43.087 74.414 1.00 59.90 251 ALA C C 1
ATOM 5644 O O . ALA C 1 255 ? 51.507 43.816 75.268 1.00 60.82 251 ALA C O 1
ATOM 5646 N N . GLU C 1 258 ? 53.285 44.230 77.471 1.00 70.15 254 GLU C N 1
ATOM 5647 C CA . GLU C 1 258 ? 52.856 45.293 78.360 1.00 71.06 254 GLU C CA 1
ATOM 5648 C C . GLU C 1 258 ? 52.432 46.511 77.542 1.00 70.66 254 GLU C C 1
ATOM 5649 O O . GLU C 1 258 ? 53.075 47.562 77.595 1.00 71.80 254 GLU C O 1
ATOM 5651 N N . LYS C 1 259 ? 51.353 46.347 76.778 1.00 69.00 255 LYS C N 1
ATOM 5652 C CA . LYS C 1 259 ? 50.787 47.418 75.943 1.00 68.38 255 LYS C CA 1
ATOM 5653 C C . LYS C 1 259 ? 51.848 48.218 75.178 1.00 68.61 255 LYS C C 1
ATOM 5654 O O . LYS C 1 259 ? 51.837 49.449 75.185 1.00 69.43 255 LYS C O 1
ATOM 5656 N N . ARG C 1 260 ? 52.757 47.507 74.521 1.00 67.79 256 ARG C N 1
ATOM 5657 C CA . ARG C 1 260 ? 53.790 48.125 73.686 1.00 67.81 256 ARG C CA 1
ATOM 5658 C C . ARG C 1 260 ? 53.833 47.385 72.364 1.00 65.62 256 ARG C C 1
ATOM 5659 O O . ARG C 1 260 ? 53.281 46.291 72.245 1.00 64.44 256 ARG C O 1
ATOM 5667 N N . GLU C 1 261 ? 54.481 47.979 71.369 1.00 64.78 257 GLU C N 1
ATOM 5668 C CA . GLU C 1 261 ? 54.685 47.291 70.101 1.00 62.73 257 GLU C CA 1
ATOM 5669 C C . GLU C 1 261 ? 55.593 46.072 70.325 1.00 61.90 257 GLU C C 1
ATOM 5670 O O . GLU C 1 261 ? 56.511 46.127 71.153 1.00 62.84 257 GLU C O 1
ATOM 5672 N N . PRO C 1 262 ? 55.316 44.958 69.626 1.00 59.34 258 PRO C N 1
ATOM 5673 C CA . PRO C 1 262 ? 56.242 43.828 69.620 1.00 58.76 258 PRO C CA 1
ATOM 5674 C C . PRO C 1 262 ? 57.461 44.065 68.735 1.00 58.56 258 PRO C C 1
ATOM 5675 O O . PRO C 1 262 ? 57.390 44.839 67.778 1.00 58.47 258 PRO C O 1
ATOM 5679 N N . VAL C 1 263 ? 58.557 43.377 69.043 1.00 58.41 259 VAL C N 1
ATOM 5680 C CA . VAL C 1 263 ? 59.740 43.377 68.187 1.00 58.10 259 VAL C CA 1
ATOM 5681 C C . VAL C 1 263 ? 59.975 41.963 67.669 1.00 57.61 259 VAL C C 1
ATOM 5682 O O . VAL C 1 263 ? 60.392 41.076 68.420 1.00 57.93 259 VAL C O 1
ATOM 5686 N N . TRP C 1 264 ? 59.702 41.760 66.384 1.00 56.87 260 TRP C N 1
ATOM 5687 C CA . TRP C 1 264 ? 59.736 40.423 65.804 1.00 56.20 260 TRP C CA 1
ATOM 5688 C C . TRP C 1 264 ? 61.163 40.040 65.373 1.00 58.04 260 TRP C C 1
ATOM 5689 O O . TRP C 1 264 ? 61.826 40.802 64.667 1.00 58.59 260 TRP C O 1
ATOM 5700 N N . GLN C 1 265 ? 61.613 38.859 65.808 1.00 59.35 261 GLN C N 1
ATOM 5701 C CA . GLN C 1 265 ? 62.950 38.319 65.478 1.00 60.87 261 GLN C CA 1
ATOM 5702 C C . GLN C 1 265 ? 62.935 37.314 64.314 1.00 60.50 261 GLN C C 1
ATOM 5703 O O . GLN C 1 265 ? 63.998 36.881 63.857 1.00 61.28 261 GLN C O 1
ATOM 5709 N N . ALA C 1 266 ? 61.736 36.951 63.852 1.00 59.46 262 ALA C N 1
ATOM 5710 C CA . ALA C 1 266 ? 61.533 35.887 62.850 1.00 58.80 262 ALA C CA 1
ATOM 5711 C C . ALA C 1 266 ? 62.159 34.557 63.289 1.00 59.48 262 ALA C C 1
ATOM 5712 O O . ALA C 1 266 ? 62.675 33.790 62.468 1.00 59.52 262 ALA C O 1
ATOM 5714 N N . ARG C 1 267 ? 62.077 34.297 64.593 1.00 60.16 263 ARG C N 1
ATOM 5715 C CA . ARG C 1 267 ? 62.742 33.165 65.237 1.00 61.10 263 ARG C CA 1
ATOM 5716 C C . ARG C 1 267 ? 61.904 32.650 66.399 1.00 61.10 263 ARG C C 1
ATOM 5717 O O . ARG C 1 267 ? 61.198 33.415 67.062 1.00 60.83 263 ARG C O 1
#

Organism: Mycolicibacterium paratuberculosis (strain ATCC BAA-968 / K-10) (NCBI:txid262316)

InterPro domains:
  IPR001753 Enoyl-CoA hydratase/isomerase-like domain [PF00378] (11-262)
  IPR014748 Enoyl-CoA hydratase, C-terminal [G3DSA:1.10.12.10] (203-263)
  IPR018376 Enoyl-CoA hydratase/isomerase, conserved site [PS00166] (101-121)
  IPR029045 ClpP/crotonase-like domain superfamily [SSF52096] (8-262)